Protein AF-0000000067862180 (afdb_homodimer)

Organism: Listeria monocytogenes serovar 1/2a (strain ATCC BAA-679 / EGD-e) (NCBI:txid169963)

Secondary structure (DSSP, 8-state):
--GGG-B--TTBTTEEESSSS-EEEEEEEETTTEEEEEEEEE-TT-EETTEE--EEEE-EEEEE-SSEEEEEEEE--TTS-EEEEEEEEETTS-EEEEETTEEE---HHHHT-GGGSEEE----GGGS----GGGGG--EEEE-GGGT--S-GGGS-TTPPPTTSS---TT------HHHHHTTHHHHHHHT--EEEE---EE-SSSS--S-SEEEEE-TTT--HHHHHHHHHHHHHTT-EEEEEE--SB--TTSHHHHHHHHHGGG-TTGGGB-B-SS---TTSTT--TTS--SSB-BSBT-TTSBBB-TTSHHHHHHHHHHHHHHHHHH---EEEETTGGGS-HHHHHHHHHHHHHH-TT-EEEE--SS--GGGGSSSS-SEEB-HHHHHHHHHHHTT--S-HHHHHHHHHHHHHHS-HHHHTT-EEES--TTS--HHHHTTT-HHHHHHHHHHHHTSSSEEEEETTGGGT----STTGGGPPP---GGGS-HHHHHHHHHHHHHHHHTHHHHHHSEEEEEEE-TTT-EEEEEEEETTEEEEEEEE-SSS-EEEE---SS-EEETTTTEEE-SEEEEPTT-EEEEEE--/--GGG-B--TTBTTEEESSSS-EEEEEEEETTTEEEEEEEEE-TT-EETTEE--EEEE-EEEEE-SSEEEEEEEE--TTS-EEEEEEEEETTS-EEEEETTEEE---HHHHT-GGGSEEE----GGGS----GGGGG--EEEE-GGGT--S-GGGS-TTPPPTTSS---TT------HHHHHTTHHHHHHHT--EEEE---EE-SSSS--S-SEEEEE-TTT--HHHHHHHHHHHHHTT-EEEEEE--SB--TTSHHHHHHHHHGGG-TTGGGB-B-SS---TTSTT--TTS--SSB-BSBT-TTSBBB-TTSHHHHHHHHHHHHHHHHHH---EEEETTGGGS-HHHHHHHHHHHHHH-TT-EEEE--SS--GGGGSSSS-SEEB-HHHHHHHHHHHTT--S-HHHHHHHHHHHHHHS-HHHHTT-EEES--TTS--HHHHTTT-HHHHHHHHHHHHTSSSEEEEETTGGGT----STTGGGPPP---GGGS-HHHHHHHHHHHHHHHHTHHHHHHSEEEEEEE-TTT-EEEEEEEETTEEEEEEEE-SSS-EEEE---SS-EEETTTTEEE-SEEEEPTT-EEEEEEP-

Solvent-accessible surface area (backbone atoms only — not comparable to full-atom values): 59960 Å² total; per-residue (Å²): 118,64,67,41,20,48,49,74,46,70,83,38,52,26,22,39,48,70,45,68,56,35,35,39,39,35,40,35,31,28,46,90,34,62,70,47,44,32,38,38,38,30,47,82,75,42,64,58,94,92,33,73,66,61,45,76,42,80,43,43,79,67,43,57,37,90,42,28,29,31,32,38,45,80,44,66,45,92,81,37,24,38,28,33,35,34,41,41,25,21,73,86,67,55,64,38,27,42,33,62,71,44,78,42,65,72,41,72,70,56,72,66,40,71,79,36,36,33,65,48,61,46,62,41,57,90,61,32,55,76,66,43,75,66,47,44,76,26,36,33,35,36,39,56,50,43,29,57,30,61,53,51,70,88,43,28,59,91,79,42,42,65,74,66,75,58,82,43,56,85,76,56,43,44,27,11,16,51,54,18,51,54,74,41,45,65,59,39,47,71,47,61,41,32,23,37,37,35,52,43,61,30,21,38,88,56,65,66,17,74,41,31,46,36,85,90,36,49,16,64,46,39,43,41,66,66,58,47,42,48,39,47,51,57,32,46,74,67,60,25,42,43,25,42,43,43,62,72,37,30,36,12,50,81,11,68,61,48,42,42,24,61,73,45,37,90,76,23,93,43,44,68,41,34,49,67,71,46,81,59,70,43,82,75,32,64,57,29,39,77,75,32,79,48,58,17,41,49,32,51,74,36,36,71,53,23,40,21,46,26,58,85,32,67,67,43,37,51,53,51,46,49,48,58,36,44,50,38,70,76,47,62,52,38,30,39,38,30,42,60,37,59,59,40,54,62,69,45,40,34,53,45,36,54,52,41,34,72,73,36,74,64,48,42,39,33,29,42,40,74,59,94,54,60,85,45,56,66,51,58,42,28,49,27,33,44,38,40,63,57,31,48,39,50,40,33,32,56,46,61,57,75,46,44,44,49,53,32,50,17,50,46,41,51,55,58,59,58,40,44,68,76,41,45,28,41,20,36,39,41,76,38,43,78,82,30,37,21,51,36,43,66,30,74,66,36,62,50,40,47,52,48,45,50,52,54,58,60,57,39,56,23,15,43,38,45,34,71,42,55,45,35,63,45,63,19,47,48,75,39,30,32,54,45,49,50,76,81,55,68,90,78,36,38,62,67,44,34,53,50,44,34,50,52,44,49,52,38,65,75,43,40,68,37,37,41,70,22,51,67,45,80,74,44,50,28,69,88,74,32,34,41,27,34,34,29,36,40,96,81,36,41,38,36,42,40,36,26,72,32,93,50,67,40,79,47,78,51,91,66,95,48,64,33,30,27,66,77,76,70,37,79,51,69,42,73,39,75,33,44,45,43,30,62,45,39,34,39,42,52,122,118,64,66,40,20,48,50,75,46,69,82,40,52,27,21,40,48,70,45,66,56,35,35,39,40,36,40,38,30,30,46,91,34,62,69,45,44,32,39,37,38,30,46,82,77,43,64,57,95,92,33,75,65,60,46,76,43,81,42,44,79,67,44,55,37,88,43,28,28,32,32,38,45,79,44,66,46,92,80,37,25,37,27,32,35,34,41,42,25,21,74,85,68,54,63,37,27,42,33,62,72,44,78,43,66,73,39,72,70,54,72,67,40,72,80,37,36,34,66,49,62,47,61,42,59,90,62,33,54,75,65,44,76,66,47,45,76,28,34,32,36,37,40,56,48,44,29,56,31,62,54,50,72,88,42,29,58,92,80,44,42,66,73,66,75,60,81,42,55,84,76,55,43,44,29,11,17,50,56,18,50,54,74,41,44,64,58,40,47,71,47,58,41,32,23,37,38,35,51,44,60,29,22,37,88,55,65,66,18,73,39,30,46,36,86,90,36,50,15,62,46,39,43,42,65,66,57,48,41,48,38,44,53,56,32,48,74,67,57,23,42,42,24,43,42,43,63,71,36,30,36,10,50,82,10,67,58,47,43,42,24,59,73,44,38,92,75,23,93,42,42,68,42,33,50,66,70,46,81,59,71,42,83,74,33,65,57,28,41,78,74,32,79,51,59,16,42,49,33,52,75,35,36,71,55,22,40,22,46,28,56,83,34,67,67,44,37,52,54,52,47,49,48,59,35,47,49,37,69,75,48,63,53,38,29,39,36,30,41,61,37,60,58,41,55,60,70,46,40,35,52,43,37,55,51,40,34,72,73,36,76,62,47,40,38,32,30,41,39,74,58,93,55,59,84,46,55,66,50,58,42,27,50,26,33,44,37,40,63,54,30,50,39,50,40,32,31,56,46,60,59,74,45,45,45,49,54,30,49,18,49,47,41,50,56,58,58,59,40,42,68,76,40,45,27,41,20,37,37,40,74,38,42,78,81,30,38,20,51,36,43,66,30,73,66,37,61,50,40,47,52,46,46,51,52,54,57,60,56,39,55,22,15,42,38,45,33,73,42,56,45,34,62,44,63,20,48,47,74,37,29,30,55,44,50,48,77,82,54,68,90,78,37,38,62,66,45,35,52,50,43,33,49,51,45,49,53,37,65,77,42,40,67,37,39,42,69,21,50,66,45,80,75,44,49,29,71,87,74,31,33,41,25,34,33,29,37,40,97,79,35,39,38,35,42,38,36,26,71,33,92,50,68,40,78,47,78,50,90,65,97,47,66,34,30,26,67,76,76,70,38,80,51,70,43,74,38,73,33,43,44,42,30,60,48,39,35,39,41,52,119

pLDDT: mean 96.85, std 3.1, range [65.25, 98.94]

InterPro domains:
  IPR004185 Glycoside hydrolase, family 13, N-terminal Ig-like domain [PF02903] (1-124)
  IPR004185 Glycoside hydrolase, family 13, N-terminal Ig-like domain [cd02857] (6-122)
  IPR006047 Glycosyl hydrolase family 13, catalytic domain [PF00128] (142-502)
  IPR006047 Glycosyl hydrolase family 13, catalytic domain [SM00642] (142-508)
  IPR013780 Glycosyl hydrolase, all-beta [G3DSA:2.60.40.1180] (518-590)
  IPR013783 Immunoglobulin-like fold [G3DSA:2.60.40.10] (1-128)
  IPR014756 Immunoglobulin E-set [SSF81296] (1-108)
  IPR017853 Glycoside hydrolase superfamily [SSF51445] (65-514)
  IPR045857 Oligo-1,6-glucosidase, domain 2 [G3DSA:3.90.400.10] (249-310)

Foldseek 3Di:
DPQVFKDFDDLALQWADQALFKIKHKIKGFPQWFDWKKKWKAAPPDDDPLADPIDIDTWDFFADFPTITMTIDMDGYPQQWMWIWMWTATPVGDIWIQAPVGIDRPDPVVVRDSVRTDIDGGRDRLQHFDAFPCLLLFAEEEDAQQFEFAQDQPQADPQADDRQPDQDDFAHGPQGALNGVLVCLVVCLLLVGAEYEYQAQAADDGSRCLQHQDLQFGHSSRPGPVSLLVSCVSSVVSNHAYEYEDNLFWHFCPHPLNVQCQVQPPNGPNNLQAAFADDDLDDPPPQLDAPDCRDTGDADRSGSRTTGTDCVDPVSLVVRLCSLLVCCQPRVHAEYEYPPQVNDDPVSQLVSQVSNCVSPVNRAYEYADQDQDRVCCSRRGHLEYALNQLLVLLCCCLAVNVDFLSNSSNSNSVSCSNHHLSSQQNYEYENDEQAFWQRCVSNVNPVLSVLQSVLVRLQAHHHYYDYQLVQQRDGAGGPPRNSHHHDPPPVPTNVVSNVSSSLSSVVCSVCVCQSHPFRKAWDDTDRVQQKTKIWGDDPHKIKIKIFHAAQAKDKDFDDAPAWKAQPSVGGTDDRIDIAGHSGMTIMIHDD/DPQVFKDFDDLALQWADQALFKIKHKIKGFPQWFDWKKKWKAAPPDDDPLADPIDIDTWDFFADFPTITMTIDMDGYPQQWMWIWMWTATPVGDIWIQAPVGIDRPDPVVVRDSVRIDIDGGRDRLQHADAFPCLLLFAEEEDAQQFEFAQDQPQADPQADDRQPDQDDFAHGPQGALNGVLVCLVVCLLLVGAEYEYQAQAADDGSRCLQHQDLQFGHSSRPGPVSLLVSCVSSVVSNHAYEYEDNLFWHFCPHPLNVQCQVQPPNGPNNLQAAFADDDLDDPPPQLDAPDCDDTGDADRNGSRTTGTDCVDPVSLVVRLCSLLVCCQPRVHAEYEYPPQVNDDPVSQLVSQVSNCVSPVNRAYEYADQDQDRVCCSRRGHLEYALNQLLVLLCCCLAVNVDFLSNSSNSNSVSCSNHHLSSQQNYEYENDEQAFWQRCVSNVNPVLSVLLSVLVRLQAHHHYYDYQQVQQRDGAGGPPRNSHHHDPPPVPTNVVSNVSSSLSSVVCSVCVCQSHPFRKAWDDTDRVQQKTKIWGDDPHKIKIKIFHAAQAKGKDFDDAPAWKAQPSVGGTDDRIDIAGHSGMTIMIHDD

Nearest PDB structures (foldseek):
  7ehh-assembly1_A  TM=9.369E-01  e=1.787E-81  Weissella cibaria
  7d9c-assembly1_A  TM=9.383E-01  e=3.403E-81  Weissella confusa
  7d9b-assembly1_A  TM=9.381E-01  e=1.309E-80  Weissella cibaria
  5zxg-assembly1_B  TM=9.428E-01  e=1.747E-51  Arthrobacter globiformis
  6a0j-assembly1_A  TM=9.418E-01  e=4.461E-51  Arthrobacter globiformis

Structure (mmCIF, N/CA/C/O backbone):
data_AF-0000000067862180-model_v1
#
loop_
_entity.id
_entity.type
_entity.pdbx_description
1 polymer 'Lmo2126 protein'
#
loop_
_atom_site.group_PDB
_atom_site.id
_atom_site.type_symbol
_atom_site.label_atom_id
_atom_site.label_alt_id
_atom_site.label_comp_id
_atom_site.label_asym_id
_atom_site.label_entity_id
_atom_site.label_seq_id
_atom_site.pdbx_PDB_ins_code
_atom_site.Cartn_x
_atom_site.Cartn_y
_atom_site.Cartn_z
_atom_site.occupancy
_atom_site.B_iso_or_equiv
_atom_site.auth_seq_id
_atom_site.auth_comp_id
_atom_site.auth_asym_id
_atom_site.auth_atom_id
_atom_site.pdbx_PDB_model_num
ATOM 1 N N . MET A 1 1 ? 23.719 4.691 -19.188 1 97.19 1 MET A N 1
ATOM 2 C CA . MET A 1 1 ? 22.453 4.609 -18.469 1 97.19 1 MET A CA 1
ATOM 3 C C . MET A 1 1 ? 22.641 3.914 -17.125 1 97.19 1 MET A C 1
ATOM 5 O O . MET A 1 1 ? 23.156 2.799 -17.062 1 97.19 1 MET A O 1
ATOM 9 N N . GLU A 1 2 ? 22.234 4.609 -16 1 98.19 2 GLU A N 1
ATOM 10 C CA . GLU A 1 2 ? 22.25 4.004 -14.68 1 98.19 2 GLU A CA 1
ATOM 11 C C . GLU A 1 2 ? 20.922 3.32 -14.359 1 98.19 2 GLU A C 1
ATOM 13 O O . GLU A 1 2 ? 20.047 3.916 -13.734 1 98.19 2 GLU A O 1
ATOM 18 N N . LYS A 1 3 ? 20.828 2.004 -14.672 1 98.25 3 LYS A N 1
ATOM 19 C CA . LYS A 1 3 ? 19.594 1.245 -14.516 1 98.25 3 LYS A CA 1
ATOM 20 C C . LYS A 1 3 ? 19.188 1.158 -13.055 1 98.25 3 LYS A C 1
ATOM 22 O O . LYS A 1 3 ? 18 1.131 -12.734 1 98.25 3 LYS A O 1
ATOM 27 N N . ALA A 1 4 ? 20.172 1.111 -12.102 1 98.38 4 ALA A N 1
ATOM 28 C CA . ALA A 1 4 ? 19.891 0.996 -10.672 1 98.38 4 ALA A CA 1
ATOM 29 C C . ALA A 1 4 ? 19.078 2.191 -10.18 1 98.38 4 ALA A C 1
ATOM 31 O O . ALA A 1 4 ? 18.438 2.121 -9.133 1 98.38 4 ALA A O 1
ATOM 32 N N . GLY A 1 5 ? 19.141 3.33 -10.906 1 98.44 5 GLY A N 1
ATOM 33 C CA . GLY A 1 5 ? 18.438 4.531 -10.5 1 98.44 5 GLY A CA 1
ATOM 34 C C . GLY A 1 5 ? 17.047 4.637 -11.102 1 98.44 5 GLY A C 1
ATOM 35 O O . GLY A 1 5 ? 16.328 5.609 -10.852 1 98.44 5 GLY A O 1
ATOM 36 N N . ILE A 1 6 ? 16.578 3.656 -11.914 1 98.69 6 ILE A N 1
ATOM 37 C CA . ILE A 1 6 ? 15.273 3.662 -12.586 1 98.69 6 ILE A CA 1
ATOM 38 C C . ILE A 1 6 ? 14.25 2.914 -11.734 1 98.69 6 ILE A C 1
ATOM 40 O O . ILE A 1 6 ? 14.531 1.822 -11.234 1 98.69 6 ILE A O 1
ATOM 44 N N . TYR A 1 7 ? 13.094 3.555 -11.539 1 98.06 7 TYR A N 1
ATOM 45 C CA . TYR A 1 7 ? 12.094 2.926 -10.68 1 98.06 7 TYR A CA 1
ATOM 46 C C . TYR A 1 7 ? 10.688 3.283 -11.141 1 98.06 7 TYR A C 1
ATOM 48 O O . TYR A 1 7 ? 10.422 4.422 -11.531 1 98.06 7 TYR A O 1
ATOM 56 N N . HIS A 1 8 ? 9.828 2.328 -11.172 1 98.31 8 HIS A N 1
ATOM 57 C CA . HIS A 1 8 ? 8.391 2.443 -11.391 1 98.31 8 HIS A CA 1
ATOM 58 C C . HIS A 1 8 ? 7.633 1.368 -10.617 1 98.31 8 HIS A C 1
ATOM 60 O O . HIS A 1 8 ? 8.102 0.236 -10.5 1 98.31 8 HIS A O 1
ATOM 66 N N . GLN A 1 9 ? 6.539 1.745 -10.047 1 96.88 9 GLN A N 1
ATOM 67 C CA . GLN A 1 9 ? 5.688 0.794 -9.336 1 96.88 9 GLN A CA 1
ATOM 68 C C . GLN A 1 9 ? 4.215 1.025 -9.664 1 96.88 9 GLN A C 1
ATOM 70 O O . GLN A 1 9 ? 3.662 2.082 -9.352 1 96.88 9 GLN A O 1
ATOM 75 N N . PRO A 1 10 ? 3.508 0.019 -10.312 1 96.44 10 PRO A N 1
ATOM 76 C CA . PRO A 1 10 ? 2.066 0.168 -10.523 1 96.44 10 PRO A CA 1
ATOM 77 C C . PRO A 1 10 ? 1.285 0.286 -9.219 1 96.44 10 PRO A C 1
ATOM 79 O O . PRO A 1 10 ? 1.79 -0.092 -8.156 1 96.44 10 PRO A O 1
ATOM 82 N N . ALA A 1 11 ? 0.021 0.837 -9.32 1 94.44 11 ALA A N 1
ATOM 83 C CA . ALA A 1 11 ? -0.872 0.979 -8.172 1 94.44 11 ALA A CA 1
ATOM 84 C C . ALA A 1 11 ? -0.174 1.697 -7.02 1 94.44 11 ALA A C 1
ATOM 86 O O . ALA A 1 11 ? -0.198 1.225 -5.883 1 94.44 11 ALA A O 1
ATOM 87 N N . SER A 1 12 ? 0.554 2.684 -7.266 1 96.19 12 SER A N 1
ATOM 88 C CA . SER A 1 12 ? 1.276 3.566 -6.355 1 96.19 12 SER A CA 1
ATOM 89 C C . SER A 1 12 ? 1.223 5.016 -6.832 1 96.19 12 SER A C 1
ATOM 91 O O . SER A 1 12 ? 0.424 5.355 -7.707 1 96.19 12 SER A O 1
ATOM 93 N N . SER A 1 13 ? 2.041 5.836 -6.25 1 97.19 13 SER A N 1
ATOM 94 C CA . SER A 1 13 ? 2.119 7.223 -6.703 1 97.19 13 SER A CA 1
ATOM 95 C C . SER A 1 13 ? 2.736 7.316 -8.094 1 97.19 13 SER A C 1
ATOM 97 O O . SER A 1 13 ? 2.691 8.367 -8.727 1 97.19 13 SER A O 1
ATOM 99 N N . TYR A 1 14 ? 3.232 6.203 -8.672 1 98.19 14 TYR A N 1
ATOM 100 C CA . TYR A 1 14 ? 3.83 6.176 -10 1 98.19 14 TYR A CA 1
ATOM 101 C C . TYR A 1 14 ? 2.797 5.789 -11.055 1 98.19 14 TYR A C 1
ATOM 103 O O . TYR A 1 14 ? 3.016 5.988 -12.25 1 98.19 14 TYR A O 1
ATOM 111 N N . ALA A 1 15 ? 1.733 5.176 -10.672 1 98.25 15 ALA A N 1
ATOM 112 C CA . ALA A 1 15 ? 0.63 4.801 -11.555 1 98.25 15 ALA A CA 1
ATOM 113 C C . ALA A 1 15 ? -0.685 4.73 -10.781 1 98.25 15 ALA A C 1
ATOM 115 O O . ALA A 1 15 ? -0.906 3.797 -10.008 1 98.25 15 ALA A O 1
ATOM 116 N N . TYR A 1 16 ? -1.538 5.641 -10.992 1 97.75 16 TYR A N 1
ATOM 117 C CA . TYR A 1 16 ? -2.779 5.73 -10.234 1 97.75 16 TYR A CA 1
ATOM 118 C C . TYR A 1 16 ? -3.879 6.387 -11.062 1 97.75 16 TYR A C 1
ATOM 120 O O . TYR A 1 16 ? -3.596 7.129 -12.008 1 97.75 16 TYR A O 1
ATOM 128 N N . SER A 1 17 ? -5.145 6.035 -10.711 1 97.75 17 SER A N 1
ATOM 129 C CA . SER A 1 17 ? -6.285 6.711 -11.32 1 97.75 17 SER A CA 1
ATOM 130 C C . SER A 1 17 ? -6.5 8.094 -10.719 1 97.75 17 SER A C 1
ATOM 132 O O . SER A 1 17 ? -6.727 8.219 -9.516 1 97.75 17 SER A O 1
ATOM 134 N N . TYR A 1 18 ? -6.406 9.102 -11.523 1 96.94 18 TYR A N 1
ATOM 135 C CA . TYR A 1 18 ? -6.648 10.461 -11.07 1 96.94 18 TYR A CA 1
ATOM 136 C C . TYR A 1 18 ? -8.141 10.734 -10.938 1 96.94 18 TYR A C 1
ATOM 138 O O . TYR A 1 18 ? -8.57 11.43 -10.008 1 96.94 18 TYR A O 1
ATOM 146 N N . ASP A 1 19 ? -8.844 10.289 -11.867 1 93.62 19 ASP A N 1
ATOM 147 C CA . ASP A 1 19 ? -10.305 10.227 -11.852 1 93.62 19 ASP A CA 1
ATOM 148 C C . ASP A 1 19 ? -10.805 8.891 -12.391 1 93.62 19 ASP A C 1
ATOM 150 O O . ASP A 1 19 ? -10.023 7.941 -12.531 1 93.62 19 ASP A O 1
ATOM 154 N N . ALA A 1 20 ? -12.047 8.75 -12.578 1 91 20 ALA A N 1
ATOM 155 C CA . ALA A 1 20 ? -12.648 7.457 -12.914 1 91 20 ALA A CA 1
ATOM 156 C C . ALA A 1 20 ? -12.305 7.051 -14.344 1 91 20 ALA A C 1
ATOM 158 O O . ALA A 1 20 ? -12.633 5.945 -14.773 1 91 20 ALA A O 1
ATOM 159 N N . LYS A 1 21 ? -11.484 7.852 -15.062 1 93.69 21 LYS A N 1
ATOM 160 C CA . LYS A 1 21 ? -11.227 7.508 -16.453 1 93.69 21 LYS A CA 1
ATOM 161 C C . LYS A 1 21 ? -9.758 7.734 -16.812 1 93.69 21 LYS A C 1
ATOM 163 O O . LYS A 1 21 ? -9.281 7.23 -17.828 1 93.69 21 LYS A O 1
ATOM 168 N N . THR A 1 22 ? -9.07 8.547 -16 1 97.38 22 THR A N 1
ATOM 169 C CA . THR A 1 22 ? -7.723 8.977 -16.359 1 97.38 22 THR A CA 1
ATOM 170 C C . THR A 1 22 ? -6.688 8.328 -15.445 1 97.38 22 THR A C 1
ATOM 172 O O . THR A 1 22 ? -6.863 8.297 -14.227 1 97.38 22 THR A O 1
ATOM 175 N N . LEU A 1 23 ? -5.652 7.793 -16.094 1 98.12 23 LEU A N 1
ATOM 176 C CA . LEU A 1 23 ? -4.516 7.23 -15.375 1 98.12 23 LEU A CA 1
ATOM 177 C C . LEU A 1 23 ? -3.305 8.148 -15.461 1 98.12 23 LEU A C 1
ATOM 179 O O . LEU A 1 23 ? -2.973 8.641 -16.547 1 98.12 23 LEU A O 1
ATOM 183 N N . HIS A 1 24 ? -2.721 8.484 -14.336 1 98.5 24 HIS A N 1
ATOM 184 C CA . HIS A 1 24 ? -1.417 9.141 -14.289 1 98.5 24 HIS A CA 1
ATOM 185 C C . HIS A 1 24 ? -0.29 8.109 -14.203 1 98.5 24 HIS A C 1
ATOM 187 O O . HIS A 1 24 ? -0.334 7.203 -13.367 1 98.5 24 HIS A O 1
ATOM 193 N N . ILE A 1 25 ? 0.713 8.219 -15.062 1 98.81 25 ILE A N 1
ATOM 194 C CA . ILE A 1 25 ? 1.865 7.324 -15.094 1 98.81 25 ILE A CA 1
ATOM 195 C C . ILE A 1 25 ? 3.146 8.125 -14.883 1 98.81 25 ILE A C 1
ATOM 197 O O . ILE A 1 25 ? 3.395 9.109 -15.594 1 98.81 25 ILE A O 1
ATOM 201 N N . ARG A 1 26 ? 3.918 7.746 -13.867 1 98.81 26 ARG A N 1
ATOM 202 C CA . ARG A 1 26 ? 5.211 8.352 -13.57 1 98.81 26 ARG A CA 1
ATOM 203 C C . ARG A 1 26 ? 6.328 7.312 -13.633 1 98.81 26 ARG A C 1
ATOM 205 O O . ARG A 1 26 ? 6.078 6.113 -13.484 1 98.81 26 ARG A O 1
ATOM 212 N N . ILE A 1 27 ? 7.52 7.715 -13.898 1 98.81 27 ILE A N 1
ATOM 213 C CA . ILE A 1 27 ? 8.727 6.91 -13.758 1 98.81 27 ILE A CA 1
ATOM 214 C C . ILE A 1 27 ? 9.875 7.793 -13.273 1 98.81 27 ILE A C 1
ATOM 216 O O . ILE A 1 27 ? 9.961 8.969 -13.633 1 98.81 27 ILE A O 1
ATOM 220 N N . ARG A 1 28 ? 10.672 7.227 -12.406 1 98.62 28 ARG A N 1
ATOM 221 C CA . ARG A 1 28 ? 11.82 7.938 -11.859 1 98.62 28 ARG A CA 1
ATOM 222 C C . ARG A 1 28 ? 13.117 7.422 -12.461 1 98.62 28 ARG A C 1
ATOM 224 O O . ARG A 1 28 ? 13.281 6.215 -12.672 1 98.62 28 ARG A O 1
ATOM 231 N N . THR A 1 29 ? 14.062 8.25 -12.844 1 98.81 29 THR A N 1
ATOM 232 C CA . THR A 1 29 ? 15.391 7.918 -13.359 1 98.81 29 THR A CA 1
ATOM 233 C C . THR A 1 29 ? 16.469 8.672 -12.594 1 98.81 29 THR A C 1
ATOM 235 O O . THR A 1 29 ? 16.172 9.586 -11.82 1 98.81 29 THR A O 1
ATOM 238 N N . LYS A 1 30 ? 17.766 8.227 -12.758 1 98.75 30 LYS A N 1
ATOM 239 C CA . LYS A 1 30 ? 18.844 9.039 -12.219 1 98.75 30 LYS A CA 1
ATOM 240 C C . LYS A 1 30 ? 18.844 10.43 -12.836 1 98.75 30 LYS A C 1
ATOM 242 O O . LYS A 1 30 ? 18.578 10.586 -14.031 1 98.75 30 LYS A O 1
ATOM 247 N N . ARG A 1 31 ? 19.125 11.422 -12 1 98.44 31 ARG A N 1
ATOM 248 C CA . ARG A 1 31 ? 19.172 12.805 -12.461 1 98.44 31 ARG A CA 1
ATOM 249 C C . ARG A 1 31 ? 20.094 12.953 -13.656 1 98.44 31 ARG A C 1
ATOM 251 O O . ARG A 1 31 ? 21.234 12.477 -13.625 1 98.44 31 ARG A O 1
ATOM 258 N N . LEU A 1 32 ? 19.578 13.562 -14.742 1 97.94 32 LEU A N 1
ATOM 259 C CA . LEU A 1 32 ? 20.328 13.984 -15.922 1 97.94 32 LEU A CA 1
ATOM 260 C C . LEU A 1 32 ? 20.938 12.789 -16.625 1 97.94 32 LEU A C 1
ATOM 262 O O . LEU A 1 32 ? 22.016 12.898 -17.234 1 97.94 32 LEU A O 1
ATOM 266 N N . ASP A 1 33 ? 20.344 11.641 -16.5 1 98.56 33 ASP A N 1
ATOM 267 C CA . ASP A 1 33 ? 20.875 10.422 -17.109 1 98.56 33 ASP A CA 1
ATOM 268 C C . ASP A 1 33 ? 20.062 10.039 -18.359 1 98.56 33 ASP A C 1
ATOM 270 O O . ASP A 1 33 ? 20.625 9.523 -19.328 1 98.56 33 ASP A O 1
ATOM 274 N N . ILE A 1 34 ? 18.781 10.281 -18.328 1 98.81 34 ILE A N 1
ATOM 275 C CA . ILE A 1 34 ? 17.859 9.906 -19.391 1 98.81 34 ILE A CA 1
ATOM 276 C C . ILE A 1 34 ? 17.422 11.156 -20.172 1 98.81 34 ILE A C 1
ATOM 278 O O . ILE A 1 34 ? 17.062 12.172 -19.562 1 98.81 34 ILE A O 1
ATOM 282 N N . SER A 1 35 ? 17.469 11.125 -21.484 1 98.5 35 SER A N 1
ATOM 283 C CA . SER A 1 35 ? 17.141 12.281 -22.312 1 98.5 35 SER A CA 1
ATOM 284 C C . SER A 1 35 ? 15.695 12.211 -22.797 1 98.5 35 SER A C 1
ATOM 286 O O . SER A 1 35 ? 15.07 13.242 -23.062 1 98.5 35 SER A O 1
ATOM 288 N N . LYS A 1 36 ? 15.219 10.992 -22.938 1 98.62 36 LYS A N 1
ATOM 289 C CA . LYS A 1 36 ? 13.867 10.805 -23.453 1 98.62 36 LYS A CA 1
ATOM 290 C C . LYS A 1 36 ? 13.211 9.555 -22.875 1 98.62 36 LYS A C 1
ATOM 292 O O . LYS A 1 36 ? 13.859 8.516 -22.734 1 98.62 36 LYS A O 1
ATOM 297 N N . VAL A 1 37 ? 11.977 9.648 -22.484 1 98.88 37 VAL A N 1
ATOM 298 C CA . VAL A 1 37 ? 11.164 8.516 -22.047 1 98.88 37 VAL A CA 1
ATOM 299 C C . VAL A 1 37 ? 9.938 8.383 -22.938 1 98.88 37 VAL A C 1
ATOM 301 O O . VAL A 1 37 ? 9.164 9.336 -23.094 1 98.88 37 VAL A O 1
ATOM 304 N N . THR A 1 38 ? 9.75 7.273 -23.516 1 98.88 38 THR A N 1
ATOM 305 C CA . THR A 1 38 ? 8.586 6.961 -24.328 1 98.88 38 THR A CA 1
ATOM 306 C C . THR A 1 38 ? 7.715 5.902 -23.641 1 98.88 38 THR A C 1
ATOM 308 O O . THR A 1 38 ? 8.203 4.832 -23.281 1 98.88 38 THR A O 1
ATOM 311 N N . LEU A 1 39 ? 6.488 6.219 -23.484 1 98.88 39 LEU A N 1
ATOM 312 C CA . LEU A 1 39 ? 5.496 5.273 -22.969 1 98.88 39 LEU A CA 1
ATOM 313 C C . LEU A 1 39 ? 4.867 4.48 -24.109 1 98.88 39 LEU A C 1
ATOM 315 O O . LEU A 1 39 ? 4.359 5.062 -25.062 1 98.88 39 LEU A O 1
ATOM 319 N N . ILE A 1 40 ? 4.992 3.174 -24.062 1 98.75 40 ILE A N 1
ATOM 320 C CA . ILE A 1 40 ? 4.258 2.275 -24.953 1 98.75 40 ILE A CA 1
ATOM 321 C C . ILE A 1 40 ? 3.043 1.71 -24.219 1 98.75 40 ILE A C 1
ATOM 323 O O . ILE A 1 40 ? 3.178 1.104 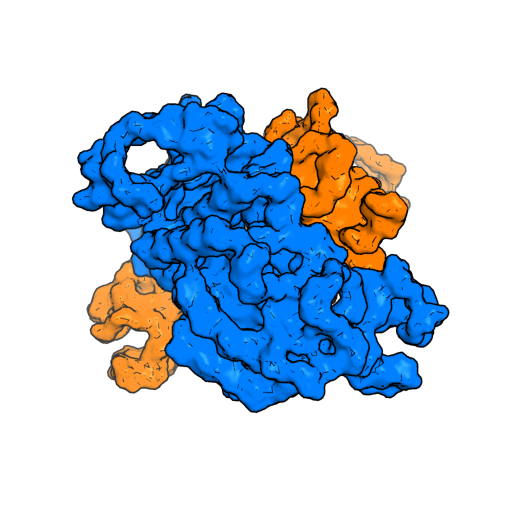-23.156 1 98.75 40 ILE A O 1
ATOM 327 N N . ALA A 1 41 ? 1.832 1.944 -24.781 1 98.62 41 ALA A N 1
ATOM 328 C CA . ALA A 1 41 ? 0.664 1.56 -23.984 1 98.62 41 ALA A CA 1
ATOM 329 C C . ALA A 1 41 ? -0.517 1.215 -24.891 1 98.62 41 ALA A C 1
ATOM 331 O O . ALA A 1 41 ? -0.66 1.778 -25.984 1 98.62 41 ALA A O 1
ATOM 332 N N . ALA A 1 42 ? -1.323 0.298 -24.469 1 97.81 42 ALA A N 1
ATOM 333 C CA . ALA A 1 42 ? -2.615 -0.038 -25.062 1 97.81 42 ALA A CA 1
ATOM 334 C C . ALA A 1 42 ? -3.398 -0.993 -24.156 1 97.81 42 ALA A C 1
ATOM 336 O O . ALA A 1 42 ? -2.885 -1.454 -23.141 1 97.81 42 ALA A O 1
ATOM 337 N N . ASP A 1 43 ? -4.66 -1.199 -24.516 1 96.62 43 ASP A N 1
ATOM 338 C CA . ASP A 1 43 ? -5.434 -2.258 -23.875 1 96.62 43 ASP A CA 1
ATOM 339 C C . ASP A 1 43 ? -4.805 -3.627 -24.125 1 96.62 43 ASP A C 1
ATOM 341 O O . ASP A 1 43 ? -4.387 -3.926 -25.25 1 96.62 43 ASP A O 1
ATOM 345 N N . PRO A 1 44 ? -4.668 -4.461 -23.078 1 95.88 44 PRO A N 1
ATOM 346 C CA . PRO A 1 44 ? -3.975 -5.738 -23.25 1 95.88 44 PRO A CA 1
ATOM 347 C C . PRO A 1 44 ? -4.707 -6.684 -24.203 1 95.88 44 PRO A C 1
ATOM 349 O O . PRO A 1 44 ? -4.105 -7.625 -24.719 1 95.88 44 PRO A O 1
ATOM 352 N N . TYR A 1 45 ? -5.973 -6.461 -24.5 1 94.25 45 TYR A N 1
ATOM 353 C CA . TYR A 1 45 ? -6.766 -7.379 -25.312 1 94.25 45 TYR A CA 1
ATOM 354 C C . TYR A 1 45 ? -6.961 -6.836 -26.719 1 94.25 45 TYR A C 1
ATOM 356 O O . TYR A 1 45 ? -7.684 -7.43 -27.531 1 94.25 45 TYR A O 1
ATOM 364 N N . LEU A 1 46 ? -6.383 -5.734 -27.016 1 94.38 46 LEU A N 1
ATOM 365 C CA . LEU A 1 46 ? -6.508 -5.164 -28.344 1 94.38 46 LEU A CA 1
ATOM 366 C C . LEU A 1 46 ? -5.465 -5.754 -29.297 1 94.38 46 LEU A C 1
ATOM 368 O O . LEU A 1 46 ? -4.324 -5.285 -29.344 1 94.38 46 LEU A O 1
ATOM 372 N N . TRP A 1 47 ? -5.836 -6.695 -30.016 1 93.19 47 TRP A N 1
ATOM 373 C CA . TRP A 1 47 ? -4.965 -7.371 -30.969 1 93.19 47 TRP A CA 1
ATOM 374 C C . TRP A 1 47 ? -5.551 -7.32 -32.375 1 93.19 47 TRP A C 1
ATOM 376 O O . TRP A 1 47 ? -6.77 -7.391 -32.562 1 93.19 47 TRP A O 1
ATOM 386 N N . LYS A 1 48 ? -4.727 -7.09 -33.375 1 92.38 48 LYS A N 1
ATOM 387 C CA . LYS A 1 48 ? -5.07 -7.172 -34.812 1 92.38 48 LYS A CA 1
ATOM 388 C C . LYS A 1 48 ? -3.975 -7.879 -35.594 1 92.38 48 LYS A C 1
ATOM 390 O O . LYS A 1 48 ? -2.801 -7.52 -35.5 1 92.38 48 LYS A O 1
ATOM 395 N N . ASP A 1 49 ? -4.332 -8.953 -36.219 1 91.94 49 ASP A N 1
ATOM 396 C CA . ASP A 1 49 ? -3.424 -9.711 -37.094 1 91.94 49 ASP A CA 1
ATOM 397 C C . ASP A 1 49 ? -2.203 -10.188 -36.312 1 91.94 49 ASP A C 1
ATOM 399 O O . ASP A 1 49 ? -1.066 -10.016 -36.75 1 91.94 49 ASP A O 1
ATOM 403 N N . GLY A 1 50 ? -2.49 -10.625 -35.062 1 88.56 50 GLY A N 1
ATOM 404 C CA . GLY A 1 50 ? -1.445 -11.211 -34.25 1 88.56 50 GLY A CA 1
ATOM 405 C C . GLY A 1 50 ? -0.537 -10.172 -33.594 1 88.56 50 GLY A C 1
ATOM 406 O O . GLY A 1 50 ? 0.499 -10.523 -33.031 1 88.56 50 GLY A O 1
ATOM 407 N N . LYS A 1 51 ? -0.936 -8.922 -33.719 1 93.12 51 LYS A N 1
ATOM 408 C CA . LYS A 1 51 ? -0.109 -7.855 -33.156 1 93.12 51 LYS A CA 1
ATOM 409 C C . LYS A 1 51 ? -0.889 -7.039 -32.125 1 93.12 51 LYS A C 1
ATOM 411 O O . LYS A 1 51 ? -2.053 -6.695 -32.344 1 93.12 51 LYS A O 1
ATOM 416 N N . TRP A 1 52 ? -0.255 -6.863 -30.984 1 96.06 52 TRP A N 1
ATOM 417 C CA . TRP A 1 52 ? -0.789 -5.953 -29.984 1 96.06 52 TRP A CA 1
ATOM 418 C C . TRP A 1 52 ? -0.83 -4.523 -30.5 1 96.06 52 TRP A C 1
ATOM 420 O O . TRP A 1 52 ? 0.152 -4.035 -31.078 1 96.06 52 TRP A O 1
ATOM 430 N N . GLN A 1 53 ? -1.951 -3.787 -30.422 1 95.25 53 GLN A N 1
ATOM 431 C CA . GLN A 1 53 ? -2.145 -2.469 -31.016 1 95.25 53 GLN A CA 1
ATOM 432 C C . GLN A 1 53 ? -1.704 -1.363 -30.062 1 95.25 53 GLN A C 1
ATOM 434 O O . GLN A 1 53 ? -2.508 -0.516 -29.672 1 95.25 53 GLN A O 1
ATOM 439 N N . SER A 1 54 ? -0.45 -1.331 -29.781 1 97.12 54 SER A N 1
ATOM 440 C CA . SER A 1 54 ? 0.105 -0.351 -28.859 1 97.12 54 SER A CA 1
ATOM 441 C C . SER A 1 54 ? 0.369 0.98 -29.547 1 97.12 54 SER A C 1
ATOM 443 O O . SER A 1 54 ? 0.466 1.038 -30.781 1 97.12 54 SER A O 1
ATOM 445 N N . GLU A 1 55 ? 0.326 2.027 -28.797 1 97.44 55 GLU A N 1
ATOM 446 C CA . GLU A 1 55 ? 0.722 3.371 -29.219 1 97.44 55 GLU A CA 1
ATOM 447 C C . GLU A 1 55 ? 1.851 3.908 -28.344 1 97.44 55 GLU A C 1
ATOM 449 O O . GLU A 1 55 ? 2.051 3.438 -27.219 1 97.44 55 GLU A O 1
ATOM 454 N N . SER A 1 56 ? 2.602 4.805 -28.859 1 98.19 56 SER A N 1
ATOM 455 C CA . SER A 1 56 ? 3.723 5.406 -28.156 1 98.19 56 SER A CA 1
ATOM 456 C C . SER A 1 56 ? 3.434 6.863 -27.797 1 98.19 56 SER A C 1
ATOM 458 O O . SER A 1 56 ? 2.852 7.598 -28.594 1 98.19 56 SER A O 1
ATOM 460 N N . TYR A 1 57 ? 3.756 7.262 -26.641 1 98.56 57 TYR A N 1
ATOM 461 C CA . TYR A 1 57 ? 3.58 8.617 -26.141 1 98.56 57 TYR A CA 1
ATOM 462 C C . TYR A 1 57 ? 4.875 9.156 -25.547 1 98.56 57 TYR A C 1
ATOM 464 O O . TYR A 1 57 ? 5.578 8.438 -24.828 1 98.56 57 TYR A O 1
ATOM 472 N N . THR A 1 58 ? 5.23 10.359 -25.812 1 98.62 58 THR A N 1
ATOM 473 C CA . THR A 1 58 ? 6.387 10.992 -25.188 1 98.62 58 THR A CA 1
ATOM 474 C C . THR A 1 58 ? 6.031 11.508 -23.797 1 98.62 58 THR A C 1
ATOM 476 O O . THR A 1 58 ? 5.051 12.242 -23.641 1 98.62 58 THR A O 1
ATOM 479 N N . MET A 1 59 ? 6.828 11.125 -22.859 1 98.69 59 MET A N 1
ATOM 480 C CA . MET A 1 59 ? 6.613 11.625 -21.516 1 98.69 59 MET A CA 1
ATOM 481 C C . MET A 1 59 ? 7.383 12.922 -21.281 1 98.69 59 MET A C 1
ATOM 483 O O . MET A 1 59 ? 8.398 13.164 -21.922 1 98.69 59 MET A O 1
ATOM 487 N N . ARG A 1 60 ? 6.91 13.719 -20.375 1 97.88 60 ARG A N 1
ATOM 488 C CA . ARG A 1 60 ? 7.566 14.977 -20.031 1 97.88 60 ARG A CA 1
ATOM 489 C C . ARG A 1 60 ? 8.203 14.906 -18.656 1 97.88 60 ARG A C 1
ATOM 491 O O . ARG A 1 60 ? 7.641 14.305 -17.734 1 97.88 60 ARG A O 1
ATOM 498 N N . LYS A 1 61 ? 9.359 15.562 -18.5 1 97.88 61 LYS A N 1
ATOM 499 C CA . LYS A 1 61 ? 9.953 15.711 -17.172 1 97.88 61 LYS A CA 1
ATOM 500 C C . LYS A 1 61 ? 9.172 16.703 -16.328 1 97.88 61 LYS A C 1
ATOM 502 O O . LYS A 1 61 ? 8.914 17.828 -16.75 1 97.88 61 LYS A O 1
ATOM 507 N N . ILE A 1 62 ? 8.797 16.297 -15.07 1 97.44 62 ILE A N 1
ATOM 508 C CA . ILE A 1 62 ? 7.926 17.188 -14.297 1 97.44 62 ILE A CA 1
ATOM 509 C C . ILE A 1 62 ? 8.617 17.594 -13 1 97.44 62 ILE A C 1
ATOM 511 O O . ILE A 1 62 ? 8.18 18.516 -12.312 1 97.44 62 ILE A O 1
ATOM 515 N N . ALA A 1 63 ? 9.633 16.906 -12.594 1 98 63 ALA A N 1
ATOM 516 C CA . ALA A 1 63 ? 10.336 17.219 -11.352 1 98 63 ALA A CA 1
ATOM 517 C C . ALA A 1 63 ? 11.781 16.719 -11.391 1 98 63 ALA A C 1
ATOM 519 O O . ALA A 1 63 ? 12.086 15.766 -12.117 1 98 63 ALA A O 1
ATOM 520 N N . GLU A 1 64 ? 12.594 17.344 -10.648 1 98 64 GLU A N 1
ATOM 521 C CA . GLU A 1 64 ? 14.008 16.984 -10.492 1 98 64 GLU A CA 1
ATOM 522 C C . GLU A 1 64 ? 14.445 17.109 -9.039 1 98 64 GLU A C 1
ATOM 524 O O . GLU A 1 64 ? 14.117 18.078 -8.359 1 98 64 GLU A O 1
ATOM 529 N N . THR A 1 65 ? 15.047 16.094 -8.516 1 97.94 65 THR A N 1
ATOM 530 C CA . THR A 1 65 ? 15.68 16.141 -7.203 1 97.94 65 THR A CA 1
ATOM 531 C C . THR A 1 65 ? 17.203 16.062 -7.336 1 97.94 65 THR A C 1
ATOM 533 O O . THR A 1 65 ? 17.734 16.094 -8.445 1 97.94 65 THR A O 1
ATOM 536 N N . GLU A 1 66 ? 17.859 16 -6.168 1 96.88 66 GLU A N 1
ATOM 537 C CA . GLU A 1 66 ? 19.312 15.867 -6.195 1 96.88 66 GLU A CA 1
ATOM 538 C C . GLU A 1 66 ? 19.734 14.547 -6.828 1 96.88 66 GLU A C 1
ATOM 540 O O . GLU A 1 66 ? 20.781 14.461 -7.465 1 96.88 66 GLU A O 1
ATOM 545 N N . GLU A 1 67 ? 18.844 13.547 -6.727 1 98.06 67 GLU A N 1
ATOM 546 C CA . GLU A 1 67 ? 19.234 12.211 -7.164 1 98.06 67 GLU A CA 1
ATOM 547 C C . GLU A 1 67 ? 18.484 11.789 -8.414 1 98.06 67 GLU A C 1
ATOM 549 O O . GLU A 1 67 ? 18.969 10.984 -9.203 1 98.06 67 GLU A O 1
ATOM 554 N N . HIS A 1 68 ? 17.312 12.406 -8.617 1 98.62 68 HIS A N 1
ATOM 555 C CA . HIS A 1 68 ? 16.438 11.766 -9.594 1 98.62 68 HIS A CA 1
ATOM 556 C C . HIS A 1 68 ? 15.727 12.797 -10.469 1 98.62 68 HIS A C 1
ATOM 558 O O . HIS A 1 68 ? 15.531 13.938 -10.055 1 98.62 68 HIS A O 1
ATOM 564 N N . ASP A 1 69 ? 15.336 12.383 -11.656 1 98.69 69 ASP A N 1
ATOM 565 C CA . ASP A 1 69 ? 14.336 13 -12.516 1 98.69 69 ASP A CA 1
ATOM 566 C C . ASP A 1 69 ? 13.031 12.203 -12.5 1 98.69 69 ASP A C 1
ATOM 568 O O . ASP A 1 69 ? 13.047 10.977 -12.422 1 98.69 69 ASP A O 1
ATOM 572 N N . TYR A 1 70 ? 11.945 12.906 -12.547 1 98.75 70 TYR A N 1
ATOM 573 C CA . TYR A 1 70 ? 10.633 12.273 -12.648 1 98.75 70 TYR A CA 1
ATOM 574 C C . TYR A 1 70 ? 9.953 12.633 -13.961 1 98.75 70 TYR A C 1
ATOM 576 O O . TYR A 1 70 ? 9.914 13.805 -14.352 1 98.75 70 TYR A O 1
ATOM 584 N N . TRP A 1 71 ? 9.43 11.633 -14.617 1 98.81 71 TRP A N 1
ATOM 585 C CA . TRP A 1 71 ? 8.727 11.766 -15.898 1 98.81 71 TRP A CA 1
ATOM 586 C C . TRP A 1 71 ? 7.254 11.406 -15.75 1 98.81 71 TRP A C 1
ATOM 588 O O . TRP A 1 71 ? 6.891 10.578 -14.906 1 98.81 71 TRP A O 1
ATOM 598 N N . PHE A 1 72 ? 6.406 12.023 -16.641 1 98.62 72 PHE A N 1
ATOM 599 C CA . PHE A 1 72 ? 4.973 11.93 -16.406 1 98.62 72 PHE A CA 1
ATOM 600 C C . PHE A 1 72 ? 4.203 11.898 -17.719 1 98.62 72 PHE A C 1
ATOM 602 O O . PHE A 1 72 ? 4.598 12.555 -18.688 1 98.62 72 PHE A O 1
ATOM 609 N N . PHE A 1 73 ? 3.156 11.141 -17.75 1 98.69 73 PHE A N 1
ATOM 610 C CA . PHE A 1 73 ? 2.152 11.164 -18.797 1 98.69 73 PHE A CA 1
ATOM 611 C C . PHE A 1 73 ? 0.771 10.844 -18.25 1 98.69 73 PHE A C 1
ATOM 613 O O . PHE A 1 73 ? 0.627 9.969 -17.391 1 98.69 73 PHE A O 1
ATOM 620 N N . ALA A 1 74 ? -0.243 11.586 -18.609 1 98 74 ALA A N 1
ATOM 621 C CA . ALA A 1 74 ? -1.642 11.297 -18.297 1 98 74 ALA A CA 1
ATOM 622 C C . ALA A 1 74 ? -2.33 10.617 -19.484 1 98 74 ALA A C 1
ATOM 624 O O . ALA A 1 74 ? -2.354 11.164 -20.594 1 98 74 ALA A O 1
ATOM 625 N N . ILE A 1 75 ? -2.904 9.406 -19.219 1 98.25 75 ILE A N 1
ATOM 626 C CA . ILE A 1 75 ? -3.512 8.648 -20.312 1 98.25 75 ILE A CA 1
ATOM 627 C C . ILE A 1 75 ? -4.949 8.281 -19.938 1 98.25 75 ILE A C 1
ATOM 629 O O . ILE A 1 75 ? -5.234 7.934 -18.797 1 98.25 75 ILE A O 1
ATOM 633 N N . THR A 1 76 ? -5.875 8.359 -20.875 1 97.38 76 THR A N 1
ATOM 634 C CA . THR A 1 76 ? -7.258 7.93 -20.703 1 97.38 76 THR A CA 1
ATOM 635 C C . THR A 1 76 ? -7.539 6.676 -21.531 1 97.38 76 THR A C 1
ATOM 637 O O . THR A 1 76 ? -7.906 6.773 -22.703 1 97.38 76 THR A O 1
ATOM 640 N N . PRO A 1 77 ? -7.375 5.473 -20.953 1 95.81 77 PRO A N 1
ATOM 641 C CA . PRO A 1 77 ? -7.676 4.262 -21.719 1 95.81 77 PRO A CA 1
ATOM 642 C C . PRO A 1 77 ? -9.156 4.129 -22.047 1 95.81 77 PRO A C 1
ATOM 644 O O . PRO A 1 77 ? -10.008 4.266 -21.172 1 95.81 77 PRO A O 1
ATOM 647 N N . GLU A 1 78 ? -9.469 3.775 -23.25 1 92 78 GLU A N 1
ATOM 648 C CA . GLU A 1 78 ? -10.836 3.723 -23.734 1 92 78 GLU A CA 1
ATOM 649 C C . GLU A 1 78 ? -11.664 2.686 -22.984 1 92 78 GLU A C 1
ATOM 651 O O . GLU A 1 78 ? -12.844 2.898 -22.719 1 92 78 GLU A O 1
ATOM 656 N N . HIS A 1 79 ? -11.109 1.585 -22.625 1 91.94 79 HIS A N 1
ATOM 657 C CA . HIS A 1 79 ? -11.844 0.495 -22 1 91.94 79 HIS A CA 1
ATOM 658 C C . HIS A 1 79 ? -11.391 0.298 -20.547 1 91.94 79 HIS A C 1
ATOM 660 O O . HIS A 1 79 ? -11.539 -0.792 -20 1 91.94 79 HIS A O 1
ATOM 666 N N . ARG A 1 80 ? -10.695 1.278 -19.969 1 94.25 80 ARG A N 1
ATOM 667 C CA . ARG A 1 80 ? -10.344 1.385 -18.547 1 94.25 80 ARG A CA 1
ATOM 668 C C . ARG A 1 80 ? -9.289 0.351 -18.172 1 94.25 80 ARG A C 1
ATOM 670 O O . ARG A 1 80 ? -9.109 0.051 -16.984 1 94.25 80 ARG A O 1
ATOM 677 N N . ARG A 1 81 ? -8.648 -0.301 -19.141 1 95.88 81 ARG A N 1
ATOM 678 C CA . ARG A 1 81 ? -7.539 -1.232 -18.953 1 95.88 81 ARG A CA 1
ATOM 679 C C . ARG A 1 81 ? -6.277 -0.726 -19.641 1 95.88 81 ARG A C 1
ATOM 681 O O . ARG A 1 81 ? -6.352 -0.118 -20.719 1 95.88 81 ARG A O 1
ATOM 688 N N . LEU A 1 82 ? -5.176 -0.961 -19 1 98 82 LEU A N 1
ATOM 689 C CA . LEU A 1 82 ? -3.949 -0.48 -19.625 1 98 82 LEU A CA 1
ATOM 690 C C . LEU A 1 82 ? -2.799 -1.454 -19.391 1 98 82 LEU A C 1
ATOM 692 O O . LEU A 1 82 ? -2.551 -1.863 -18.266 1 98 82 LEU A O 1
ATOM 696 N N . GLN A 1 83 ? -2.189 -1.914 -20.422 1 98.44 83 GLN A N 1
ATOM 697 C CA . GLN A 1 83 ? -0.869 -2.533 -20.469 1 98.44 83 GLN A CA 1
ATOM 698 C C . GLN A 1 83 ? 0.172 -1.566 -21.031 1 98.44 83 GLN A C 1
ATOM 700 O O . GLN A 1 83 ? -0.087 -0.867 -22.016 1 98.44 83 GLN A O 1
ATOM 705 N N . TYR A 1 84 ? 1.375 -1.446 -20.297 1 98.81 84 TYR A N 1
ATOM 706 C CA . TYR A 1 84 ? 2.283 -0.391 -20.734 1 98.81 84 TYR A CA 1
ATOM 707 C C . TYR A 1 84 ? 3.723 -0.718 -20.359 1 98.81 84 TYR A C 1
ATOM 709 O O . TYR A 1 84 ? 3.965 -1.61 -19.531 1 98.81 84 TYR A O 1
ATOM 717 N N . GLY A 1 85 ? 4.656 -0.153 -20.969 1 98.81 85 GLY A N 1
ATOM 718 C CA . GLY A 1 85 ? 6.09 -0.186 -20.703 1 98.81 85 GLY A CA 1
ATOM 719 C C . GLY A 1 85 ? 6.805 1.078 -21.141 1 98.81 85 GLY A C 1
ATOM 720 O O . GLY A 1 85 ? 6.172 2.027 -21.609 1 98.81 85 GLY A O 1
ATOM 721 N N . PHE A 1 86 ? 8.094 1.126 -20.859 1 98.94 86 PHE A N 1
ATOM 722 C CA . PHE A 1 86 ? 8.852 2.344 -21.141 1 98.94 86 PHE A CA 1
ATOM 723 C C . PHE A 1 86 ? 10.031 2.057 -22.062 1 98.94 86 PHE A C 1
ATOM 725 O O . PHE A 1 86 ? 10.727 1.055 -21.891 1 98.94 86 PHE A O 1
ATOM 732 N N . LEU A 1 87 ? 10.219 2.844 -23.047 1 98.88 87 LEU A N 1
ATOM 733 C CA . LEU A 1 87 ? 11.5 2.963 -23.734 1 98.88 87 LEU A CA 1
ATOM 734 C C . LEU A 1 87 ? 12.305 4.137 -23.188 1 98.88 87 LEU A C 1
ATOM 736 O O . LEU A 1 87 ? 11.852 5.281 -23.234 1 98.88 87 LEU A O 1
ATOM 740 N N . LEU A 1 88 ? 13.43 3.867 -22.656 1 98.94 88 LEU A N 1
ATOM 741 C CA . LEU A 1 88 ? 14.289 4.871 -22.047 1 98.94 88 LEU A CA 1
ATOM 742 C C . LEU A 1 88 ? 15.531 5.113 -22.906 1 98.94 88 LEU A C 1
ATOM 744 O O . LEU A 1 88 ? 16.281 4.18 -23.188 1 98.94 88 LEU A O 1
ATOM 748 N N . THR A 1 89 ? 15.742 6.293 -23.344 1 98.81 89 THR A N 1
ATOM 749 C CA . THR A 1 89 ? 16.953 6.68 -24.078 1 98.81 89 THR A CA 1
ATOM 750 C C . THR A 1 89 ? 17.828 7.598 -23.219 1 98.81 89 THR A C 1
ATOM 752 O O . THR A 1 89 ? 17.359 8.641 -22.75 1 98.81 89 THR A O 1
ATOM 755 N N . ASP A 1 90 ? 19.047 7.176 -23 1 98.38 90 ASP A N 1
ATOM 756 C CA . ASP A 1 90 ? 19.922 7.977 -22.141 1 98.38 90 ASP A CA 1
ATOM 757 C C . ASP A 1 90 ? 20.578 9.109 -22.938 1 98.38 90 ASP A C 1
ATOM 759 O O . ASP A 1 90 ? 20.297 9.289 -24.125 1 98.38 90 ASP A O 1
ATOM 763 N N . THR A 1 91 ? 21.359 9.953 -22.297 1 98.06 91 THR A N 1
ATOM 764 C CA . THR A 1 91 ? 21.984 11.141 -22.875 1 98.06 91 THR A CA 1
ATOM 765 C C . THR A 1 91 ? 23.062 10.75 -23.891 1 98.06 91 THR A C 1
ATOM 767 O O . THR A 1 91 ? 23.484 11.578 -24.688 1 98.06 91 THR A O 1
ATOM 770 N N . GLU A 1 92 ? 23.469 9.508 -23.906 1 97.75 92 GLU A N 1
ATOM 771 C CA . GLU A 1 92 ? 24.453 9.031 -24.875 1 97.75 92 GLU A CA 1
ATOM 772 C C . GLU A 1 92 ? 23.781 8.367 -26.078 1 97.75 92 GLU A C 1
ATOM 774 O O . GLU A 1 92 ? 24.453 7.949 -27.016 1 97.75 92 GLU A O 1
ATOM 779 N N . GLY A 1 93 ? 22.516 8.211 -26.016 1 97.38 93 GLY A N 1
ATOM 780 C CA . GLY A 1 93 ? 21.781 7.715 -27.172 1 97.38 93 GLY A CA 1
ATOM 781 C C . GLY A 1 93 ? 21.422 6.246 -27.047 1 97.38 93 GLY A C 1
ATOM 782 O O . GLY A 1 93 ? 20.75 5.699 -27.922 1 97.38 93 GLY A O 1
ATOM 783 N N . GLU A 1 94 ? 21.875 5.594 -25.969 1 97.69 94 GLU A N 1
ATOM 784 C CA . GLU A 1 94 ? 21.516 4.199 -25.766 1 97.69 94 GLU A CA 1
ATOM 785 C C . GLU A 1 94 ? 20.062 4.066 -25.281 1 97.69 94 GLU A C 1
ATOM 787 O O . GLU A 1 94 ? 19.609 4.852 -24.453 1 97.69 94 GLU A O 1
ATOM 792 N N . THR A 1 95 ? 19.328 3.057 -25.875 1 98.38 95 THR A N 1
ATOM 793 C CA . THR A 1 95 ? 17.922 2.865 -25.531 1 98.38 95 THR A CA 1
ATOM 794 C C . THR A 1 95 ? 17.703 1.484 -24.922 1 98.38 95 THR A C 1
ATOM 796 O O . THR A 1 95 ? 18.297 0.499 -25.359 1 98.38 95 THR A O 1
ATOM 799 N N . THR A 1 96 ? 16.891 1.372 -23.891 1 98.44 96 THR A N 1
ATOM 800 C CA . THR A 1 96 ? 16.5 0.117 -23.266 1 98.44 96 THR A CA 1
ATOM 801 C C . THR A 1 96 ? 14.992 0.08 -23.016 1 98.44 96 THR A C 1
ATOM 803 O O . THR A 1 96 ? 14.344 1.126 -22.969 1 98.44 96 THR A O 1
ATOM 806 N N . PHE A 1 97 ? 14.414 -1.131 -23.062 1 98.62 97 PHE A N 1
ATOM 807 C CA . PHE A 1 97 ? 13.031 -1.351 -22.672 1 98.62 97 PHE A CA 1
ATOM 808 C C . PHE A 1 97 ? 12.93 -1.688 -21.188 1 98.62 97 PHE A C 1
ATOM 810 O O . PHE A 1 97 ? 13.719 -2.484 -20.672 1 98.62 97 PHE A O 1
ATOM 817 N N . TYR A 1 98 ? 12.07 -1.009 -20.469 1 98.69 98 TYR A N 1
ATOM 818 C CA . TYR A 1 98 ? 11.812 -1.264 -19.062 1 98.69 98 TYR A CA 1
ATOM 819 C C . TYR A 1 98 ? 10.344 -1.59 -18.828 1 98.69 98 TYR A C 1
ATOM 821 O O . TYR A 1 98 ? 9.461 -0.796 -19.156 1 98.69 98 TYR A O 1
ATOM 829 N N . GLY A 1 99 ? 10.055 -2.832 -18.328 1 97.81 99 GLY A N 1
ATOM 830 C CA . GLY A 1 99 ? 8.703 -3.285 -18.016 1 97.81 99 GLY A CA 1
ATOM 831 C C . GLY A 1 99 ? 8.602 -3.988 -16.688 1 97.81 99 GLY A C 1
ATOM 832 O O . GLY A 1 99 ? 9.453 -3.789 -15.805 1 97.81 99 GLY A O 1
ATOM 833 N N . GLY A 1 100 ? 7.527 -4.691 -16.5 1 95.94 100 GLY A N 1
ATOM 834 C CA . GLY A 1 100 ? 7.23 -5.328 -15.227 1 95.94 100 GLY A CA 1
ATOM 835 C C . GLY A 1 100 ? 8.211 -6.434 -14.875 1 95.94 100 GLY A C 1
ATOM 836 O O . GLY A 1 100 ? 8.297 -6.848 -13.711 1 95.94 100 GLY A O 1
ATOM 837 N N . ARG A 1 101 ? 8.977 -6.887 -15.82 1 95.19 101 ARG A N 1
ATOM 838 C CA . ARG A 1 101 ? 9.922 -7.98 -15.602 1 95.19 101 ARG A CA 1
ATOM 839 C C . ARG A 1 101 ? 11.359 -7.48 -15.656 1 95.19 101 ARG A C 1
ATOM 841 O O . ARG A 1 101 ? 12.297 -8.281 -15.711 1 95.19 101 ARG A O 1
ATOM 848 N N . GLY A 1 102 ? 11.5 -6.172 -15.672 1 95.62 102 GLY A N 1
ATOM 849 C CA . GLY A 1 102 ? 12.844 -5.617 -15.641 1 95.62 102 GLY A CA 1
ATOM 850 C C . GLY A 1 102 ? 13.266 -4.984 -16.953 1 95.62 102 GLY A C 1
ATOM 851 O O . GLY A 1 102 ? 12.445 -4.379 -17.641 1 95.62 102 GLY A O 1
ATOM 852 N N . PHE A 1 103 ? 14.57 -5 -17.25 1 97.38 103 PHE A N 1
ATOM 853 C CA . PHE A 1 103 ? 15.156 -4.336 -18.406 1 97.38 103 PHE A CA 1
ATOM 854 C C . PHE A 1 103 ? 15.445 -5.336 -19.516 1 97.38 103 PHE A C 1
ATOM 856 O O . PHE A 1 103 ? 15.938 -6.438 -19.25 1 97.38 103 PHE A O 1
ATOM 863 N N . PHE A 1 104 ? 15.148 -4.953 -20.75 1 96.25 104 PHE A N 1
ATOM 864 C CA . PHE A 1 104 ? 15.43 -5.77 -21.922 1 96.25 104 PHE A CA 1
ATOM 865 C C . PHE A 1 104 ? 15.914 -4.902 -23.078 1 96.25 104 PHE A C 1
ATOM 867 O O . PHE A 1 104 ? 15.609 -3.709 -23.125 1 96.25 104 PHE A O 1
ATOM 874 N N . GLU A 1 105 ? 16.688 -5.523 -23.984 1 96.38 105 GLU A N 1
ATOM 875 C CA . GLU A 1 105 ? 16.953 -4.848 -25.25 1 96.38 105 GLU A CA 1
ATOM 876 C C . GLU A 1 105 ? 15.672 -4.621 -26.047 1 96.38 105 GLU A C 1
ATOM 878 O O . GLU A 1 105 ? 14.812 -5.5 -26.109 1 96.38 105 GLU A O 1
ATOM 883 N N . PRO A 1 106 ? 15.57 -3.461 -26.609 1 97.56 106 PRO A N 1
ATOM 884 C CA . PRO A 1 106 ? 14.328 -3.17 -27.328 1 97.56 106 PRO A CA 1
ATOM 885 C C . PRO A 1 106 ? 14.289 -3.83 -28.703 1 97.56 106 PRO A C 1
ATOM 887 O O . PRO A 1 106 ? 14.094 -3.148 -29.719 1 97.56 106 PRO A O 1
ATOM 890 N N . THR A 1 107 ? 14.414 -5.098 -28.719 1 96.69 107 THR A N 1
ATOM 891 C CA . THR A 1 107 ? 14.25 -5.863 -29.953 1 96.69 107 THR A CA 1
ATOM 892 C C . THR A 1 107 ? 12.781 -6.129 -30.234 1 96.69 107 THR A C 1
ATOM 894 O O . THR A 1 107 ? 11.938 -6.023 -29.344 1 96.69 107 THR A O 1
ATOM 897 N N . GLU A 1 108 ? 12.516 -6.395 -31.484 1 95.5 108 GLU A N 1
ATOM 898 C CA . GLU A 1 108 ? 11.148 -6.734 -31.859 1 95.5 108 GLU A CA 1
ATOM 899 C C . GLU A 1 108 ? 10.617 -7.902 -31.016 1 95.5 108 GLU A C 1
ATOM 901 O O . GLU A 1 108 ? 9.469 -7.891 -30.594 1 95.5 108 GLU A O 1
ATOM 906 N N . ALA A 1 109 ? 11.422 -8.875 -30.812 1 93.69 109 ALA A N 1
ATOM 907 C CA . ALA A 1 109 ? 11.031 -10.062 -30.062 1 93.69 109 ALA A CA 1
ATOM 908 C C . ALA A 1 109 ? 10.68 -9.711 -28.625 1 93.69 109 ALA A C 1
ATOM 910 O O . ALA A 1 109 ? 9.672 -10.172 -28.094 1 93.69 109 ALA A O 1
ATOM 911 N N . ASN A 1 110 ? 11.523 -8.922 -27.938 1 94.62 110 ASN A N 1
ATOM 912 C CA . ASN A 1 110 ? 11.266 -8.523 -26.562 1 94.62 110 ASN A CA 1
ATOM 913 C C . ASN A 1 110 ? 10.008 -7.66 -26.469 1 94.62 110 ASN A C 1
ATOM 915 O O . ASN A 1 110 ? 9.195 -7.84 -25.547 1 94.62 110 ASN A O 1
ATOM 919 N N . LEU A 1 111 ? 9.828 -6.762 -27.391 1 96.5 111 LEU A N 1
ATOM 920 C CA . LEU A 1 111 ? 8.688 -5.852 -27.375 1 96.5 111 LEU A CA 1
ATOM 921 C C . LEU A 1 111 ? 7.395 -6.598 -27.688 1 96.5 111 LEU A C 1
ATOM 923 O O . LEU A 1 111 ? 6.305 -6.117 -27.359 1 96.5 111 LEU A O 1
ATOM 927 N N . ALA A 1 112 ? 7.555 -7.758 -28.312 1 94.81 112 ALA A N 1
ATOM 928 C CA . ALA A 1 112 ? 6.379 -8.57 -28.625 1 94.81 112 ALA A CA 1
ATOM 929 C C . ALA A 1 112 ? 6.012 -9.477 -27.453 1 94.81 112 ALA A C 1
ATOM 931 O O . ALA A 1 112 ? 4.973 -10.141 -27.484 1 94.81 112 ALA A O 1
ATOM 932 N N . THR A 1 113 ? 6.789 -9.516 -26.375 1 93.44 113 THR A N 1
ATOM 933 C CA . THR A 1 113 ? 6.52 -10.359 -25.203 1 93.44 113 THR A CA 1
ATOM 934 C C . THR A 1 113 ? 5.637 -9.625 -24.203 1 93.44 113 THR A C 1
ATOM 936 O O . THR A 1 113 ? 6.125 -8.797 -23.422 1 93.44 113 THR A O 1
ATOM 939 N N . MET A 1 114 ? 4.402 -10.016 -24.062 1 94.06 114 MET A N 1
ATOM 940 C CA . MET A 1 114 ? 3.398 -9.273 -23.297 1 94.06 114 MET A CA 1
ATOM 941 C C . MET A 1 114 ? 3.652 -9.398 -21.797 1 94.06 114 MET A C 1
ATOM 943 O O . MET A 1 114 ? 3.348 -8.477 -21.047 1 94.06 114 MET A O 1
ATOM 947 N N . ASP A 1 115 ? 4.312 -10.461 -21.422 1 92.94 115 ASP A N 1
ATOM 948 C CA . ASP A 1 115 ? 4.598 -10.703 -20 1 92.94 115 ASP A CA 1
ATOM 949 C C . ASP A 1 115 ? 5.594 -9.68 -19.469 1 92.94 115 ASP A C 1
ATOM 951 O O . ASP A 1 115 ? 5.75 -9.531 -18.25 1 92.94 115 ASP A O 1
ATOM 955 N N . TYR A 1 116 ? 6.277 -8.969 -20.344 1 96.25 116 TYR A N 1
ATOM 956 C CA . TYR A 1 116 ? 7.309 -8.023 -19.922 1 96.25 116 TYR A CA 1
ATOM 957 C C . TYR A 1 116 ? 6.699 -6.691 -19.5 1 96.25 116 TYR A C 1
ATOM 959 O O . TYR A 1 116 ? 7.367 -5.859 -18.891 1 96.25 116 TYR A O 1
ATOM 967 N N . TYR A 1 117 ? 5.438 -6.473 -19.797 1 97.75 117 TYR A N 1
ATOM 968 C CA . TYR A 1 117 ? 4.832 -5.16 -19.609 1 97.75 117 TYR A CA 1
ATOM 969 C C . TYR A 1 117 ? 4.199 -5.039 -18.234 1 97.75 117 TYR A C 1
ATOM 971 O O . TYR A 1 117 ? 3.838 -6.043 -17.609 1 97.75 117 TYR A O 1
ATOM 979 N N . PHE A 1 118 ? 4.129 -3.781 -17.766 1 98.25 118 PHE A N 1
ATOM 980 C CA . PHE A 1 118 ? 3.312 -3.451 -16.594 1 98.25 118 PHE A CA 1
ATOM 981 C C . PHE A 1 118 ? 1.828 -3.525 -16.938 1 98.25 118 PHE A C 1
ATOM 983 O O . PHE A 1 118 ? 1.453 -3.473 -18.109 1 98.25 118 PHE A O 1
ATOM 990 N N . LYS A 1 119 ? 1.032 -3.693 -15.898 1 97.38 119 LYS A N 1
ATOM 991 C CA . LYS A 1 119 ? -0.414 -3.691 -16.094 1 97.38 119 LYS A CA 1
ATOM 992 C C . LYS A 1 119 ? -1.113 -2.824 -15.055 1 97.38 119 LYS A C 1
ATOM 994 O O . LYS A 1 119 ? -0.72 -2.811 -13.891 1 97.38 119 LYS A O 1
ATOM 999 N N . PHE A 1 120 ? -2.055 -2.041 -15.453 1 96.75 120 PHE A N 1
ATOM 1000 C CA . PHE A 1 120 ? -3.146 -1.484 -14.664 1 96.75 120 PHE A CA 1
ATOM 1001 C C . PHE A 1 120 ? -4.484 -2.074 -15.094 1 96.75 120 PHE A C 1
ATOM 1003 O O . PHE A 1 120 ? -5.109 -1.586 -16.047 1 96.75 120 PHE A O 1
ATOM 1010 N N . PRO A 1 121 ? -4.918 -3.082 -14.406 1 96.06 121 PRO A N 1
ATOM 1011 C CA . PRO A 1 121 ? -5.887 -4.023 -14.969 1 96.06 121 PRO A CA 1
ATOM 1012 C C . PRO A 1 121 ? -7.242 -3.381 -15.258 1 96.06 121 PRO A C 1
ATOM 1014 O O . PRO A 1 121 ? -7.887 -3.709 -16.25 1 96.06 121 PRO A O 1
ATOM 1017 N N . PHE A 1 122 ? -7.766 -2.51 -14.398 1 96.44 122 PHE A N 1
ATOM 1018 C CA . PHE A 1 122 ? -9.062 -1.883 -14.617 1 96.44 122 PHE A CA 1
ATOM 1019 C C . PHE A 1 122 ? -9.242 -0.681 -13.695 1 96.44 122 PHE A C 1
ATOM 1021 O O . PHE A 1 122 ? -8.977 -0.766 -12.492 1 96.44 122 PHE A O 1
ATOM 1028 N N . ILE A 1 123 ? -9.648 0.452 -14.219 1 96.5 123 ILE A N 1
ATOM 1029 C CA . ILE A 1 123 ? -9.922 1.643 -13.422 1 96.5 123 ILE A CA 1
ATOM 1030 C C . ILE A 1 123 ? -11.297 1.522 -12.773 1 96.5 123 ILE A C 1
ATOM 1032 O O . ILE A 1 123 ? -12.32 1.509 -13.461 1 96.5 123 ILE A O 1
ATOM 1036 N N . HIS A 1 124 ? -11.344 1.373 -11.508 1 96.06 124 HIS A N 1
ATOM 1037 C CA . HIS A 1 124 ? -12.578 1.375 -10.742 1 96.06 124 HIS A CA 1
ATOM 1038 C C . HIS A 1 124 ? -12.773 2.703 -10.016 1 96.06 124 HIS A C 1
ATOM 1040 O O . HIS A 1 124 ? -11.891 3.145 -9.273 1 96.06 124 HIS A O 1
ATOM 1046 N N . ALA A 1 125 ? -13.969 3.281 -10.18 1 94.62 125 ALA A N 1
ATOM 1047 C CA . ALA A 1 125 ? -14.266 4.531 -9.492 1 94.62 125 ALA A CA 1
ATOM 1048 C C . ALA A 1 125 ? -14.141 4.363 -7.977 1 94.62 125 ALA A C 1
ATOM 1050 O O . ALA A 1 125 ? -13.617 5.242 -7.289 1 94.62 125 ALA A O 1
ATOM 1051 N N . VAL A 1 126 ? -14.531 3.24 -7.453 1 95 126 VAL A N 1
ATOM 1052 C CA . VAL A 1 126 ? -14.594 2.988 -6.016 1 95 126 VAL A CA 1
ATOM 1053 C C . VAL A 1 126 ? -13.172 2.883 -5.453 1 95 126 VAL A C 1
ATOM 1055 O O . VAL A 1 126 ? -12.961 3.096 -4.258 1 95 126 VAL A O 1
ATOM 1058 N N . ASP A 1 127 ? -12.156 2.58 -6.32 1 95.75 127 ASP A N 1
ATOM 1059 C CA . ASP A 1 127 ? -10.773 2.451 -5.891 1 95.75 127 ASP A CA 1
ATOM 1060 C C . ASP A 1 127 ? -10 3.752 -6.117 1 95.75 127 ASP A C 1
ATOM 1062 O O . ASP A 1 127 ? -8.836 3.861 -5.742 1 95.75 127 ASP A O 1
ATOM 1066 N N . THR A 1 128 ? -10.609 4.727 -6.777 1 96.44 128 THR A N 1
ATOM 1067 C CA . THR A 1 128 ? -9.969 6.012 -7.043 1 96.44 128 THR A CA 1
ATOM 1068 C C . THR A 1 128 ? -10.008 6.898 -5.801 1 96.44 128 THR A C 1
ATOM 1070 O O . THR A 1 128 ? -11.055 7.051 -5.172 1 96.44 128 THR A O 1
ATOM 1073 N N . PHE A 1 129 ? -8.828 7.43 -5.438 1 96.75 129 PHE A N 1
ATOM 1074 C CA . PHE A 1 129 ? -8.773 8.344 -4.305 1 96.75 129 PHE A CA 1
ATOM 1075 C C . PHE A 1 129 ? -9.688 9.547 -4.539 1 96.75 129 PHE A C 1
ATOM 1077 O O . PHE A 1 129 ? -9.625 10.188 -5.59 1 96.75 129 PHE A O 1
ATOM 1084 N N . GLU A 1 130 ? -10.523 9.805 -3.562 1 95.5 130 GLU A N 1
ATOM 1085 C CA . GLU A 1 130 ? -11.414 10.953 -3.617 1 95.5 130 GLU A CA 1
ATOM 1086 C C . GLU A 1 130 ? -11.453 11.695 -2.283 1 95.5 130 GLU A C 1
ATOM 1088 O O . GLU A 1 130 ? -11.648 11.078 -1.232 1 95.5 130 GLU A O 1
ATOM 1093 N N . ALA A 1 131 ? -11.18 12.945 -2.318 1 96.56 131 ALA A N 1
ATOM 1094 C CA . ALA A 1 131 ? -11.305 13.82 -1.154 1 96.56 131 ALA A CA 1
ATOM 1095 C C . ALA A 1 131 ? -12.422 14.844 -1.354 1 96.56 131 ALA A C 1
ATOM 1097 O O . ALA A 1 131 ? -12.82 15.125 -2.486 1 96.56 131 ALA A O 1
ATOM 1098 N N . PRO A 1 132 ? -12.992 15.391 -0.219 1 97.62 132 PRO A N 1
ATOM 1099 C CA . PRO A 1 132 ? -13.992 16.438 -0.386 1 97.62 132 PRO A CA 1
ATOM 1100 C C . PRO A 1 132 ? -13.477 17.641 -1.188 1 97.62 132 PRO A C 1
ATOM 1102 O O . PRO A 1 132 ? -12.398 18.156 -0.899 1 97.62 132 PRO A O 1
ATOM 1105 N N . GLU A 1 133 ? -14.273 18.078 -2.092 1 95.81 133 GLU A N 1
ATOM 1106 C CA . GLU A 1 133 ? -13.867 19.109 -3.029 1 95.81 133 GLU A CA 1
ATOM 1107 C C . GLU A 1 133 ? -13.578 20.422 -2.307 1 95.81 133 GLU A C 1
ATOM 1109 O O . GLU A 1 133 ? -12.695 21.188 -2.717 1 95.81 133 GLU A O 1
ATOM 1114 N N . TRP A 1 134 ? -14.289 20.625 -1.243 1 98.06 134 TRP A N 1
ATOM 1115 C CA . TRP A 1 134 ? -14.172 21.906 -0.562 1 98.06 134 TRP A CA 1
ATOM 1116 C C . TRP A 1 134 ? -12.805 22.062 0.094 1 98.06 134 TRP A C 1
ATOM 1118 O O . TRP A 1 134 ? -12.344 23.188 0.338 1 98.06 134 TRP A O 1
ATOM 1128 N N . VAL A 1 135 ? -12.102 21 0.37 1 98.5 135 VAL A N 1
ATOM 1129 C CA . VAL A 1 135 ? -10.883 21.031 1.169 1 98.5 135 VAL A CA 1
ATOM 1130 C C . VAL A 1 135 ? -9.781 21.766 0.407 1 98.5 135 VAL A C 1
ATOM 1132 O O . VAL A 1 135 ? -9.039 22.562 0.992 1 98.5 135 VAL A O 1
ATOM 1135 N N . ARG A 1 136 ? -9.641 21.562 -0.837 1 96.62 136 ARG A N 1
ATOM 1136 C CA . ARG A 1 136 ? -8.562 22.172 -1.612 1 96.62 136 ARG A CA 1
ATOM 1137 C C . ARG A 1 136 ? -8.719 23.688 -1.657 1 96.62 136 ARG A C 1
ATOM 1139 O O . ARG A 1 136 ? -7.75 24.406 -1.932 1 96.62 136 ARG A O 1
ATOM 1146 N N . ASN A 1 137 ? -9.914 24.203 -1.342 1 97.38 137 ASN A N 1
ATOM 1147 C CA . ASN A 1 137 ? -10.188 25.641 -1.342 1 97.38 137 ASN A CA 1
ATOM 1148 C C . ASN A 1 137 ? -10.234 26.203 0.076 1 97.38 137 ASN A C 1
ATOM 1150 O O . ASN A 1 137 ? -10.727 27.312 0.293 1 97.38 137 ASN A O 1
ATOM 1154 N N . THR A 1 138 ? -9.734 25.484 0.979 1 98.56 138 THR A N 1
ATOM 1155 C CA . THR A 1 138 ? -9.883 25.875 2.379 1 98.56 138 THR A CA 1
ATOM 1156 C C . THR A 1 138 ? -8.602 26.484 2.914 1 98.56 138 THR A C 1
ATOM 1158 O O . THR A 1 138 ? -7.504 25.984 2.658 1 98.56 138 THR A O 1
ATOM 1161 N N . ILE A 1 139 ? -8.703 27.625 3.555 1 98.75 139 ILE A N 1
ATOM 1162 C CA . ILE A 1 139 ? -7.672 28.203 4.402 1 98.75 139 ILE A CA 1
ATOM 1163 C C . ILE A 1 139 ? -7.992 27.922 5.871 1 98.75 139 ILE A C 1
ATOM 1165 O O . ILE A 1 139 ? -8.938 28.484 6.422 1 98.75 139 ILE A O 1
ATOM 1169 N N . TRP A 1 140 ? -7.188 27.109 6.461 1 98.88 140 TRP A N 1
ATOM 1170 C CA . TRP A 1 140 ? -7.445 26.641 7.812 1 98.88 140 TRP A CA 1
ATOM 1171 C C . TRP A 1 140 ? -6.875 27.594 8.852 1 98.88 140 TRP A C 1
ATOM 1173 O O . TRP A 1 140 ? -5.883 28.281 8.594 1 98.88 140 TRP A O 1
ATOM 1183 N N . TYR A 1 141 ? -7.539 27.672 9.945 1 98.94 141 TYR A N 1
ATOM 1184 C CA . TYR A 1 141 ? -7.102 28.359 11.148 1 98.94 141 TYR A CA 1
ATOM 1185 C C . TYR A 1 141 ? -7.148 27.422 12.359 1 98.94 141 TYR A C 1
ATOM 1187 O O . TYR A 1 141 ? -8.211 26.906 12.711 1 98.94 141 TYR A O 1
ATOM 1195 N N . GLN A 1 142 ? -6.016 27.141 12.922 1 98.88 142 GLN A N 1
ATOM 1196 C CA . GLN A 1 142 ? -5.938 26.234 14.07 1 98.88 142 GLN A CA 1
ATOM 1197 C C . GLN A 1 142 ? -6.066 27.016 15.383 1 98.88 142 GLN A C 1
ATOM 1199 O O . GLN A 1 142 ? -5.359 28 15.602 1 98.88 142 GLN A O 1
ATOM 1204 N N . ILE A 1 143 ? -6.961 26.5 16.25 1 98.88 143 ILE A N 1
ATOM 1205 C CA . ILE A 1 143 ? -7.227 27.172 17.516 1 98.88 143 ILE A CA 1
ATOM 1206 C C . ILE A 1 143 ? -6.98 26.219 18.672 1 98.88 143 ILE A C 1
ATOM 1208 O O . ILE A 1 143 ? -7.445 25.078 18.656 1 98.88 143 ILE A O 1
ATOM 1212 N N . PHE A 1 144 ? -6.176 26.609 19.609 1 98.69 144 PHE A N 1
ATOM 1213 C CA . PHE A 1 144 ? -6.098 26.047 20.953 1 98.69 144 PHE A CA 1
ATOM 1214 C C . PHE A 1 144 ? -7.078 26.734 21.891 1 98.69 144 PHE A C 1
ATOM 1216 O O . PHE A 1 144 ? -6.789 27.812 22.422 1 98.69 144 PHE A O 1
ATOM 1223 N N . PRO A 1 145 ? -8.219 26.109 22.156 1 98.62 145 PRO A N 1
ATOM 1224 C CA . PRO A 1 145 ? -9.352 26.828 22.75 1 98.62 145 PRO A CA 1
ATOM 1225 C C . PRO A 1 145 ? -9.008 27.469 24.094 1 98.62 145 PRO A C 1
ATOM 1227 O O . PRO A 1 145 ? -9.359 28.641 24.328 1 98.62 145 PRO A O 1
ATOM 1230 N N . GLU A 1 146 ? -8.266 26.922 24.938 1 98.44 146 GLU A N 1
ATOM 1231 C CA . GLU A 1 146 ? -7.941 27.375 26.281 1 98.44 146 GLU A CA 1
ATOM 1232 C C . GLU A 1 146 ? -7.129 28.672 26.234 1 98.44 146 GLU A C 1
ATOM 1234 O O . GLU A 1 146 ? -7.066 29.406 27.234 1 98.44 146 GLU A O 1
ATOM 1239 N N . ARG A 1 147 ? -6.617 29 25.078 1 98.44 147 ARG A N 1
ATOM 1240 C CA . ARG A 1 147 ? -5.695 30.125 24.984 1 98.44 147 ARG A CA 1
ATOM 1241 C C . ARG A 1 147 ? -6.156 31.109 23.922 1 98.44 147 ARG A C 1
ATOM 1243 O O . ARG A 1 147 ? -5.43 32.031 23.578 1 98.44 147 ARG A O 1
ATOM 1250 N N . PHE A 1 148 ? -7.387 31.031 23.406 1 98.81 148 PHE A N 1
ATOM 1251 C CA . PHE A 1 148 ? -7.797 31.844 22.266 1 98.81 148 PHE A CA 1
ATOM 1252 C C . PHE A 1 148 ? -8.578 33.062 22.734 1 98.81 148 PHE A C 1
ATOM 1254 O O . PHE A 1 148 ? -8.297 34.188 22.312 1 98.81 148 PHE A O 1
ATOM 1261 N N . ALA A 1 149 ? -9.617 32.844 23.547 1 98.75 149 ALA A N 1
ATOM 1262 C CA . ALA A 1 149 ? -10.414 33.938 24.094 1 98.75 149 ALA A CA 1
ATOM 1263 C C . ALA A 1 149 ? -11.328 33.438 25.219 1 98.75 149 ALA A C 1
ATOM 1265 O O . ALA A 1 149 ? -11.875 32.344 25.141 1 98.75 149 ALA A O 1
ATOM 1266 N N . ASN A 1 150 ? -11.438 34.25 26.219 1 98.56 150 ASN A N 1
ATOM 1267 C CA . ASN A 1 150 ? -12.367 33.969 27.312 1 98.56 150 ASN A CA 1
ATOM 1268 C C . ASN A 1 150 ? -13.695 34.688 27.125 1 98.56 150 ASN A C 1
ATOM 1270 O O . ASN A 1 150 ? -13.836 35.844 27.469 1 98.56 150 ASN A O 1
ATOM 1274 N N . GLY A 1 151 ? -14.727 33.906 26.656 1 98.25 151 GLY A N 1
ATOM 1275 C CA . GLY A 1 151 ? -16.031 34.5 26.375 1 98.25 151 GLY A CA 1
ATOM 1276 C C . GLY A 1 151 ? -17 34.375 27.547 1 98.25 151 GLY A C 1
ATOM 1277 O O . GLY A 1 151 ? -17.984 35.125 27.625 1 98.25 151 GLY A O 1
ATOM 1278 N N . ASN A 1 152 ? -16.719 33.438 28.438 1 98.19 152 ASN A N 1
ATOM 1279 C CA . ASN A 1 152 ? -17.578 33.219 29.609 1 98.19 152 ASN A CA 1
ATOM 1280 C C . ASN A 1 152 ? -16.75 32.938 30.859 1 98.19 152 ASN A C 1
ATOM 1282 O O . ASN A 1 152 ? -16.641 31.797 31.297 1 98.19 152 ASN A O 1
ATOM 1286 N N . PRO A 1 153 ? -16.281 33.969 31.516 1 97.69 153 PRO A N 1
ATOM 1287 C CA . PRO A 1 153 ? -15.422 33.781 32.688 1 97.69 153 PRO A CA 1
ATOM 1288 C C . PRO A 1 153 ? -16.094 33 33.812 1 97.69 153 PRO A C 1
ATOM 1290 O O . PRO A 1 153 ? -15.414 32.406 34.625 1 97.69 153 PRO A O 1
ATOM 1293 N N . ALA A 1 154 ? -17.375 32.875 33.812 1 97.75 154 ALA A N 1
ATOM 1294 C CA . ALA A 1 154 ? -18.125 32.219 34.875 1 97.75 154 ALA A CA 1
ATOM 1295 C C . ALA A 1 154 ? -17.844 30.703 34.906 1 97.75 154 ALA A C 1
ATOM 1297 O O . ALA A 1 154 ? -18.031 30.047 35.938 1 97.75 154 ALA A O 1
ATOM 1298 N N . ILE A 1 155 ? -17.375 30.156 33.844 1 98.19 155 ILE A N 1
ATOM 1299 C CA . ILE A 1 155 ? -17.203 28.703 33.781 1 98.19 155 ILE A CA 1
ATOM 1300 C C . ILE A 1 155 ? -15.711 28.375 33.75 1 98.19 155 ILE A C 1
ATOM 1302 O O . ILE A 1 155 ? -15.328 27.219 33.562 1 98.19 155 ILE A O 1
ATOM 1306 N N . SER A 1 156 ? -14.883 29.391 33.938 1 98.12 156 SER A N 1
ATOM 1307 C CA . SER A 1 156 ? -13.445 29.156 33.969 1 98.12 156 SER A CA 1
ATOM 1308 C C . SER A 1 156 ? -13.055 28.312 35.188 1 98.12 156 SER A C 1
ATOM 1310 O O . SER A 1 156 ? -13.727 28.344 36.219 1 98.12 156 SER A O 1
ATOM 1312 N N . PRO A 1 157 ? -11.961 27.547 35.031 1 96.81 157 PRO A N 1
ATOM 1313 C CA . PRO A 1 157 ? -11.477 26.844 36.219 1 96.81 157 PRO A CA 1
ATOM 1314 C C . PRO A 1 157 ? -11.164 27.781 37.406 1 96.81 157 PRO A C 1
ATOM 1316 O O . PRO A 1 157 ? -10.859 28.953 37.188 1 96.81 157 PRO A O 1
ATOM 1319 N N . GLU A 1 158 ? -11.125 27.25 38.625 1 94.81 158 GLU A N 1
ATOM 1320 C CA . GLU A 1 158 ? -10.914 28.047 39.812 1 94.81 158 GLU A CA 1
ATOM 1321 C C . GLU A 1 158 ? -9.523 28.672 39.844 1 94.81 158 GLU A C 1
ATOM 1323 O O . GLU A 1 158 ? -9.344 29.797 40.312 1 94.81 158 GLU A O 1
ATOM 1328 N N . ASN A 1 159 ? -8.578 28.031 39.344 1 94.62 159 ASN A N 1
ATOM 1329 C CA . ASN A 1 159 ? -7.195 28.5 39.375 1 94.62 159 ASN A CA 1
ATOM 1330 C C . ASN A 1 159 ? -6.805 29.219 38.094 1 94.62 159 ASN A C 1
ATOM 1332 O O . ASN A 1 159 ? -5.621 29.297 37.781 1 94.62 159 ASN A O 1
ATOM 1336 N N . THR A 1 160 ? -7.746 29.812 37.469 1 97.62 160 THR A N 1
ATOM 1337 C CA . THR A 1 160 ? -7.508 30.5 36.219 1 97.62 160 THR A CA 1
ATOM 1338 C C . THR A 1 160 ? -6.715 31.781 36.438 1 97.62 160 THR A C 1
ATOM 1340 O O . THR A 1 160 ? -7.008 32.531 37.375 1 97.62 160 THR A O 1
ATOM 1343 N N . LEU A 1 161 ? -5.75 32.031 35.594 1 98.06 161 LEU A N 1
ATOM 1344 C CA . LEU A 1 161 ? -4.941 33.219 35.625 1 98.06 161 LEU A CA 1
ATOM 1345 C C . LEU A 1 161 ? -5.566 34.344 34.781 1 98.06 161 LEU A C 1
ATOM 1347 O O . LEU A 1 161 ? -6.34 34.062 33.875 1 98.06 161 LEU A O 1
ATOM 1351 N N . PRO A 1 162 ? -5.195 35.625 35.156 1 97.25 162 PRO A N 1
ATOM 1352 C CA . PRO A 1 162 ? -5.602 36.688 34.25 1 97.25 162 PRO A CA 1
ATOM 1353 C C . PRO A 1 162 ? -5.07 36.469 32.844 1 97.25 162 PRO A C 1
ATOM 1355 O O . PRO A 1 162 ? -3.936 36.031 32.656 1 97.25 162 PRO A O 1
ATOM 1358 N N . TRP A 1 163 ? -5.918 36.812 31.875 1 97.56 163 TRP A N 1
ATOM 1359 C CA . TRP A 1 163 ? -5.617 36.531 30.469 1 97.56 163 TRP A CA 1
ATOM 1360 C C . TRP A 1 163 ? -4.262 37.125 30.094 1 97.56 163 TRP A C 1
ATOM 1362 O O . TRP A 1 163 ? -4.02 38.312 30.25 1 97.56 163 TRP A O 1
ATOM 1372 N N . GLY A 1 164 ? -3.416 36.344 29.609 1 95.69 164 GLY A N 1
ATOM 1373 C CA . GLY A 1 164 ? -2.129 36.75 29.078 1 95.69 164 GLY A CA 1
ATOM 1374 C C . GLY A 1 164 ? -1.214 37.344 30.156 1 95.69 164 GLY A C 1
ATOM 1375 O O . GLY A 1 164 ? -0.278 38.062 29.844 1 95.69 164 GLY A O 1
ATOM 1376 N N . SER A 1 165 ? -1.384 37.031 31.406 1 96.56 165 SER A N 1
ATOM 1377 C CA . SER A 1 165 ? -0.637 37.625 32.5 1 96.56 165 SER A CA 1
ATOM 1378 C C . SER A 1 165 ? 0.805 37.125 32.531 1 96.56 165 SER A C 1
ATOM 1380 O O . SER A 1 165 ? 1.683 37.781 33.094 1 96.56 165 SER A O 1
ATOM 1382 N N . LYS A 1 166 ? 1.036 35.969 31.938 1 96.06 166 LYS A N 1
ATOM 1383 C CA . LYS A 1 166 ? 2.379 35.406 31.797 1 96.06 166 LYS A CA 1
ATOM 1384 C C . LYS A 1 166 ? 2.441 34.406 30.656 1 96.06 166 LYS A C 1
ATOM 1386 O O . LYS A 1 166 ? 1.406 34 30.125 1 96.06 166 LYS A O 1
ATOM 1391 N N . ASP A 1 167 ? 3.686 34.094 30.297 1 96.56 167 ASP A N 1
ATOM 1392 C CA . ASP A 1 167 ? 3.859 32.938 29.422 1 96.56 167 ASP A CA 1
ATOM 1393 C C . ASP A 1 167 ? 3.4 31.656 30.125 1 96.56 167 ASP A C 1
ATOM 1395 O O . ASP A 1 167 ? 3.623 31.484 31.312 1 96.56 167 ASP A O 1
ATOM 1399 N N . PRO A 1 168 ? 2.766 30.828 29.359 1 97.12 168 PRO A N 1
ATOM 1400 C CA . PRO A 1 168 ? 2.158 29.656 29.984 1 97.12 168 PRO A CA 1
ATOM 1401 C C . PRO A 1 168 ? 3.193 28.625 30.453 1 97.12 168 PRO A C 1
ATOM 1403 O O . PRO A 1 168 ? 4.211 28.422 29.781 1 97.12 168 PRO A O 1
ATOM 1406 N N . ASN A 1 169 ? 2.967 27.969 31.547 1 95.75 169 ASN A N 1
ATOM 1407 C CA . ASN A 1 169 ? 3.561 26.688 31.875 1 95.75 169 ASN A CA 1
ATOM 1408 C C . ASN A 1 169 ? 2.654 25.531 31.469 1 95.75 169 ASN A C 1
ATOM 1410 O O . ASN A 1 169 ? 1.585 25.734 30.906 1 95.75 169 ASN A O 1
ATOM 1414 N N . THR A 1 170 ? 3.023 24.312 31.703 1 94 170 THR A N 1
ATOM 1415 C CA . THR A 1 170 ? 2.336 23.125 31.203 1 94 170 THR A CA 1
ATOM 1416 C C . THR A 1 170 ? 0.995 22.938 31.906 1 94 170 THR A C 1
ATOM 1418 O O . THR A 1 170 ? 0.116 22.234 31.406 1 94 170 THR A O 1
ATOM 1421 N N . THR A 1 171 ? 0.769 23.609 33.031 1 95.62 171 THR A N 1
ATOM 1422 C CA . THR A 1 171 ? -0.427 23.312 33.812 1 95.62 171 THR A CA 1
ATOM 1423 C C . THR A 1 171 ? -1.308 24.547 33.938 1 95.62 171 THR A C 1
ATOM 1425 O O . THR A 1 171 ? -2.367 24.5 34.562 1 95.62 171 THR A O 1
ATOM 1428 N N . ASP A 1 172 ? -0.945 25.656 33.344 1 97.44 172 ASP A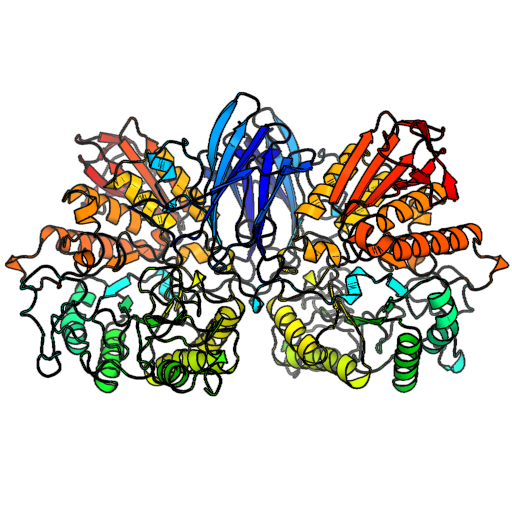 N 1
ATOM 1429 C CA . ASP A 1 172 ? -1.651 26.922 33.531 1 97.44 172 ASP A CA 1
ATOM 1430 C C . ASP A 1 172 ? -2.977 26.922 32.75 1 97.44 172 ASP A C 1
ATOM 1432 O O . ASP A 1 172 ? -3.076 26.344 31.672 1 97.44 172 ASP A O 1
ATOM 1436 N N . PHE A 1 173 ? -3.984 27.578 33.406 1 98.12 173 PHE A N 1
ATOM 1437 C CA . PHE A 1 173 ? -5.262 27.859 32.781 1 98.12 173 PHE A CA 1
ATOM 1438 C C . PHE A 1 173 ? -5.477 29.359 32.625 1 98.12 173 PHE A C 1
ATOM 1440 O O . PHE A 1 173 ? -5.145 30.125 33.562 1 98.12 173 PHE A O 1
ATOM 1447 N N . PHE A 1 174 ? -6.039 29.781 31.5 1 98.44 174 PHE A N 1
ATOM 1448 C CA . PHE A 1 174 ? -6.312 31.203 31.281 1 98.44 174 PHE A CA 1
ATOM 1449 C C . PHE A 1 174 ? -7.789 31.422 30.969 1 98.44 174 PHE A C 1
ATOM 1451 O O . PHE A 1 174 ? -8.234 32.562 30.844 1 98.44 174 PHE A O 1
ATOM 1458 N N . GLY A 1 175 ? -8.555 30.359 30.797 1 98.31 175 GLY A N 1
ATOM 1459 C CA . GLY A 1 175 ? -10 30.422 30.844 1 98.31 175 GLY A CA 1
ATOM 1460 C C . GLY A 1 175 ? -10.633 30.516 29.453 1 98.31 175 GLY A C 1
ATOM 1461 O O . GLY A 1 175 ? -11.836 30.734 29.328 1 98.31 175 GLY A O 1
ATOM 1462 N N . GLY A 1 176 ? -9.883 30.375 28.344 1 98.62 176 GLY A N 1
ATOM 1463 C CA . GLY A 1 176 ? -10.492 30.344 27.031 1 98.62 176 GLY A CA 1
ATOM 1464 C C . GLY A 1 176 ? -11.578 29.297 26.891 1 98.62 176 GLY A C 1
ATOM 1465 O O . GLY A 1 176 ? -11.523 28.25 27.547 1 98.62 176 GLY A O 1
ATOM 1466 N N . ASP A 1 177 ? -12.609 29.609 26.062 1 98.62 177 ASP A N 1
ATOM 1467 C CA . ASP A 1 177 ? -13.742 28.688 25.938 1 98.62 177 ASP A CA 1
ATOM 1468 C C . ASP A 1 177 ? -14.43 28.859 24.578 1 98.62 177 ASP A C 1
ATOM 1470 O O . ASP A 1 177 ? -13.953 29.609 23.734 1 98.62 177 ASP A O 1
ATOM 1474 N N . ILE A 1 178 ? -15.477 28.109 24.344 1 98.88 178 ILE A N 1
ATOM 1475 C CA . ILE A 1 178 ? -16.172 28.047 23.047 1 98.88 178 ILE A CA 1
ATOM 1476 C C . ILE A 1 178 ? -16.891 29.375 22.781 1 98.88 178 ILE A C 1
ATOM 1478 O O . ILE A 1 178 ? -16.922 29.844 21.641 1 98.88 178 ILE A O 1
ATOM 1482 N N . GLU A 1 179 ? -17.484 29.984 23.828 1 98.75 179 GLU A N 1
ATOM 1483 C CA . GLU A 1 179 ? -18.125 31.281 23.641 1 98.75 179 GLU A CA 1
ATOM 1484 C C . GLU A 1 179 ? -17.109 32.312 23.141 1 98.75 179 GLU A C 1
ATOM 1486 O O . GLU A 1 179 ? -17.453 33.156 22.297 1 98.75 179 GLU A O 1
ATOM 1491 N N . GLY A 1 180 ? -15.914 32.281 23.703 1 98.88 180 GLY A N 1
ATOM 1492 C CA . GLY A 1 180 ? -14.852 33.156 23.203 1 98.88 180 GLY A CA 1
ATOM 1493 C C . GLY A 1 180 ? -14.562 32.969 21.734 1 98.88 180 GLY A C 1
ATOM 1494 O O . GLY A 1 180 ? -14.266 33.938 21.031 1 98.88 180 GLY A O 1
ATOM 1495 N N . ILE A 1 181 ? -14.602 31.812 21.172 1 98.94 181 ILE A N 1
ATOM 1496 C CA . ILE A 1 181 ? -14.398 31.531 19.766 1 98.94 181 ILE A CA 1
ATOM 1497 C C . ILE A 1 181 ? -15.562 32.094 18.953 1 98.94 181 ILE A C 1
ATOM 1499 O O . ILE A 1 181 ? -15.352 32.75 17.922 1 98.94 181 ILE A O 1
ATOM 1503 N N . ILE A 1 182 ? -16.828 31.859 19.438 1 98.88 182 ILE A N 1
ATOM 1504 C CA . ILE A 1 182 ? -18.016 32.375 18.766 1 98.88 182 ILE A CA 1
ATOM 1505 C C . ILE A 1 182 ? -17.922 33.875 18.609 1 98.88 182 ILE A C 1
ATOM 1507 O O . ILE A 1 182 ? -18.219 34.406 17.531 1 98.88 182 ILE A O 1
ATOM 1511 N N . GLU A 1 183 ? -17.453 34.531 19.625 1 98.69 183 GLU A N 1
ATOM 1512 C CA . GLU A 1 183 ? -17.375 36 19.656 1 98.69 183 GLU A CA 1
ATOM 1513 C C . GLU A 1 183 ? -16.359 36.5 18.641 1 98.69 183 GLU A C 1
ATOM 1515 O O . GLU A 1 183 ? -16.359 37.688 18.312 1 98.69 183 GLU A O 1
ATOM 1520 N N . HIS A 1 184 ? -15.539 35.688 18.141 1 98.75 184 HIS A N 1
ATOM 1521 C CA . HIS A 1 184 ? -14.469 36.125 17.25 1 98.75 184 HIS A CA 1
ATOM 1522 C C . HIS A 1 184 ? -14.602 35.531 15.867 1 98.75 184 HIS A C 1
ATOM 1524 O O . HIS A 1 184 ? -13.641 35.531 15.086 1 98.75 184 HIS A O 1
ATOM 1530 N N . LEU A 1 185 ? -15.719 34.906 15.508 1 98.81 185 LEU A N 1
ATOM 1531 C CA . LEU A 1 185 ? -15.953 34.344 14.195 1 98.81 185 LEU A CA 1
ATOM 1532 C C . LEU A 1 185 ? -15.914 35.406 13.109 1 98.81 185 LEU A C 1
ATOM 1534 O O . LEU A 1 185 ? -15.477 35.156 11.984 1 98.81 185 LEU A O 1
ATOM 1538 N N . ASP A 1 186 ? -16.406 36.625 13.406 1 98.62 186 ASP A N 1
ATOM 1539 C CA . ASP A 1 186 ? -16.359 37.719 12.438 1 98.62 186 ASP A CA 1
ATOM 1540 C C . ASP A 1 186 ? -14.906 38.094 12.117 1 98.62 186 ASP A C 1
ATOM 1542 O O . ASP A 1 186 ? -14.578 38.406 10.977 1 98.62 186 ASP A O 1
ATOM 1546 N N . TYR A 1 187 ? -14.078 38.125 13.18 1 98.56 187 TYR A N 1
ATOM 1547 C CA . TYR A 1 187 ? -12.656 38.375 12.969 1 98.56 187 TYR A CA 1
ATOM 1548 C C . TYR A 1 187 ? -12.07 37.344 11.992 1 98.56 187 TYR A C 1
ATOM 1550 O O . TYR A 1 187 ? -11.344 37.719 11.07 1 98.56 187 TYR A O 1
ATOM 1558 N N . LEU A 1 188 ? -12.391 36.062 12.172 1 98.81 188 LEU A N 1
ATOM 1559 C CA . LEU A 1 188 ? -11.883 35 11.312 1 98.81 188 LEU A CA 1
ATOM 1560 C C . LEU A 1 188 ? -12.398 35.156 9.883 1 98.81 188 LEU A C 1
ATOM 1562 O O . LEU A 1 188 ? -11.648 34.969 8.922 1 98.81 188 LEU A O 1
ATOM 1566 N N . ALA A 1 189 ? -13.656 35.438 9.789 1 98.62 189 ALA A N 1
ATOM 1567 C CA . ALA A 1 189 ? -14.242 35.688 8.469 1 98.62 189 ALA A CA 1
ATOM 1568 C C . ALA A 1 189 ? -13.547 36.844 7.758 1 98.62 189 ALA A C 1
ATOM 1570 O O . ALA A 1 189 ? -13.266 36.75 6.559 1 98.62 189 ALA A O 1
ATOM 1571 N N . GLU A 1 190 ? -13.297 37.906 8.492 1 98.19 190 GLU A N 1
ATOM 1572 C CA . GLU A 1 190 ? -12.633 39.062 7.93 1 98.19 190 GLU A CA 1
ATOM 1573 C C . GLU A 1 190 ? -11.203 38.75 7.512 1 98.19 190 GLU A C 1
ATOM 1575 O O . GLU A 1 190 ? -10.695 39.281 6.52 1 98.19 190 GLU A O 1
ATOM 1580 N N . LEU A 1 191 ? -10.547 37.938 8.25 1 98.5 191 LEU A N 1
ATOM 1581 C CA . LEU A 1 191 ? -9.195 37.469 7.926 1 98.5 191 LEU A CA 1
ATOM 1582 C C . LEU A 1 191 ? -9.203 36.625 6.652 1 98.5 191 LEU A C 1
ATOM 1584 O O . LEU A 1 191 ? -8.188 36.531 5.961 1 98.5 191 LEU A O 1
ATOM 1588 N N . GLY A 1 192 ? -10.281 36 6.281 1 98.38 192 GLY A N 1
ATOM 1589 C CA . GLY A 1 192 ? -10.438 35.188 5.09 1 98.38 192 GLY A CA 1
ATOM 1590 C C . GLY A 1 192 ? -10.438 33.688 5.383 1 98.38 192 GLY A C 1
ATOM 1591 O O . GLY A 1 192 ? -10.391 32.875 4.465 1 98.38 192 GLY A O 1
ATOM 1592 N N . ILE A 1 193 ? -10.633 33.344 6.59 1 98.75 193 ILE A N 1
ATOM 1593 C CA . ILE A 1 193 ? -10.594 31.953 7.027 1 98.75 193 ILE A CA 1
ATOM 1594 C C . ILE A 1 193 ? -11.922 31.266 6.691 1 98.75 193 ILE A C 1
ATOM 1596 O O . ILE A 1 193 ? -12.992 31.844 6.887 1 98.75 193 ILE A O 1
ATOM 1600 N N . ASN A 1 194 ? -11.812 30.062 6.137 1 98.75 194 ASN A N 1
ATOM 1601 C CA . ASN A 1 194 ? -13.047 29.328 5.867 1 98.75 194 ASN A CA 1
ATOM 1602 C C . ASN A 1 194 ? -12.961 27.891 6.379 1 98.75 194 ASN A C 1
ATOM 1604 O O . ASN A 1 194 ? -13.734 27.031 5.945 1 98.75 194 ASN A O 1
ATOM 1608 N N . GLY A 1 195 ? -12.07 27.562 7.242 1 98.81 195 GLY A N 1
ATOM 1609 C CA . GLY A 1 195 ? -11.961 26.328 8 1 98.81 195 GLY A CA 1
ATOM 1610 C C . GLY A 1 195 ? -11.281 26.516 9.352 1 98.81 195 GLY A C 1
ATOM 1611 O O . GLY A 1 195 ? -10.242 27.172 9.445 1 98.81 195 GLY A O 1
ATOM 1612 N N . VAL A 1 196 ? -11.875 25.984 10.383 1 98.94 196 VAL A N 1
ATOM 1613 C CA . VAL A 1 196 ? -11.305 26.094 11.719 1 98.94 196 VAL A CA 1
ATOM 1614 C C . VAL A 1 196 ? -11.023 24.688 12.273 1 98.94 196 VAL A C 1
ATOM 1616 O O . VAL A 1 196 ? -11.898 23.812 12.242 1 98.94 196 VAL A O 1
ATOM 1619 N N . TYR A 1 197 ? -9.82 24.453 12.656 1 98.88 197 TYR A N 1
ATOM 1620 C CA . TYR A 1 197 ? -9.383 23.266 13.352 1 98.88 197 TYR A CA 1
ATOM 1621 C C . TYR A 1 197 ? -9.234 23.516 14.852 1 98.88 197 TYR A C 1
ATOM 1623 O O . TYR A 1 197 ? -8.438 24.359 15.258 1 98.88 197 TYR A O 1
ATOM 1631 N N . LEU A 1 198 ? -10.008 22.797 15.695 1 98.88 198 LEU A N 1
ATOM 1632 C CA . LEU A 1 198 ? -9.914 22.938 17.141 1 98.88 198 LEU A CA 1
ATOM 1633 C C . LEU A 1 198 ? -9.156 21.75 17.75 1 98.88 198 LEU A C 1
ATOM 1635 O O . LEU A 1 198 ? -9.469 20.594 17.469 1 98.88 198 LEU A O 1
ATOM 1639 N N . THR A 1 199 ? -8.188 22.062 18.578 1 98.62 199 THR A N 1
ATOM 1640 C CA . THR A 1 199 ? -7.637 21 19.406 1 98.62 199 THR A CA 1
ATOM 1641 C C . THR A 1 199 ? -8.711 20.422 20.328 1 98.62 199 THR A C 1
ATOM 1643 O O . THR A 1 199 ? -9.844 20.906 20.344 1 98.62 199 THR A O 1
ATOM 1646 N N . PRO A 1 200 ? -8.445 19.391 21.125 1 98.44 200 PRO A N 1
ATOM 1647 C CA . PRO A 1 200 ? -9.508 18.656 21.812 1 98.44 200 PRO A CA 1
ATOM 1648 C C . PRO A 1 200 ? -10.391 19.547 22.672 1 98.44 200 PRO A C 1
ATOM 1650 O O . PRO A 1 200 ? -9.891 20.422 23.375 1 98.44 200 PRO A O 1
ATOM 1653 N N . VAL A 1 201 ? -11.719 19.312 22.625 1 98.56 201 VAL A N 1
ATOM 1654 C CA . VAL A 1 201 ? -12.68 20.141 23.344 1 98.56 201 VAL A CA 1
ATOM 1655 C C . VAL A 1 201 ? -13.43 19.281 24.359 1 98.56 201 VAL A C 1
ATOM 1657 O O . VAL A 1 201 ? -14.32 19.781 25.062 1 98.56 201 VAL A O 1
ATOM 1660 N N . PHE A 1 202 ? -13.055 18.031 24.484 1 98.44 202 PHE A N 1
ATOM 1661 C CA . PHE A 1 202 ? -13.789 17.094 25.312 1 98.44 202 PHE A CA 1
ATOM 1662 C C . PHE A 1 202 ? -13.281 17.141 26.75 1 98.44 202 PHE A C 1
ATOM 1664 O O . PHE A 1 202 ? -12.18 17.625 27.016 1 98.44 202 PHE A O 1
ATOM 1671 N N . GLU A 1 203 ? -14.102 16.547 27.672 1 98.06 203 GLU A N 1
ATOM 1672 C CA . GLU A 1 203 ? -13.82 16.625 29.109 1 98.06 203 GLU A CA 1
ATOM 1673 C C . GLU A 1 203 ? -12.484 15.961 29.438 1 98.06 203 GLU A C 1
ATOM 1675 O O . GLU A 1 203 ? -12.266 14.789 29.109 1 98.06 203 GLU A O 1
ATOM 1680 N N . ALA A 1 204 ? -11.641 16.703 30.109 1 97.44 204 ALA A N 1
ATOM 1681 C CA . ALA A 1 204 ? -10.32 16.25 30.547 1 97.44 204 ALA A CA 1
ATOM 1682 C C . ALA A 1 204 ? -9.773 17.125 31.672 1 97.44 204 ALA A C 1
ATOM 1684 O O . ALA A 1 204 ? -10.195 18.281 31.828 1 97.44 204 ALA A O 1
ATOM 1685 N N . PRO A 1 205 ? -8.867 16.594 32.438 1 95.19 205 PRO A N 1
ATOM 1686 C CA . PRO A 1 205 ? -8.391 17.359 33.594 1 95.19 205 PRO A CA 1
ATOM 1687 C C . PRO A 1 205 ? -7.355 18.406 33.219 1 95.19 205 PRO A C 1
ATOM 1689 O O . PRO A 1 205 ? -7.223 19.422 33.906 1 95.19 205 PRO A O 1
ATOM 1692 N N . THR A 1 206 ? -6.594 18.172 32.156 1 95.94 206 THR A N 1
ATOM 1693 C CA . THR A 1 206 ? -5.496 19.062 31.812 1 95.94 206 THR A CA 1
ATOM 1694 C C . THR A 1 206 ? -5.973 20.172 30.875 1 95.94 206 THR A C 1
ATOM 1696 O O . THR A 1 206 ? -7.105 20.141 30.391 1 95.94 206 THR A O 1
ATOM 1699 N N . ASN A 1 207 ? -5.07 21.234 30.672 1 96.25 207 ASN A N 1
ATOM 1700 C CA . ASN A 1 207 ? -5.43 22.391 29.844 1 96.25 207 ASN A CA 1
ATOM 1701 C C . ASN A 1 207 ? -5.477 22.016 28.375 1 96.25 207 ASN A C 1
ATOM 1703 O O . ASN A 1 207 ? -6.203 22.625 27.594 1 96.25 207 ASN A O 1
ATOM 1707 N N . HIS A 1 208 ? -4.75 20.984 27.969 1 94.94 208 HIS A N 1
ATOM 1708 C CA . HIS A 1 208 ? -4.645 20.641 26.547 1 94.94 208 HIS A CA 1
ATOM 1709 C C . HIS A 1 208 ? -5.688 19.594 26.172 1 94.94 208 HIS A C 1
ATOM 1711 O O . HIS A 1 208 ? -5.977 19.422 24.984 1 94.94 208 HIS A O 1
ATOM 1717 N N . LYS A 1 209 ? -6.215 18.906 27.094 1 97.19 209 LYS A N 1
ATOM 1718 C CA . LYS A 1 209 ? -7.395 18.047 26.969 1 97.19 209 LYS A CA 1
ATOM 1719 C C . LYS A 1 209 ? -7.062 16.781 26.203 1 97.19 209 LYS A C 1
ATOM 1721 O O . LYS A 1 209 ? -7.965 16.031 25.812 1 97.19 209 LYS A O 1
ATOM 1726 N N . TYR A 1 210 ? -5.781 16.359 25.891 1 96.81 210 TYR A N 1
ATOM 1727 C CA . TYR A 1 210 ? -5.406 15.148 25.156 1 96.81 210 TYR A CA 1
ATOM 1728 C C . TYR A 1 210 ? -5.469 13.93 26.062 1 96.81 210 TYR A C 1
ATOM 1730 O O . TYR A 1 210 ? -5.285 12.797 25.609 1 96.81 210 TYR A O 1
ATOM 1738 N N . ASP A 1 211 ? -5.656 14.102 27.344 1 97.19 211 ASP A N 1
ATOM 1739 C CA . ASP A 1 211 ? -5.941 13.047 28.312 1 97.19 211 ASP A CA 1
ATOM 1740 C C . ASP A 1 211 ? -7.434 12.961 28.609 1 97.19 211 ASP A C 1
ATOM 1742 O O . ASP A 1 211 ? -7.84 12.945 29.766 1 97.19 211 ASP A O 1
ATOM 1746 N N . THR A 1 212 ? -8.188 12.781 27.625 1 96.81 212 THR A N 1
ATOM 1747 C CA . THR A 1 212 ? -9.648 12.844 27.641 1 96.81 212 THR A CA 1
ATOM 1748 C C . THR A 1 212 ? -10.219 11.82 28.625 1 96.81 212 THR A C 1
ATOM 1750 O O . THR A 1 212 ? -9.727 10.695 28.719 1 96.81 212 THR A O 1
ATOM 1753 N N . ILE A 1 213 ? -11.266 12.266 29.328 1 96.5 213 ILE A N 1
ATOM 1754 C CA . ILE A 1 213 ? -11.992 11.422 30.281 1 96.5 213 ILE A CA 1
ATOM 1755 C C . ILE A 1 213 ? -13.281 10.922 29.641 1 96.5 213 ILE A C 1
ATOM 1757 O O . ILE A 1 213 ? -13.641 9.75 29.797 1 96.5 213 ILE A O 1
ATOM 1761 N N . ASP A 1 214 ? -13.945 11.805 29.016 1 96.56 214 ASP A N 1
ATOM 1762 C CA . ASP A 1 214 ? -15.211 11.5 28.375 1 96.56 214 ASP A CA 1
ATOM 1763 C C . ASP A 1 214 ? -15.289 12.156 27 1 96.56 214 ASP A C 1
ATOM 1765 O O . ASP A 1 214 ? -15.469 13.375 26.891 1 96.56 214 ASP A O 1
ATOM 1769 N N . TYR A 1 215 ? -15.398 11.336 25.969 1 97.25 215 TYR A N 1
ATOM 1770 C CA . TYR A 1 215 ? -15.336 11.805 24.594 1 97.25 215 TYR A CA 1
ATOM 1771 C C . TYR A 1 215 ? -16.672 12.367 24.141 1 97.25 215 TYR A C 1
ATOM 1773 O O . TYR A 1 215 ? -16.766 13.039 23.109 1 97.25 215 TYR A O 1
ATOM 1781 N N . LYS A 1 216 ? -17.734 12.141 24.844 1 97 216 LYS A N 1
ATOM 1782 C CA . LYS A 1 216 ? -19.062 12.562 24.406 1 97 216 LYS A CA 1
ATOM 1783 C C . LYS A 1 216 ? -19.531 13.789 25.172 1 97 216 LYS A C 1
ATOM 1785 O O . LYS A 1 216 ? -20.688 14.195 25.062 1 97 216 LYS A O 1
ATOM 1790 N N . LYS A 1 217 ? -18.641 14.336 25.906 1 97.5 217 LYS A N 1
ATOM 1791 C CA . LYS A 1 217 ? -18.969 15.523 26.672 1 97.5 217 LYS A CA 1
ATOM 1792 C C . LYS A 1 217 ? -17.984 16.656 26.375 1 97.5 217 LYS A C 1
ATOM 1794 O O . LYS A 1 217 ? -16.781 16.453 26.328 1 97.5 217 LYS A O 1
ATOM 1799 N N . ILE A 1 218 ? -18.578 17.844 26.172 1 98.44 218 ILE A N 1
ATOM 1800 C CA . ILE A 1 218 ? -17.75 19.047 26.109 1 98.44 218 ILE A CA 1
ATOM 1801 C C . ILE A 1 218 ? -17.188 19.359 27.5 1 98.44 218 ILE A C 1
ATOM 1803 O O . ILE A 1 218 ? -17.906 19.266 28.5 1 98.44 218 ILE A O 1
ATOM 1807 N N . ASP A 1 219 ? -15.922 19.656 27.531 1 98.5 219 ASP A N 1
ATOM 1808 C CA . ASP A 1 219 ? -15.359 20.047 28.828 1 98.5 219 ASP A CA 1
ATOM 1809 C C . ASP A 1 219 ? -16.172 21.188 29.453 1 98.5 219 ASP A C 1
ATOM 1811 O O . ASP A 1 219 ? -16.453 22.188 28.797 1 98.5 219 ASP A O 1
ATOM 1815 N N . PRO A 1 220 ? -16.484 21.062 30.688 1 97.75 220 PRO A N 1
ATOM 1816 C CA . PRO A 1 220 ? -17.344 22.078 31.312 1 97.75 220 PRO A CA 1
ATOM 1817 C C . PRO A 1 220 ? -16.688 23.453 31.344 1 97.75 220 PRO A C 1
ATOM 1819 O O . PRO A 1 220 ? -17.391 24.469 31.422 1 97.75 220 PRO A O 1
ATOM 1822 N N . HIS A 1 221 ? -15.414 23.516 31.312 1 98.25 221 HIS A N 1
ATOM 1823 C CA . HIS A 1 221 ? -14.727 24.797 31.328 1 98.25 221 HIS A CA 1
ATOM 1824 C C . HIS A 1 221 ? -14.664 25.406 29.938 1 98.25 221 HIS A C 1
ATOM 1826 O O . HIS A 1 221 ? -14.25 26.547 29.766 1 98.25 221 HIS A O 1
ATOM 1832 N N . PHE A 1 222 ? -15.055 24.672 28.875 1 98.62 222 PHE A N 1
ATOM 1833 C CA . PHE A 1 222 ? -15.18 25.188 27.516 1 98.62 222 PHE A CA 1
ATOM 1834 C C . PHE A 1 222 ? -16.625 25.547 27.203 1 98.62 222 PHE A C 1
ATOM 1836 O O . PHE A 1 222 ? -16.891 26.297 26.266 1 98.62 222 PHE A O 1
ATOM 1843 N N . GLY A 1 223 ? -17.531 25.031 27.969 1 98.44 223 GLY A N 1
ATOM 1844 C CA . GLY A 1 223 ? -18.953 25.234 27.75 1 98.44 223 GLY A CA 1
ATOM 1845 C C . GLY A 1 223 ? -19.75 23.938 27.781 1 98.44 223 GLY A C 1
ATOM 1846 O O . GLY A 1 223 ? -19.516 23.078 28.656 1 98.44 223 GLY A O 1
ATOM 1847 N N . ASP A 1 224 ? -20.75 23.859 26.938 1 98.25 224 ASP A N 1
ATOM 1848 C CA . ASP A 1 224 ? -21.609 22.688 26.859 1 98.25 224 ASP A CA 1
ATOM 1849 C C . ASP A 1 224 ? -22 22.359 25.422 1 98.25 224 ASP A C 1
ATOM 1851 O O . ASP A 1 224 ? -21.484 22.984 24.484 1 98.25 224 ASP A O 1
ATOM 1855 N N . LYS A 1 225 ? -22.797 21.375 25.266 1 98.19 225 LYS A N 1
ATOM 1856 C CA . LYS A 1 225 ? -23.188 20.906 23.938 1 98.19 225 LYS A CA 1
ATOM 1857 C C . LYS A 1 225 ? -23.969 21.969 23.188 1 98.19 225 LYS A C 1
ATOM 1859 O O . LYS A 1 225 ? -23.828 22.109 21.969 1 98.19 225 LYS A O 1
ATOM 1864 N N . GLU A 1 226 ? -24.781 22.672 23.875 1 98.31 226 GLU A N 1
ATOM 1865 C CA . GLU A 1 226 ? -25.578 23.719 23.219 1 98.31 226 GLU A CA 1
ATOM 1866 C C . GLU A 1 226 ? -24.688 24.844 22.703 1 98.31 226 GLU A C 1
ATOM 1868 O O . GLU A 1 226 ? -24.906 25.359 21.609 1 98.31 226 GLU A O 1
ATOM 1873 N N . THR A 1 227 ? -23.766 25.25 23.547 1 98.56 227 THR A N 1
ATOM 1874 C CA . THR A 1 227 ? -22.828 26.281 23.109 1 98.56 227 THR A CA 1
ATOM 1875 C C . THR A 1 227 ? -22.016 25.781 21.906 1 98.56 227 THR A C 1
ATOM 1877 O O . THR A 1 227 ? -21.734 26.562 20.984 1 98.56 227 THR A O 1
ATOM 1880 N N . PHE A 1 228 ? -21.672 24.547 21.906 1 98.81 228 PHE A N 1
ATOM 1881 C CA . PHE A 1 228 ? -20.922 24 20.766 1 98.81 228 PHE A CA 1
ATOM 1882 C C . PHE A 1 228 ? -21.797 23.953 19.516 1 98.81 228 PHE A C 1
ATOM 1884 O O . PHE A 1 228 ? -21.328 24.281 18.422 1 98.81 228 PHE A O 1
ATOM 1891 N N . ARG A 1 229 ? -23 23.516 19.656 1 98.69 229 ARG A N 1
ATOM 1892 C CA . ARG A 1 229 ? -23.938 23.547 18.531 1 98.69 229 ARG A CA 1
ATOM 1893 C C . ARG A 1 229 ? -24.031 24.953 17.938 1 98.69 229 ARG A C 1
ATOM 1895 O O . ARG A 1 229 ? -24.062 25.109 16.719 1 98.69 229 ARG A O 1
ATOM 1902 N N . LYS A 1 230 ? -24.109 25.922 18.828 1 98.81 230 LYS A N 1
ATOM 1903 C CA . LYS A 1 230 ? -24.141 27.312 18.406 1 98.81 230 LYS A CA 1
ATOM 1904 C C . LYS A 1 230 ? -22.875 27.672 17.625 1 98.81 230 LYS A C 1
ATOM 1906 O O . LYS A 1 230 ? -22.953 28.359 16.594 1 98.81 230 LYS A O 1
ATOM 1911 N N . LEU A 1 231 ? -21.734 27.266 18.062 1 98.88 231 LEU A N 1
ATOM 1912 C CA . LEU A 1 231 ? -20.484 27.531 17.359 1 98.88 231 LEU A CA 1
ATOM 1913 C C . LEU A 1 231 ? -20.531 27 15.938 1 98.88 231 LEU A C 1
ATOM 1915 O O . LEU A 1 231 ? -20.219 27.719 14.992 1 98.88 231 LEU A O 1
ATOM 1919 N N . VAL A 1 232 ? -20.906 25.734 15.75 1 98.88 232 VAL A N 1
ATOM 1920 C CA . VAL A 1 232 ? -20.938 25.094 14.43 1 98.88 232 VAL A CA 1
ATOM 1921 C C . VAL A 1 232 ? -21.906 25.828 13.523 1 98.88 232 VAL A C 1
ATOM 1923 O O . VAL A 1 232 ? -21.594 26.141 12.375 1 98.88 232 VAL A O 1
ATOM 1926 N N . LYS A 1 233 ? -23.078 26.125 14.062 1 98.75 233 LYS A N 1
ATOM 1927 C CA . LYS A 1 233 ? -24.109 26.828 13.281 1 98.75 233 LYS A CA 1
ATOM 1928 C C . LYS A 1 233 ? -23.625 28.203 12.844 1 98.75 233 LYS A C 1
ATOM 1930 O O . LYS A 1 233 ? -23.766 28.578 11.672 1 98.75 233 LYS A O 1
ATOM 1935 N N . GLU A 1 234 ? -23.109 29 13.75 1 98.81 234 GLU A N 1
ATOM 1936 C CA . GLU A 1 234 ? -22.656 30.344 13.453 1 98.81 234 GLU A CA 1
ATOM 1937 C C . GLU A 1 234 ? -21.469 30.328 12.492 1 98.81 234 GLU A C 1
ATOM 1939 O O . GLU A 1 234 ? -21.328 31.203 11.641 1 98.81 234 GLU A O 1
ATOM 1944 N N . ALA A 1 235 ? -20.578 29.359 12.664 1 98.88 235 ALA A N 1
ATOM 1945 C CA . ALA A 1 235 ? -19.469 29.188 11.727 1 98.88 235 ALA A CA 1
ATOM 1946 C C . ALA A 1 235 ? -19.969 28.875 10.32 1 98.88 235 ALA A C 1
ATOM 1948 O O . ALA A 1 235 ? -19.578 29.531 9.352 1 98.88 235 ALA A O 1
ATOM 1949 N N . HIS A 1 236 ? -20.875 27.906 10.18 1 98.81 236 HIS A N 1
ATOM 1950 C CA . HIS A 1 236 ? -21.438 27.5 8.891 1 98.81 236 HIS A CA 1
ATOM 1951 C C . HIS A 1 236 ? -22.125 28.672 8.203 1 98.81 236 HIS A C 1
ATOM 1953 O O . HIS A 1 236 ? -22.031 28.828 6.988 1 98.81 236 HIS A O 1
ATOM 1959 N N . LYS A 1 237 ? -22.797 29.438 9 1 98.62 237 LYS A N 1
ATOM 1960 C CA . LYS A 1 237 ? -23.469 30.625 8.461 1 98.62 237 LYS A CA 1
ATOM 1961 C C . LYS A 1 237 ? -22.469 31.547 7.762 1 98.62 237 LYS A C 1
ATOM 1963 O O . LYS A 1 237 ? -22.828 32.25 6.816 1 98.62 237 LYS A O 1
ATOM 1968 N N . ARG A 1 238 ? -21.281 31.562 8.227 1 98.5 238 ARG A N 1
ATOM 1969 C CA . ARG A 1 238 ? -20.234 32.438 7.695 1 98.5 238 ARG A CA 1
ATOM 1970 C C . ARG A 1 238 ? -19.391 31.688 6.66 1 98.5 238 ARG A C 1
ATOM 1972 O O . ARG A 1 238 ? -18.359 32.188 6.215 1 98.5 238 ARG A O 1
ATOM 1979 N N . GLY A 1 239 ? -19.734 30.406 6.289 1 98.25 239 GLY A N 1
ATOM 1980 C CA . GLY A 1 239 ? -18.984 29.609 5.344 1 98.25 239 GLY A CA 1
ATOM 1981 C C . GLY A 1 239 ? -17.719 29 5.945 1 98.25 239 GLY A C 1
ATOM 1982 O O . GLY A 1 239 ? -16.781 28.656 5.223 1 98.25 239 GLY A O 1
ATOM 1983 N N . ILE A 1 240 ? -17.656 28.938 7.242 1 98.88 240 ILE A N 1
ATOM 1984 C CA . ILE A 1 240 ? -16.484 28.391 7.93 1 98.88 240 ILE A CA 1
ATOM 1985 C C . ILE A 1 240 ? -16.766 26.938 8.352 1 98.88 240 ILE A C 1
ATOM 1987 O O . ILE A 1 240 ? -17.734 26.688 9.078 1 98.88 240 ILE A O 1
ATOM 1991 N N . ARG A 1 241 ? -15.953 26.016 7.879 1 98.75 241 ARG A N 1
ATOM 1992 C CA . ARG A 1 241 ? -16.031 24.609 8.258 1 98.75 241 ARG A CA 1
ATOM 1993 C C . ARG A 1 241 ? -15.367 24.359 9.609 1 98.75 241 ARG A C 1
ATOM 1995 O O . ARG A 1 241 ? -14.469 25.109 10.008 1 98.75 241 ARG A O 1
ATOM 2002 N N . ILE A 1 242 ? -15.852 23.328 10.375 1 98.94 242 ILE A N 1
ATOM 2003 C CA . ILE A 1 242 ? -15.32 23.047 11.703 1 98.94 242 ILE A CA 1
ATOM 2004 C C . ILE A 1 242 ? -14.727 21.641 11.719 1 98.94 242 ILE A C 1
ATOM 2006 O O . ILE A 1 242 ? -15.398 20.672 11.359 1 98.94 242 ILE A O 1
ATOM 2010 N N . MET A 1 243 ? -13.5 21.516 12.094 1 98.88 243 MET A N 1
ATOM 2011 C CA . MET A 1 243 ? -12.797 20.25 12.281 1 98.88 243 MET A CA 1
ATOM 2012 C C . MET A 1 243 ? -12.43 20.047 13.75 1 98.88 243 MET A C 1
ATOM 2014 O O . MET A 1 243 ? -11.883 20.938 14.383 1 98.88 243 MET A O 1
ATOM 2018 N N . LEU A 1 244 ? -12.75 18.844 14.344 1 98.88 244 LEU A N 1
ATOM 2019 C CA . LEU A 1 244 ? -12.43 18.516 15.727 1 98.88 244 LEU A CA 1
ATOM 2020 C C . LEU A 1 244 ? -11.234 17.562 15.797 1 98.88 244 LEU A C 1
ATOM 2022 O O . LEU A 1 244 ? -10.875 16.938 14.789 1 98.88 244 LEU A O 1
ATOM 2026 N N . ASP A 1 245 ? -10.695 17.5 16.969 1 98.56 245 ASP A N 1
ATOM 2027 C CA . ASP A 1 245 ? -9.562 16.625 17.266 1 98.56 245 ASP A CA 1
ATOM 2028 C C . ASP A 1 245 ? -10.023 15.352 17.953 1 98.56 245 ASP A C 1
ATOM 2030 O O . ASP A 1 245 ? -10.68 15.398 19 1 98.56 245 ASP A O 1
ATOM 2034 N N . ALA A 1 246 ? -9.664 14.234 17.391 1 97.94 246 ALA A N 1
ATOM 2035 C CA . ALA A 1 246 ? -9.953 12.938 18 1 97.94 246 ALA A CA 1
ATOM 2036 C C . ALA A 1 246 ? -8.68 12.297 18.547 1 97.94 246 ALA A C 1
ATOM 2038 O O . ALA A 1 246 ? -7.703 12.109 17.828 1 97.94 246 ALA A O 1
ATOM 2039 N N . VAL A 1 247 ? -8.688 11.93 19.812 1 98.25 247 VAL A N 1
ATOM 2040 C CA . VAL A 1 247 ? -7.562 11.289 20.484 1 98.25 247 VAL A CA 1
ATOM 2041 C C . VAL A 1 247 ? -7.887 9.82 20.75 1 98.25 247 VAL A C 1
ATOM 2043 O O . VAL A 1 247 ? -8.375 9.469 21.828 1 98.25 247 VAL A O 1
ATOM 2046 N N . PHE A 1 248 ? -7.492 8.953 19.781 1 98.38 248 PHE A N 1
ATOM 2047 C CA . PHE A 1 248 ? -8 7.59 19.859 1 98.38 248 PHE A CA 1
ATOM 2048 C C . PHE A 1 248 ? -6.871 6.602 20.109 1 98.38 248 PHE A C 1
ATOM 2050 O O . PHE A 1 248 ? -7.105 5.402 20.25 1 98.38 248 PHE A O 1
ATOM 2057 N N . ASN A 1 249 ? -5.598 7.039 20.156 1 98.31 249 ASN A N 1
ATOM 2058 C CA . ASN A 1 249 ? -4.48 6.156 20.484 1 98.31 249 ASN A CA 1
ATOM 2059 C C . ASN A 1 249 ? -4.473 5.797 21.969 1 98.31 249 ASN A C 1
ATOM 2061 O O . ASN A 1 249 ? -4.062 4.695 22.344 1 98.31 249 ASN A O 1
ATOM 2065 N N . HIS A 1 250 ? -4.902 6.715 22.781 1 98.12 250 HIS A N 1
ATOM 2066 C CA . HIS A 1 250 ? -4.875 6.59 24.234 1 98.12 250 HIS A CA 1
ATOM 2067 C C . HIS A 1 250 ? -6.047 7.328 24.859 1 98.12 250 HIS A C 1
ATOM 2069 O O . HIS A 1 250 ? -6.801 8.016 24.172 1 98.12 250 HIS A O 1
ATOM 2075 N N . ILE A 1 251 ? -6.242 7.121 26.141 1 97.88 251 ILE A N 1
ATOM 2076 C CA . ILE A 1 251 ? -7.277 7.805 26.906 1 97.88 251 ILE A CA 1
ATOM 2077 C C . ILE A 1 251 ? -6.695 8.305 28.219 1 97.88 251 ILE A C 1
ATOM 2079 O O . ILE A 1 251 ? -5.602 7.898 28.625 1 97.88 251 ILE A O 1
ATOM 2083 N N . GLY A 1 252 ? -7.34 9.297 28.828 1 97.38 252 GLY A N 1
ATOM 2084 C CA . GLY A 1 252 ? -6.871 9.797 30.109 1 97.38 252 GLY A CA 1
ATOM 2085 C C . GLY A 1 252 ? -6.93 8.758 31.203 1 97.38 252 GLY A C 1
ATOM 2086 O O . GLY A 1 252 ? -7.867 7.961 31.266 1 97.38 252 GLY A O 1
ATOM 2087 N N . ASP A 1 253 ? -5.934 8.781 32.156 1 96.19 253 ASP A N 1
ATOM 2088 C CA . ASP A 1 253 ? -5.82 7.773 33.219 1 96.19 253 ASP A CA 1
ATOM 2089 C C . ASP A 1 253 ? -6.922 7.945 34.25 1 96.19 253 ASP A C 1
ATOM 2091 O O . ASP A 1 253 ? -7.129 7.07 35.094 1 96.19 253 ASP A O 1
ATOM 2095 N N . THR A 1 254 ? -7.68 9.047 34.219 1 96.81 254 THR A N 1
ATOM 2096 C CA . THR A 1 254 ? -8.781 9.25 35.156 1 96.81 254 THR A CA 1
ATOM 2097 C C . THR A 1 254 ? -10.109 8.852 34.5 1 96.81 254 THR A C 1
ATOM 2099 O O . THR A 1 254 ? -11.164 9.031 35.125 1 96.81 254 THR A O 1
ATOM 2102 N N . SER A 1 255 ? -10.086 8.375 33.312 1 97.25 255 SER A N 1
ATOM 2103 C CA . SER A 1 255 ? -11.297 7.875 32.656 1 97.25 255 SER A CA 1
ATOM 2104 C C . SER A 1 255 ? -11.914 6.73 33.469 1 97.25 255 SER A C 1
ATOM 2106 O O . SER A 1 255 ? -11.195 5.969 34.125 1 97.25 255 SER A O 1
ATOM 2108 N N . PRO A 1 256 ? -13.234 6.582 33.344 1 97.5 256 PRO A N 1
ATOM 2109 C CA . PRO A 1 256 ? -13.891 5.504 34.094 1 97.5 256 PRO A CA 1
ATOM 2110 C C . PRO A 1 256 ? -13.391 4.121 33.688 1 97.5 256 PRO A C 1
ATOM 2112 O O . PRO A 1 256 ? -13.25 3.238 34.531 1 97.5 256 PRO A O 1
ATOM 2115 N N . GLU A 1 257 ? -13.117 3.906 32.406 1 97.75 257 GLU A N 1
ATOM 2116 C CA . GLU A 1 257 ? -12.648 2.613 31.922 1 97.75 257 GLU A CA 1
ATOM 2117 C C . GLU A 1 257 ? -11.305 2.238 32.531 1 97.75 257 GLU A C 1
ATOM 2119 O O . GLU A 1 257 ? -11.125 1.112 33 1 97.75 257 GLU A O 1
ATOM 2124 N N . TRP A 1 258 ? -10.359 3.146 32.594 1 97.69 258 TRP A N 1
ATOM 2125 C CA . TRP A 1 258 ? -9.039 2.859 33.125 1 97.69 258 TRP A CA 1
ATOM 2126 C C . TRP A 1 258 ? -9.102 2.715 34.656 1 97.69 258 TRP A C 1
ATOM 2128 O O . TRP A 1 258 ? -8.438 1.852 35.219 1 97.69 258 TRP A O 1
ATOM 2138 N N . GLN A 1 259 ? -9.914 3.6 35.312 1 97.88 259 GLN A N 1
ATOM 2139 C CA . GLN A 1 259 ? -10.031 3.521 36.75 1 97.88 259 GLN A CA 1
ATOM 2140 C C . GLN A 1 259 ? -10.602 2.172 37.188 1 97.88 259 GLN A C 1
ATOM 2142 O O . GLN A 1 259 ? -10.234 1.647 38.25 1 97.88 259 GLN A O 1
ATOM 2147 N N . ASP A 1 260 ? -11.5 1.725 36.344 1 98.38 260 ASP A N 1
ATOM 2148 C CA . ASP A 1 260 ? -12.008 0.383 36.625 1 98.38 260 ASP A CA 1
ATOM 2149 C C . ASP A 1 260 ? -10.883 -0.651 36.562 1 98.38 260 ASP A C 1
ATOM 2151 O O . ASP A 1 260 ? -10.812 -1.549 37.406 1 98.38 260 ASP A O 1
ATOM 2155 N N . VAL A 1 261 ? -9.961 -0.583 35.625 1 97.94 261 VAL A N 1
ATOM 2156 C CA . VAL A 1 261 ? -8.828 -1.491 35.469 1 97.94 261 VAL A CA 1
ATOM 2157 C C . VAL A 1 261 ? -7.891 -1.355 36.688 1 97.94 261 VAL A C 1
ATOM 2159 O O . VAL A 1 261 ? -7.375 -2.354 37.188 1 97.94 261 VAL A O 1
ATOM 2162 N N . VAL A 1 262 ? -7.672 -0.143 37.125 1 97.25 262 VAL A N 1
ATOM 2163 C CA . VAL A 1 262 ? -6.797 0.111 38.25 1 97.25 262 VAL A CA 1
ATOM 2164 C C . VAL A 1 262 ? -7.371 -0.542 39.5 1 97.25 262 VAL A C 1
ATOM 2166 O O . VAL A 1 262 ? -6.645 -1.16 40.281 1 97.25 262 VAL A O 1
ATOM 2169 N N . GLU A 1 263 ? -8.633 -0.44 39.625 1 97.69 263 GLU A N 1
ATOM 2170 C CA . GLU A 1 263 ? -9.297 -0.912 40.844 1 97.69 263 GLU A CA 1
ATOM 2171 C C . GLU A 1 263 ? -9.438 -2.432 40.844 1 97.69 263 GLU A C 1
ATOM 2173 O O . GLU A 1 263 ? -9.195 -3.084 41.875 1 97.69 263 GLU A O 1
ATOM 2178 N N . LYS A 1 264 ? -9.828 -2.988 39.625 1 97.44 264 LYS A N 1
ATOM 2179 C CA . LYS A 1 264 ? -10.242 -4.391 39.625 1 97.44 264 LYS A CA 1
ATOM 2180 C C . LYS A 1 264 ? -9.18 -5.27 38.969 1 97.44 264 LYS A C 1
ATOM 2182 O O . LYS A 1 264 ? -9.273 -6.5 39.031 1 97.44 264 LYS A O 1
ATOM 2187 N N . GLU A 1 265 ? -8.258 -4.652 38.312 1 95.81 265 GLU A N 1
ATOM 2188 C CA . GLU A 1 265 ? -7.133 -5.352 37.688 1 95.81 265 GLU A CA 1
ATOM 2189 C C . GLU A 1 265 ? -7.617 -6.465 36.781 1 95.81 265 GLU A C 1
ATOM 2191 O O . GLU A 1 265 ? -8.453 -6.234 35.875 1 95.81 265 GLU A O 1
ATOM 2196 N N . GLU A 1 266 ? -7.223 -7.688 37.062 1 95.81 266 GLU A N 1
ATOM 2197 C CA . GLU A 1 266 ? -7.547 -8.812 36.188 1 95.81 266 GLU A CA 1
ATOM 2198 C C . GLU A 1 266 ? -9.055 -9.031 36.125 1 95.81 266 GLU A C 1
ATOM 2200 O O . GLU A 1 266 ? -9.555 -9.609 35.156 1 95.81 266 GLU A O 1
ATOM 2205 N N . LYS A 1 267 ? -9.836 -8.617 37.062 1 96.75 267 LYS A N 1
ATOM 2206 C CA . LYS A 1 267 ? -11.273 -8.852 37.125 1 96.75 267 LYS A CA 1
ATOM 2207 C C . LYS A 1 267 ? -12.047 -7.727 36.438 1 96.75 267 LYS A C 1
ATOM 2209 O O . LYS A 1 267 ? -13.273 -7.785 36.312 1 96.75 267 LYS A O 1
ATOM 2214 N N . SER A 1 268 ? -11.328 -6.754 35.844 1 98.12 268 SER A N 1
ATOM 2215 C CA . SER A 1 268 ? -11.984 -5.617 35.188 1 98.12 268 SER A CA 1
ATOM 2216 C C . SER A 1 268 ? -12.641 -6.023 33.875 1 98.12 268 SER A C 1
ATOM 2218 O O . SER A 1 268 ? -12.062 -6.785 33.094 1 98.12 268 SER A O 1
ATOM 2220 N N . ALA A 1 269 ? -13.82 -5.438 33.656 1 97.62 269 ALA A N 1
ATOM 2221 C CA . ALA A 1 269 ? -14.492 -5.652 32.375 1 97.62 269 ALA A CA 1
ATOM 2222 C C . ALA A 1 269 ? -13.766 -4.938 31.234 1 97.62 269 ALA A C 1
ATOM 2224 O O . ALA A 1 269 ? -13.992 -5.238 30.062 1 97.62 269 ALA A O 1
ATOM 2225 N N . TYR A 1 270 ? -12.867 -4.039 31.547 1 98.19 270 TYR A N 1
ATOM 2226 C CA . TYR A 1 270 ? -12.188 -3.217 30.562 1 98.19 270 TYR A CA 1
ATOM 2227 C C . TYR A 1 270 ? -10.734 -3.637 30.391 1 98.19 270 TYR A C 1
ATOM 2229 O O . TYR A 1 270 ? -9.953 -2.955 29.734 1 98.19 270 TYR A O 1
ATOM 2237 N N . ARG A 1 271 ? -10.32 -4.664 31 1 97.19 271 ARG A N 1
ATOM 2238 C CA . ARG A 1 271 ? -8.922 -5.094 30.969 1 97.19 271 ARG A CA 1
ATOM 2239 C C . ARG A 1 271 ? -8.406 -5.191 29.547 1 97.19 271 ARG A C 1
ATOM 2241 O O . ARG A 1 271 ? -7.297 -4.746 29.25 1 97.19 271 ARG A O 1
ATOM 2248 N N . ASP A 1 272 ? -9.234 -5.703 28.609 1 97.56 272 ASP A N 1
ATOM 2249 C CA . ASP A 1 272 ? -8.797 -5.969 27.234 1 97.56 272 ASP A CA 1
ATOM 2250 C C . ASP A 1 272 ? -8.93 -4.723 26.375 1 97.56 272 ASP A C 1
ATOM 2252 O O . ASP A 1 272 ? -8.602 -4.746 25.188 1 97.56 272 ASP A O 1
ATOM 2256 N N . TRP A 1 273 ? -9.422 -3.643 26.969 1 98.44 273 TRP A N 1
ATOM 2257 C CA . TRP A 1 273 ? -9.477 -2.369 26.25 1 98.44 273 TRP A CA 1
ATOM 2258 C C . TRP A 1 273 ? -8.086 -1.76 26.109 1 98.44 273 TRP A C 1
ATOM 2260 O O . TRP A 1 273 ? -7.883 -0.837 25.312 1 98.44 273 TRP A O 1
ATOM 2270 N N . PHE A 1 274 ? -7.168 -2.336 26.859 1 98.19 274 PHE A N 1
ATOM 2271 C CA . PHE A 1 274 ? -5.832 -1.754 26.938 1 98.19 274 PHE A CA 1
ATOM 2272 C C . PHE A 1 274 ? -4.766 -2.811 26.672 1 98.19 274 PHE A C 1
ATOM 2274 O O . PHE A 1 274 ? -5.066 -4.004 26.609 1 98.19 274 PHE A O 1
ATOM 2281 N N . HIS A 1 275 ? -3.467 -2.34 26.438 1 95.88 275 HIS A N 1
ATOM 2282 C CA . HIS A 1 275 ? -2.312 -3.217 26.266 1 95.88 275 HIS A CA 1
ATOM 2283 C C . HIS A 1 275 ? -1.613 -3.469 27.594 1 95.88 275 HIS A C 1
ATOM 2285 O O . HIS A 1 275 ? -0.553 -2.898 27.859 1 95.88 275 HIS A O 1
ATOM 2291 N N . ILE A 1 276 ? -2.158 -4.406 28.312 1 96.62 276 ILE A N 1
ATOM 2292 C CA . ILE A 1 276 ? -1.642 -4.695 29.656 1 96.62 276 ILE A CA 1
ATOM 2293 C C . ILE A 1 276 ? -0.746 -5.93 29.609 1 96.62 276 ILE A C 1
ATOM 2295 O O . ILE A 1 276 ? -1.109 -6.945 29 1 96.62 276 ILE A O 1
ATOM 2299 N N . HIS A 1 277 ? 0.368 -5.793 30.234 1 94.69 277 HIS A N 1
ATOM 2300 C CA . HIS A 1 277 ? 1.337 -6.879 30.266 1 94.69 277 HIS A CA 1
ATOM 2301 C C . HIS A 1 277 ? 1.281 -7.625 31.594 1 94.69 277 HIS A C 1
ATOM 2303 O O . HIS A 1 277 ? 1.517 -8.836 31.641 1 94.69 277 HIS A O 1
ATOM 2309 N N . SER A 1 278 ? 1.132 -6.848 32.625 1 95.69 278 SER A N 1
ATOM 2310 C CA . SER A 1 278 ? 1.083 -7.418 33.969 1 95.69 278 SER A CA 1
ATOM 2311 C C . SER A 1 278 ? 0.404 -6.469 34.938 1 95.69 278 SER A C 1
ATOM 2313 O O . SER A 1 278 ? 0.196 -5.293 34.656 1 95.69 278 SER A O 1
ATOM 2315 N N . PHE A 1 279 ? -0.095 -6.996 36 1 95.5 279 PHE A N 1
ATOM 2316 C CA . PHE A 1 279 ? -0.704 -6.227 37.062 1 95.5 279 PHE A CA 1
ATOM 2317 C C . PHE A 1 279 ? 0.204 -6.195 38.281 1 95.5 279 PHE A C 1
ATOM 2319 O O . PHE A 1 279 ? 1.004 -7.109 38.5 1 95.5 279 PHE A O 1
ATOM 2326 N N . PRO A 1 280 ? 0.092 -5.203 39.219 1 95.19 280 PRO A N 1
ATOM 2327 C CA . PRO A 1 280 ? -0.841 -4.082 39.094 1 95.19 280 PRO A CA 1
ATOM 2328 C C . PRO A 1 280 ? -0.389 -3.049 38.094 1 95.19 280 PRO A C 1
ATOM 2330 O O . PRO A 1 280 ? 0.781 -3.033 37.688 1 95.19 280 PRO A O 1
ATOM 2333 N N . VAL A 1 281 ? -1.325 -2.117 37.656 1 96.12 281 VAL A N 1
ATOM 2334 C CA . VAL A 1 281 ? -1.032 -1.075 36.688 1 96.12 281 VAL A CA 1
ATOM 2335 C C . VAL A 1 281 ? -0.936 0.279 37.406 1 96.12 281 VAL A C 1
ATOM 2337 O O . VAL A 1 281 ? -0.776 1.312 36.75 1 96.12 281 VAL A O 1
ATOM 2340 N N . ARG A 1 282 ? -0.932 0.243 38.688 1 93.69 282 ARG A N 1
ATOM 2341 C CA . ARG A 1 282 ? -0.921 1.468 39.5 1 93.69 282 ARG A CA 1
ATOM 2342 C C . ARG A 1 282 ? 0.408 2.201 39.344 1 93.69 282 ARG A C 1
ATOM 2344 O O . ARG A 1 282 ? 1.467 1.572 39.281 1 93.69 282 ARG A O 1
ATOM 2351 N N . GLN A 1 283 ? 0.241 3.58 39.375 1 91.62 283 GLN A N 1
ATOM 2352 C CA . GLN A 1 283 ? 1.432 4.422 39.312 1 91.62 283 GLN A CA 1
ATOM 2353 C C . GLN A 1 283 ? 2.414 4.07 40.438 1 91.62 283 GLN A C 1
ATOM 2355 O O . GLN A 1 283 ? 2.012 3.861 41.594 1 91.62 283 GLN A O 1
ATOM 2360 N N . ASN A 1 284 ? 3.67 3.971 40.125 1 92.38 284 ASN A N 1
ATOM 2361 C CA . ASN A 1 284 ? 4.777 3.729 41.031 1 92.38 284 ASN A CA 1
ATOM 2362 C C . ASN A 1 284 ? 4.824 2.271 41.5 1 92.38 284 ASN A C 1
ATOM 2364 O O . ASN A 1 284 ? 5.555 1.928 42.406 1 92.38 284 ASN A O 1
ATOM 2368 N N . GLU A 1 285 ? 4.094 1.473 40.938 1 93.69 285 GLU A N 1
ATOM 2369 C CA . GLU A 1 285 ? 4.129 0.034 41.188 1 93.69 285 GLU A CA 1
ATOM 2370 C C . GLU A 1 285 ? 4.426 -0.739 39.906 1 93.69 285 GLU A C 1
ATOM 2372 O O . GLU A 1 285 ? 4.02 -0.323 38.812 1 93.69 285 GLU A O 1
ATOM 2377 N N . ASN A 1 286 ? 5.059 -1.873 40.094 1 92.94 286 ASN A N 1
ATOM 2378 C CA . ASN A 1 286 ? 5.281 -2.795 38.969 1 92.94 286 ASN A CA 1
ATOM 2379 C C . ASN A 1 286 ? 6.016 -2.117 37.812 1 92.94 286 ASN A C 1
ATOM 2381 O O . ASN A 1 286 ? 5.656 -2.307 36.656 1 92.94 286 ASN A O 1
ATOM 2385 N N . GLY A 1 287 ? 6.918 -1.111 38.125 1 88.81 287 GLY A N 1
ATOM 2386 C CA . GLY A 1 287 ? 7.762 -0.475 37.125 1 88.81 287 GLY A CA 1
ATOM 2387 C C . GLY A 1 287 ? 7.074 0.668 36.406 1 88.81 287 GLY A C 1
ATOM 2388 O O . GLY A 1 287 ? 7.602 1.191 35.438 1 88.81 287 GLY A O 1
ATOM 2389 N N . ASN A 1 288 ? 5.902 1.024 36.875 1 92.44 288 ASN A N 1
ATOM 2390 C CA . ASN A 1 288 ? 5.156 2.115 36.25 1 92.44 288 ASN A CA 1
ATOM 2391 C C . ASN A 1 288 ? 5.59 3.471 36.812 1 92.44 288 ASN A C 1
ATOM 2393 O O . ASN A 1 288 ? 4.98 3.99 37.75 1 92.44 288 ASN A O 1
ATOM 2397 N N . ILE A 1 289 ? 6.66 4.02 36.219 1 91.81 289 ILE A N 1
ATOM 2398 C CA . ILE A 1 289 ? 7.219 5.305 36.625 1 91.81 289 ILE A CA 1
ATOM 2399 C C . ILE A 1 289 ? 7.086 6.312 35.5 1 91.81 289 ILE A C 1
ATOM 2401 O O . ILE A 1 289 ? 7.484 6.031 34.375 1 91.81 289 ILE A O 1
ATOM 2405 N N . GLU A 1 290 ? 6.508 7.445 35.844 1 89.06 290 GLU A N 1
ATOM 2406 C CA . GLU A 1 290 ? 6.285 8.492 34.844 1 89.06 290 GLU A CA 1
ATOM 2407 C C . GLU A 1 290 ? 7.578 8.836 34.094 1 89.06 290 GLU A C 1
ATOM 2409 O O . GLU A 1 290 ? 8.609 9.086 34.719 1 89.06 290 GLU A O 1
ATOM 2414 N N . GLY A 1 291 ? 7.469 8.797 32.75 1 84.94 291 GLY A N 1
ATOM 2415 C CA . GLY A 1 291 ? 8.594 9.195 31.922 1 84.94 291 GLY A CA 1
ATOM 2416 C C . GLY A 1 291 ? 9.602 8.086 31.719 1 84.94 291 GLY A C 1
ATOM 2417 O O . GLY A 1 291 ? 10.57 8.25 30.969 1 84.94 291 GLY A O 1
ATOM 2418 N N . GLU A 1 292 ? 9.367 6.961 32.312 1 87.69 292 GLU A N 1
ATOM 2419 C CA . GLU A 1 292 ? 10.227 5.797 32.156 1 87.69 292 GLU A CA 1
ATOM 2420 C C . GLU A 1 292 ? 9.5 4.688 31.391 1 87.69 292 GLU A C 1
ATOM 2422 O O . GLU A 1 292 ? 8.273 4.676 31.312 1 87.69 292 GLU A O 1
ATOM 2427 N N . PRO A 1 293 ? 10.367 3.879 30.766 1 82.75 293 PRO A N 1
ATOM 2428 C CA . PRO A 1 293 ? 9.719 2.756 30.078 1 82.75 293 PRO A CA 1
ATOM 2429 C C . PRO A 1 293 ? 8.852 1.919 31.016 1 82.75 293 PRO A C 1
ATOM 2431 O O . PRO A 1 293 ? 9.305 1.533 32.094 1 82.75 293 PRO A O 1
ATOM 2434 N N . THR A 1 294 ? 7.496 1.946 30.656 1 73.06 294 THR A N 1
ATOM 2435 C CA . THR A 1 294 ? 6.555 1.188 31.484 1 73.06 294 THR A CA 1
ATOM 2436 C C . THR A 1 294 ? 6.68 -0.307 31.203 1 73.06 294 THR A C 1
ATOM 2438 O O . THR A 1 294 ? 6.785 -0.721 30.047 1 73.06 294 THR A O 1
ATOM 2441 N N . LEU A 1 295 ? 6.43 -0.906 32.344 1 73.31 295 LEU A N 1
ATOM 2442 C CA . LEU A 1 295 ? 6.648 -2.34 32.188 1 73.31 295 LEU A CA 1
ATOM 2443 C C . LEU A 1 295 ? 5.324 -3.092 32.156 1 73.31 295 LEU A C 1
ATOM 2445 O O . LEU A 1 295 ? 5.18 -4.086 31.453 1 73.31 295 LEU A O 1
ATOM 2449 N N . SER A 1 296 ? 4.305 -2.453 32.719 1 92.06 296 SER A N 1
ATOM 2450 C CA . SER A 1 296 ? 3.15 -3.322 32.906 1 92.06 296 SER A CA 1
ATOM 2451 C C . SER A 1 296 ? 2.078 -3.059 31.875 1 92.06 296 SER A C 1
ATOM 2453 O O . SER A 1 296 ? 1.167 -3.869 31.688 1 92.06 296 SER A O 1
ATOM 2455 N N . TYR A 1 297 ? 2.043 -1.938 31.234 1 94.62 297 TYR A N 1
ATOM 2456 C CA . TYR A 1 297 ? 1.092 -1.633 30.172 1 94.62 297 TYR A CA 1
ATOM 2457 C C . TYR A 1 297 ? 1.672 -0.614 29.188 1 94.62 297 TYR A C 1
ATOM 2459 O O . TYR A 1 297 ? 2.605 0.117 29.531 1 94.62 297 TYR A O 1
ATOM 2467 N N . ASP A 1 298 ? 1.205 -0.652 28.016 1 94.75 298 ASP A N 1
ATOM 2468 C CA . ASP A 1 298 ? 1.643 0.324 27.016 1 94.75 298 ASP A CA 1
ATOM 2469 C C . ASP A 1 298 ? 0.956 1.672 27.234 1 94.75 298 ASP A C 1
ATOM 2471 O O . ASP A 1 298 ? -0.198 1.725 27.672 1 94.75 298 ASP A O 1
ATOM 2475 N N . THR A 1 299 ? 1.642 2.738 26.969 1 95.31 299 THR A N 1
ATOM 2476 C CA . THR A 1 299 ? 1.16 4.113 27.047 1 95.31 299 THR A CA 1
ATOM 2477 C C . THR A 1 299 ? 1.532 4.898 25.797 1 95.31 299 THR A C 1
ATOM 2479 O O . THR A 1 299 ? 2.279 4.41 24.953 1 95.31 299 THR A O 1
ATOM 2482 N N . PHE A 1 300 ? 0.882 6.035 25.594 1 94.56 300 PHE A N 1
ATOM 2483 C CA . PHE A 1 300 ? 1.512 6.98 24.672 1 94.56 300 PHE A CA 1
ATOM 2484 C C . PHE A 1 300 ? 2.904 7.359 25.156 1 94.56 300 PHE A C 1
ATOM 2486 O O . PHE A 1 300 ? 3.068 7.824 26.281 1 94.56 300 PHE A O 1
ATOM 2493 N N . ALA A 1 301 ? 3.818 7.121 24.25 1 93.5 301 ALA A N 1
ATOM 2494 C CA . ALA A 1 301 ? 5.195 7.285 24.703 1 93.5 301 ALA A CA 1
ATOM 2495 C C . ALA A 1 301 ? 5.43 6.547 26.031 1 93.5 301 ALA A C 1
ATOM 2497 O O . ALA A 1 301 ? 5.156 5.348 26.125 1 93.5 301 ALA A O 1
ATOM 2498 N N . PHE A 1 302 ? 5.914 7.199 27.062 1 93.06 302 PHE A N 1
ATOM 2499 C CA . PHE A 1 302 ? 6.121 6.594 28.359 1 93.06 302 PHE A CA 1
ATOM 2500 C C . PHE A 1 302 ? 5.398 7.387 29.453 1 93.06 302 PHE A C 1
ATOM 2502 O O . PHE A 1 302 ? 5.855 7.438 30.594 1 93.06 302 PHE A O 1
ATOM 2509 N N . THR A 1 303 ? 4.23 8 29.016 1 93.19 303 THR A N 1
ATOM 2510 C CA . THR A 1 303 ? 3.441 8.773 29.969 1 93.19 303 THR A CA 1
ATOM 2511 C C . THR A 1 303 ? 2.383 7.895 30.641 1 93.19 303 THR A C 1
ATOM 2513 O O . THR A 1 303 ? 1.405 7.504 30 1 93.19 303 THR A O 1
ATOM 2516 N N . THR A 1 304 ? 2.486 7.699 31.922 1 93.5 304 THR A N 1
ATOM 2517 C CA . THR A 1 304 ? 1.584 6.801 32.656 1 93.5 304 THR A CA 1
ATOM 2518 C C . THR A 1 304 ? 0.175 7.383 32.688 1 93.5 304 THR A C 1
ATOM 2520 O O . THR A 1 304 ? -0.788 6.668 32.969 1 93.5 304 THR A O 1
ATOM 2523 N N . HIS A 1 305 ? -0.022 8.648 32.312 1 94 305 HIS A N 1
ATOM 2524 C CA . HIS A 1 305 ? -1.313 9.328 32.344 1 94 305 HIS A CA 1
ATOM 2525 C C . HIS A 1 305 ? -2.113 9.086 31.078 1 94 305 HIS A C 1
ATOM 2527 O O . HIS A 1 305 ? -3.275 9.484 30.984 1 94 305 HIS A O 1
ATOM 2533 N N . MET A 1 306 ? -1.593 8.367 30.172 1 96.38 306 MET A N 1
ATOM 2534 C CA . MET A 1 306 ? -2.238 8.172 28.875 1 96.38 306 MET A CA 1
ATOM 2535 C C . MET A 1 306 ? -2.127 6.715 28.438 1 96.38 306 MET A C 1
ATOM 2537 O O . MET A 1 306 ? -1.476 6.418 27.422 1 96.38 306 MET A O 1
ATOM 2541 N N . PRO A 1 307 ? -2.818 5.797 29.172 1 97.06 307 PRO A N 1
ATOM 2542 C CA . PRO A 1 307 ? -2.789 4.383 28.781 1 97.06 307 PRO A CA 1
ATOM 2543 C C . PRO A 1 307 ? -3.26 4.16 27.344 1 97.06 307 PRO A C 1
ATOM 2545 O O . PRO A 1 307 ? -4.242 4.766 26.906 1 97.06 307 PRO A O 1
ATOM 2548 N N . LYS A 1 308 ? -2.516 3.305 26.625 1 97.44 308 LYS A N 1
ATOM 2549 C CA . LYS A 1 308 ? -2.785 3.045 25.219 1 97.44 308 LYS A CA 1
ATOM 2550 C C . LYS A 1 308 ? -4.008 2.148 25.047 1 97.44 308 LYS A C 1
ATOM 2552 O O . LYS A 1 308 ? -4.145 1.137 25.734 1 97.44 308 LYS A O 1
ATOM 2557 N N . LEU A 1 309 ? -4.891 2.527 24.141 1 98.38 309 LEU A N 1
ATOM 2558 C CA . LEU A 1 309 ? -6.09 1.753 23.844 1 98.38 309 LEU A CA 1
ATOM 2559 C C . LEU A 1 309 ? -5.777 0.626 22.859 1 98.38 309 LEU A C 1
ATOM 2561 O O . LEU A 1 309 ? -4.953 0.793 21.953 1 98.38 309 LEU A O 1
ATOM 2565 N N . ASN A 1 310 ? -6.391 -0.502 23.062 1 98.25 310 ASN A N 1
ATOM 2566 C CA . ASN A 1 310 ? -6.355 -1.611 22.125 1 98.25 310 ASN A CA 1
ATOM 2567 C C . ASN A 1 310 ? -7.441 -1.474 21.062 1 98.25 310 ASN A C 1
ATOM 2569 O O . ASN A 1 310 ? -8.5 -2.09 21.156 1 98.25 310 ASN A O 1
ATOM 2573 N N . THR A 1 311 ? -7.133 -0.828 19.969 1 98 311 THR A N 1
ATOM 2574 C CA . THR A 1 311 ? -8.117 -0.465 18.969 1 98 311 THR A CA 1
ATOM 2575 C C . THR A 1 311 ? -8.484 -1.673 18.109 1 98 311 THR A C 1
ATOM 2577 O O . THR A 1 311 ? -9.359 -1.589 17.25 1 98 311 THR A O 1
ATOM 2580 N N . ALA A 1 312 ? -7.828 -2.766 18.297 1 96.62 312 ALA A N 1
ATOM 2581 C CA . ALA A 1 312 ? -8.211 -4.004 17.625 1 96.62 312 ALA A CA 1
ATOM 2582 C C . ALA A 1 312 ? -9.359 -4.691 18.359 1 96.62 312 ALA A C 1
ATOM 2584 O O . ALA A 1 312 ? -10 -5.598 17.812 1 96.62 312 ALA A O 1
ATOM 2585 N N . ASN A 1 313 ? -9.562 -4.367 19.672 1 97.75 313 ASN A N 1
ATOM 2586 C CA . ASN A 1 313 ? -10.68 -4.898 20.453 1 97.75 313 ASN A CA 1
ATOM 2587 C C . ASN A 1 313 ? -12.016 -4.402 19.922 1 97.75 313 ASN A C 1
ATOM 2589 O O . ASN A 1 313 ? -12.227 -3.193 19.781 1 97.75 313 ASN A O 1
ATOM 2593 N N . PRO A 1 314 ? -12.969 -5.277 19.656 1 97 314 PRO A N 1
ATOM 2594 C CA . PRO A 1 314 ? -14.234 -4.875 19.047 1 97 314 PRO A CA 1
ATOM 2595 C C . PRO A 1 314 ? -15.031 -3.895 19.906 1 97 314 PRO A C 1
ATOM 2597 O O . PRO A 1 314 ? -15.719 -3.02 19.375 1 97 314 PRO A O 1
ATOM 2600 N N . GLU A 1 315 ? -14.977 -4.043 21.172 1 98.12 315 GLU A N 1
ATOM 2601 C CA . GLU A 1 315 ? -15.688 -3.121 22.047 1 98.12 315 GLU A CA 1
ATOM 2602 C C . GLU A 1 315 ? -15.094 -1.717 21.984 1 98.12 315 GLU A C 1
ATOM 2604 O O . GLU A 1 315 ? -15.828 -0.726 21.969 1 98.12 315 GLU A O 1
ATOM 2609 N N . VAL A 1 316 ? -13.781 -1.71 21.969 1 98.56 316 VAL A N 1
ATOM 2610 C CA . VAL A 1 316 ? -13.094 -0.427 21.859 1 98.56 316 VAL A CA 1
ATOM 2611 C C . VAL A 1 316 ? -13.414 0.212 20.5 1 98.56 316 VAL A C 1
ATOM 2613 O O . VAL A 1 316 ? -13.672 1.415 20.422 1 98.56 316 VAL A O 1
ATOM 2616 N N . GLN A 1 317 ? -13.438 -0.584 19.469 1 98.31 317 GLN A N 1
ATOM 2617 C CA . GLN A 1 317 ? -13.781 -0.089 18.141 1 98.31 317 GLN A CA 1
ATOM 2618 C C . GLN A 1 317 ? -15.172 0.542 18.125 1 98.31 317 GLN A C 1
ATOM 2620 O O . GLN A 1 317 ? -15.352 1.657 17.641 1 98.31 317 GLN A O 1
ATOM 2625 N N . LYS A 1 318 ? -16.094 -0.196 18.609 1 98.31 318 LYS A N 1
ATOM 2626 C CA . LYS A 1 318 ? -17.469 0.293 18.656 1 98.31 318 LYS A CA 1
ATOM 2627 C C . LYS A 1 318 ? -17.578 1.594 19.453 1 98.31 318 LYS A C 1
ATOM 2629 O O . LYS A 1 318 ? -18.25 2.535 19.031 1 98.31 318 LYS A O 1
ATOM 2634 N N . TYR A 1 319 ? -16.891 1.572 20.578 1 98.31 319 TYR A N 1
ATOM 2635 C CA . TYR A 1 319 ? -16.891 2.738 21.453 1 98.31 319 TYR A CA 1
ATOM 2636 C C . TYR A 1 319 ? -16.359 3.965 20.719 1 98.31 319 TYR A C 1
ATOM 2638 O O . TYR A 1 319 ? -17 5.016 20.703 1 98.31 319 TYR A O 1
ATOM 2646 N N . LEU A 1 320 ? -15.266 3.852 20.062 1 98.69 320 LEU A N 1
ATOM 2647 C CA . LEU A 1 320 ? -14.609 4.969 19.406 1 98.69 320 LEU A CA 1
ATOM 2648 C C . LEU A 1 320 ? -15.359 5.383 18.156 1 98.69 320 LEU A C 1
ATOM 2650 O O . LEU A 1 320 ? -15.469 6.574 17.844 1 98.69 320 LEU A O 1
ATOM 2654 N N . LEU A 1 321 ? -15.859 4.43 17.375 1 98.81 321 LEU A N 1
ATOM 2655 C CA . LEU A 1 321 ? -16.625 4.742 16.188 1 98.81 321 LEU A CA 1
ATOM 2656 C C . LEU A 1 321 ? -17.922 5.461 16.547 1 98.81 321 LEU A C 1
ATOM 2658 O O . LEU A 1 321 ? -18.375 6.348 15.812 1 98.81 321 LEU A O 1
ATOM 2662 N N . ASP A 1 322 ? -18.516 5.02 17.625 1 98.62 322 ASP A N 1
ATOM 2663 C CA . ASP A 1 322 ? -19.719 5.691 18.109 1 98.62 322 ASP A CA 1
ATOM 2664 C C . ASP A 1 322 ? -19.438 7.164 18.406 1 98.62 322 ASP A C 1
ATOM 2666 O O . ASP A 1 322 ? -20.266 8.031 18.109 1 98.62 322 ASP A O 1
ATOM 2670 N N . ILE A 1 323 ? -18.359 7.418 19 1 98.5 323 ILE A N 1
ATOM 2671 C CA . ILE A 1 323 ? -17.953 8.781 19.312 1 98.5 323 ILE A CA 1
ATOM 2672 C C . ILE A 1 323 ? -17.781 9.586 18.031 1 98.5 323 ILE A C 1
ATOM 2674 O O . ILE A 1 323 ? -18.312 10.688 17.891 1 98.5 323 ILE A O 1
ATOM 2678 N N . ALA A 1 324 ? -17.047 9.055 17.078 1 98.44 324 ALA A N 1
ATOM 2679 C CA . ALA A 1 324 ? -16.75 9.727 15.812 1 98.44 324 ALA A CA 1
ATOM 2680 C C . ALA A 1 324 ? -18.031 10.078 15.062 1 98.44 324 ALA A C 1
ATOM 2682 O O . ALA A 1 324 ? -18.156 11.164 14.5 1 98.44 324 ALA A O 1
ATOM 2683 N N . THR A 1 325 ? -18.984 9.156 15.016 1 98.75 325 THR A N 1
ATOM 2684 C CA . THR A 1 325 ? -20.219 9.352 14.266 1 98.75 325 THR A CA 1
ATOM 2685 C C . THR A 1 325 ? -21.172 10.266 15.023 1 98.75 325 THR A C 1
ATOM 2687 O O . THR A 1 325 ? -21.922 11.031 14.422 1 98.75 325 THR A O 1
ATOM 2690 N N . TYR A 1 326 ? -21.172 10.172 16.375 1 98.62 326 TYR A N 1
ATOM 2691 C CA . TYR A 1 326 ? -22.031 10.977 17.234 1 98.62 326 TYR A CA 1
ATOM 2692 C C . TYR A 1 326 ? -21.844 12.469 16.969 1 98.62 326 TYR A C 1
ATOM 2694 O O . TYR A 1 326 ? -22.812 13.195 16.75 1 98.62 326 TYR A O 1
ATOM 2702 N N . TRP A 1 327 ? -20.672 12.961 16.906 1 98.75 327 TRP A N 1
ATOM 2703 C CA . TRP A 1 327 ? -20.391 14.383 16.766 1 98.75 327 TRP A CA 1
ATOM 2704 C C . TRP A 1 327 ? -20.719 14.867 15.352 1 98.75 327 TRP A C 1
ATOM 2706 O O . TRP A 1 327 ? -21.078 16.031 15.148 1 98.75 327 TRP A O 1
ATOM 2716 N N . ILE A 1 328 ? -20.531 13.984 14.336 1 98.81 328 ILE A N 1
ATOM 2717 C CA . ILE A 1 328 ? -20.969 14.32 12.984 1 98.81 328 ILE A CA 1
ATOM 2718 C C . ILE A 1 328 ? -22.484 14.422 12.938 1 98.81 328 ILE A C 1
ATOM 2720 O O . ILE A 1 328 ? -23.031 15.438 12.492 1 98.81 328 ILE A O 1
ATOM 2724 N N . ARG A 1 329 ? -23.141 13.422 13.453 1 98.31 329 ARG A N 1
ATOM 2725 C CA . ARG A 1 329 ? -24.594 13.297 13.383 1 98.31 329 ARG A CA 1
ATOM 2726 C C . ARG A 1 329 ? -25.281 14.398 14.18 1 98.31 329 ARG A C 1
ATOM 2728 O O . ARG A 1 329 ? -26.219 15.039 13.688 1 98.31 329 ARG A O 1
ATOM 2735 N N . GLU A 1 330 ? -24.781 14.664 15.352 1 98.25 330 GLU A N 1
ATOM 2736 C CA . GLU A 1 330 ? -25.5 15.531 16.281 1 98.25 330 GLU A CA 1
ATOM 2737 C C . GLU A 1 330 ? -25.125 17 16.062 1 98.25 330 GLU A C 1
ATOM 2739 O O . GLU A 1 330 ? -25.938 17.891 16.328 1 98.25 330 GLU A O 1
ATOM 2744 N N . PHE A 1 331 ? -23.938 17.312 15.516 1 98.69 331 PHE A N 1
ATOM 2745 C CA . PHE A 1 331 ? -23.484 18.688 15.523 1 98.69 331 PHE A CA 1
ATOM 2746 C C . PHE A 1 331 ? -23.031 19.125 14.133 1 98.69 331 PHE A C 1
ATOM 2748 O O . PHE A 1 331 ? -22.672 20.281 13.922 1 98.69 331 PHE A O 1
ATOM 2755 N N . ASP A 1 332 ? -22.922 18.25 13.172 1 98.62 332 ASP A N 1
ATOM 2756 C CA . ASP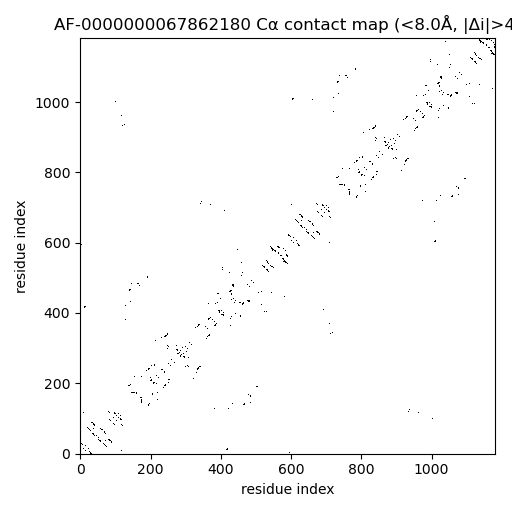 A 1 332 ? -22.641 18.516 11.773 1 98.62 332 ASP A CA 1
ATOM 2757 C C . ASP A 1 332 ? -21.219 19.062 11.602 1 98.62 332 ASP A C 1
ATOM 2759 O O . ASP A 1 332 ? -21 20.031 10.875 1 98.62 332 ASP A O 1
ATOM 2763 N N . ILE A 1 333 ? -20.266 18.484 12.289 1 98.88 333 ILE A N 1
ATOM 2764 C CA . ILE A 1 333 ? -18.891 18.906 12.094 1 98.88 333 ILE A CA 1
ATOM 2765 C C . ILE A 1 333 ? -18.422 18.5 10.695 1 98.88 333 ILE A C 1
ATOM 2767 O O . ILE A 1 333 ? -19.047 17.656 10.047 1 98.88 333 ILE A O 1
ATOM 2771 N N . ASP A 1 334 ? -17.266 19.031 10.227 1 98.88 334 ASP A N 1
ATOM 2772 C CA . ASP A 1 334 ? -16.891 18.906 8.82 1 98.88 334 ASP A CA 1
ATOM 2773 C C . ASP A 1 334 ? -15.602 18.094 8.672 1 98.88 334 ASP A C 1
ATOM 2775 O O . ASP A 1 334 ? -15.227 17.703 7.562 1 98.88 334 ASP A O 1
ATOM 2779 N N . GLY A 1 335 ? -14.938 17.828 9.742 1 98.88 335 GLY A N 1
ATOM 2780 C CA . GLY A 1 335 ? -13.711 17.062 9.648 1 98.88 335 GLY A CA 1
ATOM 2781 C C . GLY A 1 335 ? -13.234 16.547 10.992 1 98.88 335 GLY A C 1
ATOM 2782 O O . GLY A 1 335 ? -13.703 16.984 12.039 1 98.88 335 GLY A O 1
ATOM 2783 N N . TRP A 1 336 ? -12.344 15.562 10.961 1 98.88 336 TRP A N 1
ATOM 2784 C CA . TRP A 1 336 ? -11.617 15.016 12.102 1 98.88 336 TRP A CA 1
ATOM 2785 C C . TRP A 1 336 ? -10.109 15.125 11.891 1 98.88 336 TRP A C 1
ATOM 2787 O O . TRP A 1 336 ? -9.586 14.648 10.883 1 98.88 336 TRP A O 1
ATOM 2797 N N . ARG A 1 337 ? -9.461 15.836 12.75 1 98.88 337 ARG A N 1
ATOM 2798 C CA . ARG A 1 337 ? -8.023 15.68 12.922 1 98.88 337 ARG A CA 1
ATOM 2799 C C . ARG A 1 337 ? -7.703 14.578 13.922 1 98.88 337 ARG A C 1
ATOM 2801 O O . ARG A 1 337 ? -8.156 14.625 15.07 1 98.88 337 ARG A O 1
ATOM 2808 N N . LEU A 1 338 ? -6.871 13.578 13.516 1 98.81 338 LEU A N 1
ATOM 2809 C CA . LEU A 1 338 ? -6.633 12.383 14.32 1 98.81 338 LEU A CA 1
ATOM 2810 C C . LEU A 1 338 ? -5.266 12.445 14.992 1 98.81 338 LEU A C 1
ATOM 2812 O O . LEU A 1 338 ? -4.238 12.406 14.312 1 98.81 338 LEU A O 1
ATOM 2816 N N . ASP A 1 339 ? -5.289 12.5 16.297 1 98.44 339 ASP A N 1
ATOM 2817 C CA . ASP A 1 339 ? -4.09 12.617 17.125 1 98.44 339 ASP A CA 1
ATOM 2818 C C . ASP A 1 339 ? -3.305 11.312 17.125 1 98.44 339 ASP A C 1
ATOM 2820 O O . ASP A 1 339 ? -3.891 10.227 17.188 1 98.44 339 ASP A O 1
ATOM 2824 N N . VAL A 1 340 ? -1.937 11.383 17.109 1 97.75 340 VAL A N 1
ATOM 2825 C CA . VAL A 1 340 ? -1.06 10.219 17.125 1 97.75 340 VAL A CA 1
ATOM 2826 C C . VAL A 1 340 ? -1.653 9.117 16.25 1 97.75 340 VAL A C 1
ATOM 2828 O O . VAL A 1 340 ? -1.789 7.973 16.703 1 97.75 340 VAL A O 1
ATOM 2831 N N . ALA A 1 341 ? -2.012 9.508 15.062 1 98.25 341 ALA A N 1
ATOM 2832 C CA . ALA A 1 341 ? -2.768 8.602 14.195 1 98.25 341 ALA A CA 1
ATOM 2833 C C . ALA A 1 341 ? -1.9 7.438 13.734 1 98.25 341 ALA A C 1
ATOM 2835 O O . ALA A 1 341 ? -2.41 6.352 13.445 1 98.25 341 ALA A O 1
ATOM 2836 N N . ASN A 1 342 ? -0.596 7.605 13.703 1 97.81 342 ASN A N 1
ATOM 2837 C CA . ASN A 1 342 ? 0.317 6.602 13.164 1 97.81 342 ASN A CA 1
ATOM 2838 C C . ASN A 1 342 ? 0.442 5.402 14.102 1 97.81 342 ASN A C 1
ATOM 2840 O O . ASN A 1 342 ? 0.92 4.34 13.688 1 97.81 342 ASN A O 1
ATOM 2844 N N . GLU A 1 343 ? 0.072 5.52 15.367 1 97.75 343 GLU A N 1
ATOM 2845 C CA . GLU A 1 343 ? 0.235 4.418 16.312 1 97.75 343 GLU A CA 1
ATOM 2846 C C . GLU A 1 343 ? -1.07 3.646 16.484 1 97.75 343 GLU A C 1
ATOM 2848 O O . GLU A 1 343 ? -1.145 2.721 17.297 1 97.75 343 GLU A O 1
ATOM 2853 N N . VAL A 1 344 ? -2.109 4.035 15.812 1 98.44 344 VAL A N 1
ATOM 2854 C CA . VAL A 1 344 ? -3.359 3.281 15.773 1 98.44 344 VAL A CA 1
ATOM 2855 C C . VAL A 1 344 ? -3.35 2.328 14.578 1 98.44 344 VAL A C 1
ATOM 2857 O O . VAL A 1 344 ? -2.811 2.656 13.516 1 98.44 344 VAL A O 1
ATOM 2860 N N . ASP A 1 345 ? -3.887 1.186 14.781 1 97.75 345 ASP A N 1
ATOM 2861 C CA . ASP A 1 345 ? -3.801 0.167 13.742 1 97.75 345 ASP A CA 1
ATOM 2862 C C . ASP A 1 345 ? -4.59 0.581 12.5 1 97.75 345 ASP A C 1
ATOM 2864 O O . ASP A 1 345 ? -5.609 1.269 12.609 1 97.75 345 ASP A O 1
ATOM 2868 N N . HIS A 1 346 ? -4.137 0.144 11.359 1 97.62 346 HIS A N 1
ATOM 2869 C CA . HIS A 1 346 ? -4.723 0.484 10.07 1 97.62 346 HIS A CA 1
ATOM 2870 C C . HIS A 1 346 ? -6.141 -0.07 9.945 1 97.62 346 HIS A C 1
ATOM 2872 O O . HIS A 1 346 ? -7.012 0.57 9.352 1 97.62 346 HIS A O 1
ATOM 2878 N N . ALA A 1 347 ? -6.359 -1.268 10.422 1 97 347 ALA A N 1
ATOM 2879 C CA . ALA A 1 347 ? -7.688 -1.878 10.359 1 97 347 ALA A CA 1
ATOM 2880 C C . ALA A 1 347 ? -8.742 -0.963 10.977 1 97 347 ALA A C 1
ATOM 2882 O O . ALA A 1 347 ? -9.828 -0.803 10.422 1 97 347 ALA A O 1
ATOM 2883 N N . PHE A 1 348 ? -8.461 -0.362 12.094 1 98.38 348 PHE A N 1
ATOM 2884 C CA . PHE A 1 348 ? -9.383 0.548 12.758 1 98.38 348 PHE A CA 1
ATOM 2885 C C . PHE A 1 348 ? -9.648 1.777 11.898 1 98.38 348 PHE A C 1
ATOM 2887 O O . PHE A 1 348 ? -10.789 2.205 11.75 1 98.38 348 PHE A O 1
ATOM 2894 N N . TRP A 1 349 ? -8.602 2.398 11.312 1 98.69 349 TRP A N 1
ATOM 2895 C CA . TRP A 1 349 ? -8.766 3.627 10.539 1 98.69 349 TRP A CA 1
ATOM 2896 C C . TRP A 1 349 ? -9.617 3.381 9.297 1 98.69 349 TRP A C 1
ATOM 2898 O O . TRP A 1 349 ? -10.375 4.254 8.875 1 98.69 349 TRP A O 1
ATOM 2908 N N . LYS A 1 350 ? -9.445 2.213 8.703 1 97.62 350 LYS A N 1
ATOM 2909 C CA . LYS A 1 350 ? -10.305 1.879 7.566 1 97.62 350 LYS A CA 1
ATOM 2910 C C . LYS A 1 350 ? -11.773 1.876 7.973 1 97.62 350 LYS A C 1
ATOM 2912 O O . LYS A 1 350 ? -12.617 2.426 7.262 1 97.62 350 LYS A O 1
ATOM 2917 N N . GLU A 1 351 ? -12.086 1.266 9.109 1 97.81 351 GLU A N 1
ATOM 2918 C CA . GLU A 1 351 ? -13.453 1.267 9.617 1 97.81 351 GLU A CA 1
ATOM 2919 C C . GLU A 1 351 ? -13.898 2.674 10 1 97.81 351 GLU A C 1
ATOM 2921 O O . GLU A 1 351 ? -15.062 3.031 9.828 1 97.81 351 GLU A O 1
ATOM 2926 N N . PHE A 1 352 ? -13 3.441 10.562 1 98.62 352 PHE A N 1
ATOM 2927 C CA . PHE A 1 352 ? -13.273 4.82 10.945 1 98.62 352 PHE A CA 1
ATOM 2928 C C . PHE A 1 352 ? -13.75 5.629 9.742 1 98.62 352 PHE A C 1
ATOM 2930 O O . PHE A 1 352 ? -14.766 6.332 9.82 1 98.62 352 PHE A O 1
ATOM 2937 N N . LYS A 1 353 ? -13.039 5.566 8.633 1 98.38 353 LYS A N 1
ATOM 2938 C CA . LYS A 1 353 ? -13.398 6.316 7.434 1 98.38 353 LYS A CA 1
ATOM 2939 C C . LYS A 1 353 ? -14.781 5.91 6.918 1 98.38 353 LYS A C 1
ATOM 2941 O O . LYS A 1 353 ? -15.602 6.762 6.59 1 98.38 353 LYS A O 1
ATOM 2946 N N . LYS A 1 354 ? -14.984 4.621 6.844 1 96.94 354 LYS A N 1
ATOM 2947 C CA . LYS A 1 354 ? -16.281 4.117 6.383 1 96.94 354 LYS A CA 1
ATOM 2948 C C . LYS A 1 354 ? -17.422 4.672 7.23 1 96.94 354 LYS A C 1
ATOM 2950 O O . LYS A 1 354 ? -18.406 5.164 6.695 1 96.94 354 LYS A O 1
ATOM 2955 N N . ALA A 1 355 ? -17.234 4.598 8.523 1 98.38 355 ALA A N 1
ATOM 2956 C CA . ALA A 1 355 ? -18.281 5.031 9.453 1 98.38 355 ALA A CA 1
ATOM 2957 C C . ALA A 1 355 ? -18.5 6.539 9.359 1 98.38 355 ALA A C 1
ATOM 2959 O O . ALA A 1 355 ? -19.656 6.996 9.305 1 98.38 355 ALA A O 1
ATOM 2960 N N . ALA A 1 356 ? -17.453 7.297 9.344 1 98.69 356 ALA A N 1
ATOM 2961 C CA . ALA A 1 356 ? -17.562 8.75 9.289 1 98.69 356 ALA A CA 1
ATOM 2962 C C . ALA A 1 356 ? -18.219 9.211 7.988 1 98.69 356 ALA A C 1
ATOM 2964 O O . ALA A 1 356 ? -19.094 10.07 8 1 98.69 356 ALA A O 1
ATOM 2965 N N . GLN A 1 357 ? -17.844 8.633 6.887 1 97.88 357 GLN A N 1
ATOM 2966 C CA . GLN A 1 357 ? -18.359 9.031 5.586 1 97.88 357 GLN A CA 1
ATOM 2967 C C . GLN A 1 357 ? -19.812 8.594 5.422 1 97.88 357 GLN A C 1
ATOM 2969 O O . GLN A 1 357 ? -20.578 9.227 4.691 1 97.88 357 GLN A O 1
ATOM 2974 N N . ALA A 1 358 ? -20.156 7.496 6.062 1 97.5 358 ALA A N 1
ATOM 2975 C CA . ALA A 1 358 ? -21.562 7.07 6.035 1 97.5 358 ALA A CA 1
ATOM 2976 C C . ALA A 1 358 ? -22.469 8.109 6.688 1 97.5 358 ALA A C 1
ATOM 2978 O O . ALA A 1 358 ? -23.625 8.273 6.293 1 97.5 358 ALA A O 1
ATOM 2979 N N . GLU A 1 359 ? -21.953 8.836 7.684 1 98.25 359 GLU A N 1
ATOM 2980 C CA . GLU A 1 359 ? -22.703 9.898 8.352 1 98.25 359 GLU A CA 1
ATOM 2981 C C . GLU A 1 359 ? -22.703 11.172 7.52 1 98.25 359 GLU A C 1
ATOM 2983 O O . GLU A 1 359 ? -23.719 11.891 7.484 1 98.25 359 GLU A O 1
ATOM 2988 N N . LYS A 1 360 ? -21.625 11.438 6.914 1 98.25 360 LYS A N 1
ATOM 2989 C CA . LYS A 1 360 ? -21.422 12.633 6.105 1 98.25 360 LYS A CA 1
ATOM 2990 C C . LYS A 1 360 ? -20.422 12.383 4.98 1 98.25 360 LYS A C 1
ATOM 2992 O O . LYS A 1 360 ? -19.219 12.305 5.219 1 98.25 360 LYS A O 1
ATOM 2997 N N . GLU A 1 361 ? -20.828 12.422 3.795 1 97.25 361 GLU A N 1
ATOM 2998 C CA . GLU A 1 361 ? -20.062 11.984 2.633 1 97.25 361 GLU A CA 1
ATOM 2999 C C . GLU A 1 361 ? -18.844 12.875 2.414 1 97.25 361 GLU A C 1
ATOM 3001 O O . GLU A 1 361 ? -17.781 12.383 2.025 1 97.25 361 GLU A O 1
ATOM 3006 N N . ASP A 1 362 ? -18.969 14.125 2.668 1 98.06 362 ASP A N 1
ATOM 3007 C CA . ASP A 1 362 ? -17.859 15.031 2.357 1 98.06 362 ASP A CA 1
ATOM 3008 C C . ASP A 1 362 ? -17.094 15.414 3.619 1 98.06 362 ASP A C 1
ATOM 3010 O O . ASP A 1 362 ? -16.578 16.531 3.725 1 98.06 362 ASP A O 1
ATOM 3014 N N . ILE A 1 363 ? -17.078 14.508 4.656 1 98.75 363 ILE A N 1
ATOM 3015 C CA . ILE A 1 363 ? -16.266 14.734 5.852 1 98.75 363 ILE A CA 1
ATOM 3016 C C . ILE A 1 363 ? -14.789 14.656 5.496 1 98.75 363 ILE A C 1
ATOM 3018 O O . ILE A 1 363 ? -14.383 13.82 4.68 1 98.75 363 ILE A O 1
ATOM 3022 N N . TYR A 1 364 ? -13.969 15.539 6.027 1 98.88 364 TYR A N 1
ATOM 3023 C CA . TYR A 1 364 ? -12.516 15.562 5.852 1 98.88 364 TYR A CA 1
ATOM 3024 C C . TYR A 1 364 ? -11.82 14.82 6.98 1 98.88 364 TYR A C 1
ATOM 3026 O O . TYR A 1 364 ? -12.07 15.086 8.156 1 98.88 364 TYR A O 1
ATOM 3034 N N . ILE A 1 365 ? -10.938 13.844 6.66 1 98.94 365 ILE A N 1
ATOM 3035 C CA . ILE A 1 365 ? -10.203 13.062 7.648 1 98.94 365 ILE A CA 1
ATOM 3036 C C . ILE A 1 365 ? -8.703 13.352 7.523 1 98.94 365 ILE A C 1
ATOM 3038 O O . ILE A 1 365 ? -8.086 13.023 6.508 1 98.94 365 ILE A O 1
ATOM 3042 N N . LEU A 1 366 ? -8.141 13.961 8.539 1 98.81 366 LEU A N 1
ATOM 3043 C CA . LEU A 1 366 ? -6.766 14.438 8.586 1 98.81 366 LEU A CA 1
ATOM 3044 C C . LEU A 1 366 ? -5.977 13.703 9.672 1 98.81 366 LEU A C 1
ATOM 3046 O O . LEU A 1 366 ? -6.336 13.766 10.852 1 98.81 366 LEU A O 1
ATOM 3050 N N . GLY A 1 367 ? -4.883 12.984 9.273 1 98.75 367 GLY A N 1
ATOM 3051 C CA . GLY A 1 367 ? -4.066 12.297 10.258 1 98.75 367 GLY A CA 1
ATOM 3052 C C . GLY A 1 367 ? -2.861 13.102 10.703 1 98.75 367 GLY A C 1
ATOM 3053 O O . GLY A 1 367 ? -2.24 13.797 9.891 1 98.75 367 GLY A O 1
ATOM 3054 N N . GLU A 1 368 ? -2.547 12.992 11.945 1 98.44 368 GLU A N 1
ATOM 3055 C CA . GLU A 1 368 ? -1.258 13.5 12.406 1 98.44 368 GLU A CA 1
ATOM 3056 C C . GLU A 1 368 ? -0.146 12.484 12.172 1 98.44 368 GLU A C 1
ATOM 3058 O O . GLU A 1 368 ? 0.022 11.555 12.961 1 98.44 368 GLU A O 1
ATOM 3063 N N . ILE A 1 369 ? 0.559 12.672 11.18 1 97.38 369 ILE A N 1
ATOM 3064 C CA . ILE A 1 369 ? 1.716 11.852 10.836 1 97.38 369 ILE A CA 1
ATOM 3065 C C . ILE A 1 369 ? 2.898 12.75 10.484 1 97.38 369 ILE A C 1
ATOM 3067 O O . ILE A 1 369 ? 2.799 13.586 9.578 1 97.38 369 ILE A O 1
ATOM 3071 N N . TRP A 1 370 ? 4.02 12.531 11.133 1 95.62 370 TRP A N 1
ATOM 3072 C CA . TRP A 1 370 ? 5.164 13.43 11.016 1 95.62 370 TRP A CA 1
ATOM 3073 C C . TRP A 1 370 ? 6.152 12.922 9.969 1 95.62 370 TRP A C 1
ATOM 3075 O O . TRP A 1 370 ? 7.203 13.523 9.758 1 95.62 370 TRP A O 1
ATOM 3085 N N . HIS A 1 371 ? 5.91 11.711 9.414 1 95.56 371 HIS A N 1
ATOM 3086 C CA . HIS A 1 371 ? 6.828 11.023 8.516 1 95.56 371 HIS A CA 1
ATOM 3087 C C . HIS A 1 371 ? 6.109 10.523 7.27 1 95.56 371 HIS A C 1
ATOM 3089 O O . HIS A 1 371 ? 5 10.969 6.965 1 95.56 371 HIS A O 1
ATOM 3095 N N . ASP A 1 372 ? 6.793 9.719 6.492 1 94.5 372 ASP A N 1
ATOM 3096 C CA . ASP A 1 372 ? 6.188 9.172 5.277 1 94.5 372 ASP A CA 1
ATOM 3097 C C . ASP A 1 372 ? 4.82 8.562 5.574 1 94.5 372 ASP A C 1
ATOM 3099 O O . ASP A 1 372 ? 4.691 7.707 6.453 1 94.5 372 ASP A O 1
ATOM 3103 N N . SER A 1 373 ? 3.844 8.992 4.797 1 97.31 373 SER A N 1
ATOM 3104 C CA . SER A 1 373 ? 2.471 8.641 5.145 1 97.31 373 SER A CA 1
ATOM 3105 C C . SER A 1 373 ? 1.786 7.891 4.012 1 97.31 373 SER A C 1
ATOM 3107 O O . SER A 1 373 ? 0.556 7.859 3.932 1 97.31 373 SER A O 1
ATOM 3109 N N . TRP A 1 374 ? 2.535 7.293 3.119 1 96.44 374 TRP A N 1
ATOM 3110 C CA . TRP A 1 374 ? 1.968 6.758 1.885 1 96.44 374 TRP A CA 1
ATOM 3111 C C . TRP A 1 374 ? 0.888 5.727 2.186 1 96.44 374 TRP A C 1
ATOM 3113 O O . TRP A 1 374 ? -0.159 5.703 1.534 1 96.44 374 TRP A O 1
ATOM 3123 N N . ILE A 1 375 ? 1.076 4.871 3.219 1 96.75 375 ILE A N 1
ATOM 3124 C CA . ILE A 1 375 ? 0.201 3.73 3.469 1 96.75 375 ILE A CA 1
ATOM 3125 C C . ILE A 1 375 ? -1.151 4.223 3.98 1 96.75 375 ILE A C 1
ATOM 3127 O O . ILE A 1 375 ? -2.166 3.541 3.822 1 96.75 375 ILE A O 1
ATOM 3131 N N . TRP A 1 376 ? -1.26 5.414 4.582 1 98 376 TRP A N 1
ATOM 3132 C CA . TRP A 1 376 ? -2.508 5.977 5.09 1 98 376 TRP A CA 1
ATOM 3133 C C . TRP A 1 376 ? -3.258 6.719 3.99 1 98 376 TRP A C 1
ATOM 3135 O O . TRP A 1 376 ? -4.434 7.059 4.152 1 98 376 TRP A O 1
ATOM 3145 N N . LEU A 1 377 ? -2.596 6.941 2.842 1 98 377 LEU A N 1
ATOM 3146 C CA . LEU A 1 377 ? -3.135 7.844 1.832 1 98 377 LEU A CA 1
ATOM 3147 C C . LEU A 1 377 ? -3.5 7.086 0.561 1 98 377 LEU A C 1
ATOM 3149 O O . LEU A 1 377 ? -3.465 7.648 -0.535 1 98 377 LEU A O 1
ATOM 3153 N N . LEU A 1 378 ? -3.877 5.824 0.747 1 95.38 378 LEU A N 1
ATOM 3154 C CA . LEU A 1 378 ? -4.219 4.984 -0.397 1 95.38 378 LEU A CA 1
ATOM 3155 C C . LEU A 1 378 ? -5.691 5.137 -0.762 1 95.38 378 LEU A C 1
ATOM 3157 O O . LEU A 1 378 ? -6.168 4.516 -1.717 1 95.38 378 LEU A O 1
ATOM 3161 N N . GLY A 1 379 ? -6.434 5.855 0.01 1 95.56 379 GLY A N 1
ATOM 3162 C CA . GLY A 1 379 ? -7.812 6.137 -0.355 1 95.56 379 GLY A CA 1
ATOM 3163 C C . GLY A 1 379 ? -8.82 5.543 0.612 1 95.56 379 GLY A C 1
ATOM 3164 O O . GLY A 1 379 ? -9.992 5.918 0.598 1 95.56 379 GLY A O 1
ATOM 3165 N N . ASP A 1 380 ? -8.375 4.711 1.52 1 96.69 380 ASP A N 1
ATOM 3166 C CA . ASP A 1 380 ? -9.359 4.02 2.35 1 96.69 380 ASP A CA 1
ATOM 3167 C C . ASP A 1 380 ? -9.125 4.309 3.83 1 96.69 380 ASP A C 1
ATOM 3169 O O . ASP A 1 380 ? -9.734 3.678 4.695 1 96.69 380 ASP A O 1
ATOM 3173 N N . GLU A 1 381 ? -8.219 5.227 4.191 1 98 381 GLU A N 1
ATOM 3174 C CA . GLU A 1 381 ? -8.016 5.656 5.57 1 98 381 GLU A CA 1
ATOM 3175 C C . GLU A 1 381 ? -8.133 7.172 5.703 1 98 381 GLU A C 1
ATOM 3177 O O . GLU A 1 381 ? -9.227 7.695 5.941 1 98 381 GLU A O 1
ATOM 3182 N N . PHE A 1 382 ? -7.055 7.914 5.348 1 98.75 382 PHE A N 1
ATOM 3183 C CA . PHE A 1 382 ? -7.07 9.367 5.508 1 98.75 382 PHE A CA 1
ATOM 3184 C C . PHE A 1 382 ? -7.188 10.055 4.152 1 98.75 382 PHE A C 1
ATOM 3186 O O . PHE A 1 382 ? -6.898 9.461 3.117 1 98.75 382 PHE A O 1
ATOM 3193 N N . HIS A 1 383 ? -7.688 11.289 4.184 1 98.69 383 HIS A N 1
ATOM 3194 C CA . HIS A 1 383 ? -7.645 12.141 3 1 98.69 383 HIS A CA 1
ATOM 3195 C C . HIS A 1 383 ? -6.309 12.867 2.898 1 98.69 383 HIS A C 1
ATOM 3197 O O . HIS A 1 383 ? -5.828 13.148 1.795 1 98.69 383 HIS A O 1
ATOM 3203 N N . ALA A 1 384 ? -5.742 13.18 4.016 1 98.62 384 ALA A N 1
ATOM 3204 C CA . ALA A 1 384 ? -4.5 13.945 4.109 1 98.62 384 ALA A CA 1
ATOM 3205 C C . ALA A 1 384 ? -3.836 13.742 5.469 1 98.62 384 ALA A C 1
ATOM 3207 O O . ALA A 1 384 ? -4.363 13.031 6.324 1 98.62 384 ALA A O 1
ATOM 3208 N N . VAL A 1 385 ? -2.66 14.266 5.613 1 98.62 385 VAL A N 1
ATOM 3209 C CA . VAL A 1 385 ? -1.946 14.32 6.883 1 98.62 385 VAL A CA 1
ATOM 3210 C C . VAL A 1 385 ? -1.429 15.734 7.129 1 98.62 385 VAL A C 1
ATOM 3212 O O . VAL A 1 385 ? -1.452 16.578 6.223 1 98.62 385 VAL A O 1
ATOM 3215 N N . MET A 1 386 ? -1.108 16.016 8.414 1 98.25 386 MET A N 1
ATOM 3216 C CA . MET A 1 386 ? -0.379 17.25 8.688 1 98.25 386 MET A CA 1
ATOM 3217 C C . MET A 1 386 ? 0.999 17.234 8.031 1 98.25 386 MET A C 1
ATOM 3219 O O . MET A 1 386 ? 1.917 16.578 8.539 1 98.25 386 MET A O 1
ATOM 3223 N N . ASN A 1 387 ? 1.174 17.875 6.949 1 97.31 387 ASN A N 1
ATOM 3224 C CA . ASN A 1 387 ? 2.24 17.719 5.965 1 97.31 387 ASN A CA 1
ATOM 3225 C C . ASN A 1 387 ? 3.578 18.219 6.508 1 97.31 387 ASN A C 1
ATOM 3227 O O . ASN A 1 387 ? 4.25 19.031 5.871 1 97.31 387 ASN A O 1
ATOM 3231 N N . TYR A 1 388 ? 4.062 17.672 7.582 1 95.5 388 TYR A N 1
ATOM 3232 C CA . TYR A 1 388 ? 5.227 18.141 8.328 1 95.5 388 TYR A CA 1
ATOM 3233 C C . TYR A 1 388 ? 6.492 18.031 7.488 1 95.5 388 TYR A C 1
ATOM 3235 O O . TYR A 1 388 ? 7.309 18.953 7.457 1 95.5 388 TYR A O 1
ATOM 3243 N N . PRO A 1 389 ? 6.746 16.906 6.73 1 94.94 389 PRO A N 1
ATOM 3244 C CA . PRO A 1 389 ? 7.977 16.844 5.941 1 94.94 389 PRO A CA 1
ATOM 3245 C C . PRO A 1 389 ? 8.078 17.984 4.918 1 94.94 389 PRO A C 1
ATOM 3247 O O . PRO A 1 389 ? 9.148 18.562 4.73 1 94.94 389 PRO A O 1
ATOM 3250 N N . PHE A 1 390 ? 6.988 18.312 4.289 1 94.56 390 PHE A N 1
ATOM 3251 C CA . PHE A 1 390 ? 6.922 19.406 3.326 1 94.56 390 PHE A CA 1
ATOM 3252 C C . PHE A 1 390 ? 7.23 20.734 3.998 1 94.56 390 PHE A C 1
ATOM 3254 O O . PHE A 1 390 ? 8.086 21.484 3.531 1 94.56 390 PHE A O 1
ATOM 3261 N N . THR A 1 391 ? 6.688 21.016 5.105 1 92.69 391 THR A N 1
ATOM 3262 C CA . THR A 1 391 ? 6.805 22.328 5.742 1 92.69 391 THR A CA 1
ATOM 3263 C C . THR A 1 391 ? 8.148 22.469 6.453 1 92.69 391 THR A C 1
ATOM 3265 O O . THR A 1 391 ? 8.711 23.562 6.523 1 92.69 391 THR A O 1
ATOM 3268 N N . GLN A 1 392 ? 8.609 21.297 6.926 1 95 392 GLN A N 1
ATOM 3269 C CA . GLN A 1 392 ? 9.938 21.344 7.535 1 95 392 GLN A CA 1
ATOM 3270 C C . GLN A 1 392 ? 11 21.703 6.504 1 95 392 GLN A C 1
ATOM 3272 O O . GLN A 1 392 ? 11.984 22.375 6.828 1 95 392 GLN A O 1
ATOM 3277 N N . THR A 1 393 ? 10.844 21.234 5.301 1 96.94 393 THR A N 1
ATOM 3278 C CA . THR A 1 393 ? 11.766 21.578 4.219 1 96.94 393 THR A CA 1
ATOM 3279 C C . THR A 1 393 ? 11.773 23.094 3.971 1 96.94 393 THR A C 1
ATOM 3281 O O . THR A 1 393 ? 12.836 23.688 3.795 1 96.94 393 THR A O 1
ATOM 3284 N N . ILE A 1 394 ? 10.664 23.703 4.012 1 98 394 ILE A N 1
ATOM 3285 C CA . ILE A 1 394 ? 10.531 25.156 3.842 1 98 394 ILE A CA 1
ATOM 3286 C C . ILE A 1 394 ? 11.211 25.875 5.008 1 98 394 ILE A C 1
ATOM 3288 O O . ILE A 1 394 ? 11.992 26.797 4.801 1 98 394 ILE A O 1
ATOM 3292 N N . ILE A 1 395 ? 10.977 25.422 6.199 1 97.81 395 ILE A N 1
ATOM 3293 C CA . ILE A 1 395 ? 11.516 26.031 7.41 1 97.81 395 ILE A CA 1
ATOM 3294 C C . ILE A 1 395 ? 13.039 25.938 7.402 1 97.81 395 ILE A C 1
ATOM 3296 O O . ILE A 1 395 ? 13.734 26.906 7.715 1 97.81 395 ILE A O 1
ATOM 3300 N N . GLU A 1 396 ? 13.555 24.812 7.035 1 96.31 396 GLU A N 1
ATOM 3301 C CA . GLU A 1 396 ? 15 24.578 7.062 1 96.31 396 GLU A CA 1
ATOM 3302 C C . GLU A 1 396 ? 15.727 25.5 6.098 1 96.31 396 GLU A C 1
ATOM 3304 O O . GLU A 1 396 ? 16.891 25.844 6.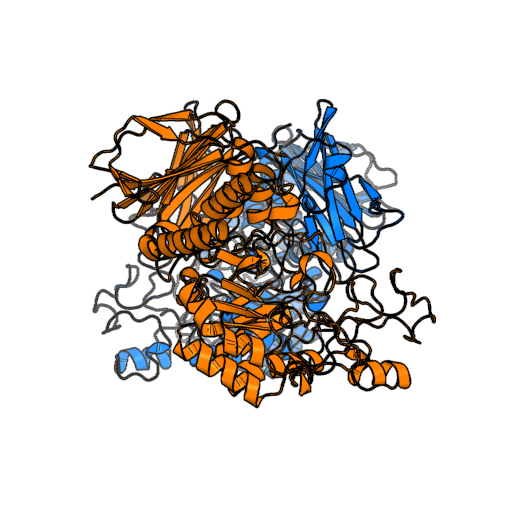312 1 96.31 396 GLU A O 1
ATOM 3309 N N . ASN A 1 397 ? 15.07 25.938 5.066 1 97.56 397 ASN A N 1
ATOM 3310 C CA . ASN A 1 397 ? 15.711 26.859 4.121 1 97.56 397 ASN A CA 1
ATOM 3311 C C . ASN A 1 397 ? 15.445 28.312 4.484 1 97.56 397 ASN A C 1
ATOM 3313 O O . ASN A 1 397 ? 16.359 29.047 4.855 1 97.56 397 ASN A O 1
ATOM 3317 N N . PHE A 1 398 ? 14.172 28.734 4.586 1 97.88 398 PHE A N 1
ATOM 3318 C CA . PHE A 1 398 ? 13.797 30.141 4.711 1 97.88 398 PHE A CA 1
ATOM 3319 C C . PHE A 1 398 ? 14.07 30.656 6.121 1 97.88 398 PHE A C 1
ATOM 3321 O O . PHE A 1 398 ? 14.352 31.844 6.316 1 97.88 398 PHE A O 1
ATOM 3328 N N . ILE A 1 399 ? 13.977 29.797 7.098 1 97.75 399 ILE A N 1
ATOM 3329 C CA . ILE A 1 399 ? 13.961 30.234 8.484 1 97.75 399 ILE A CA 1
ATOM 3330 C C . ILE A 1 399 ? 15.297 29.906 9.148 1 97.75 399 ILE A C 1
ATOM 3332 O O . ILE A 1 399 ? 16.016 30.797 9.609 1 97.75 399 ILE A O 1
ATOM 3336 N N . GLU A 1 400 ? 15.672 28.609 9.023 1 95.62 400 GLU A N 1
ATOM 3337 C CA . GLU A 1 400 ? 16.844 28.141 9.758 1 95.62 400 GLU A CA 1
ATOM 3338 C C . GLU A 1 400 ? 18.109 28.203 8.906 1 95.62 400 GLU A C 1
ATOM 3340 O O . GLU A 1 400 ? 19.219 28.141 9.422 1 95.62 400 GLU A O 1
ATOM 3345 N N . GLU A 1 401 ? 17.953 28.281 7.641 1 95.19 401 GLU A N 1
ATOM 3346 C CA . GLU A 1 401 ? 19.047 28.375 6.695 1 95.19 401 GLU A CA 1
ATOM 3347 C C . GLU A 1 401 ? 20.016 27.203 6.844 1 95.19 401 GLU A C 1
ATOM 3349 O O . GLU A 1 401 ? 21.234 27.375 6.789 1 95.19 401 GLU A O 1
ATOM 3354 N N . LYS A 1 402 ? 19.438 26.062 7.078 1 93 402 LYS A N 1
ATOM 3355 C CA . LYS A 1 402 ? 20.219 24.828 7.25 1 93 402 LYS A CA 1
ATOM 3356 C C . LYS A 1 402 ? 20.469 24.156 5.91 1 93 402 LYS A C 1
ATOM 3358 O O . LYS A 1 402 ? 21.391 23.344 5.785 1 93 402 LYS A O 1
ATOM 3363 N N . ILE A 1 403 ? 19.625 24.406 4.949 1 94.62 403 ILE A N 1
ATOM 3364 C CA . ILE A 1 403 ? 19.781 23.812 3.629 1 94.62 403 ILE A CA 1
ATOM 3365 C C . ILE A 1 403 ? 19.75 24.906 2.561 1 94.62 403 ILE A C 1
ATOM 3367 O O . ILE A 1 403 ? 19.25 26 2.807 1 94.62 403 ILE A O 1
ATOM 3371 N N . THR A 1 404 ? 20.297 24.609 1.392 1 96.69 404 THR A N 1
ATOM 3372 C CA . THR A 1 404 ? 20.344 25.547 0.279 1 96.69 404 THR A CA 1
ATOM 3373 C C . THR A 1 404 ? 19.016 25.578 -0.467 1 96.69 404 THR A C 1
ATOM 3375 O O . THR A 1 404 ? 18.172 24.688 -0.284 1 96.69 404 THR A O 1
ATOM 3378 N N . PRO A 1 405 ? 18.781 26.672 -1.277 1 98 405 PRO A N 1
ATOM 3379 C CA . PRO A 1 405 ? 17.594 26.688 -2.127 1 98 405 PRO A CA 1
ATOM 3380 C C . PRO A 1 405 ? 17.484 25.438 -3.012 1 98 405 PRO A C 1
ATOM 3382 O O . PRO A 1 405 ? 16.375 24.922 -3.213 1 98 405 PRO A O 1
ATOM 3385 N N . GLU A 1 406 ? 18.625 24.984 -3.531 1 97.62 406 GLU A N 1
ATOM 3386 C CA . GLU A 1 406 ? 18.641 23.781 -4.371 1 97.62 406 GLU A CA 1
ATOM 3387 C C . GLU A 1 406 ? 18.141 22.562 -3.602 1 97.62 406 GLU A C 1
ATOM 3389 O O . GLU A 1 406 ? 17.328 21.797 -4.109 1 97.62 406 GLU A O 1
ATOM 3394 N N . GLN A 1 407 ? 18.594 22.422 -2.385 1 96.75 407 GLN A N 1
ATOM 3395 C CA . GLN A 1 407 ? 18.188 21.312 -1.537 1 96.75 407 GLN A CA 1
ATOM 3396 C C . GLN A 1 407 ? 16.703 21.406 -1.167 1 96.75 407 GLN A C 1
ATOM 3398 O O . GLN A 1 407 ? 16.031 20.375 -1.06 1 96.75 407 GLN A O 1
ATOM 3403 N N . MET A 1 408 ? 16.25 22.609 -0.948 1 97.81 408 MET A N 1
ATOM 3404 C CA . MET A 1 408 ? 14.836 22.797 -0.644 1 97.81 408 MET A CA 1
ATOM 3405 C C . MET A 1 408 ? 13.961 22.344 -1.809 1 97.81 408 MET A C 1
ATOM 3407 O O . MET A 1 408 ? 13 21.594 -1.615 1 97.81 408 MET A O 1
ATOM 3411 N N . VAL A 1 409 ? 14.344 22.812 -3.002 1 98.25 409 VAL A N 1
ATOM 3412 C CA . VAL A 1 409 ? 13.586 22.438 -4.191 1 98.25 409 VAL A CA 1
ATOM 3413 C C . VAL A 1 409 ? 13.594 20.922 -4.355 1 98.25 409 VAL A C 1
ATOM 3415 O O . VAL A 1 409 ? 12.562 20.312 -4.66 1 98.25 409 VAL A O 1
ATOM 3418 N N . SER A 1 410 ? 14.734 20.312 -4.105 1 97.88 410 SER A N 1
ATOM 3419 C CA . SER A 1 410 ? 14.836 18.859 -4.145 1 97.88 410 SER A CA 1
ATOM 3420 C C . SER A 1 410 ? 13.875 18.203 -3.156 1 97.88 410 SER A C 1
ATOM 3422 O O . SER A 1 410 ? 13.156 17.266 -3.502 1 97.88 410 SER A O 1
ATOM 3424 N N . GLY A 1 411 ? 13.891 18.656 -1.931 1 97.06 411 GLY A N 1
ATOM 3425 C CA . GLY A 1 411 ? 13.023 18.109 -0.9 1 97.06 411 GLY A CA 1
ATOM 3426 C C . GLY A 1 411 ? 11.547 18.281 -1.207 1 97.06 411 GLY A C 1
ATOM 3427 O O . GLY A 1 411 ? 10.75 17.375 -0.984 1 97.06 411 GLY A O 1
ATOM 3428 N N . ILE A 1 412 ? 11.164 19.406 -1.708 1 97.81 412 ILE A N 1
ATOM 3429 C CA . ILE A 1 412 ? 9.773 19.688 -2.051 1 97.81 412 ILE A CA 1
ATOM 3430 C C . ILE A 1 412 ? 9.32 18.766 -3.176 1 97.81 412 ILE A C 1
ATOM 3432 O O . ILE A 1 412 ? 8.242 18.156 -3.1 1 97.81 412 ILE A O 1
ATOM 3436 N N . ASN A 1 413 ? 10.141 18.688 -4.211 1 98 413 ASN A N 1
ATOM 3437 C CA . ASN A 1 413 ? 9.812 17.781 -5.316 1 98 413 ASN A CA 1
ATOM 3438 C C . ASN A 1 413 ? 9.68 16.344 -4.848 1 98 413 ASN A C 1
ATOM 3440 O O . ASN A 1 413 ? 8.789 15.617 -5.301 1 98 413 ASN A O 1
ATOM 3444 N N . GLU A 1 414 ? 10.555 15.93 -3.965 1 96.75 414 GLU A N 1
ATOM 3445 C CA . GLU A 1 414 ? 10.461 14.586 -3.406 1 96.75 414 GLU A CA 1
ATOM 3446 C C . GLU A 1 414 ? 9.117 14.367 -2.721 1 96.75 414 GLU A C 1
ATOM 3448 O O . GLU A 1 414 ? 8.492 13.32 -2.885 1 96.75 414 GLU A O 1
ATOM 3453 N N . GLN A 1 415 ? 8.695 15.297 -1.973 1 96.62 415 GLN A N 1
ATOM 3454 C CA . GLN A 1 415 ? 7.434 15.18 -1.249 1 96.62 415 GLN A CA 1
ATOM 3455 C C . GLN A 1 415 ? 6.25 15.125 -2.211 1 96.62 415 GLN A C 1
ATOM 3457 O O . GLN A 1 415 ? 5.324 14.336 -2.018 1 96.62 415 GLN A O 1
ATOM 3462 N N . TYR A 1 416 ? 6.277 15.961 -3.256 1 97.06 416 TYR A N 1
ATOM 3463 C CA . TYR A 1 416 ? 5.195 15.969 -4.234 1 97.06 416 TYR A CA 1
ATOM 3464 C C . TYR A 1 416 ? 5.102 14.633 -4.957 1 97.06 416 TYR A C 1
ATOM 3466 O O . TYR A 1 416 ? 4.012 14.18 -5.309 1 97.06 416 TYR A O 1
ATOM 3474 N N . MET A 1 417 ? 6.234 14.008 -5.18 1 97.62 417 MET A N 1
ATOM 3475 C CA . MET A 1 417 ? 6.262 12.773 -5.961 1 97.62 417 MET A CA 1
ATOM 3476 C C . MET A 1 417 ? 5.918 11.57 -5.086 1 97.62 417 MET A C 1
ATOM 3478 O O . MET A 1 417 ? 5.629 10.484 -5.602 1 97.62 417 MET A O 1
ATOM 3482 N N . ARG A 1 418 ? 5.891 11.734 -3.828 1 96.56 418 ARG A N 1
ATOM 3483 C CA . ARG A 1 418 ? 5.617 10.648 -2.895 1 96.56 418 ARG A CA 1
ATOM 3484 C C . ARG A 1 418 ? 4.148 10.25 -2.928 1 96.56 418 ARG A C 1
ATOM 3486 O O . ARG A 1 418 ? 3.799 9.109 -2.623 1 96.56 418 ARG A O 1
ATOM 3493 N N . TYR A 1 419 ? 3.264 11.164 -3.32 1 97.62 419 TYR A N 1
ATOM 3494 C CA . TYR A 1 419 ? 1.825 10.93 -3.268 1 97.62 419 TYR A CA 1
ATOM 3495 C C . TYR A 1 419 ? 1.171 11.258 -4.605 1 97.62 419 TYR A C 1
ATOM 3497 O O . TYR A 1 419 ? 1.725 12.016 -5.406 1 97.62 419 TYR A O 1
ATOM 3505 N N . PRO A 1 420 ? -0.049 10.664 -4.867 1 97.5 420 PRO A N 1
ATOM 3506 C CA . PRO A 1 420 ? -0.833 11.078 -6.031 1 97.5 420 PRO A CA 1
ATOM 3507 C C . PRO A 1 420 ? -1.18 12.57 -6.008 1 97.5 420 PRO A C 1
ATOM 3509 O O . PRO A 1 420 ? -1.291 13.164 -4.934 1 97.5 420 PRO A O 1
ATOM 3512 N N . ASN A 1 421 ? -1.404 13.102 -7.164 1 97 421 ASN A N 1
ATOM 3513 C CA . ASN A 1 421 ? -1.677 14.531 -7.273 1 97 421 ASN A CA 1
ATOM 3514 C C . ASN A 1 421 ? -2.906 14.93 -6.465 1 97 421 ASN A C 1
ATOM 3516 O O . ASN A 1 421 ? -2.908 15.969 -5.801 1 97 421 ASN A O 1
ATOM 3520 N N . GLN A 1 422 ? -3.916 14.148 -6.52 1 95.94 422 GLN A N 1
ATOM 3521 C CA . GLN A 1 422 ? -5.16 14.516 -5.852 1 95.94 422 GLN A CA 1
ATOM 3522 C C . GLN A 1 422 ? -5.004 14.477 -4.332 1 95.94 422 GLN A C 1
ATOM 3524 O O . GLN A 1 422 ? -5.738 15.148 -3.609 1 95.94 422 GLN A O 1
ATOM 3529 N N . VAL A 1 423 ? -4.047 13.688 -3.824 1 97.81 423 VAL A N 1
ATOM 3530 C CA . VAL A 1 423 ? -3.713 13.719 -2.404 1 97.81 423 VAL A CA 1
ATOM 3531 C C . VAL A 1 423 ? -3.014 15.031 -2.064 1 97.81 423 VAL A C 1
ATOM 3533 O O . VAL A 1 423 ? -3.371 15.695 -1.091 1 97.81 423 VAL A O 1
ATOM 3536 N N . ASN A 1 424 ? -2.043 15.391 -2.861 1 97.62 424 ASN A N 1
ATOM 3537 C CA . ASN A 1 424 ? -1.316 16.641 -2.654 1 97.62 424 ASN A CA 1
ATOM 3538 C C . ASN A 1 424 ? -2.26 17.844 -2.625 1 97.62 424 ASN A C 1
ATOM 3540 O O . ASN A 1 424 ? -2.043 18.781 -1.867 1 97.62 424 ASN A O 1
ATOM 3544 N N . GLU A 1 425 ? -3.289 17.797 -3.369 1 97.56 425 GLU A N 1
ATOM 3545 C CA . GLU A 1 425 ? -4.207 18.922 -3.549 1 97.56 425 GLU A CA 1
ATOM 3546 C C . GLU A 1 425 ? -4.988 19.203 -2.268 1 97.56 425 GLU A C 1
ATOM 3548 O O . GLU A 1 425 ? -5.535 20.297 -2.098 1 97.56 425 GLU A O 1
ATOM 3553 N N . VAL A 1 426 ? -5.047 18.219 -1.344 1 98.19 426 VAL A N 1
ATOM 3554 C CA . VAL A 1 426 ? -5.84 18.422 -0.137 1 98.19 426 VAL A CA 1
ATOM 3555 C C . VAL A 1 426 ? -4.957 18.266 1.098 1 98.19 426 VAL A C 1
ATOM 3557 O O . VAL A 1 426 ? -5.461 18.109 2.213 1 98.19 426 VAL A O 1
ATOM 3560 N N . MET A 1 427 ? -3.629 18.266 0.894 1 98.31 427 MET A N 1
ATOM 3561 C CA . MET A 1 427 ? -2.689 18.141 2.004 1 98.31 427 MET A CA 1
ATOM 3562 C C . MET A 1 427 ? -2.793 19.344 2.938 1 98.31 427 MET A C 1
ATOM 3564 O O . MET A 1 427 ? -3.041 20.469 2.49 1 98.31 427 MET A O 1
ATOM 3568 N N . PHE A 1 428 ? -2.619 19.141 4.254 1 98.56 428 PHE A N 1
ATOM 3569 C CA . PHE A 1 428 ? -2.666 20.156 5.289 1 98.56 428 PHE A CA 1
ATOM 3570 C C . PHE A 1 428 ? -1.286 20.766 5.512 1 98.56 428 PHE A C 1
ATOM 3572 O O . PHE A 1 428 ? -0.444 20.188 6.195 1 98.56 428 PHE A O 1
ATOM 3579 N N . ASN A 1 429 ? -1.026 21.969 4.965 1 98.31 429 ASN A N 1
ATOM 3580 C CA . ASN A 1 429 ? 0.279 22.625 5.035 1 98.31 429 ASN A CA 1
ATOM 3581 C C . ASN A 1 429 ? 0.329 23.656 6.148 1 98.31 429 ASN A C 1
ATOM 3583 O O . ASN A 1 429 ? -0.518 24.547 6.207 1 98.31 429 ASN A O 1
ATOM 3587 N N . MET A 1 430 ? 1.236 23.547 7.094 1 98 430 MET A N 1
ATOM 3588 C CA . MET A 1 430 ? 1.357 24.5 8.195 1 98 430 MET A CA 1
ATOM 3589 C C . MET A 1 430 ? 2.82 24.734 8.555 1 98 430 MET A C 1
ATOM 3591 O O . MET A 1 430 ? 3.627 23.797 8.516 1 98 430 MET A O 1
ATOM 3595 N N . LEU A 1 431 ? 3.213 25.922 8.883 1 98.25 431 LEU A N 1
ATOM 3596 C CA . LEU A 1 431 ? 4.598 26.219 9.219 1 98.25 431 LEU A CA 1
ATOM 3597 C C . LEU A 1 431 ? 4.812 26.156 10.734 1 98.25 431 LEU A C 1
ATOM 3599 O O . LEU A 1 431 ? 5.953 26.078 11.195 1 98.25 431 LEU A O 1
ATOM 3603 N N . ASP A 1 432 ? 3.783 26.219 11.477 1 97.5 432 ASP A N 1
ATOM 3604 C CA . ASP A 1 432 ? 3.801 26 12.914 1 97.5 432 ASP A CA 1
ATOM 3605 C C . ASP A 1 432 ? 2.445 25.484 13.406 1 97.5 432 ASP A C 1
ATOM 3607 O O . ASP A 1 432 ? 1.466 25.5 12.656 1 97.5 432 ASP A O 1
ATOM 3611 N N . SER A 1 433 ? 2.41 24.922 14.562 1 97.44 433 SER A N 1
ATOM 3612 C CA . SER A 1 433 ? 1.226 24.344 15.18 1 97.44 433 SER A CA 1
ATOM 3613 C C . SER A 1 433 ? 1.33 24.359 16.703 1 97.44 433 SER A C 1
ATOM 3615 O O . SER A 1 433 ? 2.289 24.906 17.25 1 97.44 433 SER A O 1
ATOM 3617 N N . HIS A 1 434 ? 0.321 23.797 17.328 1 97.06 434 HIS A N 1
ATOM 3618 C CA . HIS A 1 434 ? 0.304 23.688 18.781 1 97.06 434 HIS A CA 1
ATOM 3619 C C . HIS A 1 434 ? 1.386 22.734 19.281 1 97.06 434 HIS A C 1
ATOM 3621 O O . HIS A 1 434 ? 1.667 22.688 20.469 1 97.06 434 HIS A O 1
ATOM 3627 N N . ASP A 1 435 ? 2.125 22.062 18.328 1 94.94 435 ASP A N 1
ATOM 3628 C CA . ASP A 1 435 ? 3.111 21.062 18.719 1 94.94 435 ASP A CA 1
ATOM 3629 C C . ASP A 1 435 ? 4.523 21.5 18.344 1 94.94 435 ASP A C 1
ATOM 3631 O O . ASP A 1 435 ? 5.484 20.75 18.531 1 94.94 435 ASP A O 1
ATOM 3635 N N . THR A 1 436 ? 4.676 22.641 17.828 1 96.44 436 THR A N 1
ATOM 3636 C CA . THR A 1 436 ? 5.988 23.141 17.422 1 96.44 436 THR A CA 1
ATOM 3637 C C . THR A 1 436 ? 6.215 24.562 17.938 1 96.44 436 THR A C 1
ATOM 3639 O O . THR A 1 436 ? 5.258 25.297 18.188 1 96.44 436 THR A O 1
ATOM 3642 N N . ALA A 1 437 ? 7.484 24.922 18.031 1 97.69 437 ALA A N 1
ATOM 3643 C CA . ALA A 1 437 ? 7.766 26.344 18.266 1 97.69 437 ALA A CA 1
ATOM 3644 C C . ALA A 1 437 ? 7.117 27.219 17.203 1 97.69 437 ALA A C 1
ATOM 3646 O O . ALA A 1 437 ? 6.949 26.797 16.062 1 97.69 437 ALA A O 1
ATOM 3647 N N . ARG A 1 438 ? 6.668 28.375 17.625 1 98.38 438 ARG A N 1
ATOM 3648 C CA . ARG A 1 438 ? 6.098 29.312 16.656 1 98.38 438 ARG A CA 1
ATOM 3649 C C . ARG A 1 438 ? 7.145 29.766 15.648 1 98.38 438 ARG A C 1
ATOM 3651 O O . ARG A 1 438 ? 8.312 29.953 16 1 98.38 438 ARG A O 1
ATOM 3658 N N . ILE A 1 439 ? 6.75 30.031 14.492 1 98.38 439 ILE A N 1
ATOM 3659 C CA . ILE A 1 439 ? 7.648 30.25 13.359 1 98.38 439 ILE A CA 1
ATOM 3660 C C . ILE A 1 439 ? 8.469 31.516 13.594 1 98.38 439 ILE A C 1
ATOM 3662 O O . ILE A 1 439 ? 9.633 31.594 13.211 1 98.38 439 ILE A O 1
ATOM 3666 N N . LEU A 1 440 ? 7.871 32.562 14.227 1 98.62 440 LEU A N 1
ATOM 3667 C CA . LEU A 1 440 ? 8.602 33.812 14.492 1 98.62 440 LEU A CA 1
ATOM 3668 C C . LEU A 1 440 ? 9.789 33.562 15.414 1 98.62 440 LEU A C 1
ATOM 3670 O O . LEU A 1 440 ? 10.875 34.094 15.203 1 98.62 440 LEU A O 1
ATOM 3674 N N . THR A 1 441 ? 9.539 32.75 16.469 1 98.44 441 THR A N 1
ATOM 3675 C CA . THR A 1 441 ? 10.617 32.406 17.375 1 98.44 441 THR A CA 1
ATOM 3676 C C . THR A 1 441 ? 11.703 31.625 16.656 1 98.44 441 THR A C 1
ATOM 3678 O O . THR A 1 441 ? 12.898 31.875 16.844 1 98.44 441 THR A O 1
ATOM 3681 N N . ARG A 1 442 ? 11.32 30.719 15.828 1 97.81 442 ARG A N 1
ATOM 3682 C CA . ARG A 1 442 ? 12.289 29.922 15.07 1 97.81 442 ARG A CA 1
ATOM 3683 C C . ARG A 1 442 ? 13.086 30.812 14.117 1 97.81 442 ARG A C 1
ATOM 3685 O O . ARG A 1 442 ? 14.227 30.5 13.773 1 97.81 442 ARG A O 1
ATOM 3692 N N . ALA A 1 443 ? 12.508 31.906 13.719 1 98.19 443 ALA A N 1
ATOM 3693 C CA . ALA A 1 443 ? 13.148 32.844 12.797 1 98.19 443 ALA A CA 1
ATOM 3694 C C . ALA A 1 443 ? 13.992 33.875 13.555 1 98.19 443 ALA A C 1
ATOM 3696 O O . ALA A 1 443 ? 14.445 34.844 12.969 1 98.19 443 ALA A O 1
ATOM 3697 N N . ASN A 1 444 ? 14.164 33.719 14.883 1 97.75 444 ASN A N 1
ATOM 3698 C CA . ASN A 1 444 ? 14.852 34.719 15.727 1 97.75 444 ASN A CA 1
ATOM 3699 C C . ASN A 1 444 ? 14.234 36.094 15.586 1 97.75 444 ASN A C 1
ATOM 3701 O O . ASN A 1 444 ? 14.961 37.094 15.422 1 97.75 444 ASN A O 1
ATOM 3705 N N . ASN A 1 445 ? 12.93 36.125 15.438 1 97.5 445 ASN A N 1
ATOM 3706 C CA . ASN A 1 445 ? 12.109 37.312 15.398 1 97.5 445 ASN A CA 1
ATOM 3707 C C . ASN A 1 445 ? 12.328 38.125 14.117 1 97.5 445 ASN A C 1
ATOM 3709 O O . ASN A 1 445 ? 12.07 39.312 14.07 1 97.5 445 ASN A O 1
ATOM 3713 N N . ASP A 1 446 ? 12.859 37.469 13.133 1 97.75 446 ASP A N 1
ATOM 3714 C CA . ASP A 1 446 ? 12.977 38.062 11.812 1 97.75 446 ASP A CA 1
ATOM 3715 C C . ASP A 1 446 ? 11.664 37.969 11.039 1 97.75 446 ASP A C 1
ATOM 3717 O O . ASP A 1 446 ? 11.398 36.938 10.406 1 97.75 446 ASP A O 1
ATOM 3721 N N . GLU A 1 447 ? 10.867 39.031 10.953 1 97.81 447 GLU A N 1
ATOM 3722 C CA . GLU A 1 447 ? 9.539 39.031 10.352 1 97.81 447 GLU A CA 1
ATOM 3723 C C . GLU A 1 447 ? 9.609 38.844 8.836 1 97.81 447 GLU A C 1
ATOM 3725 O O . GLU A 1 447 ? 8.719 38.25 8.242 1 97.81 447 GLU A O 1
ATOM 3730 N N . ASP A 1 448 ? 10.656 39.375 8.219 1 97.69 448 ASP A N 1
ATOM 3731 C CA . ASP A 1 448 ? 10.789 39.25 6.77 1 97.69 448 ASP A CA 1
ATOM 3732 C C . ASP A 1 448 ? 10.914 37.781 6.359 1 97.69 448 ASP A C 1
ATOM 3734 O O . ASP A 1 448 ? 10.312 37.375 5.367 1 97.69 448 ASP A O 1
ATOM 3738 N N . LYS A 1 449 ? 11.672 37 7.113 1 97.75 449 LYS A N 1
ATOM 3739 C CA . LYS A 1 449 ? 11.789 35.562 6.855 1 97.75 449 LYS A CA 1
ATOM 3740 C C . LYS A 1 449 ? 10.43 34.875 6.973 1 97.75 449 LYS A C 1
ATOM 3742 O O . LYS A 1 449 ? 10.086 34.031 6.145 1 97.75 449 LYS A O 1
ATOM 3747 N N . VAL A 1 450 ? 9.711 35.25 7.984 1 98.56 450 VAL A N 1
ATOM 3748 C CA . VAL A 1 450 ? 8.406 34.656 8.234 1 98.56 450 VAL A CA 1
ATOM 3749 C C . VAL A 1 450 ? 7.453 34.969 7.086 1 98.56 450 VAL A C 1
ATOM 3751 O O . VAL A 1 450 ? 6.75 34.094 6.586 1 98.56 450 VAL A O 1
ATOM 3754 N N . LYS A 1 451 ? 7.484 36.219 6.676 1 98.5 451 LYS A N 1
ATOM 3755 C CA . LYS A 1 451 ? 6.625 36.656 5.574 1 98.5 451 LYS A CA 1
ATOM 3756 C C . LYS A 1 451 ? 6.961 35.875 4.297 1 98.5 451 LYS A C 1
ATOM 3758 O O . LYS A 1 451 ? 6.062 35.438 3.584 1 98.5 451 LYS A O 1
ATOM 3763 N N . GLN A 1 452 ? 8.195 35.656 3.996 1 98.25 452 GLN A N 1
ATOM 3764 C CA . GLN A 1 452 ? 8.602 34.906 2.814 1 98.25 452 GLN A CA 1
ATOM 3765 C C . GLN A 1 452 ? 8.141 33.438 2.906 1 98.25 452 GLN A C 1
ATOM 3767 O O . GLN A 1 452 ? 7.617 32.906 1.938 1 98.25 452 GLN A O 1
ATOM 3772 N N . ALA A 1 453 ? 8.391 32.844 4.066 1 98.56 453 ALA A N 1
ATOM 3773 C CA . ALA A 1 453 ? 8.016 31.453 4.254 1 98.56 453 ALA A CA 1
ATOM 3774 C C . ALA A 1 453 ? 6.512 31.266 4.098 1 98.56 453 ALA A C 1
ATOM 3776 O O . ALA A 1 453 ? 6.066 30.297 3.471 1 98.56 453 ALA A O 1
ATOM 3777 N N . LEU A 1 454 ? 5.75 32.156 4.668 1 98.75 454 LEU A N 1
ATOM 3778 C CA . LEU A 1 454 ? 4.301 32.094 4.531 1 98.75 454 LEU A CA 1
ATOM 3779 C C . LEU A 1 454 ? 3.887 32.219 3.072 1 98.75 454 LEU A C 1
ATOM 3781 O O . LEU A 1 454 ? 3.076 31.453 2.572 1 98.75 454 LEU A O 1
ATOM 3785 N N . ALA A 1 455 ? 4.457 33.219 2.426 1 98.62 455 ALA A N 1
ATOM 3786 C CA . ALA A 1 455 ? 4.129 33.438 1.021 1 98.62 455 ALA A CA 1
ATOM 3787 C C . ALA A 1 455 ? 4.465 32.219 0.182 1 98.62 455 ALA A C 1
ATOM 3789 O O . ALA A 1 455 ? 3.695 31.828 -0.705 1 98.62 455 ALA A O 1
ATOM 3790 N N . PHE A 1 456 ? 5.574 31.641 0.447 1 98.62 456 PHE A N 1
ATOM 3791 C CA . PHE A 1 456 ? 6.012 30.453 -0.268 1 98.62 456 PHE A CA 1
ATOM 3792 C C . PHE A 1 456 ? 5.035 29.297 -0.045 1 98.62 456 PHE A C 1
ATOM 3794 O O . PHE A 1 456 ? 4.625 28.641 -0.998 1 98.62 456 PHE A O 1
ATOM 3801 N N . MET A 1 457 ? 4.668 29.016 1.179 1 98.31 457 MET A N 1
ATOM 3802 C CA . MET A 1 457 ? 3.74 27.938 1.494 1 98.31 457 MET A CA 1
ATOM 3803 C C . MET A 1 457 ? 2.387 28.172 0.831 1 98.31 457 MET A C 1
ATOM 3805 O O . MET A 1 457 ? 1.812 27.25 0.242 1 98.31 457 MET A O 1
ATOM 3809 N N . PHE A 1 458 ? 1.866 29.406 0.869 1 98.38 458 PHE A N 1
ATOM 3810 C CA . PHE A 1 458 ? 0.564 29.75 0.31 1 98.38 458 PHE A CA 1
ATOM 3811 C C . PHE A 1 458 ? 0.579 29.641 -1.209 1 98.38 458 PHE A C 1
ATOM 3813 O O . PHE A 1 458 ? -0.475 29.531 -1.839 1 98.38 458 PHE A O 1
ATOM 3820 N N . ALA A 1 459 ? 1.752 29.688 -1.82 1 98 459 ALA A N 1
ATOM 3821 C CA . ALA A 1 459 ? 1.891 29.625 -3.273 1 98 459 ALA A CA 1
ATOM 3822 C C . ALA A 1 459 ? 1.894 28.188 -3.771 1 98 459 ALA A C 1
ATOM 3824 O O . ALA A 1 459 ? 1.82 27.938 -4.977 1 98 459 ALA A O 1
ATOM 3825 N N . HIS A 1 460 ? 1.899 27.25 -2.9 1 97.69 460 HIS A N 1
ATOM 3826 C CA . HIS A 1 460 ? 2.031 25.859 -3.311 1 97.69 460 HIS A CA 1
ATOM 3827 C C . HIS A 1 460 ? 0.704 25.109 -3.178 1 97.69 460 HIS A C 1
ATOM 3829 O O . HIS A 1 460 ? -0.204 25.578 -2.482 1 97.69 460 HIS A O 1
ATOM 3835 N N . THR A 1 461 ? 0.651 23.953 -3.869 1 97.31 461 THR A N 1
ATOM 3836 C CA . THR A 1 461 ? -0.479 23.031 -3.82 1 97.31 461 THR A CA 1
ATOM 3837 C C . THR A 1 461 ? -0.712 22.531 -2.396 1 97.31 461 THR A C 1
ATOM 3839 O O . THR A 1 461 ? 0.241 22.281 -1.657 1 97.31 461 THR A O 1
ATOM 3842 N N . GLY A 1 462 ? -1.976 22.312 -2.014 1 97.44 462 GLY A N 1
ATOM 3843 C CA . GLY A 1 462 ? -2.398 21.922 -0.676 1 97.44 462 GLY A CA 1
ATOM 3844 C C . GLY A 1 462 ? -3.271 22.969 -0.006 1 97.44 462 GLY A C 1
ATOM 3845 O O . GLY A 1 462 ? -3.582 24 -0.604 1 97.44 462 GLY A O 1
ATOM 3846 N N . SER A 1 463 ? -3.719 22.688 1.218 1 98.19 463 SER A N 1
ATOM 3847 C CA . SER A 1 463 ? -4.531 23.609 2.002 1 98.19 463 SER A CA 1
ATOM 3848 C C . SER A 1 463 ? -3.729 24.219 3.145 1 98.19 463 SER A C 1
ATOM 3850 O O . SER A 1 463 ? -3.381 23.531 4.105 1 98.19 463 SER A O 1
ATOM 3852 N N . PRO A 1 464 ? -3.518 25.5 3.059 1 98.38 464 PRO A N 1
ATOM 3853 C CA . PRO A 1 464 ? -2.689 26.125 4.098 1 98.38 464 PRO A CA 1
ATOM 3854 C C . PRO A 1 464 ? -3.432 26.297 5.418 1 98.38 464 PRO A C 1
ATOM 3856 O O . PRO A 1 464 ? -4.656 26.453 5.43 1 98.38 464 PRO A O 1
ATOM 3859 N N . CYS A 1 465 ? -2.684 26.266 6.453 1 98.75 465 CYS A N 1
ATOM 3860 C CA . CYS A 1 465 ? -3.209 26.484 7.797 1 98.75 465 CYS A CA 1
ATOM 3861 C C . CYS A 1 465 ? -2.379 27.516 8.547 1 98.75 465 CYS A C 1
ATOM 3863 O O . CYS A 1 465 ? -1.148 27.484 8.516 1 98.75 465 CYS A O 1
ATOM 3865 N N . ILE A 1 466 ? -3.076 28.453 9.133 1 98.56 466 ILE A N 1
ATOM 3866 C CA . ILE A 1 466 ? -2.473 29.422 10.031 1 98.56 466 ILE A CA 1
ATOM 3867 C C . ILE A 1 466 ? -2.764 29.031 11.477 1 98.56 466 ILE A C 1
ATOM 3869 O O . ILE A 1 466 ? -3.912 28.75 11.836 1 98.56 466 ILE A O 1
ATOM 3873 N N . TYR A 1 467 ? -1.741 28.984 12.305 1 98.62 467 TYR A N 1
ATOM 3874 C CA . TYR A 1 467 ? -1.908 28.797 13.742 1 98.62 467 TYR A CA 1
ATOM 3875 C C . TYR A 1 467 ? -2.268 30.109 14.422 1 98.62 467 TYR A C 1
ATOM 3877 O O . TYR A 1 467 ? -1.666 31.156 14.141 1 98.62 467 TYR A O 1
ATOM 3885 N N . TYR A 1 468 ? -3.271 30.062 15.336 1 98.75 468 TYR A N 1
ATOM 3886 C CA . TYR A 1 468 ? -3.756 31.312 15.891 1 98.75 468 TYR A CA 1
ATOM 3887 C C . TYR A 1 468 ? -2.598 32.156 16.391 1 98.75 468 TYR A C 1
ATOM 3889 O O . TYR A 1 468 ? -1.674 31.656 17.031 1 98.75 468 TYR A O 1
ATOM 3897 N N . GLY A 1 469 ? -2.631 33.406 16.016 1 98.62 469 GLY A N 1
ATOM 3898 C CA . GLY A 1 469 ? -1.643 34.344 16.516 1 98.62 469 GLY A CA 1
ATOM 3899 C C . GLY A 1 469 ? -0.483 34.562 15.555 1 98.62 469 GLY A C 1
ATOM 3900 O O . GLY A 1 469 ? 0.245 35.562 15.656 1 98.62 469 GLY A O 1
ATOM 3901 N N . THR A 1 470 ? -0.311 33.625 14.633 1 98.69 470 THR A N 1
ATOM 3902 C CA . THR A 1 470 ? 0.751 33.781 13.648 1 98.69 470 THR A CA 1
ATOM 3903 C C . THR A 1 470 ? 0.503 35.031 12.797 1 98.69 470 THR A C 1
ATOM 3905 O O . THR A 1 470 ? 1.443 35.75 12.445 1 98.69 470 THR A O 1
ATOM 3908 N N . GLU A 1 471 ? -0.749 35.375 12.523 1 98.75 471 GLU A N 1
ATOM 3909 C CA . GLU A 1 471 ? -1.132 36.5 11.656 1 98.75 471 GLU A CA 1
ATOM 3910 C C . GLU A 1 471 ? -0.829 37.812 12.328 1 98.75 471 GLU A C 1
ATOM 3912 O O . GLU A 1 471 ? -0.791 38.875 11.656 1 98.75 471 GLU A O 1
ATOM 3917 N N . ILE A 1 472 ? -0.607 37.844 13.664 1 98.56 472 ILE A N 1
ATOM 3918 C CA . ILE A 1 472 ? -0.328 39.094 14.367 1 98.56 472 ILE A CA 1
ATOM 3919 C C . ILE A 1 472 ? 1.081 39.031 14.953 1 98.56 472 ILE A C 1
ATOM 3921 O O . ILE A 1 472 ? 1.421 39.844 15.82 1 98.56 472 ILE A O 1
ATOM 3925 N N . GLY A 1 473 ? 1.866 38.062 14.539 1 98.12 473 GLY A N 1
ATOM 3926 C CA . GLY A 1 473 ? 3.277 38 14.891 1 98.12 473 GLY A CA 1
ATOM 3927 C C . GLY A 1 473 ? 3.523 37.5 16.297 1 98.12 473 GLY A C 1
ATOM 3928 O O . GLY A 1 473 ? 4.406 38 17 1 98.12 473 GLY A O 1
ATOM 3929 N N . MET A 1 474 ? 2.76 36.531 16.766 1 98.12 474 MET A N 1
ATOM 3930 C CA . MET A 1 474 ? 3.002 35.969 18.094 1 98.12 474 MET A CA 1
ATOM 3931 C C . MET A 1 474 ? 4.242 35.094 18.094 1 98.12 474 MET A C 1
ATOM 3933 O O . MET A 1 474 ? 4.473 34.344 17.141 1 98.12 474 MET A O 1
ATOM 3937 N N . ASP A 1 475 ? 5.078 35.219 19.094 1 97.69 475 ASP A N 1
ATOM 3938 C CA . ASP A 1 475 ? 6.234 34.344 19.328 1 97.69 475 ASP A CA 1
ATOM 3939 C C . ASP A 1 475 ? 5.914 33.25 20.344 1 97.69 475 ASP A C 1
ATOM 3941 O O . ASP A 1 475 ? 4.789 33.188 20.828 1 97.69 475 ASP A O 1
ATOM 3945 N N . GLY A 1 476 ? 6.816 32.312 20.562 1 98.12 476 GLY A N 1
ATOM 3946 C CA . GLY A 1 476 ? 6.68 31.219 21.531 1 98.12 476 GLY A CA 1
ATOM 3947 C C . GLY A 1 476 ? 7.543 30.016 21.203 1 98.12 476 GLY A C 1
ATOM 3948 O O . GLY A 1 476 ? 7.523 29.516 20.062 1 98.12 476 GLY A O 1
ATOM 3949 N N . GLY A 1 477 ? 8.32 29.578 22.141 1 97.31 477 GLY A N 1
ATOM 3950 C CA . GLY A 1 477 ? 9.133 28.391 21.984 1 97.31 477 GLY A CA 1
ATOM 3951 C C . GLY A 1 477 ? 8.32 27.109 21.906 1 97.31 477 GLY A C 1
ATOM 3952 O O . GLY A 1 477 ? 7.141 27.141 21.547 1 97.31 477 GLY A O 1
ATOM 3953 N N . ASN A 1 478 ? 8.945 26 22.031 1 96.31 478 ASN A N 1
ATOM 3954 C CA . ASN A 1 478 ? 8.242 24.719 22.062 1 96.31 478 ASN A CA 1
ATOM 3955 C C . ASN A 1 478 ? 7.238 24.656 23.203 1 96.31 478 ASN A C 1
ATOM 3957 O O . ASN A 1 478 ? 7.219 25.516 24.078 1 96.31 478 ASN A O 1
ATOM 3961 N N . ASP A 1 479 ? 6.332 23.656 23.156 1 94.88 479 ASP A N 1
ATOM 3962 C CA . ASP A 1 479 ? 5.367 23.438 24.234 1 94.88 479 ASP A CA 1
ATOM 3963 C C . ASP A 1 479 ? 6.039 23.516 25.609 1 94.88 479 ASP A C 1
ATOM 3965 O O . ASP A 1 479 ? 7.047 22.844 25.844 1 94.88 479 ASP A O 1
ATOM 3969 N N . PRO A 1 480 ? 5.492 24.422 26.359 1 96.25 480 PRO A N 1
ATOM 3970 C CA . PRO A 1 480 ? 4.172 25.047 26.281 1 96.25 480 PRO A CA 1
ATOM 3971 C C . PRO A 1 480 ? 4.227 26.453 25.703 1 96.25 480 PRO A C 1
ATOM 3973 O O . PRO A 1 480 ? 3.195 27.125 25.594 1 96.25 480 PRO A O 1
ATOM 3976 N N . GLY A 1 481 ? 5.434 26.969 25.328 1 96.88 481 GLY A N 1
ATOM 3977 C CA . GLY A 1 481 ? 5.598 28.328 24.828 1 96.88 481 GLY A CA 1
ATOM 3978 C C . GLY A 1 481 ? 4.77 28.625 23.594 1 96.88 481 GLY A C 1
ATOM 3979 O O . GLY A 1 481 ? 4.332 29.75 23.391 1 96.88 481 GLY A O 1
ATOM 3980 N N . CYS A 1 482 ? 4.555 27.656 22.797 1 97.88 482 CYS A N 1
ATOM 3981 C CA . CYS A 1 482 ? 3.811 27.812 21.547 1 97.88 482 CYS A CA 1
ATOM 3982 C C . CYS A 1 482 ? 2.316 27.938 21.828 1 97.88 482 CYS A C 1
ATOM 3984 O O . CYS A 1 482 ? 1.532 28.172 20.906 1 97.88 482 CYS A O 1
ATOM 3986 N N . ARG A 1 483 ? 1.921 27.891 23.094 1 98.25 483 ARG A N 1
ATOM 3987 C CA . ARG A 1 483 ? 0.508 27.938 23.453 1 98.25 483 ARG A CA 1
ATOM 3988 C C . ARG A 1 483 ? 0.191 29.172 24.281 1 98.25 483 ARG A C 1
ATOM 3990 O O . ARG A 1 483 ? -0.625 29.109 25.203 1 98.25 483 ARG A O 1
ATOM 3997 N N . LYS A 1 484 ? 0.818 30.25 24.016 1 97.88 484 LYS A N 1
ATOM 3998 C CA . LYS A 1 484 ? 0.522 31.547 24.625 1 97.88 484 LYS A CA 1
ATOM 3999 C C . LYS A 1 484 ? -0.9 32 24.297 1 97.88 484 LYS A C 1
ATOM 4001 O O . LYS A 1 484 ? -1.479 31.562 23.297 1 97.88 484 LYS A O 1
ATOM 4006 N N . CYS A 1 485 ? -1.416 32.844 25.234 1 98.44 485 CYS A N 1
ATOM 4007 C CA . CYS A 1 485 ? -2.736 33.438 24.984 1 98.44 485 CYS A CA 1
ATOM 4008 C C . CYS A 1 485 ? -2.715 34.312 23.75 1 98.44 485 CYS A C 1
ATOM 4010 O O . CYS A 1 485 ? -1.747 35.062 23.531 1 98.44 485 CYS A O 1
ATOM 4012 N N . MET A 1 486 ? -3.795 34.25 22.984 1 98.69 486 MET A N 1
ATOM 4013 C CA . MET A 1 486 ? -3.996 35.188 21.891 1 98.69 486 MET A CA 1
ATOM 4014 C C . MET A 1 486 ? -3.98 36.625 22.391 1 98.69 486 MET A C 1
ATOM 4016 O O . MET A 1 486 ? -4.527 36.938 23.453 1 98.69 486 MET A O 1
ATOM 4020 N N . GLU A 1 487 ? -3.293 37.469 21.703 1 98.25 487 GLU A N 1
ATOM 4021 C CA . GLU A 1 487 ? -3.299 38.906 22.016 1 98.25 487 GLU A CA 1
ATOM 4022 C C . GLU A 1 487 ? -4.434 39.625 21.297 1 98.25 487 GLU A C 1
ATOM 4024 O O . GLU A 1 487 ? -4.359 39.844 20.094 1 98.25 487 GLU A O 1
ATOM 4029 N N . TRP A 1 488 ? -5.469 40.062 22.016 1 97.94 488 TRP A N 1
ATOM 4030 C CA . TRP A 1 488 ? -6.633 40.656 21.359 1 97.94 488 TRP A CA 1
ATOM 4031 C C . TRP A 1 488 ? -6.578 42.188 21.453 1 97.94 488 TRP A C 1
ATOM 4033 O O . TRP A 1 488 ? -7.367 42.875 20.797 1 97.94 488 TRP A O 1
ATOM 4043 N N . ASP A 1 489 ? -5.586 42.719 22.312 1 97.38 489 ASP A N 1
ATOM 4044 C CA . ASP A 1 489 ? -5.352 44.156 22.328 1 97.38 489 ASP A CA 1
ATOM 4045 C C . ASP A 1 489 ? -4.664 44.594 21.031 1 97.38 489 ASP A C 1
ATOM 4047 O O . ASP A 1 489 ? -3.461 44.406 20.859 1 97.38 489 ASP A O 1
ATOM 4051 N N . GLU A 1 490 ? -5.324 45.281 20.266 1 97 490 GLU A N 1
ATOM 4052 C CA . GLU A 1 490 ? -4.836 45.688 18.953 1 97 490 GLU A CA 1
ATOM 4053 C C . GLU A 1 490 ? -3.551 46.5 19.062 1 97 490 GLU A C 1
ATOM 4055 O O . GLU A 1 490 ? -2.688 46.438 18.188 1 97 490 GLU A O 1
ATOM 4060 N N . ALA A 1 491 ? -3.424 47.219 20.156 1 97.25 491 ALA A N 1
ATOM 4061 C CA . ALA A 1 491 ? -2.256 48.094 20.359 1 97.25 491 ALA A CA 1
ATOM 4062 C C . ALA A 1 491 ? -0.994 47.25 20.547 1 97.25 491 ALA A C 1
ATOM 4064 O O . ALA A 1 491 ? 0.12 47.719 20.344 1 97.25 491 ALA A O 1
ATOM 4065 N N . LYS A 1 492 ? -1.169 46.031 20.891 1 96.88 492 LYS A N 1
ATOM 4066 C CA . LYS A 1 492 ? -0.037 45.125 21.172 1 96.88 492 LYS A CA 1
ATOM 4067 C C . LYS A 1 492 ? 0.188 44.156 20.016 1 96.88 492 LYS A C 1
ATOM 4069 O O . LYS A 1 492 ? 1.143 43.375 20.031 1 96.88 492 LYS A O 1
ATOM 4074 N N . GLN A 1 493 ? -0.667 44.219 19.047 1 97.81 493 GLN A N 1
ATOM 4075 C CA . GLN A 1 493 ? -0.556 43.344 17.875 1 97.81 493 GLN A CA 1
ATOM 4076 C C . GLN A 1 493 ? 0.387 43.938 16.844 1 97.81 493 GLN A C 1
ATOM 4078 O O . GLN A 1 493 ? 0.498 45.156 16.719 1 97.81 493 GLN A O 1
ATOM 4083 N N . ASN A 1 494 ? 1.127 43.094 16.172 1 98.44 494 ASN A N 1
ATOM 4084 C CA . ASN A 1 494 ? 1.816 43.531 14.953 1 98.44 494 ASN A CA 1
ATOM 4085 C C . ASN A 1 494 ? 0.842 43.719 13.797 1 98.44 494 ASN A C 1
ATOM 4087 O O . ASN A 1 494 ? 0.562 42.781 13.047 1 98.44 494 ASN A O 1
ATOM 4091 N N . GLN A 1 495 ? 0.409 44.938 13.641 1 98.06 495 GLN A N 1
ATOM 4092 C CA . GLN A 1 495 ? -0.633 45.25 12.672 1 98.06 495 GLN A CA 1
ATOM 4093 C C . GLN A 1 495 ? -0.119 45.094 11.242 1 98.06 495 GLN A C 1
ATOM 4095 O O . GLN A 1 495 ? -0.896 44.812 10.328 1 98.06 495 GLN A O 1
ATOM 4100 N N . ASP A 1 496 ? 1.173 45.25 11.039 1 97.88 496 ASP A N 1
ATOM 4101 C CA . ASP A 1 496 ? 1.769 45.031 9.719 1 97.88 496 ASP A CA 1
ATOM 4102 C C . ASP A 1 496 ? 1.688 43.562 9.312 1 97.88 496 ASP A C 1
ATOM 4104 O O . ASP A 1 496 ? 1.38 43.25 8.156 1 97.88 496 ASP A O 1
ATOM 4108 N N . MET A 1 497 ? 1.971 42.719 10.242 1 98.44 497 MET A N 1
ATOM 4109 C CA . MET A 1 497 ? 1.876 41.281 9.977 1 98.44 497 MET A CA 1
ATOM 4110 C C . MET A 1 497 ? 0.432 40.875 9.703 1 98.44 497 MET A C 1
ATOM 4112 O O . MET A 1 497 ? 0.175 40 8.859 1 98.44 497 MET A O 1
ATOM 4116 N N . LEU A 1 498 ? -0.458 41.406 10.422 1 98.69 498 LEU A N 1
ATOM 4117 C CA . LEU A 1 498 ? -1.873 41.125 10.211 1 98.69 498 LEU A CA 1
ATOM 4118 C C . LEU A 1 498 ? -2.311 41.531 8.812 1 98.69 498 LEU A C 1
ATOM 4120 O O . LEU A 1 498 ? -2.982 40.781 8.109 1 98.69 498 LEU A O 1
ATOM 4124 N N . ALA A 1 499 ? -1.931 42.75 8.414 1 98.31 499 ALA A N 1
ATOM 4125 C CA . ALA A 1 499 ? -2.264 43.25 7.078 1 98.31 499 ALA A CA 1
ATOM 4126 C C . ALA A 1 499 ? -1.644 42.375 5.996 1 98.31 499 ALA A C 1
ATOM 4128 O O . ALA A 1 499 ? -2.285 42.062 4.988 1 98.31 499 ALA A O 1
ATOM 4129 N N . PHE A 1 500 ? -0.426 42 6.188 1 98.12 500 PHE A N 1
ATOM 4130 C CA . PHE A 1 500 ? 0.281 41.125 5.277 1 98.12 500 PHE A CA 1
ATOM 4131 C C . PHE A 1 500 ? -0.48 39.812 5.102 1 98.12 500 PHE A C 1
ATOM 4133 O O . PHE A 1 500 ? -0.703 39.344 3.977 1 98.12 500 PHE A O 1
ATOM 4140 N N . THR A 1 501 ? -0.852 39.219 6.227 1 98.75 501 THR A N 1
ATOM 4141 C CA . THR A 1 501 ? -1.517 37.906 6.203 1 98.75 501 THR A CA 1
ATOM 4142 C C . THR A 1 501 ? -2.873 38 5.512 1 98.75 501 THR A C 1
ATOM 4144 O O . THR A 1 501 ? -3.248 37.125 4.738 1 98.75 501 THR A O 1
ATOM 4147 N N . LYS A 1 502 ? -3.615 39.062 5.773 1 98.5 502 LYS A N 1
ATOM 4148 C CA . LYS A 1 502 ? -4.891 39.281 5.102 1 98.5 502 LYS A CA 1
ATOM 4149 C C . LYS A 1 502 ? -4.711 39.375 3.588 1 98.5 502 LYS A C 1
ATOM 4151 O O . LYS A 1 502 ? -5.477 38.75 2.836 1 98.5 502 LYS A O 1
ATOM 4156 N N . GLN A 1 503 ? -3.729 40.094 3.211 1 98.44 503 GLN A N 1
ATOM 4157 C CA . GLN A 1 503 ? -3.445 40.219 1.787 1 98.44 503 GLN A CA 1
ATOM 4158 C C . GLN A 1 503 ? -3.035 38.906 1.177 1 98.44 503 GLN A C 1
ATOM 4160 O O . GLN A 1 503 ? -3.422 38.562 0.05 1 98.44 503 GLN A O 1
ATOM 4165 N N . LEU A 1 504 ? -2.242 38.188 1.845 1 98.56 504 LEU A N 1
ATOM 4166 C CA . LEU A 1 504 ? -1.771 36.875 1.381 1 98.56 504 LEU A CA 1
ATOM 4167 C C . LEU A 1 504 ? -2.939 35.906 1.174 1 98.56 504 LEU A C 1
ATOM 4169 O O . LEU A 1 504 ? -3 35.219 0.162 1 98.56 504 LEU A O 1
ATOM 4173 N N . ILE A 1 505 ? -3.848 35.875 2.123 1 98.69 505 ILE A N 1
ATOM 4174 C CA . ILE A 1 505 ? -5.023 35 2.043 1 98.69 505 ILE A CA 1
ATOM 4175 C C . ILE A 1 505 ? -5.887 35.438 0.854 1 98.69 505 ILE A C 1
ATOM 4177 O O . ILE A 1 505 ? -6.367 34.562 0.099 1 98.69 505 ILE A O 1
ATOM 4181 N N . ALA A 1 506 ? -6.074 36.719 0.697 1 98.12 506 ALA A N 1
ATOM 4182 C CA . ALA A 1 506 ? -6.848 37.219 -0.435 1 98.12 506 ALA A CA 1
ATOM 4183 C C . ALA A 1 506 ? -6.211 36.812 -1.76 1 98.12 506 ALA A C 1
ATOM 4185 O O . ALA A 1 506 ? -6.91 36.406 -2.691 1 98.12 506 ALA A O 1
ATOM 4186 N N . LEU A 1 507 ? -4.898 36.969 -1.836 1 97.56 507 LEU A N 1
ATOM 4187 C CA . LEU A 1 507 ? -4.168 36.562 -3.035 1 97.56 507 LEU A CA 1
ATOM 4188 C C . LEU A 1 507 ? -4.418 35.125 -3.365 1 97.56 507 LEU A C 1
ATOM 4190 O O . LEU A 1 507 ? -4.672 34.75 -4.52 1 97.56 507 LEU A O 1
ATOM 4194 N N . ARG A 1 508 ? -4.34 34.281 -2.395 1 97.88 508 ARG A N 1
ATOM 4195 C CA . ARG A 1 508 ? -4.578 32.844 -2.576 1 97.88 508 ARG A CA 1
ATOM 4196 C C . ARG A 1 508 ? -5.996 32.594 -3.066 1 97.88 508 ARG A C 1
ATOM 4198 O O . ARG A 1 508 ? -6.199 31.844 -4.031 1 97.88 508 ARG A O 1
ATOM 4205 N N . LYS A 1 509 ? -6.949 33.125 -2.457 1 97.31 509 LYS A N 1
ATOM 4206 C CA . LYS A 1 509 ? -8.352 32.938 -2.803 1 97.31 509 LYS A CA 1
ATOM 4207 C C . LYS A 1 509 ? -8.648 33.406 -4.223 1 97.31 509 LYS A C 1
ATOM 4209 O O . LYS A 1 509 ? -9.359 32.719 -4.973 1 97.31 509 LYS A O 1
ATOM 4214 N N . ASP A 1 510 ? -8.047 34.5 -4.594 1 96.69 510 ASP A N 1
ATOM 4215 C CA . ASP A 1 510 ? -8.297 35.094 -5.902 1 96.69 510 ASP A CA 1
ATOM 4216 C C . ASP A 1 510 ? -7.641 34.281 -7.016 1 96.69 510 ASP A C 1
ATOM 4218 O O . ASP A 1 510 ? -8.023 34.406 -8.18 1 96.69 510 ASP A O 1
ATOM 4222 N N . ASN A 1 511 ? -6.633 33.5 -6.656 1 96.94 511 ASN A N 1
ATOM 4223 C CA . ASN A 1 511 ? -5.891 32.719 -7.629 1 96.94 511 ASN A CA 1
ATOM 4224 C C . ASN A 1 511 ? -5.895 31.234 -7.266 1 96.94 511 ASN A C 1
ATOM 4226 O O . ASN A 1 511 ? -4.926 30.516 -7.535 1 96.94 511 ASN A O 1
ATOM 4230 N N . GLN A 1 512 ? -6.98 30.781 -6.676 1 96.69 512 GLN A N 1
ATOM 4231 C CA . GLN A 1 512 ? -7.086 29.469 -6.051 1 96.69 512 GLN A CA 1
ATOM 4232 C C . GLN A 1 512 ? -6.867 28.359 -7.07 1 96.69 512 GLN A C 1
ATOM 4234 O O . GLN A 1 512 ? -6.059 27.453 -6.848 1 96.69 512 GLN A O 1
ATOM 4239 N N . ALA A 1 513 ? -7.496 28.359 -8.188 1 95.31 513 ALA A N 1
ATOM 4240 C CA . ALA A 1 513 ? -7.465 27.266 -9.164 1 95.31 513 ALA A CA 1
ATOM 4241 C C . ALA A 1 513 ? -6.051 27.047 -9.688 1 95.31 513 ALA A C 1
ATOM 4243 O O . ALA A 1 513 ? -5.566 25.906 -9.719 1 95.31 513 ALA A O 1
ATOM 4244 N N . ILE A 1 514 ? -5.309 28.125 -10.109 1 96.25 514 ILE A N 1
ATOM 4245 C CA . ILE A 1 514 ? -3.979 28 -10.695 1 96.25 514 ILE A CA 1
ATOM 4246 C C . ILE A 1 514 ? -2.977 27.578 -9.625 1 96.25 514 ILE A C 1
ATOM 4248 O O . ILE A 1 514 ? -2.062 26.797 -9.891 1 96.25 514 ILE A O 1
ATOM 4252 N N . ILE A 1 515 ? -3.148 28.078 -8.391 1 97.25 515 ILE A N 1
ATOM 4253 C CA . ILE A 1 515 ? -2.209 27.734 -7.328 1 97.25 515 ILE A CA 1
ATOM 4254 C C . ILE A 1 515 ? -2.383 26.266 -6.938 1 97.25 515 ILE A C 1
ATOM 4256 O O . ILE A 1 515 ? -1.397 25.562 -6.734 1 97.25 515 ILE A O 1
ATOM 4260 N N . THR A 1 516 ? -3.586 25.781 -6.898 1 95.19 516 THR A N 1
ATOM 4261 C CA . THR A 1 516 ? -3.875 24.438 -6.426 1 95.19 516 THR A CA 1
ATOM 4262 C C . THR A 1 516 ? -3.605 23.406 -7.523 1 95.19 516 THR A C 1
ATOM 4264 O O . THR A 1 516 ? -3.029 22.359 -7.262 1 95.19 516 THR A O 1
ATOM 4267 N N . SER A 1 517 ? -3.986 23.656 -8.734 1 93.31 517 SER A N 1
ATOM 4268 C CA . SER A 1 517 ? -4.047 22.609 -9.75 1 93.31 517 SER A CA 1
ATOM 4269 C C . SER A 1 517 ? -3.098 22.906 -10.906 1 93.31 517 SER A C 1
ATOM 4271 O O . SER A 1 517 ? -2.938 22.094 -11.812 1 93.31 517 SER A O 1
ATOM 4273 N N . GLY A 1 518 ? -2.484 24.062 -10.875 1 95.38 518 GLY A N 1
ATOM 4274 C CA . GLY A 1 518 ? -1.594 24.422 -11.961 1 95.38 518 GLY A CA 1
ATOM 4275 C C . GLY A 1 518 ? -0.319 23.609 -11.992 1 95.38 518 GLY A C 1
ATOM 4276 O O . GLY A 1 518 ? 0.121 23.094 -10.961 1 95.38 518 GLY A O 1
ATOM 4277 N N . GLU A 1 519 ? 0.28 23.516 -13.148 1 95 519 GLU A N 1
ATOM 4278 C CA . GLU A 1 519 ? 1.556 22.828 -13.32 1 95 519 GLU A CA 1
ATOM 4279 C C . GLU A 1 519 ? 2.709 23.641 -12.758 1 95 519 GLU A C 1
ATOM 4281 O O . GLU A 1 519 ? 2.852 24.828 -13.086 1 95 519 GLU A O 1
ATOM 4286 N N . LEU A 1 520 ? 3.473 23.047 -11.938 1 97.44 520 LEU A N 1
ATOM 4287 C CA . LEU A 1 520 ? 4.613 23.703 -11.297 1 97.44 520 LEU A CA 1
ATOM 4288 C C . LEU A 1 520 ? 5.855 23.609 -12.172 1 97.44 520 LEU A C 1
ATOM 4290 O O . LEU A 1 520 ? 6.203 22.516 -12.648 1 97.44 520 LEU A O 1
ATOM 4294 N N . THR A 1 521 ? 6.539 24.719 -12.43 1 97.12 521 THR A N 1
ATOM 4295 C CA . THR A 1 521 ? 7.824 24.766 -13.117 1 97.12 521 THR A CA 1
ATOM 4296 C C . THR A 1 521 ? 8.812 25.625 -12.336 1 97.12 521 THR A C 1
ATOM 4298 O O . THR A 1 521 ? 8.562 26.812 -12.094 1 97.12 521 THR A O 1
ATOM 4301 N N . TRP A 1 522 ? 9.906 25.062 -11.945 1 97.94 522 TRP A N 1
ATOM 4302 C CA . TRP A 1 522 ? 10.945 25.828 -11.258 1 97.94 522 TRP A CA 1
ATOM 4303 C C . TRP A 1 522 ? 11.75 26.656 -12.242 1 97.94 522 TRP A C 1
ATOM 4305 O O . TRP A 1 522 ? 12.203 26.156 -13.266 1 97.94 522 TRP A O 1
ATOM 4315 N N . LEU A 1 523 ? 11.945 27.922 -11.977 1 97.25 523 LEU A N 1
ATOM 4316 C CA . LEU A 1 523 ? 12.688 28.828 -12.828 1 97.25 523 LEU A CA 1
ATOM 4317 C C . LEU A 1 523 ? 14.117 29 -12.336 1 97.25 523 LEU A C 1
ATOM 4319 O O . LEU A 1 523 ? 15.047 29.141 -13.133 1 97.25 523 LEU A O 1
ATOM 4323 N N . GLU A 1 524 ? 14.25 29.062 -11.008 1 96.69 524 GLU A N 1
ATOM 4324 C CA . GLU A 1 524 ? 15.562 29.219 -10.406 1 96.69 524 GLU A CA 1
ATOM 4325 C C . GLU A 1 524 ? 15.555 28.766 -8.945 1 96.69 524 GLU A C 1
ATOM 4327 O O . GLU A 1 524 ? 14.555 28.922 -8.25 1 96.69 524 GLU A O 1
ATOM 4332 N N . ALA A 1 525 ? 16.5 28.188 -8.492 1 97.25 525 ALA A N 1
ATOM 4333 C CA . ALA A 1 525 ? 16.906 27.922 -7.113 1 97.25 525 ALA A CA 1
ATOM 4334 C C . ALA A 1 525 ? 18.422 27.938 -6.969 1 97.25 525 ALA A C 1
ATOM 4336 O O . ALA A 1 525 ? 19.109 27.031 -7.449 1 97.25 525 ALA A O 1
ATOM 4337 N N . SER A 1 526 ? 18.922 28.953 -6.297 1 96.94 526 SER A N 1
ATOM 4338 C CA . SER A 1 526 ? 20.375 29.141 -6.363 1 96.94 526 SER A CA 1
ATOM 4339 C C . SER A 1 526 ? 20.922 29.672 -5.047 1 96.94 526 SER A C 1
ATOM 4341 O O . SER A 1 526 ? 20.5 30.719 -4.574 1 96.94 526 SER A O 1
ATOM 4343 N N . SER A 1 527 ? 21.875 28.938 -4.555 1 95.62 527 SER A N 1
ATOM 4344 C CA . SER A 1 527 ? 22.594 29.406 -3.381 1 95.62 527 SER A CA 1
ATOM 4345 C C . SER A 1 527 ? 23.469 30.609 -3.727 1 95.62 527 SER A C 1
ATOM 4347 O O . SER A 1 527 ? 23.781 31.422 -2.859 1 95.62 527 SER A O 1
ATOM 4349 N N . GLU A 1 528 ? 23.875 30.75 -4.941 1 95.44 528 GLU A N 1
ATOM 4350 C CA . GLU A 1 528 ? 24.734 31.828 -5.402 1 95.44 528 GLU A CA 1
ATOM 4351 C C . GLU A 1 528 ? 23.984 33.156 -5.422 1 95.44 528 GLU A C 1
ATOM 4353 O O . GLU A 1 528 ? 24.5 34.188 -4.949 1 95.44 528 GLU A O 1
ATOM 4358 N N . THR A 1 529 ? 22.766 33.125 -5.934 1 96 529 THR A N 1
ATOM 4359 C CA . THR A 1 529 ? 22.016 34.375 -6.074 1 96 529 THR A CA 1
ATOM 4360 C C . THR A 1 529 ? 21.078 34.562 -4.883 1 96 529 THR A C 1
ATOM 4362 O O . THR A 1 529 ? 20.594 35.688 -4.652 1 96 529 THR A O 1
ATOM 4365 N N . GLY A 1 530 ? 20.797 33.469 -4.164 1 96.75 530 GLY A N 1
ATOM 4366 C CA . GLY A 1 530 ? 19.844 33.531 -3.076 1 96.75 530 GLY A CA 1
ATOM 4367 C C . GLY A 1 530 ? 18.391 33.594 -3.553 1 96.75 530 GLY A C 1
ATOM 4368 O O . GLY A 1 530 ? 17.484 33.906 -2.771 1 96.75 530 GLY A O 1
ATOM 4369 N N . ILE A 1 531 ? 18.188 33.344 -4.883 1 98.06 531 ILE A N 1
ATOM 4370 C CA . ILE A 1 531 ? 16.859 33.469 -5.477 1 98.06 531 ILE A CA 1
ATOM 4371 C C . ILE A 1 531 ? 16.234 32.062 -5.621 1 98.06 531 ILE A C 1
ATOM 4373 O O . ILE A 1 531 ? 16.906 31.109 -6.008 1 98.06 531 ILE A O 1
ATOM 4377 N N . THR A 1 532 ? 15 31.922 -5.211 1 98.5 532 THR A N 1
ATOM 4378 C CA . THR A 1 532 ? 14.117 30.828 -5.57 1 98.5 532 THR A CA 1
ATOM 4379 C C . THR A 1 532 ? 12.906 31.328 -6.352 1 98.5 532 THR A C 1
ATOM 4381 O O . THR A 1 532 ? 12.195 32.219 -5.895 1 98.5 532 THR A O 1
ATOM 4384 N N . ALA A 1 533 ? 12.695 30.828 -7.566 1 98.5 533 ALA A N 1
ATOM 4385 C CA . ALA A 1 533 ? 11.602 31.281 -8.422 1 98.5 533 ALA A CA 1
ATOM 4386 C C . ALA A 1 533 ? 10.922 30.094 -9.109 1 98.5 533 ALA A C 1
ATOM 4388 O O . ALA A 1 533 ? 11.586 29.141 -9.523 1 98.5 533 ALA A O 1
ATOM 4389 N N . PHE A 1 534 ? 9.609 30.125 -9.18 1 98.31 534 PHE A N 1
ATOM 4390 C CA . PHE A 1 534 ? 8.859 29.109 -9.898 1 98.31 534 PHE A CA 1
ATOM 4391 C C . PHE A 1 534 ? 7.57 29.688 -10.477 1 98.31 534 PHE A C 1
ATOM 4393 O O . PHE A 1 534 ? 7.195 30.812 -10.148 1 98.31 534 PHE A O 1
ATOM 4400 N N . SER A 1 535 ? 6.977 29 -11.391 1 97 535 SER A N 1
ATOM 4401 C CA . SER A 1 535 ? 5.703 29.391 -11.992 1 97 535 SER A CA 1
ATOM 4402 C C . SER A 1 535 ? 4.66 28.281 -11.844 1 97 535 SER A C 1
ATOM 4404 O O . SER A 1 535 ? 5.008 27.109 -11.68 1 97 535 SER A O 1
ATOM 4406 N N . LYS A 1 536 ? 3.406 28.672 -11.734 1 97.44 536 LYS A N 1
ATOM 4407 C CA . LYS A 1 536 ? 2.221 27.828 -11.852 1 97.44 536 LYS A CA 1
ATOM 4408 C C . LYS A 1 536 ? 1.413 28.188 -13.102 1 97.44 536 LYS A C 1
ATOM 4410 O O . LYS A 1 536 ? 1.144 29.359 -13.352 1 97.44 536 LYS A O 1
ATOM 4415 N N . GLU A 1 537 ? 1.047 27.141 -13.898 1 95.44 537 GLU A N 1
ATOM 4416 C CA . GLU A 1 537 ? 0.296 27.391 -15.125 1 95.44 537 GLU A CA 1
ATOM 4417 C C . GLU A 1 537 ? -0.947 26.516 -15.203 1 95.44 537 GLU A C 1
ATOM 4419 O O . GLU A 1 537 ? -0.881 25.312 -14.938 1 95.44 537 GLU A O 1
ATOM 4424 N N . LEU A 1 538 ? -2.057 27.062 -15.492 1 94.69 538 LEU A N 1
ATOM 4425 C CA . LEU A 1 538 ? -3.324 26.375 -15.688 1 94.69 538 LEU A CA 1
ATOM 4426 C C . LEU A 1 538 ? -4.152 27.047 -16.781 1 94.69 538 LEU A C 1
ATOM 4428 O O . LEU A 1 538 ? -4.43 28.25 -16.703 1 94.69 538 LEU A O 1
ATOM 4432 N N . ASN A 1 539 ? -4.586 26.297 -17.812 1 91.94 539 ASN A N 1
ATOM 4433 C CA . ASN A 1 539 ? -5.457 26.766 -18.875 1 91.94 539 ASN A CA 1
ATOM 4434 C C . ASN A 1 539 ? -4.918 28.047 -19.516 1 91.94 539 ASN A C 1
ATOM 4436 O O . ASN A 1 539 ? -5.668 29 -19.703 1 91.94 539 ASN A O 1
ATOM 4440 N N . GLY A 1 540 ? -3.67 28.156 -19.625 1 88.56 540 GLY A N 1
ATOM 4441 C CA . GLY A 1 540 ? -3.064 29.281 -20.328 1 88.56 540 GLY A CA 1
ATOM 4442 C C . GLY A 1 540 ? -2.705 30.438 -19.406 1 88.56 540 GLY A C 1
ATOM 4443 O O . GLY A 1 540 ? -2.008 31.359 -19.797 1 88.56 540 GLY A O 1
ATOM 4444 N N . GLU A 1 541 ? -3.234 30.438 -18.172 1 91.5 541 GLU A N 1
ATOM 4445 C CA . GLU A 1 541 ? -2.857 31.438 -17.188 1 91.5 541 GLU A CA 1
ATOM 4446 C C . GLU A 1 541 ? -1.591 31.047 -16.453 1 91.5 541 GLU A C 1
ATOM 4448 O O . GLU A 1 541 ? -1.4 29.859 -16.125 1 91.5 541 GLU A O 1
ATOM 4453 N N . LYS A 1 542 ? -0.699 32.094 -16.203 1 94.25 542 LYS A N 1
ATOM 4454 C CA . LYS A 1 542 ? 0.585 31.844 -15.555 1 94.25 542 LYS A CA 1
ATOM 4455 C C . LYS A 1 542 ? 0.827 32.781 -14.391 1 94.25 542 LYS A C 1
ATOM 4457 O O . LYS A 1 542 ? 0.584 34 -14.508 1 94.25 542 LYS A O 1
ATOM 4462 N N . LEU A 1 543 ? 1.186 32.25 -13.273 1 96.81 543 LEU A N 1
ATOM 4463 C CA . LEU A 1 543 ? 1.646 33 -12.102 1 96.81 543 LEU A CA 1
ATOM 4464 C C . LEU A 1 543 ? 3.111 32.688 -11.812 1 96.81 543 LEU A C 1
ATOM 4466 O O . LEU A 1 543 ? 3.514 31.516 -11.805 1 96.81 543 LEU A O 1
ATOM 4470 N N . HIS A 1 544 ? 3.912 33.781 -11.656 1 97.44 544 HIS A N 1
ATOM 4471 C CA . HIS A 1 544 ? 5.312 33.625 -11.273 1 97.44 544 HIS A CA 1
ATOM 4472 C C . HIS A 1 544 ? 5.547 34.094 -9.844 1 97.44 544 HIS A C 1
ATOM 4474 O O . HIS A 1 544 ? 5.09 35.156 -9.445 1 97.44 544 HIS A O 1
ATOM 4480 N N . PHE A 1 545 ? 6.191 33.281 -9.062 1 98.56 545 PHE A N 1
ATOM 4481 C CA . PHE A 1 545 ? 6.582 33.594 -7.691 1 98.56 545 PHE A CA 1
ATOM 4482 C C . PHE A 1 545 ? 8.102 33.688 -7.57 1 98.56 545 PHE A C 1
ATOM 4484 O O . PHE A 1 545 ? 8.812 32.75 -7.934 1 98.56 545 PHE A O 1
ATOM 4491 N N . LEU A 1 546 ? 8.609 34.812 -7.113 1 98.44 546 LEU A N 1
ATOM 4492 C CA . LEU A 1 546 ? 10.047 35.062 -6.965 1 98.44 546 LEU A CA 1
ATOM 4493 C C . LEU A 1 546 ? 10.383 35.438 -5.531 1 98.44 546 LEU A C 1
ATOM 4495 O O . LEU A 1 546 ? 9.758 36.344 -4.961 1 98.44 546 LEU A O 1
ATOM 4499 N N . PHE A 1 547 ? 11.352 34.781 -4.965 1 98.62 547 PHE A N 1
ATOM 4500 C CA . PHE A 1 547 ? 11.781 35.031 -3.594 1 98.62 547 PHE A CA 1
ATOM 4501 C C . PHE A 1 547 ? 13.266 35.344 -3.539 1 98.62 547 PHE A C 1
ATOM 4503 O O . PHE A 1 547 ? 14.07 34.688 -4.199 1 98.62 547 PHE A O 1
ATOM 4510 N N . ASN A 1 548 ? 13.688 36.406 -2.799 1 98.38 548 ASN A N 1
ATOM 4511 C CA . ASN A 1 548 ? 15.062 36.844 -2.582 1 98.38 548 ASN A CA 1
ATOM 4512 C C . ASN A 1 548 ? 15.461 36.719 -1.113 1 98.38 548 ASN A C 1
ATOM 4514 O O . ASN A 1 548 ? 15.008 37.5 -0.279 1 98.38 548 ASN A O 1
ATOM 4518 N N . GLN A 1 549 ? 16.312 35.812 -0.798 1 97.25 549 GLN A N 1
ATOM 4519 C CA . GLN A 1 549 ? 16.672 35.562 0.595 1 97.25 549 GLN A CA 1
ATOM 4520 C C . GLN A 1 549 ? 17.891 36.375 0.997 1 97.25 549 GLN A C 1
ATOM 4522 O O . GLN A 1 549 ? 18.344 36.312 2.143 1 97.25 549 GLN A O 1
ATOM 4527 N N . THR A 1 550 ? 18.406 37.188 0.085 1 96.88 550 THR A N 1
ATOM 4528 C CA . THR A 1 550 ? 19.609 37.969 0.369 1 96.88 550 THR A CA 1
ATOM 4529 C C . THR A 1 550 ? 19.234 39.312 0.977 1 96.88 550 THR A C 1
ATOM 4531 O O . THR A 1 550 ? 18.062 39.688 0.999 1 96.88 550 THR A O 1
ATOM 4534 N N . LYS A 1 551 ? 20.297 40.031 1.477 1 96 551 LYS A N 1
ATOM 4535 C CA . LYS A 1 551 ? 20.109 41.312 2.135 1 96 551 LYS A CA 1
ATOM 4536 C C . LYS A 1 551 ? 20.203 42.469 1.132 1 96 551 LYS A C 1
ATOM 4538 O O . LYS A 1 551 ? 20.156 43.625 1.515 1 96 551 LYS A O 1
ATOM 4543 N N . LYS A 1 552 ? 20.281 42.125 -0.14 1 97 552 LYS A N 1
ATOM 4544 C CA . LYS A 1 552 ? 20.328 43.125 -1.202 1 97 552 LYS A CA 1
ATOM 4545 C C . LYS A 1 552 ? 19.297 42.844 -2.277 1 97 552 LYS A C 1
ATOM 4547 O O . LYS A 1 552 ? 18.891 41.688 -2.467 1 97 552 LYS A O 1
ATOM 4552 N N . ASP A 1 553 ? 18.828 43.906 -2.861 1 97.56 553 ASP A N 1
ATOM 4553 C CA . ASP A 1 553 ? 17.953 43.688 -4.008 1 97.56 553 ASP A CA 1
ATOM 4554 C C . ASP A 1 553 ? 18.625 42.844 -5.074 1 97.56 553 ASP A C 1
ATOM 4556 O O . ASP A 1 553 ? 19.828 42.906 -5.27 1 97.56 553 ASP A O 1
ATOM 4560 N N . GLN A 1 554 ? 17.875 42 -5.699 1 97 554 GLN A N 1
ATOM 4561 C CA . GLN A 1 554 ? 18.406 41.156 -6.758 1 97 554 GLN A CA 1
ATOM 4562 C C . GLN A 1 554 ? 17.609 41.344 -8.055 1 97 554 GLN A C 1
ATOM 4564 O O . GLN A 1 554 ? 16.391 41.469 -8.031 1 97 554 GLN A O 1
ATOM 4569 N N . ASP A 1 555 ? 18.359 41.344 -9.133 1 96.19 555 ASP A N 1
ATOM 4570 C CA . ASP A 1 555 ? 17.719 41.406 -10.445 1 96.19 555 ASP A CA 1
ATOM 4571 C C . ASP A 1 555 ? 17.359 40 -10.938 1 96.19 555 ASP A C 1
ATOM 4573 O O . ASP A 1 555 ? 18.062 39.031 -10.656 1 96.19 555 ASP A O 1
ATOM 4577 N N . PHE A 1 556 ? 16.266 39.938 -11.602 1 96.5 556 PHE A N 1
ATOM 4578 C CA . PHE A 1 556 ? 15.789 38.688 -12.211 1 96.5 556 PHE A CA 1
ATOM 4579 C C . PHE A 1 556 ? 15.062 38.969 -13.516 1 96.5 556 PHE A C 1
ATOM 4581 O O . PHE A 1 556 ? 14.289 39.938 -13.609 1 96.5 556 PHE A O 1
ATOM 4588 N N . THR A 1 557 ? 15.352 38.156 -14.57 1 95.75 557 THR A N 1
ATOM 4589 C CA . THR A 1 557 ? 14.727 38.375 -15.867 1 95.75 557 THR A CA 1
ATOM 4590 C C . THR A 1 557 ? 13.773 37.25 -16.219 1 95.75 557 THR A C 1
ATOM 4592 O O . THR A 1 557 ? 14.133 36.062 -16.094 1 95.75 557 THR A O 1
ATOM 4595 N N . ILE A 1 558 ? 12.562 37.625 -16.484 1 93.81 558 ILE A N 1
ATOM 4596 C CA . ILE A 1 558 ? 11.562 36.688 -17.047 1 93.81 558 ILE A CA 1
ATOM 4597 C C . ILE A 1 558 ? 11.023 37.25 -18.359 1 93.81 558 ILE A C 1
ATOM 4599 O O . ILE A 1 558 ? 10.664 38.438 -18.438 1 93.81 558 ILE A O 1
ATOM 4603 N N . SER A 1 559 ? 10.992 36.375 -19.406 1 90.06 559 SER A N 1
ATOM 4604 C CA . SER A 1 559 ? 10.383 36.781 -20.672 1 90.06 559 SER A CA 1
ATOM 4605 C C . SER A 1 559 ? 8.883 36.531 -20.656 1 90.06 559 SER A C 1
ATOM 4607 O O . SER A 1 559 ? 8.438 35.375 -20.594 1 90.06 559 SER A O 1
ATOM 4609 N N . PHE A 1 560 ? 8.109 37.625 -20.672 1 90.19 560 PHE A N 1
ATOM 4610 C CA . PHE A 1 560 ? 6.656 37.5 -20.703 1 90.19 560 PHE A CA 1
ATOM 4611 C C . PHE A 1 560 ? 6.133 37.531 -22.125 1 90.19 560 PHE A C 1
ATOM 4613 O O . PHE A 1 560 ? 6.617 38.312 -22.953 1 90.19 560 PHE A O 1
ATOM 4620 N N . ALA A 1 561 ? 5.27 36.625 -22.531 1 79.19 561 ALA A N 1
ATOM 4621 C CA . ALA A 1 561 ? 4.617 36.656 -23.844 1 79.19 561 ALA A CA 1
ATOM 4622 C C . ALA A 1 561 ? 3.619 37.812 -23.938 1 79.19 561 ALA A C 1
ATOM 4624 O O . ALA A 1 561 ? 3.311 38.281 -25.031 1 79.19 561 ALA A O 1
ATOM 4625 N N . ASN A 1 562 ? 3.039 38.188 -22.797 1 84.44 562 ASN A N 1
ATOM 4626 C CA . ASN A 1 562 ? 2.041 39.25 -22.688 1 84.44 562 ASN A CA 1
ATOM 4627 C C . ASN A 1 562 ? 2.381 40.219 -21.562 1 84.44 562 ASN A C 1
ATOM 4629 O O . ASN A 1 562 ? 3.441 40.094 -20.938 1 84.44 562 ASN A O 1
ATOM 4633 N N . THR A 1 563 ? 1.448 41.188 -21.453 1 89.12 563 THR A N 1
ATOM 4634 C CA . THR A 1 563 ? 1.637 42.094 -20.328 1 89.12 563 THR A CA 1
ATOM 4635 C C . THR A 1 563 ? 1.572 41.344 -19 1 89.12 563 THR A C 1
ATOM 4637 O O . THR A 1 563 ? 0.884 40.344 -18.891 1 89.12 563 THR A O 1
ATOM 4640 N N . ALA A 1 564 ? 2.35 41.812 -18.078 1 94.56 564 ALA A N 1
ATOM 4641 C CA . ALA A 1 564 ? 2.424 41.156 -16.766 1 94.56 564 ALA A CA 1
ATOM 4642 C C . ALA A 1 564 ? 2.256 42.188 -15.641 1 94.56 564 ALA A C 1
ATOM 4644 O O . ALA A 1 564 ? 2.619 43.375 -15.805 1 94.56 564 ALA A O 1
ATOM 4645 N N . ILE A 1 565 ? 1.661 41.812 -14.555 1 95.38 565 ILE A N 1
ATOM 4646 C CA . ILE A 1 565 ? 1.407 42.656 -13.398 1 95.38 565 ILE A CA 1
ATOM 4647 C C . ILE A 1 565 ? 1.912 41.969 -12.133 1 95.38 565 ILE A C 1
ATOM 4649 O O . ILE A 1 565 ? 1.67 40.781 -11.922 1 95.38 565 ILE A O 1
ATOM 4653 N N . ASP A 1 566 ? 2.721 42.719 -11.328 1 96.38 566 ASP A N 1
ATOM 4654 C CA . ASP A 1 566 ? 2.947 42.312 -9.945 1 96.38 566 ASP A CA 1
ATOM 4655 C C . ASP A 1 566 ? 1.687 42.5 -9.109 1 96.38 566 ASP A C 1
ATOM 4657 O O . ASP A 1 566 ? 1.411 43.594 -8.625 1 96.38 566 ASP A O 1
ATOM 4661 N N . ILE A 1 567 ? 1.05 41.438 -8.852 1 95.5 567 ILE A N 1
ATOM 4662 C CA . ILE A 1 567 ? -0.281 41.562 -8.258 1 95.5 567 ILE A CA 1
ATOM 4663 C C . ILE A 1 567 ? -0.161 41.75 -6.75 1 95.5 567 ILE A C 1
ATOM 4665 O O . ILE A 1 567 ? -1.137 42.094 -6.082 1 95.5 567 ILE A O 1
ATOM 4669 N N . TRP A 1 568 ? 1.029 41.469 -6.203 1 95.88 568 TRP A N 1
ATOM 4670 C CA . TRP A 1 568 ? 1.237 41.75 -4.785 1 95.88 568 TRP A CA 1
ATOM 4671 C C . TRP A 1 568 ? 1.338 43.25 -4.535 1 95.88 568 TRP A C 1
ATOM 4673 O O . TRP A 1 568 ? 0.775 43.781 -3.566 1 95.88 568 TRP A O 1
ATOM 4683 N N . ASN A 1 569 ? 2.057 43.906 -5.418 1 94.12 569 ASN A N 1
ATOM 4684 C CA . ASN A 1 569 ? 2.268 45.344 -5.273 1 94.12 569 ASN A CA 1
ATOM 4685 C C . ASN A 1 569 ? 1.403 46.156 -6.25 1 94.12 569 ASN A C 1
ATOM 4687 O O . ASN A 1 569 ? 1.439 47.375 -6.258 1 94.12 569 ASN A O 1
ATOM 4691 N N . ASN A 1 570 ? 0.62 45.562 -7.055 1 93.69 570 ASN A N 1
ATOM 4692 C CA . ASN A 1 570 ? -0.273 46.188 -8.039 1 93.69 570 ASN A CA 1
ATOM 4693 C C . ASN A 1 570 ? 0.481 47.125 -8.969 1 93.69 570 ASN A C 1
ATOM 4695 O O . ASN A 1 570 ? 0.118 48.281 -9.102 1 93.69 570 ASN A O 1
ATOM 4699 N N . GLN A 1 571 ? 1.47 46.562 -9.562 1 94.25 571 GLN A N 1
ATOM 4700 C CA . GLN A 1 571 ? 2.301 47.344 -10.461 1 94.25 571 GLN A CA 1
ATOM 4701 C C . GLN A 1 571 ? 2.592 46.562 -11.75 1 94.25 571 GLN A C 1
ATOM 4703 O O . GLN A 1 571 ? 2.857 45.375 -11.727 1 94.25 571 GLN A O 1
ATOM 4708 N N . ALA A 1 572 ? 2.51 47.281 -12.828 1 92.88 572 ALA A N 1
ATOM 4709 C CA . ALA A 1 572 ? 2.939 46.688 -14.094 1 92.88 572 ALA A CA 1
ATOM 4710 C C . ALA A 1 572 ? 4.441 46.406 -14.086 1 92.88 572 ALA A C 1
ATOM 4712 O O . ALA A 1 572 ? 5.219 47.188 -13.523 1 92.88 572 ALA A O 1
ATOM 4713 N N . VAL A 1 573 ? 4.715 45.344 -14.664 1 93.12 573 VAL A N 1
ATOM 4714 C CA . VAL A 1 573 ? 6.133 45 -14.664 1 93.12 573 VAL A CA 1
ATOM 4715 C C . VAL A 1 573 ? 6.586 44.688 -16.094 1 93.12 573 VAL A C 1
ATOM 4717 O O . VAL A 1 573 ? 5.762 44.375 -16.953 1 93.12 573 VAL A O 1
ATOM 4720 N N . SER A 1 574 ? 7.98 44.875 -16.328 1 90.94 574 SER A N 1
ATOM 4721 C CA . SER A 1 574 ? 8.633 44.438 -17.562 1 90.94 574 SER A CA 1
ATOM 4722 C C . SER A 1 574 ? 9.477 43.188 -17.344 1 90.94 574 SER A C 1
ATOM 4724 O O . SER A 1 574 ? 9.422 42.594 -16.266 1 90.94 574 SER A O 1
ATOM 4726 N N . ASP A 1 575 ? 10.242 42.844 -18.328 1 91.44 575 ASP A N 1
ATOM 4727 C CA . ASP A 1 575 ? 11.016 41.625 -18.297 1 91.44 575 ASP A CA 1
ATOM 4728 C C . ASP A 1 575 ? 12.117 41.656 -17.234 1 91.44 575 ASP A C 1
ATOM 4730 O O . ASP A 1 575 ? 12.5 40.625 -16.688 1 91.44 575 ASP A O 1
ATOM 4734 N N . ASN A 1 576 ? 12.594 42.812 -17 1 94.12 576 ASN A N 1
ATOM 4735 C CA . ASN A 1 576 ? 13.625 42.969 -15.977 1 94.12 576 ASN A CA 1
ATOM 4736 C C . ASN A 1 576 ? 13.031 43.344 -14.617 1 94.12 576 ASN A C 1
ATOM 4738 O O . ASN A 1 576 ? 12.641 44.5 -14.406 1 94.12 576 ASN A O 1
ATOM 4742 N N . LEU A 1 577 ? 13.086 42.406 -13.758 1 96.12 577 LEU A N 1
ATOM 4743 C CA . LEU A 1 577 ? 12.477 42.594 -12.438 1 96.12 577 LEU A CA 1
ATOM 4744 C C . LEU A 1 577 ? 13.547 42.844 -11.375 1 96.12 577 LEU A C 1
ATOM 4746 O O . LEU A 1 577 ? 14.695 42.438 -11.539 1 96.12 577 LEU A O 1
ATOM 4750 N N . THR A 1 578 ? 13.227 43.562 -10.375 1 96.62 578 THR A N 1
ATOM 4751 C CA . THR A 1 578 ? 14.016 43.688 -9.156 1 96.62 578 THR A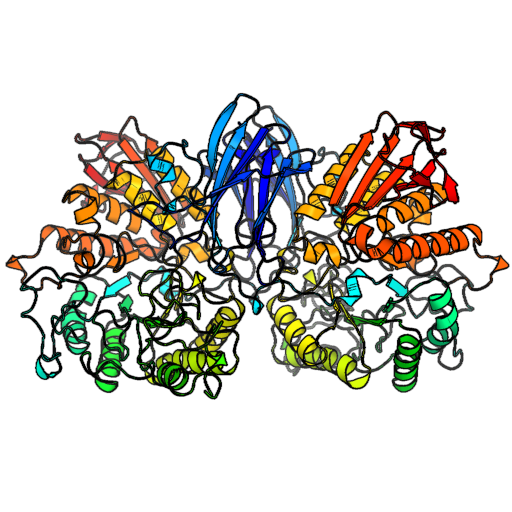 CA 1
ATOM 4752 C C . THR A 1 578 ? 13.266 43.094 -7.969 1 96.62 578 THR A C 1
ATOM 4754 O O . THR A 1 578 ? 12.211 43.594 -7.578 1 96.62 578 THR A O 1
ATOM 4757 N N . ILE A 1 579 ? 13.781 42.031 -7.457 1 97.44 579 ILE A N 1
ATOM 4758 C CA . ILE A 1 579 ? 13.203 41.438 -6.262 1 97.44 579 ILE A CA 1
ATOM 4759 C C . ILE A 1 579 ? 13.773 42.094 -5.016 1 97.44 579 ILE A C 1
ATOM 4761 O O . ILE A 1 579 ? 14.984 42.094 -4.805 1 97.44 579 ILE A O 1
ATOM 4765 N N . PRO A 1 580 ? 12.938 42.688 -4.172 1 96.81 580 PRO A N 1
ATOM 4766 C CA . PRO A 1 580 ? 13.445 43.406 -2.988 1 96.81 580 PRO A CA 1
ATOM 4767 C C . PRO A 1 580 ? 14.203 42.469 -2.039 1 96.81 580 PRO A C 1
ATOM 4769 O O . PRO A 1 580 ? 13.93 41.281 -1.991 1 96.81 580 PRO A O 1
ATOM 4772 N N . ALA A 1 581 ? 15.203 43.094 -1.279 1 97.25 581 ALA A N 1
ATOM 4773 C CA . ALA A 1 581 ? 15.93 42.375 -0.243 1 97.25 581 ALA A CA 1
ATOM 4774 C C . ALA A 1 581 ? 14.977 41.719 0.742 1 97.25 581 ALA A C 1
ATOM 4776 O O . ALA A 1 581 ? 14.078 42.344 1.277 1 97.25 581 ALA A O 1
ATOM 4777 N N . LYS A 1 582 ? 15.195 40.406 0.971 1 96.69 582 LYS A N 1
ATOM 4778 C CA . LYS A 1 582 ? 14.383 39.594 1.883 1 96.69 582 LYS A CA 1
ATOM 4779 C C . LYS A 1 582 ? 12.898 39.719 1.549 1 96.69 582 LYS A C 1
ATOM 4781 O O . LYS A 1 582 ? 12.055 39.781 2.449 1 96.69 582 LYS A O 1
ATOM 4786 N N . GLY A 1 583 ? 12.633 39.844 0.304 1 97.12 583 GLY A N 1
ATOM 4787 C CA . GLY A 1 583 ? 11.258 40.031 -0.147 1 97.12 583 GLY A CA 1
ATOM 4788 C C . GLY A 1 583 ? 10.867 39.062 -1.248 1 97.12 583 GLY A C 1
ATOM 4789 O O . GLY A 1 583 ? 11.523 38.031 -1.433 1 97.12 583 GLY A O 1
ATOM 4790 N N . PHE A 1 584 ? 9.695 39.312 -1.88 1 98.25 584 PHE A N 1
ATOM 4791 C CA . PHE A 1 584 ? 9.203 38.438 -2.945 1 98.25 584 PHE A CA 1
ATOM 4792 C C . PHE A 1 584 ? 8.328 39.219 -3.92 1 98.25 584 PHE A C 1
ATOM 4794 O O . PHE A 1 584 ? 7.973 40.375 -3.656 1 98.25 584 PHE A O 1
ATOM 4801 N N . LEU A 1 585 ? 8.18 38.688 -5.094 1 97.88 585 LEU A N 1
ATOM 4802 C CA . LEU A 1 585 ? 7.258 39.156 -6.109 1 97.88 585 LEU A CA 1
ATOM 4803 C C . LEU A 1 585 ? 6.277 38.094 -6.523 1 97.88 585 LEU A C 1
ATOM 4805 O O . LEU A 1 585 ? 6.602 36.906 -6.477 1 97.88 585 LEU A O 1
ATOM 4809 N N . VAL A 1 586 ? 5.02 38.469 -6.816 1 98.31 586 VAL A N 1
ATOM 4810 C CA . VAL A 1 586 ? 4.016 37.625 -7.43 1 98.31 586 VAL A CA 1
ATOM 4811 C C . VAL A 1 586 ? 3.518 38.25 -8.727 1 98.31 586 VAL A C 1
ATOM 4813 O O . VAL A 1 586 ? 2.746 39.188 -8.711 1 98.31 586 VAL A O 1
ATOM 4816 N N . ILE A 1 587 ? 3.9 37.625 -9.859 1 97.56 587 ILE A N 1
ATOM 4817 C CA . ILE A 1 587 ? 3.635 38.219 -11.164 1 97.56 587 ILE A CA 1
ATOM 4818 C C . ILE A 1 587 ? 2.576 37.406 -11.898 1 97.56 587 ILE A C 1
ATOM 4820 O O . ILE A 1 587 ? 2.711 36.188 -12.039 1 97.56 587 ILE A O 1
ATOM 4824 N N . LYS A 1 588 ? 1.463 38 -12.312 1 96.31 588 LYS A N 1
ATOM 4825 C CA . LYS A 1 588 ? 0.427 37.344 -13.125 1 96.31 588 LYS A CA 1
ATOM 4826 C C . LYS A 1 588 ? 0.516 37.812 -14.578 1 96.31 588 LYS A C 1
ATOM 4828 O O . LYS A 1 588 ? 0.549 39 -14.867 1 96.31 588 LYS A O 1
ATOM 4833 N N . GLU A 1 589 ? 0.646 36.812 -15.422 1 91.88 589 GLU A N 1
ATOM 4834 C CA . GLU A 1 589 ? 0.639 37.125 -16.844 1 91.88 589 GLU A CA 1
ATOM 4835 C C . GLU A 1 589 ? -0.785 37.156 -17.391 1 91.88 589 GLU A C 1
ATOM 4837 O O . GLU A 1 589 ? -1.599 36.281 -17.094 1 91.88 589 GLU A O 1
ATOM 4842 N N . ASN A 1 590 ? -1.139 38.25 -17.969 1 76.94 590 ASN A N 1
ATOM 4843 C CA . ASN A 1 590 ? -2.461 38.375 -18.562 1 76.94 590 ASN A CA 1
ATOM 4844 C C . ASN A 1 590 ? -2.6 37.469 -19.797 1 76.94 590 ASN A C 1
ATOM 4846 O O . ASN A 1 590 ? -1.616 37.219 -20.484 1 76.94 590 ASN A O 1
ATOM 4850 N N . SER A 1 591 ? -3.783 36.75 -19.969 1 65.25 591 SER A N 1
ATOM 4851 C CA . SER A 1 591 ? -4.027 35.938 -21.172 1 65.25 591 SER A CA 1
ATOM 4852 C C . SER A 1 591 ? -4.02 36.812 -22.422 1 65.25 591 SER A C 1
ATOM 4854 O O . SER A 1 591 ? -4.336 38 -22.359 1 65.25 591 SER A O 1
ATOM 4856 N N . MET B 1 1 ? 29.766 6.316 -4.379 1 97.19 1 MET B N 1
ATOM 4857 C CA . MET B 1 1 ? 28.438 5.867 -3.98 1 97.19 1 MET B CA 1
ATOM 4858 C C . MET B 1 1 ? 27.375 6.383 -4.949 1 97.19 1 MET B C 1
ATOM 4860 O O . MET B 1 1 ? 27.281 7.59 -5.184 1 97.19 1 MET B O 1
ATOM 4864 N N . GLU B 1 2 ? 26.578 5.441 -5.543 1 98.19 2 GLU B N 1
ATOM 4865 C CA . GLU B 1 2 ? 25.453 5.816 -6.395 1 98.19 2 GLU B CA 1
ATOM 4866 C C . GLU B 1 2 ? 24.172 5.953 -5.586 1 98.19 2 GLU B C 1
ATOM 4868 O O . GLU B 1 2 ? 23.391 5.004 -5.5 1 98.19 2 GLU B O 1
ATOM 4873 N N . LYS B 1 3 ? 23.875 7.184 -5.121 1 98.25 3 LYS B N 1
ATOM 4874 C CA . LYS B 1 3 ? 22.719 7.445 -4.254 1 98.25 3 LYS B CA 1
ATOM 4875 C C . LYS B 1 3 ? 21.406 7.164 -4.977 1 98.25 3 LYS B C 1
ATOM 4877 O O . LYS B 1 3 ? 20.438 6.738 -4.359 1 98.25 3 LYS B O 1
ATOM 4882 N N . ALA B 1 4 ? 21.344 7.41 -6.312 1 98.38 4 ALA B N 1
ATOM 4883 C CA . ALA B 1 4 ? 20.125 7.207 -7.094 1 98.38 4 ALA B CA 1
ATOM 4884 C C . ALA B 1 4 ? 19.688 5.746 -7.051 1 98.38 4 ALA B C 1
ATOM 4886 O O . ALA B 1 4 ? 18.516 5.438 -7.316 1 98.38 4 ALA B O 1
ATOM 4887 N N . GLY B 1 5 ? 20.625 4.824 -6.758 1 98.5 5 GLY B N 1
ATOM 4888 C CA . GLY B 1 5 ? 20.312 3.402 -6.719 1 98.5 5 GLY B CA 1
ATOM 4889 C C . GLY B 1 5 ? 19.891 2.924 -5.34 1 98.5 5 GLY B C 1
ATOM 4890 O O . GLY B 1 5 ? 19.609 1.739 -5.148 1 98.5 5 GLY B O 1
ATOM 4891 N N . ILE B 1 6 ? 19.828 3.789 -4.301 1 98.69 6 ILE B N 1
ATOM 4892 C CA . ILE B 1 6 ? 19.484 3.443 -2.924 1 98.69 6 ILE B CA 1
ATOM 4893 C C . ILE B 1 6 ? 18 3.66 -2.693 1 98.69 6 ILE B C 1
ATOM 4895 O O . ILE B 1 6 ? 17.453 4.695 -3.076 1 98.69 6 ILE B O 1
ATOM 4899 N N . TYR B 1 7 ? 17.359 2.645 -2.123 1 98.06 7 TYR B N 1
ATOM 4900 C CA . TYR B 1 7 ? 15.914 2.76 -1.928 1 98.06 7 TYR B CA 1
ATOM 4901 C C . TYR B 1 7 ? 15.469 2.014 -0.674 1 98.06 7 TYR B C 1
ATOM 4903 O O . TYR B 1 7 ? 15.977 0.928 -0.38 1 98.06 7 TYR B O 1
ATOM 4911 N N . HIS B 1 8 ? 14.625 2.615 0.094 1 98.25 8 HIS B N 1
ATOM 4912 C CA . HIS B 1 8 ? 13.914 2.047 1.235 1 98.25 8 HIS B CA 1
ATOM 4913 C C . HIS B 1 8 ? 12.531 2.67 1.389 1 98.25 8 HIS B C 1
ATOM 4915 O O . HIS B 1 8 ? 12.352 3.863 1.142 1 98.25 8 HIS B O 1
ATOM 4921 N N . GLN B 1 9 ? 11.57 1.864 1.688 1 96.81 9 GLN B N 1
ATOM 4922 C CA . GLN B 1 9 ? 10.219 2.348 1.928 1 96.81 9 GLN B CA 1
ATOM 4923 C C . GLN B 1 9 ? 9.602 1.685 3.158 1 96.81 9 GLN B C 1
ATOM 4925 O O . GLN B 1 9 ? 9.398 0.47 3.176 1 96.81 9 GLN B O 1
ATOM 4930 N N . PRO B 1 10 ? 9.273 2.471 4.25 1 96.44 10 PRO B N 1
ATOM 4931 C CA . PRO B 1 10 ? 8.578 1.876 5.391 1 96.44 10 PRO B CA 1
ATOM 4932 C C . PRO B 1 10 ? 7.211 1.303 5.016 1 96.44 10 PRO B C 1
ATOM 4934 O O . PRO B 1 10 ? 6.648 1.663 3.979 1 96.44 10 PRO B O 1
ATOM 4937 N N . ALA B 1 11 ? 6.684 0.379 5.891 1 94.44 11 ALA B N 1
ATOM 4938 C CA . ALA B 1 11 ? 5.367 -0.227 5.703 1 94.44 11 ALA B CA 1
ATOM 4939 C C . ALA B 1 11 ? 5.234 -0.829 4.309 1 94.44 11 ALA B C 1
ATOM 4941 O O . ALA B 1 11 ? 4.25 -0.577 3.609 1 94.44 11 ALA B O 1
ATOM 4942 N N . SER B 1 12 ? 6.215 -1.454 3.816 1 96.19 12 SER B N 1
ATOM 4943 C CA . SER B 1 12 ? 6.32 -2.164 2.547 1 96.19 12 SER B CA 1
ATOM 4944 C C . SER B 1 12 ? 7.113 -3.457 2.701 1 96.19 12 SER B C 1
ATOM 4946 O O . SER B 1 12 ? 7.34 -3.924 3.82 1 96.19 12 SER B O 1
ATOM 4948 N N . SER B 1 13 ? 7.508 -4.023 1.601 1 97.12 13 SER B N 1
ATOM 4949 C CA . SER B 1 13 ? 8.344 -5.215 1.657 1 97.12 13 SER B CA 1
ATOM 4950 C C . SER B 1 13 ? 9.742 -4.887 2.182 1 97.12 13 SER B C 1
ATOM 4952 O O . SER B 1 13 ? 10.523 -5.789 2.492 1 97.12 13 SER B O 1
ATOM 4954 N N . TYR B 1 14 ? 10.078 -3.604 2.402 1 98.19 14 TYR B N 1
ATOM 4955 C CA . TYR B 1 14 ? 11.375 -3.18 2.918 1 98.19 14 TYR B CA 1
ATOM 4956 C C . TYR B 1 14 ? 11.336 -3.018 4.434 1 98.19 14 TYR B C 1
ATOM 4958 O O . TYR B 1 14 ? 12.375 -2.949 5.086 1 98.19 14 TYR B O 1
ATOM 4966 N N . ALA B 1 15 ? 10.188 -2.869 5.004 1 98.25 15 ALA B N 1
ATOM 4967 C CA . ALA B 1 15 ? 9.992 -2.764 6.445 1 98.25 15 ALA B CA 1
ATOM 4968 C C . ALA B 1 15 ? 8.602 -3.258 6.844 1 98.25 15 ALA B C 1
ATOM 4970 O O . ALA B 1 15 ? 7.602 -2.578 6.602 1 98.25 15 ALA B O 1
ATOM 4971 N N . TYR B 1 16 ? 8.523 -4.363 7.445 1 97.81 16 TYR B N 1
ATOM 4972 C CA . TYR B 1 16 ? 7.246 -4.984 7.773 1 97.81 16 TYR B CA 1
ATOM 4973 C C . TYR B 1 16 ? 7.363 -5.848 9.023 1 97.81 16 TYR B C 1
ATOM 4975 O O . TYR B 1 16 ? 8.453 -6.305 9.367 1 97.81 16 TYR B O 1
ATOM 4983 N N . SER B 1 17 ? 6.211 -5.992 9.727 1 97.75 17 SER B N 1
ATOM 4984 C CA . SER B 1 17 ? 6.152 -6.922 10.852 1 97.75 17 SER B CA 1
ATOM 4985 C C . SER B 1 17 ? 6.062 -8.367 10.375 1 97.75 17 SER B C 1
ATOM 4987 O O . SER B 1 17 ? 5.121 -8.734 9.664 1 97.75 17 SER B O 1
ATOM 4989 N N . TYR B 1 18 ? 7.027 -9.156 10.711 1 96.94 18 TYR B N 1
ATOM 4990 C CA . TYR B 1 18 ? 7.023 -10.57 10.367 1 96.94 18 TYR B CA 1
ATOM 4991 C C . TYR B 1 18 ? 6.082 -11.352 11.273 1 96.94 18 TYR B C 1
ATOM 4993 O O . TYR B 1 18 ? 5.406 -12.281 10.828 1 96.94 18 TYR B O 1
ATOM 5001 N N . ASP B 1 19 ? 6.137 -11.031 12.477 1 93.5 19 ASP B N 1
ATOM 5002 C CA . ASP B 1 19 ? 5.191 -11.477 13.5 1 93.5 19 ASP B CA 1
ATOM 5003 C C . ASP B 1 19 ? 4.793 -10.328 14.422 1 93.5 19 ASP B C 1
ATOM 5005 O O . ASP B 1 19 ? 5.043 -9.164 14.109 1 93.5 19 ASP B O 1
ATOM 5009 N N . ALA B 1 20 ? 4.113 -10.594 15.438 1 90.81 20 ALA B N 1
ATOM 5010 C CA . ALA B 1 20 ? 3.533 -9.547 16.281 1 90.81 20 ALA B CA 1
ATOM 5011 C C . ALA B 1 20 ? 4.609 -8.844 17.094 1 90.81 20 ALA B C 1
ATOM 5013 O O . ALA B 1 20 ? 4.324 -7.875 17.797 1 90.81 20 ALA B O 1
ATOM 5014 N N . LYS B 1 21 ? 5.898 -9.203 16.906 1 93.62 21 LYS B N 1
ATOM 5015 C CA . LYS B 1 21 ? 6.922 -8.586 17.766 1 93.62 21 LYS B CA 1
ATOM 5016 C C . LYS B 1 21 ? 8.164 -8.242 16.953 1 93.62 21 LYS B C 1
ATOM 5018 O O . LYS B 1 21 ? 9 -7.453 17.391 1 93.62 21 LYS B O 1
ATOM 5023 N N . THR B 1 22 ? 8.32 -8.898 15.781 1 97.44 22 THR B N 1
ATOM 5024 C CA . THR B 1 22 ? 9.562 -8.773 15.031 1 97.44 22 THR B CA 1
ATOM 5025 C C . THR B 1 22 ? 9.344 -7.953 13.758 1 97.44 22 THR B C 1
ATOM 5027 O O . THR B 1 22 ? 8.375 -8.172 13.031 1 97.44 22 THR B O 1
ATOM 5030 N N . LEU B 1 23 ? 10.273 -7.016 13.562 1 98.12 23 LEU B N 1
ATOM 5031 C CA . LEU B 1 23 ? 10.281 -6.211 12.344 1 98.12 23 LEU B CA 1
ATOM 5032 C C . LEU B 1 23 ? 11.414 -6.637 11.422 1 98.12 23 LEU B C 1
ATOM 5034 O O . LEU B 1 23 ? 12.555 -6.812 11.867 1 98.12 23 LEU B O 1
ATOM 5038 N N . HIS B 1 24 ? 11.109 -6.914 10.195 1 98.5 24 HIS B N 1
ATOM 5039 C CA . HIS B 1 24 ? 12.109 -7.086 9.148 1 98.5 24 HIS B CA 1
ATOM 5040 C C . HIS B 1 24 ? 12.406 -5.766 8.445 1 98.5 24 HIS B C 1
ATOM 5042 O O . HIS B 1 24 ? 11.484 -5.062 8.023 1 98.5 24 HIS B O 1
ATOM 5048 N N . ILE B 1 25 ? 13.672 -5.402 8.336 1 98.81 25 ILE B N 1
ATOM 5049 C CA . ILE B 1 25 ? 14.102 -4.172 7.676 1 98.81 25 ILE B CA 1
ATOM 5050 C C . ILE B 1 25 ? 15.039 -4.508 6.516 1 98.81 25 ILE B C 1
ATOM 5052 O O . ILE B 1 25 ? 16.016 -5.234 6.688 1 98.81 25 ILE B O 1
ATOM 5056 N N . ARG B 1 26 ? 14.68 -4.039 5.328 1 98.81 26 ARG B N 1
ATOM 5057 C CA . ARG B 1 26 ? 15.492 -4.199 4.125 1 98.81 26 ARG B CA 1
ATOM 5058 C C . ARG B 1 26 ? 15.875 -2.846 3.539 1 98.81 26 ARG B C 1
ATOM 5060 O O . ARG B 1 26 ? 15.203 -1.842 3.785 1 98.81 26 ARG B O 1
ATOM 5067 N N . ILE B 1 27 ? 16.938 -2.775 2.83 1 98.81 27 ILE B N 1
ATOM 5068 C CA . ILE B 1 27 ? 17.328 -1.637 2.004 1 98.81 27 ILE B CA 1
ATOM 5069 C C . ILE B 1 27 ? 18 -2.129 0.728 1 98.81 27 ILE B C 1
ATOM 5071 O O . ILE B 1 27 ? 18.719 -3.139 0.745 1 98.81 27 ILE B O 1
ATOM 5075 N N . ARG B 1 28 ? 17.688 -1.458 -0.345 1 98.62 28 ARG B N 1
ATOM 5076 C CA . ARG B 1 28 ? 18.266 -1.801 -1.644 1 98.62 28 ARG B CA 1
ATOM 5077 C C . ARG B 1 28 ? 19.328 -0.793 -2.057 1 98.62 28 ARG B C 1
ATOM 5079 O O . ARG B 1 28 ? 19.172 0.41 -1.842 1 98.62 28 ARG B O 1
ATOM 5086 N N . THR B 1 29 ? 20.469 -1.195 -2.57 1 98.81 29 THR B N 1
ATOM 5087 C CA . THR B 1 29 ? 21.547 -0.359 -3.088 1 98.81 29 THR B CA 1
ATOM 5088 C C . THR B 1 29 ? 21.953 -0.804 -4.488 1 98.81 29 THR B C 1
ATOM 5090 O O . THR B 1 29 ? 21.531 -1.865 -4.957 1 98.81 29 THR B O 1
ATOM 5093 N N . LYS B 1 30 ? 22.719 0.076 -5.211 1 98.75 30 LYS B N 1
ATOM 5094 C CA . LYS B 1 30 ? 23.297 -0.39 -6.469 1 98.75 30 LYS B CA 1
ATOM 5095 C C . LYS B 1 30 ? 24.219 -1.593 -6.238 1 98.75 30 LYS B C 1
ATOM 5097 O O . LYS B 1 30 ? 24.922 -1.654 -5.234 1 98.75 30 LYS B O 1
ATOM 5102 N N . ARG B 1 31 ? 24.125 -2.539 -7.16 1 98.44 31 ARG B N 1
ATOM 5103 C CA . ARG B 1 31 ? 24.953 -3.74 -7.074 1 98.44 31 ARG B CA 1
ATOM 5104 C C . ARG B 1 31 ? 26.438 -3.379 -6.914 1 98.44 31 ARG B C 1
ATOM 5106 O O . ARG B 1 31 ? 26.953 -2.555 -7.664 1 98.44 31 ARG B O 1
ATOM 5113 N N . LEU B 1 32 ? 27.078 -3.973 -5.883 1 97.94 32 LEU B N 1
ATOM 5114 C CA . LEU B 1 32 ? 28.516 -3.936 -5.652 1 97.94 32 LEU B CA 1
ATOM 5115 C C . LEU B 1 32 ? 28.984 -2.506 -5.414 1 97.94 32 LEU B C 1
ATOM 5117 O O . LEU B 1 32 ? 30.125 -2.156 -5.758 1 97.94 32 LEU B O 1
ATOM 5121 N N . ASP B 1 33 ? 28.141 -1.653 -4.918 1 98.56 33 ASP B N 1
ATOM 5122 C CA . ASP B 1 33 ? 28.484 -0.256 -4.68 1 98.56 33 ASP B CA 1
ATOM 5123 C C . ASP B 1 33 ? 28.719 0.006 -3.191 1 98.56 33 ASP B C 1
ATOM 5125 O O . ASP B 1 33 ? 29.578 0.804 -2.822 1 98.56 33 ASP B O 1
ATOM 5129 N N . ILE B 1 34 ? 27.969 -0.659 -2.344 1 98.81 34 ILE B N 1
ATOM 5130 C CA . ILE B 1 34 ? 28.016 -0.467 -0.899 1 98.81 34 ILE B CA 1
ATOM 5131 C C . ILE B 1 34 ? 28.703 -1.656 -0.244 1 98.81 34 ILE B C 1
ATOM 5133 O O . ILE B 1 34 ? 28.406 -2.811 -0.555 1 98.81 34 ILE B O 1
ATOM 5137 N N . SER B 1 35 ? 29.656 -1.425 0.64 1 98.5 35 SER B N 1
ATOM 5138 C CA . SER B 1 35 ? 30.422 -2.488 1.283 1 98.5 35 SER B CA 1
ATOM 5139 C C . SER B 1 35 ? 29.828 -2.84 2.648 1 98.5 35 SER B C 1
ATOM 5141 O O . SER B 1 35 ? 29.984 -3.969 3.121 1 98.5 35 SER B O 1
ATOM 5143 N N . LYS B 1 36 ? 29.219 -1.851 3.256 1 98.62 36 LYS B N 1
ATOM 5144 C CA . LYS B 1 36 ? 28.688 -2.061 4.598 1 98.62 36 LYS B CA 1
ATOM 5145 C C . LYS B 1 36 ? 27.438 -1.212 4.836 1 98.62 36 LYS B C 1
ATOM 5147 O O . LYS B 1 36 ? 27.391 -0.047 4.434 1 98.62 36 LYS B O 1
ATOM 5152 N N . VAL B 1 37 ? 26.422 -1.775 5.406 1 98.88 37 VAL B N 1
ATOM 5153 C CA . VAL B 1 37 ? 25.219 -1.068 5.84 1 98.88 37 VAL B CA 1
ATOM 5154 C C . VAL B 1 37 ? 25.031 -1.236 7.344 1 98.88 37 VAL B C 1
ATOM 5156 O O . VAL B 1 37 ? 24.984 -2.361 7.848 1 98.88 37 VAL B O 1
ATOM 5159 N N . THR B 1 38 ? 24.938 -0.177 8.039 1 98.88 38 THR B N 1
ATOM 5160 C CA . THR B 1 38 ? 24.656 -0.165 9.477 1 98.88 38 THR B CA 1
ATOM 5161 C C . THR B 1 38 ? 23.281 0.42 9.758 1 98.88 38 THR B C 1
ATOM 5163 O O . THR B 1 38 ? 22.969 1.526 9.32 1 98.88 38 THR B O 1
ATOM 5166 N N . LEU B 1 39 ? 22.5 -0.32 10.461 1 98.88 39 LEU B N 1
ATOM 5167 C CA . LEU B 1 39 ? 21.203 0.141 10.938 1 98.88 39 LEU B CA 1
ATOM 5168 C C . LEU B 1 39 ? 21.344 0.83 12.289 1 98.88 39 LEU B C 1
ATOM 5170 O O . LEU B 1 39 ? 21.891 0.255 13.234 1 98.88 39 LEU B O 1
ATOM 5174 N N . ILE B 1 40 ? 20.953 2.082 12.359 1 98.75 40 ILE B N 1
ATOM 5175 C CA . ILE B 1 40 ? 20.797 2.797 13.625 1 98.75 40 ILE B CA 1
ATOM 5176 C C . ILE B 1 40 ? 19.344 2.803 14.047 1 98.75 40 ILE B C 1
ATOM 5178 O O . ILE B 1 40 ? 18.469 3.258 13.305 1 98.75 40 ILE B O 1
ATOM 5182 N N . ALA B 1 41 ? 19.047 2.252 15.25 1 98.62 41 ALA B N 1
ATOM 5183 C CA . ALA B 1 41 ? 17.625 2.098 15.57 1 98.62 41 ALA B CA 1
ATOM 5184 C C . ALA B 1 41 ? 17.406 2.15 17.078 1 98.62 41 ALA B C 1
ATOM 5186 O O . ALA B 1 41 ? 18.266 1.737 17.859 1 98.62 41 ALA B O 1
ATOM 5187 N N . ALA B 1 42 ? 16.297 2.662 17.484 1 97.81 42 ALA B N 1
ATOM 5188 C CA . ALA B 1 42 ? 15.781 2.621 18.859 1 97.81 42 ALA B CA 1
ATOM 5189 C C . ALA B 1 42 ? 14.336 3.1 18.922 1 97.81 42 ALA B C 1
ATOM 5191 O O . ALA B 1 42 ? 13.781 3.553 17.906 1 97.81 42 ALA B O 1
ATOM 5192 N N . ASP B 1 43 ? 13.719 2.906 20.062 1 96.69 43 ASP B N 1
ATOM 5193 C CA . ASP B 1 43 ? 12.414 3.527 20.312 1 96.69 43 ASP B CA 1
ATOM 5194 C C . ASP B 1 43 ? 12.516 5.051 20.266 1 96.69 43 ASP B C 1
ATOM 5196 O O . ASP B 1 43 ? 13.461 5.637 20.797 1 96.69 43 ASP B O 1
ATOM 5200 N N . PRO B 1 44 ? 11.586 5.719 19.562 1 95.88 44 PRO B N 1
ATOM 5201 C CA . PRO B 1 44 ? 11.695 7.172 19.375 1 95.88 44 PRO B CA 1
ATOM 5202 C C . PRO B 1 44 ? 11.578 7.934 20.703 1 95.88 44 PRO B C 1
ATOM 5204 O O . PRO B 1 44 ? 12 9.094 20.781 1 95.88 44 PRO B O 1
ATOM 5207 N N . TYR B 1 45 ? 11.086 7.328 21.766 1 94.38 45 TYR B N 1
ATOM 5208 C CA . TYR B 1 45 ? 10.836 8.023 23.016 1 94.38 45 TYR B CA 1
ATOM 5209 C C . TYR B 1 45 ? 11.883 7.66 24.062 1 94.38 45 TYR B C 1
ATOM 5211 O O . TYR B 1 45 ? 11.797 8.078 25.219 1 94.38 45 TYR B O 1
ATOM 5219 N N . LEU B 1 46 ? 12.836 6.891 23.688 1 94.5 46 LEU B N 1
ATOM 5220 C CA . LEU B 1 46 ? 13.891 6.512 24.625 1 94.5 46 LEU B CA 1
ATOM 5221 C C . LEU B 1 46 ? 15 7.555 24.641 1 94.5 46 LEU B C 1
ATOM 5223 O O . LEU B 1 46 ? 15.914 7.508 23.812 1 94.5 46 LEU B O 1
ATOM 5227 N N . TRP B 1 47 ? 14.945 8.406 25.562 1 93.19 47 TRP B N 1
ATOM 5228 C CA . TRP B 1 47 ? 15.93 9.477 25.719 1 93.19 47 TRP B CA 1
ATOM 5229 C C . TRP B 1 47 ? 16.562 9.438 27.094 1 93.19 47 TRP B C 1
ATOM 5231 O O . TRP B 1 47 ? 15.891 9.117 28.078 1 93.19 47 TRP B O 1
ATOM 5241 N N . LYS B 1 48 ? 17.875 9.648 27.188 1 92.44 48 LYS B N 1
ATOM 5242 C CA . LYS B 1 48 ? 18.625 9.812 28.438 1 92.44 48 LYS B CA 1
ATOM 5243 C C . LYS B 1 48 ? 19.625 10.961 28.328 1 92.44 48 LYS B C 1
ATOM 5245 O O . LYS B 1 48 ? 20.406 11.016 27.391 1 92.44 48 LYS B O 1
ATOM 5250 N N . ASP B 1 49 ? 19.469 11.938 29.188 1 91.75 49 ASP B N 1
ATOM 5251 C CA . ASP B 1 49 ? 20.375 13.078 29.25 1 91.75 49 ASP B CA 1
ATOM 5252 C C . ASP B 1 49 ? 20.438 13.82 27.922 1 91.75 49 ASP B C 1
ATOM 5254 O O . ASP B 1 49 ? 21.516 14.109 27.406 1 91.75 49 ASP B O 1
ATOM 5258 N N . GLY B 1 50 ? 19.234 13.938 27.328 1 88.38 50 GLY B N 1
ATOM 5259 C CA . GLY B 1 50 ? 19.109 14.719 26.094 1 88.38 50 GLY B CA 1
ATOM 5260 C C . GLY B 1 50 ? 19.594 13.977 24.875 1 88.38 50 GLY B C 1
ATOM 5261 O O . GLY B 1 50 ? 19.719 14.562 23.797 1 88.38 50 GLY B O 1
ATOM 5262 N N . LYS B 1 51 ? 19.844 12.688 25.047 1 93 51 LYS B N 1
ATOM 5263 C CA . LYS B 1 51 ? 20.344 11.906 23.906 1 93 51 LYS B CA 1
ATOM 5264 C C . LYS B 1 51 ? 19.406 10.727 23.625 1 93 51 LYS B C 1
ATOM 5266 O O . LYS B 1 51 ? 18.953 10.047 24.547 1 93 51 LYS B O 1
ATOM 5271 N N . TRP B 1 52 ? 19.062 10.625 22.344 1 96 52 TRP B N 1
ATOM 5272 C CA . TRP B 1 52 ? 18.344 9.445 21.875 1 96 52 TRP B CA 1
ATOM 5273 C C . TRP B 1 52 ? 19.172 8.188 22.062 1 96 52 TRP B C 1
ATOM 5275 O O . TRP B 1 52 ? 20.359 8.148 21.703 1 96 52 TRP B O 1
ATOM 5285 N N . GLN B 1 53 ? 18.672 7.105 22.672 1 95.19 53 GLN B N 1
ATOM 5286 C CA . GLN B 1 53 ? 19.406 5.906 23.031 1 95.19 53 GLN B CA 1
ATOM 5287 C C . GLN B 1 53 ? 19.406 4.891 21.891 1 95.19 53 GLN B C 1
ATOM 5289 O O . GLN B 1 53 ? 18.906 3.77 22.047 1 95.19 53 GLN B O 1
ATOM 5294 N N . SER B 1 54 ? 20 5.246 20.828 1 97.12 54 SER B N 1
ATOM 5295 C CA . SER B 1 54 ? 20.047 4.391 19.641 1 97.12 54 SER B CA 1
ATOM 5296 C C . SER B 1 54 ? 21.141 3.346 19.75 1 97.12 54 SER B C 1
ATOM 5298 O O . SER B 1 54 ? 22.094 3.506 20.531 1 97.12 54 SER B O 1
ATOM 5300 N N . GLU B 1 55 ? 20.953 2.258 19.109 1 97.44 55 GLU B N 1
ATOM 5301 C CA . GLU B 1 55 ? 21.938 1.205 18.922 1 97.44 55 GLU B CA 1
ATOM 5302 C C . GLU B 1 55 ? 22.219 0.962 17.438 1 97.44 55 GLU B C 1
ATOM 5304 O O . GLU B 1 55 ? 21.391 1.3 16.578 1 97.44 55 GLU B O 1
ATOM 5309 N N . SER B 1 56 ? 23.375 0.452 17.141 1 98.19 56 SER B N 1
ATOM 5310 C CA . SER B 1 56 ? 23.781 0.168 15.773 1 98.19 56 SER B CA 1
ATOM 5311 C C . SER B 1 56 ? 23.844 -1.333 15.516 1 98.19 56 SER B C 1
ATOM 5313 O O . SER B 1 56 ? 24.297 -2.098 16.375 1 98.19 56 SER B O 1
ATOM 5315 N N . TYR B 1 57 ? 23.359 -1.757 14.422 1 98.56 57 TYR B N 1
ATOM 5316 C CA . TYR B 1 57 ? 23.375 -3.152 13.992 1 98.56 57 TYR B CA 1
ATOM 5317 C C . TYR B 1 57 ? 23.953 -3.293 12.586 1 98.56 57 TYR B C 1
ATOM 5319 O O . TYR B 1 57 ? 23.641 -2.482 11.711 1 98.56 57 TYR B O 1
ATOM 5327 N N . THR B 1 58 ? 24.766 -4.266 12.359 1 98.62 58 THR B N 1
ATOM 5328 C CA . THR B 1 58 ? 25.266 -4.547 11.023 1 98.62 58 THR B CA 1
ATOM 5329 C C . THR B 1 58 ? 24.25 -5.352 10.219 1 98.62 58 THR B C 1
ATOM 5331 O O . THR B 1 58 ? 23.766 -6.391 10.68 1 98.62 58 THR B O 1
ATOM 5334 N N . MET B 1 59 ? 23.969 -4.863 9.062 1 98.69 59 MET B N 1
ATOM 5335 C CA . MET B 1 59 ? 23.047 -5.598 8.195 1 98.69 59 MET B CA 1
ATOM 5336 C C . MET B 1 59 ? 23.812 -6.57 7.301 1 98.69 59 MET B C 1
ATOM 5338 O O . MET B 1 59 ? 24.984 -6.359 7.008 1 98.69 59 MET B O 1
ATOM 5342 N N . ARG B 1 60 ? 23.156 -7.598 6.887 1 97.88 60 ARG B N 1
ATOM 5343 C CA . ARG B 1 60 ? 23.766 -8.594 6.008 1 97.88 60 ARG B CA 1
ATOM 5344 C C . ARG B 1 60 ? 23.172 -8.516 4.605 1 97.88 60 ARG B C 1
ATOM 5346 O O . ARG B 1 60 ? 21.969 -8.281 4.445 1 97.88 60 ARG B O 1
ATOM 5353 N N . LYS B 1 61 ? 24 -8.742 3.594 1 97.88 61 LYS B N 1
ATOM 5354 C CA . LYS B 1 61 ? 23.484 -8.867 2.229 1 97.88 61 LYS B CA 1
ATOM 5355 C C . LYS B 1 61 ? 22.75 -10.188 2.037 1 97.88 61 LYS B C 1
ATOM 5357 O O . LYS B 1 61 ? 23.266 -11.25 2.354 1 97.88 61 LYS B O 1
ATOM 5362 N N . ILE B 1 62 ? 21.484 -10.125 1.488 1 97.44 62 ILE B N 1
ATOM 5363 C CA . ILE B 1 62 ? 20.703 -11.359 1.43 1 97.44 62 ILE B CA 1
ATOM 5364 C C . ILE B 1 62 ? 20.375 -11.688 -0.023 1 97.44 62 ILE B C 1
ATOM 5366 O O . ILE B 1 62 ? 19.938 -12.797 -0.33 1 97.44 62 ILE B O 1
ATOM 5370 N N . ALA B 1 63 ? 20.484 -10.773 -0.917 1 98 63 ALA B N 1
ATOM 5371 C CA . ALA B 1 63 ? 20.156 -11.008 -2.322 1 98 63 ALA B CA 1
ATOM 5372 C C . ALA B 1 63 ? 20.906 -10.039 -3.229 1 98 63 ALA B C 1
ATOM 5374 O O . ALA B 1 63 ? 21.281 -8.938 -2.803 1 98 63 ALA B O 1
ATOM 5375 N N . GLU B 1 64 ? 21.125 -10.445 -4.398 1 98 64 GLU B N 1
ATOM 5376 C CA . GLU B 1 64 ? 21.781 -9.664 -5.441 1 98 64 GLU B CA 1
ATOM 5377 C C . GLU B 1 64 ? 21.078 -9.836 -6.785 1 98 64 GLU B C 1
ATOM 5379 O O . GLU B 1 64 ? 20.734 -10.953 -7.172 1 98 64 GLU B O 1
ATOM 5384 N N . THR B 1 65 ? 20.734 -8.758 -7.422 1 98 65 THR B N 1
ATOM 5385 C CA . THR B 1 65 ? 20.219 -8.773 -8.789 1 98 65 THR B CA 1
ATOM 5386 C C . THR B 1 65 ? 21.25 -8.172 -9.75 1 98 65 THR B C 1
ATOM 5388 O O . THR B 1 65 ? 22.359 -7.84 -9.352 1 98 65 THR B O 1
ATOM 5391 N N . GLU B 1 66 ? 20.828 -8.07 -11.016 1 96.88 66 GLU B N 1
ATOM 5392 C CA . GLU B 1 66 ? 21.703 -7.445 -11.992 1 96.88 66 GLU B CA 1
ATOM 5393 C C . GLU B 1 66 ? 21.953 -5.98 -11.648 1 96.88 66 GLU B C 1
ATOM 5395 O O . GLU B 1 66 ? 23.031 -5.453 -11.93 1 96.88 66 GLU B O 1
ATOM 5400 N N . GLU B 1 67 ? 20.984 -5.363 -10.969 1 98 67 GLU B N 1
ATOM 5401 C CA . GLU B 1 67 ? 21.078 -3.924 -10.742 1 98 67 GLU B CA 1
ATOM 5402 C C . GLU B 1 67 ? 21.344 -3.611 -9.273 1 98 67 GLU B C 1
ATOM 5404 O O . GLU B 1 67 ? 21.938 -2.578 -8.945 1 98 67 GLU B O 1
ATOM 5409 N N . HIS B 1 68 ? 20.969 -4.559 -8.406 1 98.62 68 HIS B N 1
ATOM 5410 C CA . HIS B 1 68 ? 20.891 -4.113 -7.016 1 98.62 68 HIS B CA 1
ATOM 5411 C C . HIS B 1 68 ? 21.406 -5.184 -6.062 1 98.62 68 HIS B C 1
ATOM 5413 O O . HIS B 1 68 ? 21.375 -6.371 -6.383 1 98.62 68 HIS B O 1
ATOM 5419 N N . ASP B 1 69 ? 21.844 -4.758 -4.906 1 98.69 69 ASP B N 1
ATOM 5420 C CA . ASP B 1 69 ? 22.031 -5.555 -3.693 1 98.69 69 ASP B CA 1
ATOM 5421 C C . ASP B 1 69 ? 20.938 -5.258 -2.672 1 98.69 69 ASP B C 1
ATOM 5423 O O . ASP B 1 69 ? 20.484 -4.121 -2.557 1 98.69 69 ASP B O 1
ATOM 5427 N N . TYR B 1 70 ? 20.531 -6.273 -1.977 1 98.75 70 TYR B N 1
ATOM 5428 C CA . TYR B 1 70 ? 19.562 -6.121 -0.896 1 98.75 70 TYR B CA 1
ATOM 5429 C C . TYR B 1 70 ? 20.188 -6.496 0.446 1 98.75 70 TYR B C 1
ATOM 5431 O O . TYR B 1 70 ? 20.844 -7.535 0.567 1 98.75 70 TYR B O 1
ATOM 5439 N N . TRP B 1 71 ? 19.984 -5.637 1.418 1 98.81 71 TRP B N 1
ATOM 5440 C CA . TRP B 1 71 ? 20.484 -5.816 2.775 1 98.81 71 TRP B CA 1
ATOM 5441 C C . TRP B 1 71 ? 19.328 -6.008 3.76 1 98.81 71 TRP B C 1
ATOM 5443 O O . TRP B 1 71 ? 18.234 -5.484 3.553 1 98.81 71 TRP B O 1
ATOM 5453 N N . PHE B 1 72 ? 19.656 -6.746 4.887 1 98.62 72 PHE B N 1
ATOM 5454 C CA . PHE B 1 72 ? 18.547 -7.18 5.738 1 98.62 72 PHE B CA 1
ATOM 5455 C C . PHE B 1 72 ? 18.984 -7.223 7.199 1 98.62 72 PHE B C 1
ATOM 5457 O O . PHE B 1 72 ? 20.125 -7.559 7.504 1 98.62 72 PHE B O 1
ATOM 5464 N N . PHE B 1 73 ? 18.094 -6.867 8.062 1 98.69 73 PHE B N 1
ATOM 5465 C CA . PHE B 1 73 ? 18.203 -7.078 9.5 1 98.69 73 PHE B CA 1
ATOM 5466 C C . PHE B 1 73 ? 16.844 -7.336 10.125 1 98.69 73 PHE B C 1
ATOM 5468 O O . PHE B 1 73 ? 15.859 -6.695 9.758 1 98.69 73 PHE B O 1
ATOM 5475 N N . ALA B 1 74 ? 16.719 -8.32 10.977 1 98 74 ALA B N 1
ATOM 5476 C CA . ALA B 1 74 ? 15.523 -8.57 11.789 1 98 74 ALA B CA 1
ATOM 5477 C C . ALA B 1 74 ? 15.695 -8 13.195 1 98 74 ALA B C 1
ATOM 5479 O O . ALA B 1 74 ? 16.641 -8.359 13.906 1 98 74 ALA B O 1
ATOM 5480 N N . ILE B 1 75 ? 14.742 -7.105 13.578 1 98.25 75 ILE B N 1
ATOM 5481 C CA . ILE B 1 75 ? 14.859 -6.445 14.875 1 98.25 75 ILE B CA 1
ATOM 5482 C C . ILE B 1 75 ? 13.578 -6.652 15.68 1 98.25 75 ILE B C 1
ATOM 5484 O O . ILE B 1 75 ? 12.477 -6.594 15.125 1 98.25 75 ILE B O 1
ATOM 5488 N N . THR B 1 76 ? 13.672 -6.906 16.969 1 97.44 76 THR B N 1
ATOM 5489 C CA . THR B 1 76 ? 12.547 -7.008 17.891 1 97.44 76 THR B CA 1
ATOM 5490 C C . THR B 1 76 ? 12.516 -5.824 18.844 1 97.44 76 THR B C 1
ATOM 5492 O O . THR B 1 76 ? 13.141 -5.867 19.906 1 97.44 76 THR B O 1
ATOM 5495 N N . PRO B 1 77 ? 11.805 -4.738 18.5 1 95.88 77 PRO B N 1
ATOM 5496 C CA . PRO B 1 77 ? 11.734 -3.607 19.438 1 95.88 77 PRO B CA 1
ATOM 5497 C C . PRO B 1 77 ? 10.984 -3.947 20.719 1 95.88 77 PRO B C 1
ATOM 5499 O O . PRO B 1 77 ? 9.883 -4.496 20.672 1 95.88 77 PRO B O 1
ATOM 5502 N N . GLU B 1 78 ? 11.5 -3.549 21.828 1 92.06 78 GLU B N 1
ATOM 5503 C CA . GLU B 1 78 ? 10.961 -3.9 23.141 1 92.06 78 GLU B CA 1
ATOM 5504 C C . GLU B 1 78 ? 9.562 -3.332 23.328 1 92.06 78 GLU B C 1
ATOM 5506 O O . GLU B 1 78 ? 8.703 -3.977 23.938 1 92.06 78 GLU B O 1
ATOM 5511 N N . HIS B 1 79 ? 9.289 -2.176 22.859 1 92 79 HIS B N 1
ATOM 5512 C CA . HIS B 1 79 ? 8.008 -1.508 23.078 1 92 79 HIS B CA 1
ATOM 5513 C C . HIS B 1 79 ? 7.219 -1.382 21.781 1 92 79 HIS B C 1
ATOM 5515 O O . HIS B 1 79 ? 6.367 -0.501 21.656 1 92 79 HIS B O 1
ATOM 5521 N N . ARG B 1 80 ? 7.582 -2.137 20.75 1 94.5 80 ARG B N 1
ATOM 5522 C CA . ARG B 1 80 ? 6.852 -2.322 19.5 1 94.5 80 ARG B CA 1
ATOM 5523 C C . ARG B 1 80 ? 6.895 -1.06 18.641 1 94.5 80 ARG B C 1
ATOM 5525 O O . ARG B 1 80 ? 6.082 -0.894 17.719 1 94.5 80 ARG B O 1
ATOM 5532 N N . ARG B 1 81 ? 7.746 -0.097 18.969 1 95.94 81 ARG B N 1
ATOM 5533 C CA . ARG B 1 81 ? 7.996 1.118 18.203 1 95.94 81 ARG B CA 1
ATOM 5534 C C . ARG B 1 81 ? 9.445 1.18 17.734 1 95.94 81 ARG B C 1
ATOM 5536 O O . ARG B 1 81 ? 10.352 0.744 18.438 1 95.94 81 ARG B O 1
ATOM 5543 N N . LEU B 1 82 ? 9.609 1.695 16.547 1 98 82 LEU B N 1
ATOM 5544 C CA . LEU B 1 82 ? 10.977 1.762 16.062 1 98 82 LEU B CA 1
ATOM 5545 C C . LEU B 1 82 ? 11.203 3.025 15.234 1 98 82 LEU B C 1
ATOM 5547 O O . LEU B 1 82 ? 10.422 3.322 14.328 1 98 82 LEU B O 1
ATOM 5551 N N . GLN B 1 83 ? 12.141 3.811 15.594 1 98.44 83 GLN B N 1
ATOM 5552 C CA . GLN B 1 83 ? 12.797 4.84 14.797 1 98.44 83 GLN B CA 1
ATOM 5553 C C . GLN B 1 83 ? 14.164 4.379 14.312 1 98.44 83 GLN B C 1
ATOM 5555 O O . GLN B 1 83 ? 14.93 3.783 15.07 1 98.44 83 GLN B O 1
ATOM 5560 N N . TYR B 1 84 ? 14.453 4.578 12.945 1 98.81 84 TYR B N 1
ATOM 5561 C CA . TYR B 1 84 ? 15.688 3.975 12.453 1 98.81 84 TYR B CA 1
ATOM 5562 C C . TYR B 1 84 ? 16.203 4.711 11.227 1 98.81 84 TYR B C 1
ATOM 5564 O O . TYR B 1 84 ? 15.484 5.5 10.617 1 98.81 84 TYR B O 1
ATOM 5572 N N . GLY B 1 85 ? 17.422 4.598 10.922 1 98.81 85 GLY B N 1
ATOM 5573 C CA . GLY B 1 85 ? 18.125 5.074 9.742 1 98.81 85 GLY B CA 1
ATOM 5574 C C . GLY B 1 85 ? 19.312 4.211 9.359 1 98.81 85 GLY B C 1
ATOM 5575 O O . GLY B 1 85 ? 19.562 3.184 9.992 1 98.81 85 GLY B O 1
ATOM 5576 N N . PHE B 1 86 ? 19.938 4.566 8.25 1 98.94 86 PHE B N 1
ATOM 5577 C CA . PHE B 1 86 ? 21.016 3.732 7.73 1 98.94 86 PHE B CA 1
ATOM 5578 C C . PHE B 1 86 ? 22.297 4.535 7.59 1 98.94 86 PHE B C 1
ATOM 5580 O O . PHE B 1 86 ? 22.281 5.676 7.121 1 98.94 86 PHE B O 1
ATOM 5587 N N . LEU B 1 87 ? 23.391 4.016 8.039 1 98.88 87 LEU B N 1
ATOM 5588 C CA . LEU B 1 87 ? 24.703 4.445 7.605 1 98.88 87 LEU B CA 1
ATOM 5589 C C . LEU B 1 87 ? 25.234 3.551 6.484 1 98.88 87 LEU B C 1
ATOM 5591 O O . LEU B 1 87 ? 25.375 2.34 6.672 1 98.88 87 LEU B O 1
ATOM 5595 N N . LEU B 1 88 ? 25.484 4.105 5.375 1 98.94 88 LEU B N 1
ATOM 5596 C CA . LEU B 1 88 ? 25.938 3.379 4.195 1 98.94 88 LEU B CA 1
ATOM 5597 C C . LEU B 1 88 ? 27.391 3.705 3.883 1 98.94 88 LEU B C 1
ATOM 5599 O O . LEU B 1 88 ? 27.75 4.871 3.703 1 98.94 88 LEU B O 1
ATOM 5603 N N . THR B 1 89 ? 28.234 2.748 3.859 1 98.81 89 THR B N 1
ATOM 5604 C CA . THR B 1 89 ? 29.625 2.908 3.465 1 98.81 89 THR B CA 1
ATOM 5605 C C . THR B 1 89 ? 29.891 2.23 2.125 1 98.81 89 THR B C 1
ATOM 5607 O O . THR B 1 89 ? 29.625 1.036 1.964 1 98.81 89 THR B O 1
ATOM 5610 N N . ASP B 1 90 ? 30.375 3.012 1.173 1 98.44 90 ASP B N 1
ATOM 5611 C CA . ASP B 1 90 ? 30.594 2.436 -0.151 1 98.44 90 ASP B CA 1
ATOM 5612 C C . ASP B 1 90 ? 31.938 1.73 -0.229 1 98.44 90 ASP B C 1
ATOM 5614 O O . ASP B 1 90 ? 32.656 1.65 0.766 1 98.44 90 ASP B O 1
ATOM 5618 N N . THR B 1 91 ? 32.25 1.122 -1.353 1 98.06 91 THR B N 1
ATOM 5619 C CA . THR B 1 91 ? 33.469 0.322 -1.554 1 98.06 91 THR B CA 1
ATOM 5620 C C . THR B 1 91 ? 34.719 1.204 -1.549 1 98.06 91 THR B C 1
ATOM 5622 O O . THR B 1 91 ? 35.844 0.706 -1.412 1 98.06 91 THR B O 1
ATOM 5625 N N . GLU B 1 92 ? 34.562 2.502 -1.636 1 97.75 92 GLU B N 1
ATOM 5626 C CA . GLU B 1 92 ? 35.688 3.428 -1.59 1 97.75 92 GLU B CA 1
ATOM 5627 C C . GLU B 1 92 ? 35.906 3.99 -0.185 1 97.75 92 GLU B C 1
ATOM 5629 O O . GLU B 1 92 ? 36.812 4.758 0.058 1 97.75 92 GLU B O 1
ATOM 5634 N N . GLY B 1 93 ? 35.031 3.686 0.689 1 97.38 93 GLY B N 1
ATOM 5635 C CA . GLY B 1 93 ? 35.188 4.066 2.082 1 97.38 93 GLY B CA 1
ATOM 5636 C C . GLY B 1 93 ? 34.406 5.293 2.467 1 97.38 93 GLY B C 1
ATOM 5637 O O . GLY B 1 93 ? 34.406 5.703 3.631 1 97.38 93 GLY B O 1
ATOM 5638 N N . GLU B 1 94 ? 33.688 5.879 1.486 1 97.69 94 GLU B N 1
ATOM 5639 C CA . GLU B 1 94 ? 32.812 7.02 1.8 1 97.69 94 GLU B CA 1
ATOM 5640 C C . GLU B 1 94 ? 31.547 6.578 2.51 1 97.69 94 GLU B C 1
ATOM 5642 O O . GLU B 1 94 ? 30.938 5.566 2.141 1 97.69 94 GLU B O 1
ATOM 5647 N N . THR B 1 95 ? 31.141 7.363 3.592 1 98.38 95 THR B N 1
ATOM 5648 C CA . THR B 1 95 ? 29.953 7.008 4.367 1 98.38 95 THR B CA 1
ATOM 5649 C C . THR B 1 95 ? 28.906 8.125 4.301 1 98.38 95 THR B C 1
ATOM 5651 O O . THR B 1 95 ? 29.266 9.305 4.34 1 98.38 95 THR B O 1
ATOM 5654 N N . THR B 1 96 ? 27.656 7.793 4.172 1 98.44 96 THR B N 1
ATOM 5655 C CA . THR B 1 96 ? 26.531 8.727 4.188 1 98.44 96 THR B CA 1
ATOM 5656 C C . THR B 1 96 ? 25.406 8.211 5.082 1 98.44 96 THR B C 1
ATOM 5658 O O . THR B 1 96 ? 25.312 7.012 5.344 1 98.44 96 THR B O 1
ATOM 5661 N N . PHE B 1 97 ? 24.672 9.141 5.699 1 98.62 97 PHE B N 1
ATOM 5662 C CA . PHE B 1 97 ? 23.453 8.812 6.434 1 98.62 97 PHE B CA 1
ATOM 5663 C C . PHE B 1 97 ? 22.234 8.875 5.52 1 98.62 97 PHE B C 1
ATOM 5665 O O . PHE B 1 97 ? 22.094 9.812 4.73 1 98.62 97 PHE B O 1
ATOM 5672 N N . TYR B 1 98 ? 21.422 7.848 5.516 1 98.69 98 TYR B N 1
ATOM 5673 C CA . TYR B 1 98 ? 20.188 7.789 4.746 1 98.69 98 TYR B CA 1
ATOM 5674 C C . TYR B 1 98 ? 18.984 7.559 5.66 1 98.69 98 TYR B C 1
ATOM 5676 O O . TYR B 1 98 ? 18.938 6.57 6.398 1 98.69 98 TYR B O 1
ATOM 5684 N N . GLY B 1 99 ? 18.031 8.547 5.703 1 97.81 99 GLY B N 1
ATOM 5685 C CA . GLY B 1 99 ? 16.828 8.461 6.496 1 97.81 99 GLY B CA 1
ATOM 5686 C C . GLY B 1 99 ? 15.578 8.875 5.73 1 97.81 99 GLY B C 1
ATOM 5687 O O . GLY B 1 99 ? 15.562 8.852 4.496 1 97.81 99 GLY B O 1
ATOM 5688 N N . GLY B 1 100 ? 14.531 9.133 6.465 1 95.94 100 GLY B N 1
ATOM 5689 C CA . GLY B 1 100 ? 13.242 9.438 5.875 1 95.94 100 GLY B CA 1
ATOM 5690 C C . GLY B 1 100 ? 13.227 10.742 5.102 1 95.94 100 GLY B C 1
ATOM 5691 O O . GLY B 1 100 ? 12.328 10.984 4.293 1 95.94 100 GLY B O 1
ATOM 5692 N N . ARG B 1 101 ? 14.211 11.57 5.301 1 95.25 101 ARG B N 1
ATOM 5693 C CA . ARG B 1 101 ? 14.273 12.875 4.645 1 95.25 101 ARG B CA 1
ATOM 5694 C C . ARG B 1 101 ? 15.391 12.914 3.605 1 95.25 101 ARG B C 1
ATOM 5696 O O . ARG B 1 101 ? 15.742 13.984 3.107 1 95.25 101 ARG B O 1
ATOM 5703 N N . GLY B 1 102 ? 15.938 11.75 3.32 1 95.62 102 GLY B N 1
ATOM 5704 C CA . GLY B 1 102 ? 16.953 11.695 2.275 1 95.62 102 GLY B CA 1
ATOM 5705 C C . GLY B 1 102 ? 18.344 11.438 2.807 1 95.62 102 GLY B C 1
ATOM 5706 O O . GLY B 1 102 ? 18.516 10.688 3.771 1 95.62 102 GLY B O 1
ATOM 5707 N N . PHE B 1 103 ? 19.359 11.938 2.096 1 97.44 103 PHE B N 1
ATOM 5708 C CA . PHE B 1 103 ? 20.766 11.688 2.395 1 97.44 103 PHE B CA 1
ATOM 5709 C C . PHE B 1 103 ? 21.391 12.875 3.115 1 97.44 103 PHE B C 1
ATOM 5711 O O . PHE B 1 103 ? 21.141 14.023 2.76 1 97.44 103 PHE B O 1
ATOM 5718 N N . PHE B 1 104 ? 22.203 12.594 4.129 1 96.31 104 PHE B N 1
ATOM 5719 C CA . PHE B 1 104 ? 22.922 13.625 4.875 1 96.31 104 PHE B CA 1
ATOM 5720 C C . PHE B 1 104 ? 24.328 13.156 5.219 1 96.31 104 PHE B C 1
ATOM 5722 O O . PHE B 1 104 ? 24.594 11.953 5.289 1 96.31 104 PHE B O 1
ATOM 5729 N N . GLU B 1 105 ? 25.234 14.141 5.41 1 96.5 105 GLU B N 1
ATOM 5730 C CA . GLU B 1 105 ? 26.531 13.797 6.004 1 96.5 105 GLU B CA 1
ATOM 5731 C C . GLU B 1 105 ? 26.359 13.266 7.426 1 96.5 105 GLU B C 1
ATOM 5733 O O . GLU B 1 105 ? 25.562 13.789 8.195 1 96.5 105 GLU B O 1
ATOM 5738 N N . PRO B 1 106 ? 27.078 12.227 7.707 1 97.56 106 PRO B N 1
ATOM 5739 C CA . PRO B 1 106 ? 26.906 11.641 9.039 1 97.56 106 PRO B CA 1
ATOM 5740 C C . PRO B 1 106 ? 27.625 12.445 10.133 1 97.56 106 PRO B C 1
ATOM 5742 O O . PRO B 1 106 ? 28.438 11.891 10.875 1 97.56 106 PRO B O 1
ATOM 5745 N N . THR B 1 107 ? 27.281 13.664 10.25 1 96.69 107 THR B N 1
ATOM 5746 C CA . THR B 1 107 ? 27.781 14.5 11.336 1 96.69 107 THR B CA 1
ATOM 5747 C C . THR B 1 107 ? 26.969 14.289 12.602 1 96.69 107 THR B C 1
ATOM 5749 O O . THR B 1 107 ? 25.844 13.766 12.547 1 96.69 107 THR B O 1
ATOM 5752 N N . GLU B 1 108 ? 27.578 14.617 13.695 1 95.44 108 GLU B N 1
ATOM 5753 C CA . GLU B 1 108 ? 26.875 14.523 14.961 1 95.44 108 GLU B CA 1
ATOM 5754 C C . GLU B 1 108 ? 25.562 15.297 14.922 1 95.44 108 GLU B C 1
ATOM 5756 O O . GLU B 1 108 ? 24.531 14.828 15.422 1 95.44 108 GLU B O 1
ATOM 5761 N N . ALA B 1 109 ? 25.578 16.438 14.359 1 93.75 109 ALA B N 1
ATOM 5762 C CA . ALA B 1 109 ? 24.406 17.297 14.281 1 93.75 109 ALA B CA 1
ATOM 5763 C C . ALA B 1 109 ? 23.297 16.641 13.469 1 93.75 109 ALA B C 1
ATOM 5765 O O . ALA B 1 109 ? 22.125 16.656 13.867 1 93.75 109 ALA B O 1
ATOM 5766 N N . ASN B 1 110 ? 23.625 16.094 12.289 1 94.69 110 ASN B N 1
ATOM 5767 C CA . ASN B 1 110 ? 22.625 15.438 11.453 1 94.69 110 ASN B CA 1
ATOM 5768 C C . ASN B 1 110 ? 22.062 14.188 12.125 1 94.69 110 ASN B C 1
ATOM 5770 O O . ASN B 1 110 ? 20.859 13.945 12.078 1 94.69 110 ASN B O 1
ATOM 5774 N N . LEU B 1 111 ? 22.906 13.438 12.766 1 96.5 111 LEU B N 1
ATOM 5775 C CA . LEU B 1 111 ? 22.5 12.203 13.422 1 96.5 111 LEU B CA 1
ATOM 5776 C C . LEU B 1 111 ? 21.641 12.492 14.648 1 96.5 111 LEU B C 1
ATOM 5778 O O . LEU B 1 111 ? 20.891 11.625 15.117 1 96.5 111 LEU B O 1
ATOM 5782 N N . ALA B 1 112 ? 21.781 13.719 15.148 1 94.75 112 ALA B N 1
ATOM 5783 C CA . ALA B 1 112 ? 20.984 14.117 16.312 1 94.75 112 ALA B CA 1
ATOM 5784 C C . ALA B 1 112 ? 19.625 14.664 15.883 1 94.75 112 ALA B C 1
ATOM 5786 O O . ALA B 1 112 ? 18.766 14.922 16.734 1 94.75 112 ALA B O 1
ATOM 5787 N N . THR B 1 113 ? 19.344 14.812 14.578 1 93.44 113 THR B N 1
ATOM 5788 C CA . THR B 1 113 ? 18.078 15.336 14.078 1 93.44 113 THR B CA 1
ATOM 5789 C C . THR B 1 113 ? 17.062 14.203 13.883 1 93.44 113 THR B C 1
ATOM 5791 O O . THR B 1 113 ? 17.109 13.484 12.883 1 93.44 113 THR B O 1
ATOM 5794 N N . MET B 1 114 ? 16.047 14.133 14.711 1 94 114 MET B N 1
ATOM 5795 C CA . MET B 1 114 ? 15.148 12.984 14.773 1 94 114 MET B CA 1
ATOM 5796 C C . MET B 1 114 ? 14.219 12.969 13.562 1 94 114 MET B C 1
ATOM 5798 O O . MET B 1 114 ? 13.805 11.898 13.109 1 94 114 MET B O 1
ATOM 5802 N N . ASP B 1 115 ? 14 14.117 12.984 1 93.06 115 ASP B N 1
ATOM 5803 C CA . ASP B 1 115 ? 13.117 14.234 11.836 1 93.06 115 ASP B CA 1
ATOM 5804 C C . ASP B 1 115 ? 13.711 13.539 10.609 1 93.06 115 ASP B C 1
ATOM 5806 O O . ASP B 1 115 ? 13.008 13.281 9.633 1 93.06 115 ASP B O 1
ATOM 5810 N N . TYR B 1 116 ? 14.984 13.242 10.641 1 96.25 116 TYR B N 1
ATOM 5811 C CA . TYR B 1 116 ? 15.664 12.656 9.484 1 96.25 116 TYR B CA 1
ATOM 5812 C C . TYR B 1 116 ? 15.445 11.148 9.43 1 96.25 116 TYR B C 1
ATOM 5814 O O . TYR B 1 116 ? 15.719 10.516 8.406 1 96.25 116 TYR B O 1
ATOM 5822 N N . TYR B 1 117 ? 14.938 10.562 10.484 1 97.75 117 TYR B N 1
ATOM 5823 C CA . TYR B 1 117 ? 14.875 9.109 10.594 1 97.75 117 TYR B CA 1
ATOM 5824 C C . TYR B 1 117 ? 13.555 8.578 10.047 1 97.75 117 TYR B C 1
ATOM 5826 O O . TYR B 1 117 ? 12.555 9.297 10.023 1 97.75 117 TYR B O 1
ATOM 5834 N N . PHE B 1 118 ? 13.602 7.316 9.586 1 98.25 1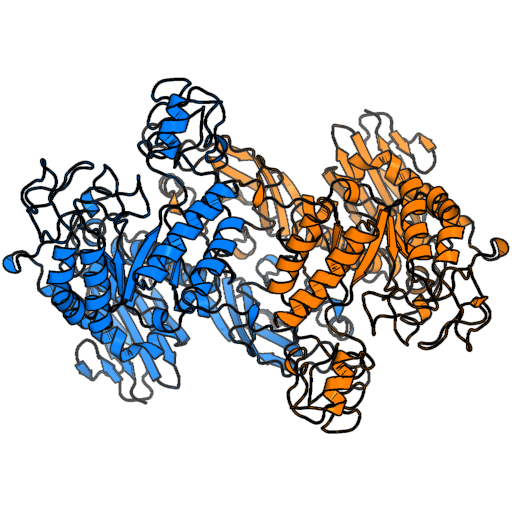18 PHE B N 1
ATOM 5835 C CA . PHE B 1 118 ? 12.391 6.559 9.305 1 98.25 118 PHE B CA 1
ATOM 5836 C C . PHE B 1 118 ? 11.68 6.172 10.594 1 98.25 118 PHE B C 1
ATOM 5838 O O . PHE B 1 118 ? 12.281 6.168 11.664 1 98.25 118 PHE B O 1
ATOM 5845 N N . LYS B 1 119 ? 10.383 5.902 10.445 1 97.38 119 LYS B N 1
ATOM 5846 C CA . LYS B 1 119 ? 9.625 5.438 11.602 1 97.38 119 LYS B CA 1
ATOM 5847 C C . LYS B 1 119 ? 8.75 4.238 11.234 1 97.38 119 LYS B C 1
ATOM 5849 O O . LYS B 1 119 ? 8.188 4.184 10.141 1 97.38 119 LYS B O 1
ATOM 5854 N N . PHE B 1 120 ? 8.703 3.252 12.047 1 96.88 120 PHE B N 1
ATOM 5855 C CA . PHE B 1 120 ? 7.652 2.242 12.18 1 96.88 120 PHE B CA 1
ATOM 5856 C C . PHE B 1 120 ? 6.914 2.396 13.5 1 96.88 120 PHE B C 1
ATOM 5858 O O . PHE B 1 120 ? 7.344 1.861 14.523 1 96.88 120 PHE B O 1
ATOM 5865 N N . PRO B 1 121 ? 5.805 3.08 13.461 1 96.19 121 PRO B N 1
ATOM 5866 C CA . PRO B 1 121 ? 5.273 3.707 14.672 1 96.19 121 PRO B CA 1
ATOM 5867 C C . PRO B 1 121 ? 4.844 2.688 15.727 1 96.19 121 PRO B C 1
ATOM 5869 O O . PRO B 1 121 ? 5.023 2.92 16.922 1 96.19 121 PRO B O 1
ATOM 5872 N N . PHE B 1 122 ? 4.223 1.573 15.359 1 96.5 122 PHE B N 1
ATOM 5873 C CA . PHE B 1 122 ? 3.771 0.581 16.328 1 96.5 122 PHE B CA 1
ATOM 5874 C C . PHE B 1 122 ? 3.424 -0.732 15.641 1 96.5 122 PHE B C 1
ATOM 5876 O O . PHE B 1 122 ? 2.721 -0.739 14.625 1 96.5 122 PHE B O 1
ATOM 5883 N N . ILE B 1 123 ? 3.928 -1.848 16.125 1 96.56 123 ILE B N 1
ATOM 5884 C CA . ILE B 1 123 ? 3.604 -3.164 15.586 1 96.56 123 ILE B CA 1
ATOM 5885 C C . ILE B 1 123 ? 2.244 -3.617 16.109 1 96.56 123 ILE B C 1
ATOM 5887 O O . ILE B 1 123 ? 2.086 -3.857 17.312 1 96.56 123 ILE B O 1
ATOM 5891 N N . HIS B 1 124 ? 1.28 -3.67 15.289 1 96.12 124 HIS B N 1
ATOM 5892 C CA . HIS B 1 124 ? -0.034 -4.211 15.617 1 96.12 124 HIS B CA 1
ATOM 5893 C C . HIS B 1 124 ? -0.211 -5.617 15.047 1 96.12 124 HIS B C 1
ATOM 5895 O O . HIS B 1 124 ? -0.015 -5.836 13.852 1 96.12 124 HIS B O 1
ATOM 5901 N N . ALA B 1 125 ? -0.652 -6.531 15.906 1 94.56 125 ALA B N 1
ATOM 5902 C CA . ALA B 1 125 ? -0.902 -7.895 15.438 1 94.56 125 ALA B CA 1
ATOM 5903 C C . ALA B 1 125 ? -1.939 -7.906 14.32 1 94.56 125 ALA B C 1
ATOM 5905 O O . ALA B 1 125 ? -1.792 -8.641 13.336 1 94.56 125 ALA B O 1
ATOM 5906 N N . VAL B 1 126 ? -2.938 -7.074 14.398 1 94.94 126 VAL B N 1
ATOM 5907 C CA . VAL B 1 126 ? -4.062 -7.062 13.469 1 94.94 126 VAL B CA 1
ATOM 5908 C C . VAL B 1 126 ? -3.6 -6.559 12.109 1 94.94 126 VAL B C 1
ATOM 5910 O O . VAL B 1 126 ? -4.227 -6.855 11.086 1 94.94 126 VAL B O 1
ATOM 5913 N N . ASP B 1 127 ? -2.463 -5.805 12.055 1 95.75 127 ASP B N 1
ATOM 5914 C CA . ASP B 1 127 ? -1.933 -5.27 10.805 1 95.75 127 ASP B CA 1
ATOM 5915 C C . ASP B 1 127 ? -0.848 -6.18 10.234 1 95.75 127 ASP B C 1
ATOM 5917 O O . ASP B 1 127 ? -0.33 -5.93 9.148 1 95.75 127 ASP B O 1
ATOM 5921 N N . THR B 1 128 ? -0.435 -7.195 10.977 1 96.44 128 THR B N 1
ATOM 5922 C CA . THR B 1 128 ? 0.592 -8.125 10.523 1 96.44 128 THR B CA 1
ATOM 5923 C C . THR B 1 128 ? 0.007 -9.148 9.555 1 96.44 128 THR B C 1
ATOM 5925 O O . THR B 1 128 ? -1.04 -9.742 9.828 1 96.44 128 THR B O 1
ATOM 5928 N N . PHE B 1 129 ? 0.67 -9.297 8.398 1 96.75 129 PHE B N 1
ATOM 5929 C CA . PHE B 1 129 ? 0.224 -10.297 7.434 1 96.75 129 PHE B CA 1
ATOM 5930 C C . PHE B 1 129 ? 0.225 -11.688 8.055 1 96.75 129 PHE B C 1
ATOM 5932 O O . PHE B 1 129 ? 1.218 -12.102 8.656 1 96.75 129 PHE B O 1
ATOM 5939 N N . GLU B 1 130 ? -0.885 -12.359 7.918 1 95.5 130 GLU B N 1
ATOM 5940 C CA . GLU B 1 130 ? -1.014 -13.727 8.414 1 95.5 130 GLU B CA 1
ATOM 5941 C C . GLU B 1 130 ? -1.716 -14.617 7.398 1 95.5 130 GLU B C 1
ATOM 5943 O O . GLU B 1 130 ? -2.787 -14.273 6.895 1 95.5 130 GLU B O 1
ATOM 5948 N N . ALA B 1 131 ? -1.106 -15.68 7.059 1 96.56 131 ALA B N 1
ATOM 5949 C CA . ALA B 1 131 ? -1.698 -16.703 6.207 1 96.56 131 ALA B CA 1
ATOM 5950 C C . ALA B 1 131 ? -1.904 -18 6.98 1 96.56 131 ALA B C 1
ATOM 5952 O O . ALA B 1 131 ? -1.264 -18.234 8.008 1 96.56 131 ALA B O 1
ATOM 5953 N N . PRO B 1 132 ? -2.861 -18.875 6.508 1 97.62 132 PRO B N 1
ATOM 5954 C CA . PRO B 1 132 ? -3.014 -20.172 7.18 1 97.62 132 PRO B CA 1
ATOM 5955 C C . PRO B 1 132 ? -1.721 -20.984 7.203 1 97.62 132 PRO B C 1
ATOM 5957 O O . PRO B 1 132 ? -1.067 -21.125 6.168 1 97.62 132 PRO B O 1
ATOM 5960 N N . GLU B 1 133 ? -1.438 -21.516 8.328 1 95.88 133 GLU B N 1
ATOM 5961 C CA . GLU B 1 133 ? -0.169 -22.203 8.539 1 95.88 133 GLU B CA 1
ATOM 5962 C C . GLU B 1 133 ? -0.048 -23.438 7.645 1 95.88 133 GLU B C 1
ATOM 5964 O O . GLU B 1 133 ? 1.05 -23.781 7.199 1 95.88 133 GLU B O 1
ATOM 5969 N N . TRP B 1 134 ? -1.164 -24.016 7.375 1 98.06 134 TRP B N 1
ATOM 5970 C CA . TRP B 1 134 ? -1.132 -25.266 6.629 1 98.06 134 TRP B CA 1
ATOM 5971 C C . TRP B 1 134 ? -0.681 -25.031 5.191 1 98.06 134 TRP B C 1
ATOM 5973 O O . TRP B 1 134 ? -0.178 -25.953 4.535 1 98.06 134 TRP B O 1
ATOM 5983 N N . VAL B 1 135 ? -0.806 -23.859 4.664 1 98.5 135 VAL B N 1
ATOM 5984 C CA . VAL B 1 135 ? -0.589 -23.594 3.248 1 98.5 135 VAL B CA 1
ATOM 5985 C C . VAL B 1 135 ? 0.885 -23.781 2.904 1 98.5 135 VAL B C 1
ATOM 5987 O O . VAL B 1 135 ? 1.215 -24.359 1.859 1 98.5 135 VAL B O 1
ATOM 5990 N N . ARG B 1 136 ? 1.777 -23.359 3.699 1 96.56 136 ARG B N 1
ATOM 5991 C CA . ARG B 1 136 ? 3.203 -23.438 3.398 1 96.56 136 ARG B CA 1
ATOM 5992 C C . ARG B 1 136 ? 3.66 -24.891 3.312 1 96.56 136 ARG B C 1
ATOM 5994 O O . ARG B 1 136 ? 4.703 -25.188 2.725 1 96.56 136 ARG B O 1
ATOM 6001 N N . ASN B 1 137 ? 2.863 -25.828 3.859 1 97.38 137 ASN B N 1
ATOM 6002 C CA . ASN B 1 137 ? 3.186 -27.25 3.84 1 97.38 137 ASN B CA 1
ATOM 6003 C C . ASN B 1 137 ? 2.355 -27.984 2.801 1 97.38 137 ASN B C 1
ATOM 6005 O O . ASN B 1 137 ? 2.271 -29.219 2.834 1 97.38 137 ASN B O 1
ATOM 6009 N N . THR B 1 138 ? 1.785 -27.297 1.926 1 98.56 138 THR B N 1
ATOM 6010 C CA . THR B 1 138 ? 0.838 -27.906 1 1 98.56 138 THR B CA 1
ATOM 6011 C C . THR B 1 138 ? 1.482 -28.125 -0.366 1 98.56 138 THR B C 1
ATOM 6013 O O . THR B 1 138 ? 2.178 -27.25 -0.879 1 98.56 138 THR B O 1
ATOM 6016 N N . ILE B 1 139 ? 1.357 -29.297 -0.9 1 98.75 139 ILE B N 1
ATOM 6017 C CA . ILE B 1 139 ? 1.612 -29.609 -2.301 1 98.75 139 ILE B CA 1
ATOM 6018 C C . ILE B 1 139 ? 0.29 -29.688 -3.062 1 98.75 139 ILE B C 1
ATOM 6020 O O . ILE B 1 139 ? -0.497 -30.609 -2.863 1 98.75 139 ILE B O 1
ATOM 6024 N N . TRP B 1 140 ? 0.1 -28.75 -3.912 1 98.88 140 TRP B N 1
ATOM 6025 C CA . TRP B 1 140 ? -1.174 -28.594 -4.605 1 98.88 140 TRP B CA 1
ATOM 6026 C C . TRP B 1 140 ? -1.213 -29.438 -5.871 1 98.88 140 TRP B C 1
ATOM 6028 O O . TRP B 1 140 ? -0.175 -29.703 -6.488 1 98.88 140 TRP B O 1
ATOM 6038 N N . TYR B 1 141 ? -2.371 -29.891 -6.172 1 98.94 141 TYR B N 1
ATOM 6039 C CA . TYR B 1 141 ? -2.707 -30.562 -7.422 1 98.94 141 TYR B CA 1
ATOM 6040 C C . TYR B 1 141 ? -3.898 -29.891 -8.094 1 98.94 141 TYR B C 1
ATOM 6042 O O . TYR B 1 141 ? -4.988 -29.828 -7.523 1 98.94 141 TYR B O 1
ATOM 6050 N N . GLN B 1 142 ? -3.688 -29.312 -9.242 1 98.88 142 GLN B N 1
ATOM 6051 C CA . GLN B 1 142 ? -4.75 -28.625 -9.969 1 98.88 142 GLN B CA 1
ATOM 6052 C C . GLN B 1 142 ? -5.484 -29.578 -10.906 1 98.88 142 GLN B C 1
ATOM 6054 O O . GLN B 1 142 ? -4.855 -30.297 -11.695 1 98.88 142 GLN B O 1
ATOM 6059 N N . ILE B 1 143 ? -6.824 -29.547 -10.812 1 98.88 143 ILE B N 1
ATOM 6060 C CA . ILE B 1 143 ? -7.641 -30.453 -11.609 1 98.88 143 ILE B CA 1
ATOM 6061 C C . ILE B 1 143 ? -8.633 -29.656 -12.453 1 98.88 143 ILE B C 1
ATOM 6063 O O . ILE B 1 143 ? -9.305 -28.75 -11.945 1 98.88 143 ILE B O 1
ATOM 6067 N N . PHE B 1 144 ? -8.648 -29.875 -13.727 1 98.69 144 PHE B N 1
ATOM 6068 C CA . PHE B 1 144 ? -9.734 -29.516 -14.633 1 98.69 144 PHE B CA 1
ATOM 6069 C C . PHE B 1 144 ? -10.766 -30.641 -14.703 1 98.69 144 PHE B C 1
ATOM 6071 O O . PHE B 1 144 ? -10.586 -31.609 -15.43 1 98.69 144 PHE B O 1
ATOM 6078 N N . PRO B 1 145 ? -11.875 -30.484 -13.984 1 98.62 145 PRO B N 1
ATOM 6079 C CA . PRO B 1 145 ? -12.75 -31.625 -13.711 1 98.62 145 PRO B CA 1
ATOM 6080 C C . PRO B 1 145 ? -13.25 -32.312 -14.977 1 98.62 145 PRO B C 1
ATOM 6082 O O . PRO B 1 145 ? -13.234 -33.531 -15.062 1 98.62 145 PRO B O 1
ATOM 6085 N N . GLU B 1 146 ? -13.57 -31.656 -16.016 1 98.44 146 GLU B N 1
ATOM 6086 C CA . GLU B 1 146 ? -14.148 -32.188 -17.25 1 98.44 146 GLU B CA 1
ATOM 6087 C C . GLU B 1 146 ? -13.164 -33.094 -17.984 1 98.44 146 GLU B C 1
ATOM 6089 O O . GLU B 1 146 ? -13.57 -33.906 -18.828 1 98.44 146 GLU B O 1
ATOM 6094 N N . ARG B 1 147 ? -11.922 -33.031 -17.578 1 98.5 147 ARG B N 1
ATOM 6095 C CA . ARG B 1 147 ? -10.891 -33.75 -18.312 1 98.5 147 ARG B CA 1
ATOM 6096 C C . ARG B 1 147 ? -10.094 -34.688 -17.391 1 98.5 147 ARG B C 1
ATOM 6098 O O . ARG B 1 147 ? -9.078 -35.25 -17.797 1 98.5 147 ARG B O 1
ATOM 6105 N N . PHE B 1 148 ? -10.531 -34.938 -16.156 1 98.81 148 PHE B N 1
ATOM 6106 C CA . PHE B 1 148 ? -9.711 -35.656 -15.195 1 98.81 148 PHE B CA 1
ATOM 6107 C C . PHE B 1 148 ? -10.109 -37.156 -15.156 1 98.81 148 PHE B C 1
ATOM 6109 O O . PHE B 1 148 ? -9.25 -38.031 -15.219 1 98.81 148 PHE B O 1
ATOM 6116 N N . ALA B 1 149 ? -11.406 -37.406 -14.969 1 98.75 149 ALA B N 1
ATOM 6117 C CA . ALA B 1 149 ? -11.922 -38.781 -14.953 1 98.75 149 ALA B CA 1
ATOM 6118 C C . ALA B 1 149 ? -13.445 -38.781 -15.023 1 98.75 149 ALA B C 1
ATOM 6120 O O . ALA B 1 149 ? -14.109 -37.938 -14.422 1 98.75 149 ALA B O 1
ATOM 6121 N N . ASN B 1 150 ? -13.938 -39.75 -15.758 1 98.5 150 ASN B N 1
ATOM 6122 C CA . ASN B 1 150 ? -15.383 -39.938 -15.836 1 98.5 150 ASN B CA 1
ATOM 6123 C C . ASN B 1 150 ? -15.836 -41.031 -14.875 1 98.5 150 ASN B C 1
ATOM 6125 O O . ASN B 1 150 ? -15.781 -42.219 -15.203 1 98.5 150 ASN B O 1
ATOM 6129 N N . GLY B 1 151 ? -16.406 -40.625 -13.719 1 98.25 151 GLY B N 1
ATOM 6130 C CA . GLY B 1 151 ? -16.828 -41.562 -12.695 1 98.25 151 GLY B CA 1
ATOM 6131 C C . GLY B 1 151 ? -18.297 -41.938 -12.812 1 98.25 151 GLY B C 1
ATOM 6132 O O . GLY B 1 151 ? -18.703 -43 -12.289 1 98.25 151 GLY B O 1
ATOM 6133 N N . ASN B 1 152 ? -19.062 -41.125 -13.484 1 98.19 152 ASN B N 1
ATOM 6134 C CA . ASN B 1 152 ? -20.484 -41.375 -13.672 1 98.19 152 ASN B CA 1
ATOM 6135 C C . ASN B 1 152 ? -20.938 -41.031 -15.086 1 98.19 152 ASN B C 1
ATOM 6137 O O . ASN B 1 152 ? -21.578 -40 -15.289 1 98.19 152 ASN B O 1
ATOM 6141 N N . PRO B 1 153 ? -20.75 -41.906 -16.016 1 97.62 153 PRO B N 1
ATOM 6142 C CA . PRO B 1 153 ? -21.094 -41.625 -17.422 1 97.62 153 PRO B CA 1
ATOM 6143 C C . PRO B 1 153 ? -22.578 -41.281 -17.594 1 97.62 153 PRO B C 1
ATOM 6145 O O . PRO B 1 153 ? -22.938 -40.625 -18.578 1 97.62 153 PRO B O 1
ATOM 6148 N N . ALA B 1 154 ? -23.438 -41.594 -16.719 1 97.75 154 ALA B N 1
ATOM 6149 C CA . ALA B 1 154 ? -24.875 -41.406 -16.844 1 97.75 154 ALA B CA 1
ATOM 6150 C C . ALA B 1 154 ? -25.234 -39.938 -16.828 1 97.75 154 ALA B C 1
ATOM 6152 O O . ALA B 1 154 ? -26.297 -39.531 -17.312 1 97.75 154 ALA B O 1
ATOM 6153 N N . ILE B 1 155 ? -24.375 -39.094 -16.328 1 98.19 155 ILE B N 1
ATOM 6154 C CA . ILE B 1 155 ? -24.719 -37.688 -16.188 1 98.19 155 ILE B CA 1
ATOM 6155 C C . ILE B 1 155 ? -23.906 -36.875 -17.188 1 98.19 155 ILE B C 1
ATOM 6157 O O . ILE B 1 155 ? -23.906 -35.625 -17.156 1 98.19 155 ILE B O 1
ATOM 6161 N N . SER B 1 156 ? -23.141 -37.562 -18.031 1 98.12 156 SER B N 1
ATOM 6162 C CA . SER B 1 156 ? -22.359 -36.844 -19.031 1 98.12 156 SER B CA 1
ATOM 6163 C C . SER B 1 156 ? -23.25 -36.125 -20.031 1 98.12 156 SER B C 1
ATOM 6165 O O . SER B 1 156 ? -24.375 -36.531 -20.281 1 98.12 156 SER B O 1
ATOM 6167 N N . PRO B 1 157 ? -22.75 -35 -20.594 1 96.81 157 PRO B N 1
ATOM 6168 C CA . PRO B 1 157 ? -23.516 -34.375 -21.656 1 96.81 157 PRO B CA 1
ATOM 6169 C C . PRO B 1 157 ? -23.812 -35.312 -22.812 1 96.81 157 PRO B C 1
ATOM 6171 O O . PRO B 1 157 ? -23.062 -36.25 -23.062 1 96.81 157 PRO B O 1
ATOM 6174 N N . GLU B 1 158 ? -24.844 -35 -23.625 1 94.62 158 GLU B N 1
ATOM 6175 C CA . GLU B 1 158 ? -25.281 -35.844 -24.734 1 94.62 158 GLU B CA 1
ATOM 6176 C C . GLU B 1 158 ? -24.203 -35.938 -25.812 1 94.62 158 GLU B C 1
ATOM 6178 O O . GLU B 1 158 ? -24.031 -37 -26.438 1 94.62 158 GLU B O 1
ATOM 6183 N N . ASN B 1 159 ? -23.484 -34.969 -26.031 1 94.5 159 ASN B N 1
ATOM 6184 C CA . ASN B 1 159 ? -22.484 -34.906 -27.094 1 94.5 159 ASN B CA 1
ATOM 6185 C C . ASN B 1 159 ? -21.094 -35.25 -26.578 1 94.5 159 ASN B C 1
ATOM 6187 O O . ASN B 1 159 ? -20.094 -34.875 -27.188 1 94.5 159 ASN B O 1
ATOM 6191 N N . THR B 1 160 ? -21.031 -36.031 -25.562 1 97.69 160 THR B N 1
ATOM 6192 C CA . THR B 1 160 ? -19.766 -36.406 -24.953 1 97.69 160 THR B CA 1
ATOM 6193 C C . THR B 1 160 ? -18.984 -37.344 -25.859 1 97.69 160 THR B C 1
ATOM 6195 O O . THR B 1 160 ? -19.562 -38.312 -26.422 1 97.69 160 THR B O 1
ATOM 6198 N N . LEU B 1 161 ? -17.719 -37.125 -25.969 1 98.12 161 LEU B N 1
ATOM 6199 C CA . LEU B 1 161 ? -16.828 -37.969 -26.75 1 98.12 161 LEU B CA 1
ATOM 6200 C C . LEU B 1 161 ? -16.234 -39.062 -25.875 1 98.12 161 LEU B C 1
ATOM 6202 O O . LEU B 1 161 ? -16.188 -38.938 -24.656 1 98.12 161 LEU B O 1
ATOM 6206 N N . PRO B 1 162 ? -15.82 -40.219 -26.594 1 97.31 162 PRO B N 1
ATOM 6207 C CA . PRO B 1 162 ? -15.07 -41.188 -25.812 1 97.31 162 PRO B CA 1
ATOM 6208 C C . PRO B 1 162 ? -13.82 -40.625 -25.156 1 97.31 162 PRO B C 1
ATOM 6210 O O . PRO B 1 162 ? -13.133 -39.781 -25.766 1 97.31 162 PRO B O 1
ATOM 6213 N N . TRP B 1 163 ? -13.57 -41.062 -23.953 1 97.56 163 TRP B N 1
ATOM 6214 C CA . TRP B 1 163 ? -12.492 -40.5 -23.141 1 97.56 163 TRP B CA 1
ATOM 6215 C C . TRP B 1 163 ? -11.172 -40.531 -23.906 1 97.56 163 TRP B C 1
ATOM 6217 O O . TRP B 1 163 ? -10.734 -41.562 -24.375 1 97.56 163 TRP B O 1
ATOM 6227 N N . GLY B 1 164 ? -10.57 -39.438 -24.062 1 95.75 164 GLY B N 1
ATOM 6228 C CA . GLY B 1 164 ? -9.258 -39.312 -24.656 1 95.75 164 GLY B CA 1
ATOM 6229 C C . GLY B 1 164 ? -9.234 -39.688 -26.125 1 95.75 164 GLY B C 1
ATOM 6230 O O . GLY B 1 164 ? -8.18 -40 -26.672 1 95.75 164 GLY B O 1
ATOM 6231 N N . SER B 1 165 ? -10.328 -39.656 -26.828 1 96.62 165 SER B N 1
ATOM 6232 C CA . SER B 1 165 ? -10.438 -40.094 -28.219 1 96.62 165 SER B CA 1
ATOM 6233 C C . SER B 1 165 ? -9.719 -39.156 -29.172 1 96.62 165 SER B C 1
ATOM 6235 O O . SER B 1 165 ? -9.344 -39.531 -30.281 1 96.62 165 SER B O 1
ATOM 6237 N N . LYS B 1 166 ? -9.562 -37.906 -28.75 1 96.12 166 LYS B N 1
ATOM 6238 C CA . LYS B 1 166 ? -8.805 -36.906 -29.5 1 96.12 166 LYS B CA 1
ATOM 6239 C C . LYS B 1 166 ? -8.32 -35.781 -28.609 1 96.12 166 LYS B C 1
ATOM 6241 O O . LYS B 1 166 ? -8.734 -35.688 -27.453 1 96.12 166 LYS B O 1
ATOM 6246 N N . ASP B 1 167 ? -7.387 -35.031 -29.172 1 96.56 167 ASP B N 1
ATOM 6247 C CA . ASP B 1 167 ? -7.066 -33.75 -28.516 1 96.56 167 ASP B CA 1
ATOM 6248 C C . ASP B 1 167 ? -8.281 -32.844 -28.484 1 96.56 167 ASP B C 1
ATOM 6250 O O . ASP B 1 167 ? -9.039 -32.781 -29.453 1 96.56 167 ASP B O 1
ATOM 6254 N N . PRO B 1 168 ? -8.438 -32.188 -27.391 1 97.19 168 PRO B N 1
ATOM 6255 C CA . PRO B 1 168 ? -9.664 -31.391 -27.234 1 97.19 168 PRO B CA 1
ATOM 6256 C C . PRO B 1 168 ? -9.688 -30.156 -28.125 1 97.19 168 PRO B C 1
ATOM 6258 O O . PRO B 1 168 ? -8.648 -29.516 -28.344 1 97.19 168 PRO B O 1
ATOM 6261 N N . ASN B 1 169 ? -10.828 -29.781 -28.641 1 95.75 169 ASN B N 1
ATOM 6262 C CA . ASN B 1 169 ? -11.133 -28.438 -29.109 1 95.75 169 ASN B CA 1
ATOM 6263 C C . ASN B 1 169 ? -11.805 -27.609 -28.016 1 95.75 169 ASN B C 1
ATOM 6265 O O . ASN B 1 169 ? -12 -28.094 -26.891 1 95.75 169 ASN B O 1
ATOM 6269 N N . THR B 1 170 ? -12.141 -26.391 -28.234 1 94.06 170 THR B N 1
ATOM 6270 C CA . THR B 1 170 ? -12.625 -25.453 -27.234 1 94.06 170 THR B CA 1
ATOM 6271 C C . THR B 1 170 ? -14.023 -25.844 -26.766 1 94.06 170 THR B C 1
ATOM 6273 O O . THR B 1 170 ? -14.461 -25.422 -25.688 1 94.06 170 THR B O 1
ATOM 6276 N N . THR B 1 171 ? -14.727 -26.703 -27.5 1 95.62 171 THR B N 1
ATOM 6277 C CA . THR B 1 171 ? -16.125 -26.953 -27.156 1 95.62 171 THR B CA 1
ATOM 6278 C C . THR B 1 171 ? -16.344 -28.422 -26.812 1 95.62 171 THR B C 1
ATOM 6280 O O . THR B 1 171 ? -17.469 -28.828 -26.5 1 95.62 171 THR B O 1
ATOM 6283 N N . ASP B 1 172 ? -15.336 -29.234 -26.828 1 97.38 172 ASP B N 1
ATOM 6284 C CA . ASP B 1 172 ? -15.461 -30.688 -26.641 1 97.38 172 ASP B CA 1
ATOM 6285 C C . ASP B 1 172 ? -15.766 -31.016 -25.188 1 97.38 172 ASP B C 1
ATOM 6287 O O . ASP B 1 172 ? -15.266 -30.359 -24.281 1 97.38 172 ASP B O 1
ATOM 6291 N N . PHE B 1 173 ? -16.609 -32.062 -25.031 1 98.12 173 PHE B N 1
ATOM 6292 C CA . PHE B 1 173 ? -16.859 -32.688 -23.734 1 98.12 173 PHE B CA 1
ATOM 6293 C C . PHE B 1 173 ? -16.391 -34.125 -23.703 1 98.12 173 PHE B C 1
ATOM 6295 O O . PHE B 1 173 ? -16.562 -34.844 -24.688 1 98.12 173 PHE B O 1
ATOM 6302 N N . PHE B 1 174 ? -15.797 -34.531 -22.594 1 98.44 174 PHE B N 1
ATOM 6303 C CA . PHE B 1 174 ? -15.328 -35.906 -22.453 1 98.44 174 PHE B CA 1
ATOM 6304 C C . PHE B 1 174 ? -15.953 -36.562 -21.234 1 98.44 174 PHE B C 1
ATOM 6306 O O . PHE B 1 174 ? -15.75 -37.75 -20.984 1 98.44 174 PHE B O 1
ATOM 6313 N N . GLY B 1 175 ? -16.672 -35.812 -20.422 1 98.31 175 GLY B N 1
ATOM 6314 C CA . GLY B 1 175 ? -17.594 -36.375 -19.438 1 98.31 175 GLY B CA 1
ATOM 6315 C C . GLY B 1 175 ? -16.984 -36.469 -18.047 1 98.31 175 GLY B C 1
ATOM 6316 O O . GLY B 1 175 ? -17.562 -37.094 -17.156 1 98.31 175 GLY B O 1
ATOM 6317 N N . GLY B 1 176 ? -15.781 -35.906 -17.766 1 98.62 176 GLY B N 1
ATOM 6318 C CA . GLY B 1 176 ? -15.25 -35.906 -16.422 1 98.62 176 GLY B CA 1
ATOM 6319 C C . GLY B 1 176 ? -16.188 -35.281 -15.406 1 98.62 176 GLY B C 1
ATOM 6320 O O . GLY B 1 176 ? -16.969 -34.406 -15.75 1 98.62 176 GLY B O 1
ATOM 6321 N N . ASP B 1 177 ? -16.156 -35.812 -14.156 1 98.62 177 ASP B N 1
ATOM 6322 C CA . ASP B 1 177 ? -17.078 -35.344 -13.141 1 98.62 177 ASP B CA 1
ATOM 6323 C C . ASP B 1 177 ? -16.516 -35.5 -11.734 1 98.62 177 ASP B C 1
ATOM 6325 O O . ASP B 1 177 ? -15.359 -35.938 -11.586 1 98.62 177 ASP B O 1
ATOM 6329 N N . ILE B 1 178 ? -17.25 -35.156 -10.727 1 98.88 178 ILE B N 1
ATOM 6330 C CA . ILE B 1 178 ? -16.797 -35.125 -9.344 1 98.88 178 ILE B CA 1
ATOM 6331 C C . ILE B 1 178 ? -16.609 -36.562 -8.844 1 98.88 178 ILE B C 1
ATOM 6333 O O . ILE B 1 178 ? -15.664 -36.844 -8.094 1 98.88 178 ILE B O 1
ATOM 6337 N N . GLU B 1 179 ? -17.5 -37.5 -9.227 1 98.75 179 GLU B N 1
ATOM 6338 C CA . GLU B 1 179 ? -17.328 -38.875 -8.852 1 98.75 179 GLU B CA 1
ATOM 6339 C C . GLU B 1 179 ? -15.984 -39.438 -9.344 1 98.75 179 GLU B C 1
ATOM 6341 O O . GLU B 1 179 ? -15.32 -40.188 -8.641 1 98.75 179 GLU B O 1
ATOM 6346 N N . GLY B 1 180 ? -15.633 -39.062 -10.578 1 98.88 180 GLY B N 1
ATOM 6347 C CA . GLY B 1 180 ? -14.328 -39.438 -11.109 1 98.88 180 GLY B CA 1
ATOM 6348 C C . GLY B 1 180 ? -13.18 -38.969 -10.25 1 98.88 180 GLY B C 1
ATOM 6349 O O . GLY B 1 180 ? -12.172 -39.656 -10.109 1 98.88 180 GLY B O 1
ATOM 6350 N N . ILE B 1 181 ? -13.219 -37.812 -9.672 1 98.94 181 ILE B N 1
ATOM 6351 C CA . ILE B 1 181 ? -12.195 -37.25 -8.781 1 98.94 181 ILE B CA 1
ATOM 6352 C C . ILE B 1 181 ? -12.156 -38.062 -7.488 1 98.94 181 ILE B C 1
ATOM 6354 O O . ILE B 1 181 ? -11.078 -38.469 -7.02 1 98.94 181 ILE B O 1
ATOM 6358 N N . ILE B 1 182 ? -13.375 -38.344 -6.902 1 98.88 182 ILE B N 1
ATOM 6359 C CA . ILE B 1 182 ? -13.469 -39.125 -5.66 1 98.88 182 ILE B CA 1
ATOM 6360 C C . ILE B 1 182 ? -12.781 -40.469 -5.84 1 98.88 182 ILE B C 1
ATOM 6362 O O . ILE B 1 182 ? -12.023 -40.906 -4.973 1 98.88 182 ILE B O 1
ATOM 6366 N N . GLU B 1 183 ? -12.977 -41.062 -6.98 1 98.69 183 GLU B N 1
ATOM 6367 C CA . GLU B 1 183 ? -12.445 -42.406 -7.266 1 98.69 183 GLU B CA 1
ATOM 6368 C C . GLU B 1 183 ? -10.922 -42.375 -7.34 1 98.69 183 GLU B C 1
ATOM 6370 O O . GLU B 1 183 ? -10.281 -43.438 -7.273 1 98.69 183 GLU B O 1
ATOM 6375 N N . HIS B 1 184 ? -10.344 -41.25 -7.453 1 98.75 184 HIS B N 1
ATOM 6376 C CA . HIS B 1 184 ? -8.898 -41.188 -7.656 1 98.75 184 HIS B CA 1
ATOM 6377 C C . HIS B 1 184 ? -8.219 -40.438 -6.508 1 98.75 184 HIS B C 1
ATOM 6379 O O . HIS B 1 184 ? -7.074 -40 -6.641 1 98.75 184 HIS B O 1
ATOM 6385 N N . LEU B 1 185 ? -8.875 -40.219 -5.387 1 98.81 185 LEU B N 1
ATOM 6386 C CA . LEU B 1 185 ? -8.297 -39.562 -4.223 1 98.81 185 LEU B CA 1
ATOM 6387 C C . LEU B 1 185 ? -7.145 -40.406 -3.652 1 98.81 185 LEU B C 1
ATOM 6389 O O . LEU B 1 185 ? -6.172 -39.844 -3.143 1 98.81 185 LEU B O 1
ATOM 6393 N N . ASP B 1 186 ? -7.246 -41.719 -3.682 1 98.62 186 ASP B N 1
ATOM 6394 C CA . ASP B 1 186 ? -6.152 -42.562 -3.201 1 98.62 186 ASP B CA 1
ATOM 6395 C C . ASP B 1 186 ? -4.898 -42.375 -4.051 1 98.62 186 ASP B C 1
ATOM 6397 O O . ASP B 1 186 ? -3.781 -42.375 -3.529 1 98.62 186 ASP B O 1
ATOM 6401 N N . TYR B 1 187 ? -5.102 -42.281 -5.379 1 98.56 187 TYR B N 1
ATOM 6402 C CA . TYR B 1 187 ? -3.98 -42 -6.266 1 98.56 187 TYR B CA 1
ATOM 6403 C C . TYR B 1 187 ? -3.275 -40.719 -5.848 1 98.56 187 TYR B C 1
ATOM 6405 O O . TYR B 1 187 ? -2.045 -40.656 -5.77 1 98.56 187 TYR B O 1
ATOM 6413 N N . LEU B 1 188 ? -4.062 -39.625 -5.562 1 98.81 188 LEU B N 1
ATOM 6414 C CA . LEU B 1 188 ? -3.508 -38.344 -5.164 1 98.81 188 LEU B CA 1
ATOM 6415 C C . LEU B 1 188 ? -2.779 -38.469 -3.83 1 98.81 188 LEU B C 1
ATOM 6417 O O . LEU B 1 188 ? -1.696 -37.906 -3.658 1 98.81 188 LEU B O 1
ATOM 6421 N N . ALA B 1 189 ? -3.4 -39.156 -2.918 1 98.62 189 ALA B N 1
ATOM 6422 C CA . ALA B 1 189 ? -2.766 -39.375 -1.62 1 98.62 189 ALA B CA 1
ATOM 6423 C C . ALA B 1 189 ? -1.434 -40.094 -1.775 1 98.62 189 ALA B C 1
ATOM 6425 O O . ALA B 1 189 ? -0.446 -39.75 -1.127 1 98.62 189 ALA B O 1
ATOM 6426 N N . GLU B 1 190 ? -1.427 -41.125 -2.621 1 98.19 190 GLU B N 1
ATOM 6427 C CA . GLU B 1 190 ? -0.211 -41.875 -2.865 1 98.19 190 GLU B CA 1
ATOM 6428 C C . GLU B 1 190 ? 0.862 -41.031 -3.527 1 98.19 190 GLU B C 1
ATOM 6430 O O . GLU B 1 190 ? 2.055 -41.219 -3.266 1 98.19 190 GLU B O 1
ATOM 6435 N N . LEU B 1 191 ? 0.476 -40.156 -4.383 1 98.5 191 LEU B N 1
ATOM 6436 C CA . LEU B 1 191 ? 1.389 -39.219 -5.039 1 98.5 191 LEU B CA 1
ATOM 6437 C C . LEU B 1 191 ? 1.988 -38.25 -4.027 1 98.5 191 LEU B C 1
ATOM 6439 O O . LEU B 1 191 ? 3.08 -37.719 -4.242 1 98.5 191 LEU B O 1
ATOM 6443 N N . GLY B 1 192 ? 1.354 -38 -2.914 1 98.38 192 GLY B N 1
ATOM 6444 C CA . GLY B 1 192 ? 1.812 -37.125 -1.856 1 98.38 192 GLY B CA 1
ATOM 6445 C C . GLY B 1 192 ? 1.094 -35.781 -1.845 1 98.38 192 GLY B C 1
ATOM 6446 O O . GLY B 1 192 ? 1.491 -34.875 -1.125 1 98.38 192 GLY B O 1
ATOM 6447 N N . ILE B 1 193 ? -0.002 -35.719 -2.512 1 98.75 193 ILE B N 1
ATOM 6448 C CA . ILE B 1 193 ? -0.763 -34.469 -2.641 1 98.75 193 ILE B CA 1
ATOM 6449 C C . ILE B 1 193 ? -1.591 -34.25 -1.379 1 98.75 193 ILE B C 1
ATOM 6451 O O . ILE B 1 193 ? -2.201 -35.156 -0.85 1 98.75 193 ILE B O 1
ATOM 6455 N N . ASN B 1 194 ? -1.552 -33 -0.888 1 98.75 194 ASN B N 1
ATOM 6456 C CA . ASN B 1 194 ? -2.389 -32.719 0.27 1 98.75 194 ASN B CA 1
ATOM 6457 C C . ASN B 1 194 ? -3.188 -31.422 0.071 1 98.75 194 ASN B C 1
ATOM 6459 O O . ASN B 1 194 ? -3.664 -30.828 1.038 1 98.75 194 ASN B O 1
ATOM 6463 N N . GLY B 1 195 ? -3.346 -30.938 -1.114 1 98.81 195 GLY B N 1
ATOM 6464 C CA . GLY B 1 195 ? -4.234 -29.859 -1.54 1 98.81 195 GLY B CA 1
ATOM 6465 C C . GLY B 1 195 ? -4.695 -30 -2.979 1 98.81 195 GLY B C 1
ATOM 6466 O O . GLY B 1 195 ? -3.885 -30.281 -3.871 1 98.81 195 GLY B O 1
ATOM 6467 N N . VAL B 1 196 ? -5.965 -29.859 -3.213 1 98.94 196 VAL B N 1
ATOM 6468 C CA . VAL B 1 196 ? -6.512 -29.953 -4.562 1 98.94 196 VAL B CA 1
ATOM 6469 C C . VAL B 1 196 ? -7.199 -28.656 -4.938 1 98.94 196 VAL B C 1
ATOM 6471 O O . VAL B 1 196 ? -8.016 -28.125 -4.176 1 98.94 196 VAL B O 1
ATOM 6474 N N . TYR B 1 197 ? -6.797 -28.094 -6.008 1 98.88 197 TYR B N 1
ATOM 6475 C CA . TYR B 1 197 ? -7.422 -26.922 -6.629 1 98.88 197 TYR B CA 1
ATOM 6476 C C . TYR B 1 197 ? -8.289 -27.344 -7.816 1 98.88 197 TYR B C 1
ATOM 6478 O O . TYR B 1 197 ? -7.785 -27.906 -8.789 1 98.88 197 TYR B O 1
ATOM 6486 N N . LEU B 1 198 ? -9.602 -27.062 -7.758 1 98.88 198 LEU B N 1
ATOM 6487 C CA . LEU B 1 198 ? -10.523 -27.375 -8.852 1 98.88 198 LEU B CA 1
ATOM 6488 C C . LEU B 1 198 ? -10.875 -26.109 -9.641 1 98.88 198 LEU B C 1
ATOM 6490 O O . LEU B 1 198 ? -11.266 -25.094 -9.055 1 98.88 198 LEU B O 1
ATOM 6494 N N . THR B 1 199 ? -10.734 -26.188 -10.938 1 98.62 199 THR B N 1
ATOM 6495 C CA . THR B 1 199 ? -11.344 -25.125 -11.75 1 98.62 199 THR B CA 1
ATOM 6496 C C . THR B 1 199 ? -12.852 -25.109 -11.555 1 98.62 199 THR B C 1
ATOM 6498 O O . THR B 1 199 ? -13.406 -25.938 -10.836 1 98.62 199 THR B O 1
ATOM 6501 N N . PRO B 1 200 ? -13.602 -24.172 -12.141 1 98.44 200 PRO B N 1
ATOM 6502 C CA . PRO B 1 200 ? -15 -23.953 -11.766 1 98.44 200 PRO B CA 1
ATOM 6503 C C . PRO B 1 200 ? -15.844 -25.219 -11.883 1 98.44 200 PRO B C 1
ATOM 6505 O O . PRO B 1 200 ? -15.719 -25.969 -12.859 1 98.44 200 PRO B O 1
ATOM 6508 N N . VAL B 1 201 ? -16.719 -25.453 -10.891 1 98.62 201 VAL B N 1
ATOM 6509 C CA . VAL B 1 201 ? -17.547 -26.656 -10.852 1 98.62 201 VAL B CA 1
ATOM 6510 C C . VAL B 1 201 ? -19.016 -26.266 -10.914 1 98.62 201 VAL B C 1
ATOM 6512 O O . VAL B 1 201 ? -19.891 -27.141 -10.844 1 98.62 201 VAL B O 1
ATOM 6515 N N . PHE B 1 202 ? -19.297 -25 -11.07 1 98.5 202 PHE B N 1
ATOM 6516 C CA . PHE B 1 202 ? -20.656 -24.516 -11 1 98.5 202 PHE B CA 1
ATOM 6517 C C . PHE B 1 202 ? -21.344 -24.594 -12.359 1 98.5 202 PHE B C 1
ATOM 6519 O O . PHE B 1 202 ? -20.656 -24.703 -13.391 1 98.5 202 PHE B O 1
ATOM 6526 N N . GLU B 1 203 ? -22.703 -24.469 -12.352 1 98.12 203 GLU B N 1
ATOM 6527 C CA . GLU B 1 203 ? -23.5 -24.641 -13.555 1 98.12 203 GLU B CA 1
ATOM 6528 C C . GLU B 1 203 ? -23.125 -23.625 -14.625 1 98.12 203 GLU B C 1
ATOM 6530 O O . GLU B 1 203 ? -23.156 -22.422 -14.367 1 98.12 203 GLU B O 1
ATOM 6535 N N . ALA B 1 204 ? -22.828 -24.125 -15.781 1 97.56 204 ALA B N 1
ATOM 6536 C CA . ALA B 1 204 ? -22.453 -23.312 -16.938 1 97.56 204 ALA B CA 1
ATOM 6537 C C . ALA B 1 204 ? -22.594 -24.109 -18.234 1 97.56 204 ALA B C 1
ATOM 6539 O O . ALA B 1 204 ? -22.578 -25.344 -18.219 1 97.56 204 ALA B O 1
ATOM 6540 N N . PRO B 1 205 ? -22.75 -23.422 -19.344 1 95.25 205 PRO B N 1
ATOM 6541 C CA . PRO B 1 205 ? -23 -24.125 -20.594 1 95.25 205 PRO B CA 1
ATOM 6542 C C . PRO B 1 205 ? -21.719 -24.703 -21.203 1 95.25 205 PRO B C 1
ATOM 6544 O O . PRO B 1 205 ? -21.766 -25.703 -21.938 1 95.25 205 PRO B O 1
ATOM 6547 N N . THR B 1 206 ? -20.562 -24.062 -20.953 1 96 206 THR B N 1
ATOM 6548 C CA . THR B 1 206 ? -19.344 -24.469 -21.609 1 96 206 THR B CA 1
ATOM 6549 C C . THR B 1 206 ? -18.609 -25.531 -20.781 1 96 206 THR B C 1
ATOM 6551 O O . THR B 1 206 ? -18.984 -25.812 -19.656 1 96 206 THR B O 1
ATOM 6554 N N . ASN B 1 207 ? -17.547 -26.172 -21.422 1 96.31 207 ASN B N 1
ATOM 6555 C CA . ASN B 1 207 ? -16.797 -27.234 -20.766 1 96.31 207 ASN B CA 1
ATOM 6556 C C . ASN B 1 207 ? -15.914 -26.688 -19.641 1 96.31 207 ASN B C 1
ATOM 6558 O O . ASN B 1 207 ? -15.617 -27.391 -18.672 1 96.31 207 ASN B O 1
ATOM 6562 N N . HIS B 1 208 ? -15.539 -25.422 -19.719 1 95 208 HIS B N 1
ATOM 6563 C CA . HIS B 1 208 ? -14.602 -24.844 -18.766 1 95 208 HIS B CA 1
ATOM 6564 C C . HIS B 1 208 ? -15.336 -24.172 -17.609 1 95 208 HIS B C 1
ATOM 6566 O O . HIS B 1 208 ? -14.75 -23.922 -16.547 1 95 208 HIS B O 1
ATOM 6572 N N . LYS B 1 209 ? -16.578 -23.859 -17.781 1 97.25 209 LYS B N 1
ATOM 6573 C CA . LYS B 1 209 ? -17.516 -23.453 -16.75 1 97.25 209 LYS B CA 1
ATOM 6574 C C . LYS B 1 209 ? -17.203 -22.031 -16.25 1 97.25 209 LYS B C 1
ATOM 6576 O O . LYS B 1 209 ? -17.75 -21.594 -15.242 1 97.25 209 LYS B O 1
ATOM 6581 N N . TYR B 1 210 ? -16.312 -21.172 -16.875 1 96.94 210 TYR B N 1
ATOM 6582 C CA . TYR B 1 210 ? -15.984 -19.812 -16.469 1 96.94 210 TYR B CA 1
ATOM 6583 C C . TYR B 1 210 ? -17.078 -18.844 -16.875 1 96.94 210 TYR B C 1
ATOM 6585 O O . TYR B 1 210 ? -17.047 -17.656 -16.516 1 96.94 210 TYR B O 1
ATOM 6593 N N . ASP B 1 211 ? -18.031 -19.25 -17.672 1 97.25 211 ASP B N 1
ATOM 6594 C CA . ASP B 1 211 ? -19.25 -18.516 -18 1 97.25 211 ASP B CA 1
ATOM 6595 C C . ASP B 1 211 ? -20.422 -19 -17.141 1 97.25 211 ASP B C 1
ATOM 6597 O O . ASP B 1 211 ? -21.5 -19.297 -17.672 1 97.25 211 ASP B O 1
ATOM 6601 N N . THR B 1 212 ? -20.266 -18.938 -15.914 1 97 212 THR B N 1
ATOM 6602 C CA . THR B 1 212 ? -21.172 -19.5 -14.914 1 97 212 THR B CA 1
ATOM 6603 C C . THR B 1 212 ? -22.578 -18.906 -15.047 1 97 212 THR B C 1
ATOM 6605 O O . THR B 1 212 ? -22.719 -17.703 -15.297 1 97 212 THR B O 1
ATOM 6608 N N . ILE B 1 213 ? -23.562 -19.766 -14.867 1 96.62 213 ILE B N 1
ATOM 6609 C CA . ILE B 1 213 ? -24.969 -19.375 -14.898 1 96.62 213 ILE B CA 1
ATOM 6610 C C . ILE B 1 213 ? -25.5 -19.25 -13.477 1 96.62 213 ILE B C 1
ATOM 6612 O O . ILE B 1 213 ? -26.25 -18.328 -13.164 1 96.62 213 ILE B O 1
ATOM 6616 N N . ASP B 1 214 ? -25.172 -20.203 -12.711 1 96.69 214 ASP B N 1
ATOM 6617 C CA . ASP B 1 214 ? -25.609 -20.266 -11.32 1 96.69 214 ASP B CA 1
ATOM 6618 C C . ASP B 1 214 ? -24.469 -20.688 -10.398 1 96.69 214 ASP B C 1
ATOM 6620 O O . ASP B 1 214 ? -24.094 -21.859 -10.375 1 96.69 214 ASP B O 1
ATOM 6624 N N . TYR B 1 215 ? -24.094 -19.812 -9.5 1 97.38 215 TYR B N 1
ATOM 6625 C CA . TYR B 1 215 ? -22.938 -20.031 -8.648 1 97.38 215 TYR B CA 1
ATOM 6626 C C . TYR B 1 215 ? -23.266 -20.938 -7.48 1 97.38 215 TYR B C 1
ATOM 6628 O O . TYR B 1 215 ? -22.375 -21.438 -6.797 1 97.38 215 TYR B O 1
ATOM 6636 N N . LYS B 1 216 ? -24.5 -21.188 -7.188 1 97.06 216 LYS B N 1
ATOM 6637 C CA . LYS B 1 216 ? -24.875 -21.969 -6.012 1 97.06 216 LYS B CA 1
ATOM 6638 C C . LYS B 1 216 ? -25.281 -23.391 -6.402 1 97.06 216 LYS B C 1
ATOM 6640 O O . LYS B 1 216 ? -25.797 -24.141 -5.57 1 97.06 216 LYS B O 1
ATOM 6645 N N . LYS B 1 217 ? -25.047 -23.688 -7.605 1 97.56 217 LYS B N 1
ATOM 6646 C CA . LYS B 1 217 ? -25.375 -25.031 -8.094 1 97.56 217 LYS B CA 1
ATOM 6647 C C . LYS B 1 217 ? -24.172 -25.703 -8.719 1 97.56 217 LYS B C 1
ATOM 6649 O O . LYS B 1 217 ? -23.438 -25.078 -9.508 1 97.56 217 LYS B O 1
ATOM 6654 N N . ILE B 1 218 ? -23.984 -26.953 -8.336 1 98.5 218 ILE B N 1
ATOM 6655 C CA . ILE B 1 218 ? -23.016 -27.781 -9.055 1 98.5 218 ILE B CA 1
ATOM 6656 C C . ILE B 1 218 ? -23.531 -28.094 -10.453 1 98.5 218 ILE B C 1
ATOM 6658 O O . ILE B 1 218 ? -24.703 -28.391 -10.633 1 98.5 218 ILE B O 1
ATOM 6662 N N . ASP B 1 219 ? -22.656 -27.938 -11.422 1 98.56 219 ASP B N 1
ATOM 6663 C CA . ASP B 1 219 ? -23.078 -28.297 -12.766 1 98.56 219 ASP B CA 1
ATOM 6664 C C . ASP B 1 219 ? -23.625 -29.719 -12.805 1 98.56 219 ASP B C 1
ATOM 6666 O O . ASP B 1 219 ? -23 -30.641 -12.289 1 98.56 219 ASP B O 1
ATOM 6670 N N . PRO B 1 220 ? -24.734 -29.891 -13.43 1 97.81 220 PRO B N 1
ATOM 6671 C CA . PRO B 1 220 ? -25.359 -31.219 -13.422 1 97.81 220 PRO B CA 1
ATOM 6672 C C . PRO B 1 220 ? -24.5 -32.281 -14.102 1 97.81 220 PRO B C 1
ATOM 6674 O O . PRO B 1 220 ? -24.641 -33.469 -13.812 1 97.81 220 PRO B O 1
ATOM 6677 N N . HIS B 1 221 ? -23.672 -31.891 -14.977 1 98.25 221 HIS B N 1
ATOM 6678 C CA . HIS B 1 221 ? -22.797 -32.844 -15.656 1 98.25 221 HIS B CA 1
ATOM 6679 C C . HIS B 1 221 ? -21.578 -33.188 -14.812 1 98.25 221 HIS B C 1
ATOM 6681 O O . HIS B 1 221 ? -20.797 -34.062 -15.156 1 98.25 221 HIS B O 1
ATOM 6687 N N . PHE B 1 222 ? -21.328 -32.469 -13.688 1 98.69 222 PHE B N 1
ATOM 6688 C CA . PHE B 1 222 ? -20.281 -32.781 -12.734 1 98.69 222 PHE B CA 1
ATOM 6689 C C . PHE B 1 222 ? -20.844 -33.594 -11.555 1 98.69 222 PHE B C 1
ATOM 6691 O O . PHE B 1 222 ? -20.094 -34.219 -10.82 1 98.69 222 PHE B O 1
ATOM 6698 N N . GLY B 1 223 ? -22.125 -33.531 -11.375 1 98.44 223 GLY B N 1
ATOM 6699 C CA . GLY B 1 223 ? -22.797 -34.156 -10.25 1 98.44 223 GLY B CA 1
ATOM 6700 C C . GLY B 1 223 ? -23.766 -33.25 -9.539 1 98.44 223 GLY B C 1
ATOM 6701 O O . GLY B 1 223 ? -24.516 -32.5 -10.18 1 98.44 223 GLY B O 1
ATOM 6702 N N . ASP B 1 224 ? -23.828 -33.375 -8.234 1 98.25 224 ASP B N 1
ATOM 6703 C CA . ASP B 1 224 ? -24.719 -32.594 -7.406 1 98.25 224 ASP B CA 1
ATOM 6704 C C . ASP B 1 224 ? -24.047 -32.188 -6.086 1 98.25 224 ASP B C 1
ATOM 6706 O O . ASP B 1 224 ? -22.859 -32.469 -5.887 1 98.25 224 ASP B O 1
ATOM 6710 N N . LYS B 1 225 ? -24.781 -31.531 -5.277 1 98.25 225 LYS B N 1
ATOM 6711 C CA . LYS B 1 225 ? -24.25 -31.031 -4.016 1 98.25 225 LYS B CA 1
ATOM 6712 C C . LYS B 1 225 ? -23.844 -32.188 -3.088 1 98.25 225 LYS B C 1
ATOM 6714 O O . LYS B 1 225 ? -22.859 -32.062 -2.365 1 98.25 225 LYS B O 1
ATOM 6719 N N . GLU B 1 226 ? -24.594 -33.219 -3.096 1 98.31 226 GLU B N 1
ATOM 6720 C CA . GLU B 1 226 ? -24.281 -34.344 -2.24 1 98.31 226 GLU B CA 1
ATOM 6721 C C . GLU B 1 226 ? -22.984 -35.031 -2.67 1 98.31 226 GLU B C 1
ATOM 6723 O O . GLU B 1 226 ? -22.172 -35.406 -1.827 1 98.31 226 GLU B O 1
ATOM 6728 N N . THR B 1 227 ? -22.859 -35.219 -3.967 1 98.56 227 THR B N 1
ATOM 6729 C CA . THR B 1 227 ? -21.609 -35.781 -4.469 1 98.56 227 THR B CA 1
ATOM 6730 C C . THR B 1 227 ? -20.422 -34.875 -4.125 1 98.56 227 THR B C 1
ATOM 6732 O O . THR B 1 227 ? -19.344 -35.344 -3.793 1 98.56 227 THR B O 1
ATOM 6735 N N . PHE B 1 228 ? -20.625 -33.594 -4.188 1 98.81 228 PHE B N 1
ATOM 6736 C CA . PHE B 1 228 ? -19.562 -32.656 -3.842 1 98.81 228 PHE B CA 1
ATOM 6737 C C . PHE B 1 228 ? -19.25 -32.719 -2.354 1 98.81 228 PHE B C 1
ATOM 6739 O O . PHE B 1 228 ? -18.078 -32.719 -1.963 1 98.81 228 PHE B O 1
ATOM 6746 N N . ARG B 1 229 ? -20.25 -32.75 -1.539 1 98.69 229 ARG B N 1
ATOM 6747 C CA . ARG B 1 229 ? -20.047 -32.938 -0.107 1 98.69 229 ARG B CA 1
ATOM 6748 C C . ARG B 1 229 ? -19.203 -34.188 0.169 1 98.69 229 ARG B C 1
ATOM 6750 O O . ARG B 1 229 ? -18.312 -34.156 1.022 1 98.69 229 ARG B O 1
ATOM 6757 N N . LYS B 1 230 ? -19.547 -35.25 -0.54 1 98.81 230 LYS B N 1
ATOM 6758 C CA . LYS B 1 230 ? -18.781 -36.469 -0.418 1 98.81 230 LYS B CA 1
ATOM 6759 C C . LYS B 1 230 ? -17.312 -36.281 -0.81 1 98.81 230 LYS B C 1
ATOM 6761 O O . LYS B 1 230 ? -16.406 -36.781 -0.145 1 98.81 230 LYS B O 1
ATOM 6766 N N . LEU B 1 231 ? -17.047 -35.594 -1.867 1 98.88 231 LEU B N 1
ATOM 6767 C CA . LEU B 1 231 ? -15.68 -35.281 -2.293 1 98.88 231 LEU B CA 1
ATOM 6768 C C . LEU B 1 231 ? -14.898 -34.594 -1.18 1 98.88 231 LEU B C 1
ATOM 6770 O O . LEU B 1 231 ? -13.789 -35.031 -0.842 1 98.88 231 LEU B O 1
ATOM 6774 N N . VAL B 1 232 ? -15.445 -33.531 -0.595 1 98.88 232 VAL B N 1
ATOM 6775 C CA . VAL B 1 232 ? -14.758 -32.75 0.428 1 98.88 232 VAL B CA 1
ATOM 6776 C C . VAL B 1 232 ? -14.477 -33.625 1.647 1 98.88 232 VAL B C 1
ATOM 6778 O O . VAL B 1 232 ? -13.359 -33.625 2.174 1 98.88 232 VAL B O 1
ATOM 6781 N N . LYS B 1 233 ? -15.484 -34.375 2.047 1 98.75 233 LYS B N 1
ATOM 6782 C CA . LYS B 1 233 ? -15.336 -35.25 3.209 1 98.75 233 LYS B CA 1
ATOM 6783 C C . LYS B 1 233 ? -14.258 -36.281 2.977 1 98.75 233 LYS B C 1
ATOM 6785 O O . LYS B 1 233 ? -13.398 -36.5 3.834 1 98.75 233 LYS B O 1
ATOM 6790 N N . GLU B 1 234 ? -14.305 -37 1.87 1 98.81 234 GLU B N 1
ATOM 6791 C CA . GLU B 1 234 ? -13.344 -38.062 1.555 1 98.81 234 GLU B CA 1
ATOM 6792 C C . GLU B 1 234 ? -11.938 -37.469 1.398 1 98.81 234 GLU B C 1
ATOM 6794 O O . GLU B 1 234 ? -10.953 -38.125 1.771 1 98.81 234 GLU B O 1
ATOM 6799 N N . ALA B 1 235 ? -11.828 -36.312 0.794 1 98.88 235 ALA B N 1
ATOM 6800 C CA . ALA B 1 235 ? -10.531 -35.625 0.69 1 98.88 235 ALA B CA 1
ATOM 6801 C C . ALA B 1 235 ? -9.977 -35.312 2.07 1 98.88 235 ALA B C 1
ATOM 6803 O O . ALA B 1 235 ? -8.82 -35.625 2.373 1 98.88 235 ALA B O 1
ATOM 6804 N N . HIS B 1 236 ? -10.781 -34.688 2.945 1 98.81 236 HIS B N 1
ATOM 6805 C CA . HIS B 1 236 ? -10.367 -34.312 4.293 1 98.81 236 HIS B CA 1
ATOM 6806 C C . HIS B 1 236 ? -9.922 -35.531 5.094 1 98.81 236 HIS B C 1
ATOM 6808 O O . HIS B 1 236 ? -8.961 -35.469 5.859 1 98.81 236 HIS B O 1
ATOM 6814 N N . LYS B 1 237 ? -10.625 -36.594 4.895 1 98.62 237 LYS B N 1
ATOM 6815 C CA . LYS B 1 237 ? -10.266 -37.844 5.566 1 98.62 237 LYS B CA 1
ATOM 6816 C C . LYS B 1 237 ? -8.836 -38.25 5.223 1 98.62 237 LYS B C 1
ATOM 6818 O O . LYS B 1 237 ? -8.156 -38.875 6.035 1 98.62 237 LYS B O 1
ATOM 6823 N N . ARG B 1 238 ? -8.414 -37.938 4.059 1 98.5 238 ARG B N 1
ATOM 6824 C CA . ARG B 1 238 ? -7.082 -38.281 3.57 1 98.5 238 ARG B CA 1
ATOM 6825 C C . ARG B 1 238 ? -6.082 -37.156 3.812 1 98.5 238 ARG B C 1
ATOM 6827 O O . ARG B 1 238 ? -4.949 -37.219 3.33 1 98.5 238 ARG B O 1
ATOM 6834 N N . GLY B 1 239 ? -6.488 -36.031 4.504 1 98.25 239 GLY B N 1
ATOM 6835 C CA . GLY B 1 239 ? -5.629 -34.906 4.75 1 98.25 239 GLY B CA 1
ATOM 6836 C C . GLY B 1 239 ? -5.473 -34 3.543 1 98.25 239 GLY B C 1
ATOM 6837 O O . GLY B 1 239 ? -4.5 -33.25 3.441 1 98.25 239 GLY B O 1
ATOM 6838 N N . ILE B 1 240 ? -6.355 -34.094 2.586 1 98.88 240 ILE B N 1
ATOM 6839 C CA . ILE B 1 240 ? -6.293 -33.312 1.373 1 98.88 240 ILE B CA 1
ATOM 6840 C C . ILE B 1 240 ? -7.262 -32.125 1.486 1 98.88 240 ILE B C 1
ATOM 6842 O O . ILE B 1 240 ? -8.461 -32.312 1.685 1 98.88 240 ILE B O 1
ATOM 6846 N N . ARG B 1 241 ? -6.75 -30.906 1.385 1 98.75 241 ARG B N 1
ATOM 6847 C CA . ARG B 1 241 ? -7.547 -29.688 1.38 1 98.75 241 ARG B CA 1
ATOM 6848 C C . ARG B 1 241 ? -8.164 -29.438 0.005 1 98.75 241 ARG B C 1
ATOM 6850 O O . ARG B 1 241 ? -7.621 -29.891 -1.01 1 98.75 241 ARG B O 1
ATOM 6857 N N . ILE B 1 242 ? -9.352 -28.766 -0.035 1 98.94 242 ILE B N 1
ATOM 6858 C CA . ILE B 1 242 ? -10.047 -28.516 -1.291 1 98.94 242 ILE B CA 1
ATOM 6859 C C . ILE B 1 242 ? -10.18 -27 -1.515 1 98.94 242 ILE B C 1
ATOM 6861 O O . ILE B 1 242 ? -10.672 -26.281 -0.647 1 98.94 242 ILE B O 1
ATOM 6865 N N . MET B 1 243 ? -9.711 -26.531 -2.609 1 98.88 243 MET B N 1
ATOM 6866 C CA . MET B 1 243 ? -9.844 -25.141 -3.047 1 98.88 243 MET B CA 1
ATOM 6867 C C . MET B 1 243 ? -10.711 -25.047 -4.297 1 98.88 243 MET B C 1
ATOM 6869 O O . MET B 1 243 ? -10.508 -25.797 -5.258 1 98.88 243 MET B O 1
ATOM 6873 N N . LEU B 1 244 ? -11.727 -24.141 -4.316 1 98.88 244 LEU B N 1
ATOM 6874 C CA . LEU B 1 244 ? -12.609 -23.922 -5.461 1 98.88 244 LEU B CA 1
ATOM 6875 C C . LEU B 1 244 ? -12.242 -22.641 -6.203 1 98.88 244 LEU B C 1
ATOM 6877 O O . LEU B 1 244 ? -11.516 -21.797 -5.668 1 98.88 244 LEU B O 1
ATOM 6881 N N . ASP B 1 245 ? -12.742 -22.578 -7.391 1 98.56 245 ASP B N 1
ATOM 6882 C CA . ASP B 1 245 ? -12.539 -21.438 -8.266 1 98.56 245 ASP B CA 1
ATOM 6883 C C . ASP B 1 245 ? -13.75 -20.5 -8.234 1 98.56 245 ASP B C 1
ATOM 6885 O O . ASP B 1 245 ? -14.867 -20.922 -8.516 1 98.56 245 ASP B O 1
ATOM 6889 N N . ALA B 1 246 ? -13.523 -19.266 -7.934 1 97.94 246 ALA B N 1
ATOM 6890 C CA . ALA B 1 246 ? -14.578 -18.25 -7.965 1 97.94 246 ALA B CA 1
ATOM 6891 C C . ALA B 1 246 ? -14.383 -17.297 -9.148 1 97.94 246 ALA B C 1
ATOM 6893 O O . ALA B 1 246 ? -13.328 -16.672 -9.281 1 97.94 246 ALA B O 1
ATOM 6894 N N . VAL B 1 247 ? -15.383 -17.141 -9.977 1 98.25 247 VAL B N 1
ATOM 6895 C CA . VAL B 1 247 ? -15.375 -16.266 -11.141 1 98.25 247 VAL B CA 1
ATOM 6896 C C . VAL B 1 247 ? -16.266 -15.062 -10.883 1 98.25 247 VAL B C 1
ATOM 6898 O O . VAL B 1 247 ? -17.453 -15.07 -11.25 1 98.25 247 VAL B O 1
ATOM 6901 N N . PHE B 1 248 ? -15.656 -13.984 -10.359 1 98.38 248 PHE B N 1
ATOM 6902 C CA . PHE B 1 248 ? -16.5 -12.906 -9.852 1 98.38 248 PHE B CA 1
ATOM 6903 C C . PHE B 1 248 ? -16.297 -11.641 -10.68 1 98.38 248 PHE B C 1
ATOM 6905 O O . PHE B 1 248 ? -16.969 -10.625 -10.438 1 98.38 248 PHE B O 1
ATOM 6912 N N . ASN B 1 249 ? -15.391 -11.617 -11.664 1 98.31 249 ASN B N 1
ATOM 6913 C CA . ASN B 1 249 ? -15.227 -10.469 -12.547 1 98.31 249 ASN B CA 1
ATOM 6914 C C . ASN B 1 249 ? -16.375 -10.352 -13.539 1 98.31 249 ASN B C 1
ATOM 6916 O O . ASN B 1 249 ? -16.766 -9.25 -13.93 1 98.31 249 ASN B O 1
ATOM 6920 N N . HIS B 1 250 ? -16.891 -11.469 -13.938 1 98.12 250 HIS B N 1
ATOM 6921 C CA . HIS B 1 250 ? -17.938 -11.57 -14.953 1 98.12 250 HIS B CA 1
ATOM 6922 C C . HIS B 1 250 ? -18.859 -12.75 -14.688 1 98.12 250 HIS B C 1
ATOM 6924 O O . HIS B 1 250 ? -18.609 -13.539 -13.773 1 98.12 250 HIS B O 1
ATOM 6930 N N . ILE B 1 251 ? -19.938 -12.82 -15.406 1 97.88 251 ILE B N 1
ATOM 6931 C CA . ILE B 1 251 ? -20.891 -13.93 -15.312 1 97.88 251 ILE B CA 1
ATOM 6932 C C . ILE B 1 251 ? -21.281 -14.383 -16.719 1 97.88 251 ILE B C 1
ATOM 6934 O O . ILE B 1 251 ? -21.016 -13.695 -17.703 1 97.88 251 ILE B O 1
ATOM 6938 N N . GLY B 1 252 ? -21.766 -15.602 -16.828 1 97.38 252 GLY B N 1
ATOM 6939 C CA . GLY B 1 252 ? -22.203 -16.094 -18.125 1 97.38 252 GLY B CA 1
ATOM 6940 C C . GLY B 1 252 ? -23.359 -15.312 -18.703 1 97.38 252 GLY B C 1
ATOM 6941 O O . GLY B 1 252 ? -24.266 -14.898 -17.984 1 97.38 252 GLY B O 1
ATOM 6942 N N . ASP B 1 253 ? -23.391 -15.141 -20.078 1 96.12 253 ASP B N 1
ATOM 6943 C CA . ASP B 1 253 ? -24.406 -14.32 -20.734 1 96.12 253 ASP B CA 1
ATOM 6944 C C . ASP B 1 253 ? -25.766 -15.016 -20.719 1 96.12 253 ASP B C 1
ATOM 6946 O O . ASP B 1 253 ? -26.781 -14.398 -21.047 1 96.12 253 ASP B O 1
ATOM 6950 N N . THR B 1 254 ? -25.828 -16.297 -20.312 1 96.81 254 THR B N 1
ATOM 6951 C CA . THR B 1 254 ? -27.109 -16.984 -20.219 1 96.81 254 THR B CA 1
ATOM 6952 C C . THR B 1 254 ? -27.625 -16.984 -18.797 1 96.81 254 THR B C 1
ATOM 6954 O O . THR B 1 254 ? -28.656 -17.609 -18.5 1 96.81 254 THR B O 1
ATOM 6957 N N . SER B 1 255 ? -26.922 -16.359 -17.891 1 97.25 255 SER B N 1
ATOM 6958 C CA . SER B 1 255 ? -27.406 -16.219 -16.516 1 97.25 255 SER B CA 1
ATOM 6959 C C . SER B 1 255 ? -28.75 -15.484 -16.484 1 97.25 255 SER B C 1
ATOM 6961 O O . SER B 1 255 ? -29.016 -14.633 -17.328 1 97.25 255 SER B O 1
ATOM 6963 N N . PRO B 1 256 ? -29.547 -15.781 -15.461 1 97.44 256 PRO B N 1
ATOM 6964 C CA . PRO B 1 256 ? -30.844 -15.117 -15.359 1 97.44 256 PRO B CA 1
ATOM 6965 C C . PRO B 1 256 ? -30.734 -13.602 -15.234 1 97.44 256 PRO B C 1
ATOM 6967 O O . PRO B 1 256 ? -31.547 -12.867 -15.789 1 97.44 256 PRO B O 1
ATOM 6970 N N . GLU B 1 257 ? -29.75 -13.133 -14.508 1 97.81 257 GLU B N 1
ATOM 6971 C CA . GLU B 1 257 ? -29.547 -11.695 -14.305 1 97.81 257 GLU B CA 1
ATOM 6972 C C . GLU B 1 257 ? -29.281 -10.984 -15.617 1 97.81 257 GLU B C 1
ATOM 6974 O O . GLU B 1 257 ? -29.875 -9.945 -15.906 1 97.81 257 GLU B O 1
ATOM 6979 N N . TRP B 1 258 ? -28.406 -11.508 -16.453 1 97.56 258 TRP B N 1
ATOM 6980 C CA . TRP B 1 258 ? -28.062 -10.867 -17.719 1 97.56 258 TRP B CA 1
ATOM 6981 C C . TRP B 1 258 ? -29.219 -10.984 -18.703 1 97.56 258 TRP B C 1
ATOM 6983 O O . TRP B 1 258 ? -29.5 -10.039 -19.453 1 97.56 258 TRP B O 1
ATOM 6993 N N . GLN B 1 259 ? -29.875 -12.18 -18.734 1 97.88 259 GLN B N 1
ATOM 6994 C CA . GLN B 1 259 ? -31 -12.367 -19.641 1 97.88 259 GLN B CA 1
ATOM 6995 C C . GLN B 1 259 ? -32.125 -11.375 -19.359 1 97.88 259 GLN B C 1
ATOM 6997 O O . GLN B 1 259 ? -32.812 -10.922 -20.266 1 97.88 259 GLN B O 1
ATOM 7002 N N . ASP B 1 260 ? -32.25 -11.148 -18.078 1 98.38 260 ASP B N 1
ATOM 7003 C CA . ASP B 1 260 ? -33.219 -10.117 -17.719 1 98.38 260 ASP B CA 1
ATOM 7004 C C . ASP B 1 260 ? -32.844 -8.766 -18.312 1 98.38 260 ASP B C 1
ATOM 7006 O O . ASP B 1 260 ? -33.688 -8.039 -18.812 1 98.38 260 ASP B O 1
ATOM 7010 N N . VAL B 1 261 ? -31.578 -8.375 -18.312 1 97.88 261 VAL B N 1
ATOM 7011 C CA . VAL B 1 261 ? -31.078 -7.121 -18.875 1 97.88 261 VAL B CA 1
ATOM 7012 C C . VAL B 1 261 ? -31.281 -7.105 -20.391 1 97.88 261 VAL B C 1
ATOM 7014 O O . VAL B 1 261 ? -31.656 -6.078 -20.953 1 97.88 261 VAL B O 1
ATOM 7017 N N . VAL B 1 262 ? -31.031 -8.227 -21.016 1 97.12 262 VAL B N 1
ATOM 7018 C CA . VAL B 1 262 ? -31.188 -8.328 -22.469 1 97.12 262 VAL B CA 1
ATOM 7019 C C . VAL B 1 262 ? -32.656 -8.109 -22.844 1 97.12 262 VAL B C 1
ATOM 7021 O O . VAL B 1 262 ? -32.969 -7.402 -23.797 1 97.12 262 VAL B O 1
ATOM 7024 N N . GLU B 1 263 ? -33.5 -8.648 -22.062 1 97.69 263 GLU B N 1
ATOM 7025 C CA . GLU B 1 263 ? -34.938 -8.617 -22.375 1 97.69 263 GLU B CA 1
ATOM 7026 C C . GLU B 1 263 ? -35.531 -7.254 -22.047 1 97.69 263 GLU B C 1
ATOM 7028 O O . GLU B 1 263 ? -36.312 -6.719 -22.844 1 97.69 263 GLU B O 1
ATOM 7033 N N . LYS B 1 264 ? -35.125 -6.695 -20.859 1 97.38 264 LYS B N 1
ATOM 7034 C CA . LYS B 1 264 ? -35.844 -5.531 -20.359 1 97.38 264 LYS B CA 1
ATOM 7035 C C . LYS B 1 264 ? -35.031 -4.254 -20.516 1 97.38 264 LYS B C 1
ATOM 7037 O O . LYS B 1 264 ? -35.562 -3.154 -20.297 1 97.38 264 LYS B O 1
ATOM 7042 N N . GLU B 1 265 ? -33.781 -4.422 -20.781 1 95.81 265 GLU B N 1
ATOM 7043 C CA . GLU B 1 265 ? -32.906 -3.299 -21.031 1 95.81 265 GLU B CA 1
ATOM 7044 C C . GLU B 1 265 ? -32.938 -2.295 -19.891 1 95.81 265 GLU B C 1
ATOM 7046 O O . GLU B 1 265 ? -32.75 -2.666 -18.719 1 95.81 265 GLU B O 1
ATOM 7051 N N . GLU B 1 266 ? -33.312 -1.064 -20.203 1 95.75 266 GLU B N 1
ATOM 7052 C CA . GLU B 1 266 ? -33.281 -0.006 -19.188 1 95.75 266 GLU B CA 1
ATOM 7053 C C . GLU B 1 266 ? -34.25 -0.307 -18.047 1 95.75 266 GLU B C 1
ATOM 7055 O O . GLU B 1 266 ? -34.094 0.2 -16.938 1 95.75 266 GLU B O 1
ATOM 7060 N N . LYS B 1 267 ? -35.25 -1.094 -18.219 1 96.75 267 LYS B N 1
ATOM 7061 C CA . LYS B 1 267 ? -36.281 -1.383 -17.219 1 96.75 267 LYS B CA 1
ATOM 7062 C C . LYS B 1 267 ? -35.906 -2.582 -16.359 1 96.75 267 LYS B C 1
ATOM 7064 O O . LYS B 1 267 ? -36.594 -2.928 -15.414 1 96.75 267 LYS B O 1
ATOM 7069 N N . SER B 1 268 ? -34.688 -3.148 -16.594 1 98.12 268 SER B N 1
ATOM 7070 C CA . SER B 1 268 ? -34.25 -4.332 -15.852 1 98.12 268 SER B CA 1
ATOM 7071 C C . SER B 1 268 ? -33.875 -3.979 -14.414 1 98.12 268 SER B C 1
ATOM 7073 O O . SER B 1 268 ? -33.25 -2.961 -14.172 1 98.12 268 SER B O 1
ATOM 7075 N N . ALA B 1 269 ? -34.25 -4.898 -13.508 1 97.69 269 ALA B N 1
ATOM 7076 C CA . ALA B 1 269 ? -33.844 -4.738 -12.117 1 97.69 269 ALA B CA 1
ATOM 7077 C C . ALA B 1 269 ? -32.375 -4.988 -11.938 1 97.69 269 ALA B C 1
ATOM 7079 O O . ALA B 1 269 ? -31.781 -4.609 -10.922 1 97.69 269 ALA B O 1
ATOM 7080 N N . TYR B 1 270 ? -31.719 -5.562 -12.93 1 98.19 270 TYR B N 1
ATOM 7081 C CA . TYR B 1 270 ? -30.312 -5.945 -12.828 1 98.19 270 TYR B CA 1
ATOM 7082 C C . TYR B 1 270 ? -29.438 -5.035 -13.68 1 98.19 270 TYR B C 1
ATOM 7084 O O . TYR B 1 270 ? -28.25 -5.305 -13.867 1 98.19 270 TYR B O 1
ATOM 7092 N N . ARG B 1 271 ? -29.969 -4.031 -14.234 1 97.19 271 ARG B N 1
ATOM 7093 C CA . ARG B 1 271 ? -29.219 -3.148 -15.133 1 97.19 271 ARG B CA 1
ATOM 7094 C C . ARG B 1 271 ? -27.922 -2.67 -14.477 1 97.19 271 ARG B C 1
ATOM 7096 O O . ARG B 1 271 ? -26.875 -2.666 -15.117 1 97.19 271 ARG B O 1
ATOM 7103 N N . ASP B 1 272 ? -27.969 -2.324 -13.18 1 97.56 272 ASP B N 1
ATOM 7104 C CA . ASP B 1 272 ? -26.828 -1.725 -12.492 1 97.56 272 ASP B CA 1
ATOM 7105 C C . ASP B 1 272 ? -25.875 -2.797 -11.969 1 97.56 272 ASP B C 1
ATOM 7107 O O . ASP B 1 272 ? -24.844 -2.48 -11.375 1 97.56 272 ASP B O 1
ATOM 7111 N N . TRP B 1 273 ? -26.219 -4.051 -12.195 1 98.38 273 TRP B N 1
ATOM 7112 C CA . TRP B 1 273 ? -25.328 -5.145 -11.844 1 98.38 273 TRP B CA 1
ATOM 7113 C C . TRP B 1 273 ? -24.141 -5.211 -12.812 1 98.38 273 TRP B C 1
ATOM 7115 O O . TRP B 1 273 ? -23.141 -5.879 -12.531 1 98.38 273 TRP B O 1
ATOM 7125 N N . PHE B 1 274 ? -24.281 -4.484 -13.898 1 98.12 274 PHE B N 1
ATOM 7126 C CA . PHE B 1 274 ? -23.312 -4.578 -14.969 1 98.12 274 PHE B CA 1
ATOM 7127 C C . PHE B 1 274 ? -22.828 -3.193 -15.391 1 98.12 274 PHE B C 1
ATOM 7129 O O . PHE B 1 274 ? -23.375 -2.182 -14.953 1 98.12 274 PHE B O 1
ATOM 7136 N N . HIS B 1 275 ? -21.688 -3.152 -16.188 1 95.75 275 HIS B N 1
ATOM 7137 C CA . HIS B 1 275 ? -21.141 -1.919 -16.75 1 95.75 275 HIS B CA 1
ATOM 7138 C C . HIS B 1 275 ? -21.719 -1.647 -18.141 1 95.75 275 HIS B C 1
ATOM 7140 O O . HIS B 1 275 ? -21.062 -1.872 -19.156 1 95.75 275 HIS B O 1
ATOM 7146 N N . ILE B 1 276 ? -22.875 -1.061 -18.125 1 96.44 276 ILE B N 1
ATOM 7147 C CA . ILE B 1 276 ? -23.594 -0.819 -19.375 1 96.44 276 ILE B CA 1
ATOM 7148 C C . ILE B 1 276 ? -23.422 0.64 -19.797 1 96.44 276 ILE B C 1
ATOM 7150 O O . ILE B 1 276 ? -23.578 1.549 -18.969 1 96.44 276 ILE B O 1
ATOM 7154 N N . HIS B 1 277 ? -23.109 0.796 -21.031 1 94.44 277 HIS B N 1
ATOM 7155 C CA . HIS B 1 277 ? -22.906 2.131 -21.578 1 94.44 277 HIS B CA 1
ATOM 7156 C C . HIS B 1 277 ? -24.125 2.602 -22.359 1 94.44 277 HIS B C 1
ATOM 7158 O O . HIS B 1 277 ? -24.438 3.797 -22.391 1 94.44 277 HIS B O 1
ATOM 7164 N N . SER B 1 278 ? -24.672 1.672 -23.078 1 95.38 278 SER B N 1
ATOM 7165 C CA . SER B 1 278 ? -25.844 1.982 -23.906 1 95.38 278 SER B CA 1
ATOM 7166 C C . SER B 1 278 ? -26.625 0.723 -24.25 1 95.38 278 SER B C 1
ATOM 7168 O O . SER B 1 278 ? -26.141 -0.393 -24.047 1 95.38 278 SER B O 1
ATOM 7170 N N . PHE B 1 279 ? -27.844 0.886 -24.547 1 95.25 279 PHE B N 1
ATOM 7171 C CA . PHE B 1 279 ? -28.719 -0.197 -24.984 1 95.25 279 PHE B CA 1
ATOM 7172 C C . PHE B 1 279 ? -29 -0.1 -26.484 1 95.25 279 PHE B C 1
ATOM 7174 O O . PHE B 1 279 ? -28.969 0.99 -27.062 1 95.25 279 PHE B O 1
ATOM 7181 N N . PRO B 1 280 ? -29.391 -1.202 -27.188 1 95 280 PRO B N 1
ATOM 7182 C CA . PRO B 1 280 ? -29.5 -2.545 -26.609 1 95 280 PRO B CA 1
ATOM 7183 C C . PRO B 1 280 ? -28.141 -3.193 -26.359 1 95 280 PRO B C 1
ATOM 7185 O O . PRO B 1 280 ? -27.141 -2.758 -26.922 1 95 280 PRO B O 1
ATOM 7188 N N . VAL B 1 281 ? -28.109 -4.312 -25.547 1 95.75 281 VAL B N 1
ATOM 7189 C CA . VAL B 1 281 ? -26.891 -5.027 -25.219 1 95.75 281 VAL B CA 1
ATOM 7190 C C . VAL B 1 281 ? -26.844 -6.355 -25.984 1 95.75 281 VAL B C 1
ATOM 7192 O O . VAL B 1 281 ? -25.922 -7.152 -25.797 1 95.75 281 VAL B O 1
ATOM 7195 N N . ARG B 1 282 ? -27.766 -6.516 -26.875 1 93.38 282 ARG B N 1
ATOM 7196 C CA . ARG B 1 282 ? -27.891 -7.77 -27.609 1 93.38 282 ARG B CA 1
ATOM 7197 C C . ARG B 1 282 ? -26.703 -7.961 -28.547 1 93.38 282 ARG B C 1
ATOM 7199 O O . ARG B 1 282 ? -26.219 -7.004 -29.156 1 93.38 282 ARG B O 1
ATOM 7206 N N . GLN B 1 283 ? -26.344 -9.297 -28.672 1 91.19 283 GLN B N 1
ATOM 7207 C CA . GLN B 1 283 ? -25.266 -9.648 -29.594 1 91.19 283 GLN B CA 1
ATOM 7208 C C . GLN B 1 283 ? -25.562 -9.172 -31.016 1 91.19 283 GLN B C 1
ATOM 7210 O O . GLN B 1 283 ? -26.688 -9.312 -31.484 1 91.19 283 GLN B O 1
ATOM 7215 N N . ASN B 1 284 ? -24.609 -8.586 -31.656 1 92 284 ASN B N 1
ATOM 7216 C CA . ASN B 1 284 ? -24.656 -8.125 -33.062 1 92 284 ASN B CA 1
ATOM 7217 C C . ASN B 1 284 ? -25.453 -6.832 -33.188 1 92 284 ASN B C 1
ATOM 7219 O O . ASN B 1 284 ? -25.781 -6.402 -34.281 1 92 284 ASN B O 1
ATOM 7223 N N . GLU B 1 285 ? -25.812 -6.258 -32.188 1 93.25 285 GLU B N 1
ATOM 7224 C CA . GLU B 1 285 ? -26.453 -4.953 -32.156 1 93.25 285 GLU B CA 1
ATOM 7225 C C . GLU B 1 285 ? -25.641 -3.938 -31.359 1 93.25 285 GLU B C 1
ATOM 7227 O O . GLU B 1 285 ? -24.984 -4.297 -30.391 1 93.25 285 GLU B O 1
ATOM 7232 N N . ASN B 1 286 ? -25.766 -2.711 -31.75 1 92.56 286 ASN B N 1
ATOM 7233 C CA . ASN B 1 286 ? -25.172 -1.609 -31.016 1 92.56 286 ASN B CA 1
ATOM 7234 C C . ASN B 1 286 ? -23.656 -1.811 -30.828 1 92.56 286 ASN B C 1
ATOM 7236 O O . ASN B 1 286 ? -23.125 -1.584 -29.734 1 92.56 286 ASN B O 1
ATOM 7240 N N . GLY B 1 287 ? -22.969 -2.465 -31.844 1 88.06 287 GLY B N 1
ATOM 7241 C CA . GLY B 1 287 ? -21.531 -2.609 -31.844 1 88.06 287 GLY B CA 1
ATOM 7242 C C . GLY B 1 287 ? -21.047 -3.793 -31.031 1 88.06 287 GLY B C 1
ATOM 7243 O O . GLY B 1 287 ? -19.844 -3.945 -30.797 1 88.06 287 GLY B O 1
ATOM 7244 N N . ASN B 1 288 ? -21.969 -4.586 -30.578 1 91.69 288 ASN B N 1
ATOM 7245 C CA . ASN B 1 288 ? -21.609 -5.758 -29.781 1 91.69 288 ASN B CA 1
ATOM 7246 C C . ASN B 1 288 ? -21.25 -6.949 -30.672 1 91.69 288 ASN B C 1
ATOM 7248 O O . ASN B 1 288 ? -22.109 -7.762 -31 1 91.69 288 ASN B O 1
ATOM 7252 N N . ILE B 1 289 ? -20 -7.016 -31.078 1 91.31 289 ILE B N 1
ATOM 7253 C CA . ILE B 1 289 ? -19.484 -8.078 -31.922 1 91.31 289 ILE B CA 1
ATOM 7254 C C . ILE B 1 289 ? -18.438 -8.891 -31.172 1 91.31 289 ILE B C 1
ATOM 7256 O O . ILE B 1 289 ? -17.5 -8.32 -30.594 1 91.31 289 ILE B O 1
ATOM 7260 N N . GLU B 1 290 ? -18.641 -10.195 -31.156 1 88.5 290 GLU B N 1
ATOM 7261 C CA . GLU B 1 290 ? -17.719 -11.094 -30.453 1 88.5 290 GLU B CA 1
ATOM 7262 C C . GLU B 1 290 ? -16.281 -10.852 -30.859 1 88.5 290 GLU B C 1
ATOM 7264 O O . GLU B 1 290 ? -15.969 -10.82 -32.062 1 88.5 290 GLU B O 1
ATOM 7269 N N . GLY B 1 291 ? -15.43 -10.656 -29.828 1 84.81 291 GLY B N 1
ATOM 7270 C CA . GLY B 1 291 ? -14 -10.516 -30.078 1 84.81 291 GLY B CA 1
ATOM 7271 C C . GLY B 1 291 ? -13.602 -9.109 -30.484 1 84.81 291 GLY B C 1
ATOM 7272 O O . GLY B 1 291 ? -12.422 -8.82 -30.656 1 84.81 291 GLY B O 1
ATOM 7273 N N . GLU B 1 292 ? -14.562 -8.234 -30.609 1 87.06 292 GLU B N 1
ATOM 7274 C CA . GLU B 1 292 ? -14.289 -6.84 -30.922 1 87.06 292 GLU B CA 1
ATOM 7275 C C . GLU B 1 292 ? -14.586 -5.934 -29.734 1 87.06 292 GLU B C 1
ATOM 7277 O O . GLU B 1 292 ? -15.312 -6.32 -28.812 1 87.06 292 GLU B O 1
ATOM 7282 N N . PRO B 1 293 ? -13.875 -4.812 -29.797 1 81.38 293 PRO B N 1
ATOM 7283 C CA . PRO B 1 293 ? -14.164 -3.883 -28.703 1 81.38 293 PRO B CA 1
ATOM 7284 C C . PRO B 1 293 ? -15.641 -3.525 -28.609 1 81.38 293 PRO B C 1
ATOM 7286 O O . PRO B 1 293 ? -16.281 -3.229 -29.625 1 81.38 293 PRO B O 1
ATOM 7289 N N . THR B 1 294 ? -16.219 -3.936 -27.375 1 70.88 294 THR B N 1
ATOM 7290 C CA . THR B 1 294 ? -17.641 -3.693 -27.172 1 70.88 294 THR B CA 1
ATOM 7291 C C . THR B 1 294 ? -17.906 -2.215 -26.906 1 70.88 294 THR B C 1
ATOM 7293 O O . THR B 1 294 ? -17.156 -1.572 -26.172 1 70.88 294 THR B O 1
ATOM 7296 N N . LEU B 1 295 ? -19.078 -1.992 -27.438 1 71.5 295 LEU B N 1
ATOM 7297 C CA . LEU B 1 295 ? -19.375 -0.566 -27.328 1 71.5 295 LEU B CA 1
ATOM 7298 C C . LEU B 1 295 ? -20.438 -0.305 -26.266 1 71.5 295 LEU B C 1
ATOM 7300 O O . LEU B 1 295 ? -20.328 0.666 -25.516 1 71.5 295 LEU B O 1
ATOM 7304 N N . SER B 1 296 ? -21.25 -1.352 -26.016 1 91.31 296 SER B N 1
ATOM 7305 C CA . SER B 1 296 ? -22.391 -0.936 -25.219 1 91.31 296 SER B CA 1
ATOM 7306 C C . SER B 1 296 ? -22.25 -1.389 -23.766 1 91.31 296 SER B C 1
ATOM 7308 O O . SER B 1 296 ? -22.969 -0.91 -22.891 1 91.31 296 SER B O 1
ATOM 7310 N N . TYR B 1 297 ? -21.438 -2.365 -23.438 1 94.38 297 TYR B N 1
ATOM 7311 C CA . TYR B 1 297 ? -21.188 -2.816 -22.078 1 94.38 297 TYR B CA 1
ATOM 7312 C C . TYR B 1 297 ? -19.797 -3.42 -21.953 1 94.38 297 TYR B C 1
ATOM 7314 O O . TYR B 1 297 ? -19.188 -3.832 -22.938 1 94.38 297 TYR B O 1
ATOM 7322 N N . ASP B 1 298 ? -19.281 -3.363 -20.797 1 94.56 298 ASP B N 1
ATOM 7323 C CA . ASP B 1 298 ? -17.969 -3.969 -20.562 1 94.56 298 ASP B CA 1
ATOM 7324 C C . ASP B 1 298 ? -18.078 -5.484 -20.422 1 94.56 298 ASP B C 1
ATOM 7326 O O . ASP B 1 298 ? -19.094 -5.992 -19.922 1 94.56 298 ASP B O 1
ATOM 7330 N N . THR B 1 299 ? -17.109 -6.195 -20.859 1 95.06 299 THR B N 1
ATOM 7331 C CA . THR B 1 299 ? -17 -7.648 -20.797 1 95.06 299 THR B CA 1
ATOM 7332 C C . THR B 1 299 ? -15.617 -8.062 -20.297 1 95.06 299 THR B C 1
ATOM 7334 O O . THR B 1 299 ? -14.727 -7.227 -20.141 1 95.06 299 THR B O 1
ATOM 7337 N N . PHE B 1 300 ? -15.484 -9.312 -19.859 1 94.5 300 PHE B N 1
ATOM 7338 C CA . PHE B 1 300 ? -14.125 -9.844 -19.797 1 94.5 300 PHE B CA 1
ATOM 7339 C C . PHE B 1 300 ? -13.461 -9.781 -21.156 1 94.5 300 PHE B C 1
ATOM 7341 O O . PHE B 1 300 ? -13.984 -10.32 -22.141 1 94.5 300 PHE B O 1
ATOM 7348 N N . ALA B 1 301 ? -12.336 -9.117 -21.125 1 93.31 301 ALA B N 1
ATOM 7349 C CA . ALA B 1 301 ? -11.734 -8.859 -22.438 1 93.31 301 ALA B CA 1
ATOM 7350 C C . ALA B 1 301 ? -12.758 -8.281 -23.406 1 93.31 301 ALA B C 1
ATOM 7352 O O . ALA B 1 301 ? -13.406 -7.277 -23.109 1 93.31 301 ALA B O 1
ATOM 7353 N N . PHE B 1 302 ? -12.953 -8.883 -24.562 1 92.88 302 PHE B N 1
ATOM 7354 C CA . PHE B 1 302 ? -13.945 -8.43 -25.531 1 92.88 302 PHE B CA 1
ATOM 7355 C C . PHE B 1 302 ? -14.891 -9.57 -25.906 1 92.88 302 PHE B C 1
ATOM 7357 O O . PHE B 1 302 ? -15.406 -9.609 -27.031 1 92.88 302 PHE B O 1
ATOM 7364 N N . THR B 1 303 ? -15.109 -10.5 -24.906 1 92.94 303 THR B N 1
ATOM 7365 C CA . THR B 1 303 ? -16.016 -11.609 -25.156 1 92.94 303 THR B CA 1
ATOM 7366 C C . THR B 1 303 ? -17.438 -11.242 -24.734 1 92.94 303 THR B C 1
ATOM 7368 O O . THR B 1 303 ? -17.719 -11.086 -23.547 1 92.94 303 THR B O 1
ATOM 7371 N N . THR B 1 304 ? -18.359 -11.242 -25.672 1 93.25 304 THR B N 1
ATOM 7372 C CA . THR B 1 304 ? -19.734 -10.836 -25.391 1 93.25 304 THR B CA 1
ATOM 7373 C C . THR B 1 304 ? -20.438 -11.867 -24.531 1 93.25 304 THR B C 1
ATOM 7375 O O . THR B 1 304 ? -21.5 -11.586 -23.953 1 93.25 304 THR B O 1
ATOM 7378 N N . HIS B 1 305 ? -19.828 -13.031 -24.281 1 93.88 305 HIS B N 1
ATOM 7379 C CA . HIS B 1 305 ? -20.438 -14.117 -23.516 1 93.88 305 HIS B CA 1
ATOM 7380 C C . HIS B 1 305 ? -20.141 -13.969 -22.031 1 93.88 305 HIS B C 1
ATOM 7382 O O . HIS B 1 305 ? -20.672 -14.727 -21.203 1 93.88 305 HIS B O 1
ATOM 7388 N N . MET B 1 306 ? -19.422 -13 -21.656 1 96.25 306 MET B N 1
ATOM 7389 C CA . MET B 1 306 ? -19 -12.836 -20.266 1 96.25 306 MET B CA 1
ATOM 7390 C C . MET B 1 306 ? -19.109 -11.383 -19.812 1 96.25 306 MET B C 1
ATOM 7392 O O . MET B 1 306 ? -18.109 -10.734 -19.531 1 96.25 306 MET B O 1
ATOM 7396 N N . PRO B 1 307 ? -20.391 -10.875 -19.734 1 96.88 307 PRO B N 1
ATOM 7397 C CA . PRO B 1 307 ? -20.578 -9.492 -19.266 1 96.88 307 PRO B CA 1
ATOM 7398 C C . PRO B 1 307 ? -19.953 -9.227 -17.906 1 96.88 307 PRO B C 1
ATOM 7400 O O . PRO B 1 307 ? -20.047 -10.062 -17 1 96.88 307 PRO B O 1
ATOM 7403 N N . LYS B 1 308 ? -19.281 -8.086 -17.797 1 97.38 308 LYS B N 1
ATOM 7404 C CA . LYS B 1 308 ? -18.547 -7.723 -16.594 1 97.38 308 LYS B CA 1
ATOM 7405 C C . LYS B 1 308 ? -19.5 -7.281 -15.484 1 97.38 308 LYS B C 1
ATOM 7407 O O . LYS B 1 308 ? -20.422 -6.496 -15.727 1 97.38 308 LYS B O 1
ATOM 7412 N N . LEU B 1 309 ? -19.281 -7.797 -14.289 1 98.31 309 LEU B N 1
ATOM 7413 C CA . LEU B 1 309 ? -20.094 -7.441 -13.125 1 98.31 309 LEU B CA 1
ATOM 7414 C C . LEU B 1 309 ? -19.594 -6.145 -12.5 1 98.31 309 LEU B C 1
ATOM 7416 O O . LEU B 1 309 ? -18.391 -5.879 -12.477 1 98.31 309 LEU B O 1
ATOM 7420 N N . ASN B 1 310 ? -20.516 -5.344 -12.055 1 98.25 310 ASN B N 1
ATOM 7421 C CA . ASN B 1 310 ? -20.219 -4.156 -11.258 1 98.25 310 ASN B CA 1
ATOM 7422 C C . ASN B 1 310 ? -20.094 -4.492 -9.773 1 98.25 310 ASN B C 1
ATOM 7424 O O . ASN B 1 310 ? -21.047 -4.305 -9.016 1 98.25 310 ASN B O 1
ATOM 7428 N N . THR B 1 311 ? -18.922 -4.828 -9.336 1 98 311 THR B N 1
ATOM 7429 C CA . THR B 1 311 ? -18.703 -5.348 -7.988 1 98 311 THR B CA 1
ATOM 7430 C C . THR B 1 311 ? -18.75 -4.223 -6.961 1 98 311 THR B C 1
ATOM 7432 O O . THR B 1 311 ? -18.656 -4.473 -5.754 1 98 311 THR B O 1
ATOM 7435 N N . ALA B 1 312 ? -18.844 -3.018 -7.387 1 96.69 312 ALA B N 1
ATOM 7436 C CA . ALA B 1 312 ? -19.047 -1.9 -6.469 1 96.69 312 ALA B CA 1
ATOM 7437 C C . ALA B 1 312 ? -20.516 -1.77 -6.074 1 96.69 312 ALA B C 1
ATOM 7439 O O . ALA B 1 312 ? -20.844 -1.064 -5.121 1 96.69 312 ALA B O 1
ATOM 7440 N N . ASN B 1 313 ? -21.453 -2.342 -6.898 1 97.75 313 ASN B N 1
ATOM 7441 C CA . ASN B 1 313 ? -22.875 -2.35 -6.578 1 97.75 313 ASN B CA 1
ATOM 7442 C C . ASN B 1 313 ? -23.172 -3.189 -5.336 1 97.75 313 ASN B C 1
ATOM 7444 O O . ASN B 1 313 ? -22.797 -4.359 -5.273 1 97.75 313 ASN B O 1
ATOM 7448 N N . PRO B 1 314 ? -23.875 -2.662 -4.371 1 97.06 314 PRO B N 1
ATOM 7449 C CA . PRO B 1 314 ? -24.094 -3.377 -3.111 1 97.06 314 PRO B CA 1
ATOM 7450 C C . PRO B 1 314 ? -24.859 -4.684 -3.299 1 97.06 314 PRO B C 1
ATOM 7452 O O . PRO B 1 314 ? -24.625 -5.656 -2.576 1 97.06 314 PRO B O 1
ATOM 7455 N N . GLU B 1 315 ? -25.766 -4.711 -4.199 1 98.12 315 GLU B N 1
ATOM 7456 C CA . GLU B 1 315 ? -26.516 -5.941 -4.453 1 98.12 315 GLU B CA 1
ATOM 7457 C C . GLU B 1 315 ? -25.609 -7.027 -5.023 1 98.12 315 GLU B C 1
ATOM 7459 O O . GLU B 1 315 ? -25.719 -8.195 -4.648 1 98.12 315 GLU B O 1
ATOM 7464 N N . VAL B 1 316 ? -24.781 -6.594 -5.93 1 98.56 316 VAL B N 1
ATOM 7465 C CA . VAL B 1 316 ? -23.828 -7.531 -6.52 1 98.56 316 VAL B CA 1
ATOM 7466 C C . VAL B 1 316 ? -22.859 -8.031 -5.449 1 98.56 316 VAL B C 1
ATOM 7468 O O . VAL B 1 316 ? -22.547 -9.219 -5.387 1 98.56 316 VAL B O 1
ATOM 7471 N N . GLN B 1 317 ? -22.422 -7.137 -4.598 1 98.31 317 GLN B N 1
ATOM 7472 C CA . GLN B 1 317 ? -21.531 -7.516 -3.5 1 98.31 317 GLN B CA 1
ATOM 7473 C C . GLN B 1 317 ? -22.188 -8.578 -2.613 1 98.31 317 GLN B C 1
ATOM 7475 O O . GLN B 1 317 ? -21.562 -9.602 -2.309 1 98.31 317 GLN B O 1
ATOM 7480 N N . LYS B 1 318 ? -23.359 -8.289 -2.186 1 98.31 318 LYS B N 1
ATOM 7481 C CA . LYS B 1 318 ? -24.078 -9.219 -1.323 1 98.31 318 LYS B CA 1
ATOM 7482 C C . LYS B 1 318 ? -24.25 -10.578 -2.002 1 98.31 318 LYS B C 1
ATOM 7484 O O . LYS B 1 318 ? -24.047 -11.617 -1.375 1 98.31 318 LYS B O 1
ATOM 7489 N N . TYR B 1 319 ? -24.625 -10.5 -3.262 1 98.31 319 TYR B N 1
ATOM 7490 C CA . TYR B 1 319 ? -24.828 -11.711 -4.051 1 98.31 319 TYR B CA 1
ATOM 7491 C C . TYR B 1 319 ? -23.562 -12.555 -4.094 1 98.31 319 TYR B C 1
ATOM 7493 O O . TYR B 1 319 ? -23.594 -13.75 -3.785 1 98.31 319 TYR B O 1
ATOM 7501 N N . LEU B 1 320 ? -22.453 -11.977 -4.383 1 98.69 320 LEU B N 1
ATOM 7502 C CA . LEU B 1 320 ? -21.203 -12.68 -4.543 1 98.69 320 LEU B CA 1
ATOM 7503 C C . LEU B 1 320 ? -20.656 -13.141 -3.195 1 98.69 320 LEU B C 1
ATOM 7505 O O . LEU B 1 320 ? -20.094 -14.234 -3.082 1 98.69 320 LEU B O 1
ATOM 7509 N N . LEU B 1 321 ? -20.75 -12.305 -2.17 1 98.81 321 LEU B N 1
ATOM 7510 C CA . LEU B 1 321 ? -20.281 -12.688 -0.84 1 98.81 321 LEU B CA 1
ATOM 7511 C C . LEU B 1 321 ? -21.109 -13.852 -0.288 1 98.81 321 LEU B C 1
ATOM 7513 O O . LEU B 1 321 ? -20.562 -14.711 0.409 1 98.81 321 LEU B O 1
ATOM 7517 N N . ASP B 1 322 ? -22.391 -13.797 -0.574 1 98.62 322 ASP B N 1
ATOM 7518 C CA . ASP B 1 322 ? -23.25 -14.906 -0.161 1 98.62 322 ASP B CA 1
ATOM 7519 C C . ASP B 1 322 ? -22.781 -16.219 -0.783 1 98.62 322 ASP B C 1
ATOM 7521 O O . ASP B 1 322 ? -22.781 -17.266 -0.123 1 98.62 322 ASP B O 1
ATOM 7525 N N . ILE B 1 323 ? -22.422 -16.172 -1.986 1 98.56 323 ILE B N 1
ATOM 7526 C CA . ILE B 1 323 ? -21.906 -17.344 -2.689 1 98.56 323 ILE B CA 1
ATOM 7527 C C . ILE B 1 323 ? -20.625 -17.844 -2.02 1 98.56 323 ILE B C 1
ATOM 7529 O O . ILE B 1 323 ? -20.5 -19.031 -1.717 1 98.56 323 ILE B O 1
ATOM 7533 N N . ALA B 1 324 ? -19.688 -16.953 -1.799 1 98.44 324 ALA B N 1
ATOM 7534 C CA . ALA B 1 324 ? -18.391 -17.281 -1.223 1 98.44 324 ALA B CA 1
ATOM 7535 C C . ALA B 1 324 ? -18.547 -17.938 0.151 1 98.44 324 ALA B C 1
ATOM 7537 O O . ALA B 1 324 ? -17.859 -18.906 0.472 1 98.44 324 ALA B O 1
ATOM 7538 N N . THR B 1 325 ? -19.422 -17.391 0.976 1 98.75 325 THR B N 1
ATOM 7539 C CA . THR B 1 325 ? -19.594 -17.891 2.336 1 98.75 325 THR B CA 1
ATOM 7540 C C . THR B 1 325 ? -20.422 -19.172 2.344 1 98.75 325 THR B C 1
ATOM 7542 O O . THR B 1 325 ? -20.203 -20.062 3.178 1 98.75 325 THR B O 1
ATOM 7545 N N . TYR B 1 326 ? -21.406 -19.297 1.41 1 98.62 326 TYR B N 1
ATOM 7546 C CA . TYR B 1 326 ? -22.266 -20.453 1.299 1 98.62 326 TYR B CA 1
ATOM 7547 C C . TYR B 1 326 ? -21.453 -21.734 1.137 1 98.62 326 TYR B C 1
ATOM 7549 O O . TYR B 1 326 ? -21.656 -22.719 1.858 1 98.62 326 TYR B O 1
ATOM 7557 N N . TRP B 1 327 ? -20.5 -21.781 0.29 1 98.75 327 TRP B N 1
ATOM 7558 C CA . TRP B 1 327 ? -19.734 -22.984 -0.013 1 98.75 327 TRP B CA 1
ATOM 7559 C C . TRP B 1 327 ? -18.781 -23.328 1.13 1 98.75 327 TRP B C 1
ATOM 7561 O O . TRP B 1 327 ? -18.469 -24.5 1.35 1 98.75 327 TRP B O 1
ATOM 7571 N N . ILE B 1 328 ? -18.266 -22.312 1.835 1 98.81 328 ILE B N 1
ATOM 7572 C CA . ILE B 1 328 ? -17.469 -22.562 3.031 1 98.81 328 ILE B CA 1
ATOM 7573 C C . ILE B 1 328 ? -18.359 -23.172 4.117 1 98.81 328 ILE B C 1
ATOM 7575 O O . ILE B 1 328 ? -18.031 -24.234 4.66 1 98.81 328 ILE B O 1
ATOM 7579 N N . ARG B 1 329 ? -19.469 -22.547 4.359 1 98.31 329 ARG B N 1
ATOM 7580 C CA . ARG B 1 329 ? -20.359 -22.906 5.449 1 98.31 329 ARG B CA 1
ATOM 7581 C C . ARG B 1 329 ? -20.969 -24.281 5.211 1 98.31 329 ARG B C 1
ATOM 7583 O O . ARG B 1 329 ? -21 -25.125 6.109 1 98.31 329 ARG B O 1
ATOM 7590 N N . GLU B 1 330 ? -21.391 -24.531 4.004 1 98.31 330 GLU B N 1
ATOM 7591 C CA . GLU B 1 330 ? -22.188 -25.719 3.723 1 98.31 330 GLU B CA 1
ATOM 7592 C C . GLU B 1 330 ? -21.312 -26.922 3.412 1 98.31 330 GLU B C 1
ATOM 7594 O O . GLU B 1 330 ? -21.688 -28.062 3.652 1 98.31 330 GLU B O 1
ATOM 7599 N N . PHE B 1 331 ? -20.078 -26.719 2.906 1 98.69 331 PHE B N 1
ATOM 7600 C CA . PHE B 1 331 ? -19.328 -27.844 2.377 1 98.69 331 PHE B CA 1
ATOM 7601 C C . PHE B 1 331 ? -17.922 -27.875 2.965 1 98.69 331 PHE B C 1
ATOM 7603 O O . PHE B 1 331 ? -17.141 -28.797 2.691 1 98.69 331 PHE B O 1
ATOM 7610 N N . ASP B 1 332 ? -17.484 -26.891 3.699 1 98.62 332 ASP B N 1
ATOM 7611 C CA . ASP B 1 332 ? -16.219 -26.844 4.434 1 98.62 332 ASP B CA 1
ATOM 7612 C C . ASP B 1 332 ? -15.023 -26.828 3.48 1 98.62 332 ASP B C 1
ATOM 7614 O O . ASP B 1 332 ? -14.055 -27.562 3.691 1 98.62 332 ASP B O 1
ATOM 7618 N N . ILE B 1 333 ? -15.117 -26.078 2.418 1 98.88 333 ILE B N 1
ATOM 7619 C CA . ILE B 1 333 ? -13.969 -25.953 1.527 1 98.88 333 ILE B CA 1
ATOM 7620 C C . ILE B 1 333 ? -12.844 -25.203 2.236 1 98.88 333 ILE B C 1
ATOM 7622 O O . ILE B 1 333 ? -13.07 -24.547 3.256 1 98.88 333 ILE B O 1
ATOM 7626 N N . ASP B 1 334 ? -11.609 -25.25 1.677 1 98.88 334 ASP B N 1
ATOM 7627 C CA . ASP B 1 334 ? -10.438 -24.781 2.41 1 98.88 334 ASP B CA 1
ATOM 7628 C C . ASP B 1 334 ? -9.812 -23.562 1.737 1 98.88 334 ASP B C 1
ATOM 7630 O O . ASP B 1 334 ? -8.922 -22.922 2.307 1 98.88 334 ASP B O 1
ATOM 7634 N N . GLY B 1 335 ? -10.234 -23.266 0.564 1 98.88 335 GLY B N 1
ATOM 7635 C CA . GLY B 1 335 ? -9.664 -22.109 -0.119 1 98.88 335 GLY B CA 1
ATOM 7636 C C . GLY B 1 335 ? -10.484 -21.672 -1.317 1 98.88 335 GLY B C 1
ATOM 7637 O O . GLY B 1 335 ? -11.352 -22.406 -1.786 1 98.88 335 GLY B O 1
ATOM 7638 N N . TRP B 1 336 ? -10.242 -20.453 -1.767 1 98.88 336 TRP B N 1
ATOM 7639 C CA . TRP B 1 336 ? -10.773 -19.875 -2.992 1 98.88 336 TRP B CA 1
ATOM 7640 C C . TRP B 1 336 ? -9.648 -19.422 -3.916 1 98.88 336 TRP B C 1
ATOM 7642 O O . TRP B 1 336 ? -8.773 -18.656 -3.514 1 98.88 336 TRP B O 1
ATOM 7652 N N . ARG B 1 337 ? -9.594 -20 -5.078 1 98.88 337 ARG B N 1
ATOM 7653 C CA . ARG B 1 337 ? -8.867 -19.391 -6.184 1 98.88 337 ARG B CA 1
ATOM 7654 C C . ARG B 1 337 ? -9.75 -18.406 -6.945 1 98.88 337 ARG B C 1
ATOM 7656 O O . ARG B 1 337 ? -10.812 -18.781 -7.445 1 98.88 337 ARG B O 1
ATOM 7663 N N . LEU B 1 338 ? -9.297 -17.141 -7.094 1 98.81 338 LEU B N 1
ATOM 7664 C CA . LEU B 1 338 ? -10.125 -16.062 -7.652 1 98.81 338 LEU B CA 1
ATOM 7665 C C . LEU B 1 338 ? -9.711 -15.758 -9.086 1 98.81 338 LEU B C 1
ATOM 7667 O O . LEU B 1 338 ? -8.602 -15.273 -9.328 1 98.81 338 LEU B O 1
ATOM 7671 N N . ASP B 1 339 ? -10.609 -16 -9.992 1 98.44 339 ASP B N 1
ATOM 7672 C CA . ASP B 1 339 ? -10.398 -15.82 -11.422 1 98.44 339 ASP B CA 1
ATOM 7673 C C . ASP B 1 339 ? -10.367 -14.344 -11.789 1 98.44 339 ASP B C 1
ATOM 7675 O O . ASP B 1 339 ? -11.148 -13.547 -11.266 1 98.44 339 ASP B O 1
ATOM 7679 N N . VAL B 1 340 ? -9.469 -13.945 -12.742 1 97.75 340 VAL B N 1
ATOM 7680 C CA . VAL B 1 340 ? -9.336 -12.562 -13.195 1 97.75 340 VAL B CA 1
ATOM 7681 C C . VAL B 1 340 ? -9.477 -11.609 -12.008 1 97.75 340 VAL B C 1
ATOM 7683 O O . VAL B 1 340 ? -10.266 -10.664 -12.047 1 97.75 340 VAL B O 1
ATOM 7686 N N . ALA B 1 341 ? -8.742 -11.938 -10.984 1 98.25 341 ALA B N 1
ATOM 7687 C CA . ALA B 1 341 ? -8.922 -11.227 -9.719 1 98.25 341 ALA B CA 1
ATOM 7688 C C . ALA B 1 341 ? -8.445 -9.781 -9.828 1 98.25 341 ALA B C 1
ATOM 7690 O O . ALA B 1 341 ? -8.945 -8.906 -9.109 1 98.25 341 ALA B O 1
ATOM 7691 N N . ASN B 1 342 ? -7.551 -9.484 -10.742 1 97.81 342 ASN B N 1
ATOM 7692 C CA . ASN B 1 342 ? -6.945 -8.164 -10.852 1 97.81 342 ASN B CA 1
ATOM 7693 C C . ASN B 1 342 ? -7.926 -7.145 -11.422 1 97.81 342 ASN B C 1
ATOM 7695 O O . ASN B 1 342 ? -7.707 -5.938 -11.312 1 97.81 342 ASN B O 1
ATOM 7699 N N . GLU B 1 343 ? -9.008 -7.566 -12.062 1 97.75 343 GLU B N 1
ATOM 7700 C CA . GLU B 1 343 ? -9.938 -6.625 -12.672 1 97.75 343 GLU B CA 1
ATOM 7701 C C . GLU B 1 343 ? -11.148 -6.387 -11.773 1 97.75 343 GLU B C 1
ATOM 7703 O O . GLU B 1 343 ? -12.086 -5.684 -12.156 1 97.75 343 GLU B O 1
ATOM 7708 N N . VAL B 1 344 ? -11.195 -6.992 -10.633 1 98.44 344 VAL B N 1
ATOM 7709 C CA . VAL B 1 344 ? -12.203 -6.719 -9.617 1 98.44 344 VAL B CA 1
ATOM 7710 C C . VAL B 1 344 ? -11.695 -5.656 -8.648 1 98.44 344 VAL B C 1
ATOM 7712 O O . VAL B 1 344 ? -10.508 -5.621 -8.328 1 98.44 344 VAL B O 1
ATOM 7715 N N . ASP B 1 345 ? -12.562 -4.812 -8.258 1 97.75 345 ASP B N 1
ATOM 7716 C CA . ASP B 1 345 ? -12.125 -3.682 -7.438 1 97.75 345 ASP B CA 1
ATOM 7717 C C . ASP B 1 345 ? -11.609 -4.152 -6.082 1 97.75 345 ASP B C 1
ATOM 7719 O O . ASP B 1 345 ? -12.086 -5.152 -5.543 1 97.75 345 ASP B O 1
ATOM 7723 N N . HIS B 1 346 ? -10.68 -3.426 -5.535 1 97.62 346 HIS B N 1
ATOM 7724 C CA . HIS B 1 346 ? -10.023 -3.75 -4.273 1 97.62 346 HIS B CA 1
ATOM 7725 C C . HIS B 1 346 ? -11.016 -3.697 -3.113 1 97.62 346 HIS B C 1
ATOM 7727 O O . HIS B 1 346 ? -10.922 -4.5 -2.182 1 97.62 346 HIS B O 1
ATOM 7733 N N . ALA B 1 347 ? -11.898 -2.727 -3.117 1 97 347 ALA B N 1
ATOM 7734 C CA . ALA B 1 347 ? -12.891 -2.604 -2.055 1 97 347 ALA B CA 1
ATOM 7735 C C . ALA B 1 347 ? -13.672 -3.904 -1.878 1 97 347 ALA B C 1
ATOM 7737 O O . ALA B 1 347 ? -13.906 -4.344 -0.751 1 97 347 ALA B O 1
ATOM 7738 N N . PHE B 1 348 ? -14.078 -4.535 -2.949 1 98.38 348 PHE B N 1
ATOM 7739 C CA . PHE B 1 348 ? -14.805 -5.793 -2.896 1 98.38 348 PHE B CA 1
ATOM 7740 C C . PHE B 1 348 ? -13.945 -6.898 -2.293 1 98.38 348 PHE B C 1
ATOM 7742 O O . PHE B 1 348 ? -14.406 -7.664 -1.446 1 98.38 348 PHE B O 1
ATOM 7749 N N . TRP B 1 349 ? -12.672 -7.027 -2.711 1 98.69 349 TRP B N 1
ATOM 7750 C CA . TRP B 1 349 ? -11.812 -8.109 -2.24 1 98.69 349 TRP B CA 1
ATOM 7751 C C . TRP B 1 349 ? -11.555 -7.992 -0.742 1 98.69 349 TRP B C 1
ATOM 7753 O O . TRP B 1 349 ? -11.438 -9 -0.044 1 98.69 349 TRP B O 1
ATOM 7763 N N . LYS B 1 350 ? -11.43 -6.762 -0.271 1 97.56 350 LYS B N 1
ATOM 7764 C CA . LYS B 1 350 ? -11.289 -6.578 1.171 1 97.56 350 LYS B CA 1
ATOM 7765 C C . LYS B 1 350 ? -12.492 -7.137 1.921 1 97.56 350 LYS B C 1
ATOM 7767 O O . LYS B 1 350 ? -12.336 -7.832 2.928 1 97.56 350 LYS B O 1
ATOM 7772 N N . GLU B 1 351 ? -13.695 -6.848 1.43 1 97.81 351 GLU B N 1
ATOM 7773 C CA . GLU B 1 351 ? -14.906 -7.395 2.033 1 97.81 351 GLU B CA 1
ATOM 7774 C C . GLU B 1 351 ? -14.969 -8.906 1.867 1 97.81 351 GLU B C 1
ATOM 7776 O O . GLU B 1 351 ? -15.461 -9.617 2.752 1 97.81 351 GLU B O 1
ATOM 7781 N N . PHE B 1 352 ? -14.531 -9.398 0.74 1 98.69 352 PHE B N 1
ATOM 7782 C CA . PHE B 1 352 ? -14.492 -10.828 0.462 1 98.69 352 PHE B CA 1
ATOM 7783 C C . PHE B 1 352 ? -13.68 -11.562 1.516 1 98.69 352 PHE B C 1
ATOM 7785 O O . PHE B 1 352 ? -14.125 -12.57 2.064 1 98.69 352 PHE B O 1
ATOM 7792 N N . LYS B 1 353 ? -12.477 -11.094 1.796 1 98.38 353 LYS B N 1
ATOM 7793 C CA . LYS B 1 353 ? -11.602 -11.734 2.773 1 98.38 353 LYS B CA 1
ATOM 7794 C C . LYS B 1 353 ? -12.242 -11.758 4.156 1 98.38 353 LYS B C 1
ATOM 7796 O O . LYS B 1 353 ? -12.242 -12.781 4.836 1 98.38 353 LYS B O 1
ATOM 7801 N N . LYS B 1 354 ? -12.766 -10.617 4.551 1 97 354 LYS B N 1
ATOM 7802 C CA . LYS B 1 354 ? -13.414 -10.523 5.852 1 97 354 LYS B CA 1
ATOM 7803 C C . LYS B 1 354 ? -14.539 -11.555 5.977 1 97 354 LYS B C 1
ATOM 7805 O O . LYS B 1 354 ? -14.617 -12.273 6.977 1 97 354 LYS B O 1
ATOM 7810 N N . ALA B 1 355 ? -15.352 -11.609 4.953 1 98.38 355 ALA B N 1
ATOM 7811 C CA . ALA B 1 355 ? -16.5 -12.508 4.973 1 98.38 355 ALA B CA 1
ATOM 7812 C C . ALA B 1 355 ? -16.062 -13.969 4.977 1 98.38 355 ALA B C 1
ATOM 7814 O O . ALA B 1 355 ? -16.594 -14.781 5.746 1 98.38 355 ALA B O 1
ATOM 7815 N N . ALA B 1 356 ? -15.141 -14.312 4.141 1 98.69 356 ALA B N 1
ATOM 7816 C CA . ALA B 1 356 ? -14.664 -15.695 4.031 1 98.69 356 ALA B CA 1
ATOM 7817 C C . ALA B 1 356 ? -14.016 -16.156 5.332 1 98.69 356 ALA B C 1
ATOM 7819 O O . ALA B 1 356 ? -14.289 -17.25 5.82 1 98.69 356 ALA B O 1
ATOM 7820 N N . GLN B 1 357 ? -13.195 -15.328 5.926 1 97.88 357 GLN B N 1
ATOM 7821 C CA . GLN B 1 357 ? -12.477 -15.688 7.145 1 97.88 357 GLN B CA 1
ATOM 7822 C C . GLN B 1 357 ? -13.422 -15.766 8.336 1 97.88 357 GLN B C 1
ATOM 7824 O O . GLN B 1 357 ? -13.172 -16.5 9.297 1 97.88 357 GLN B O 1
ATOM 7829 N N . ALA B 1 358 ? -14.469 -14.938 8.297 1 97.5 358 ALA B N 1
ATOM 7830 C CA . ALA B 1 358 ? -15.469 -15.023 9.359 1 97.5 358 ALA B CA 1
ATOM 7831 C C . ALA B 1 358 ? -16.141 -16.391 9.383 1 97.5 358 ALA B C 1
ATOM 7833 O O . ALA B 1 358 ? -16.531 -16.875 10.445 1 97.5 358 ALA B O 1
ATOM 7834 N N . GLU B 1 359 ? -16.25 -17.047 8.227 1 98.25 359 GLU B N 1
ATOM 7835 C CA . GLU B 1 359 ? -16.828 -18.375 8.125 1 98.25 359 GLU B CA 1
ATOM 7836 C C . GLU B 1 359 ? -15.812 -19.453 8.531 1 98.25 359 GLU B C 1
ATOM 7838 O O . GLU B 1 359 ? -16.172 -20.453 9.156 1 98.25 359 GLU B O 1
ATOM 7843 N N . LYS B 1 360 ? -14.617 -19.219 8.148 1 98.19 360 LYS B N 1
ATOM 7844 C CA . LYS B 1 360 ? -13.523 -20.141 8.398 1 98.19 360 LYS B CA 1
ATOM 7845 C C . LYS B 1 360 ? -12.195 -19.406 8.523 1 98.19 360 LYS B C 1
ATOM 7847 O O . LYS B 1 360 ? -11.633 -18.953 7.527 1 98.19 360 LYS B O 1
ATOM 7852 N N . GLU B 1 361 ? -11.602 -19.406 9.633 1 97.25 361 GLU B N 1
ATOM 7853 C CA . GLU B 1 361 ? -10.453 -18.562 9.969 1 97.25 361 GLU B CA 1
ATOM 7854 C C . GLU B 1 361 ? -9.234 -18.922 9.133 1 97.25 361 GLU B C 1
ATOM 7856 O O . GLU B 1 361 ? -8.469 -18.047 8.734 1 97.25 361 GLU B O 1
ATOM 7861 N N . ASP B 1 362 ? -9.047 -20.172 8.867 1 98.06 362 ASP B N 1
ATOM 7862 C CA . ASP B 1 362 ? -7.832 -20.578 8.18 1 98.06 362 ASP B CA 1
ATOM 7863 C C . ASP B 1 362 ? -8.102 -20.859 6.699 1 98.06 362 ASP B C 1
ATOM 7865 O O . ASP B 1 362 ? -7.469 -21.719 6.098 1 98.06 362 ASP B O 1
ATOM 7869 N N . ILE B 1 363 ? -9.133 -20.172 6.098 1 98.75 363 ILE B N 1
ATOM 7870 C CA . ILE B 1 363 ? -9.398 -20.281 4.668 1 98.75 363 ILE B CA 1
ATOM 7871 C C . ILE B 1 363 ? -8.25 -19.641 3.885 1 98.75 363 ILE B C 1
ATOM 7873 O O . ILE B 1 363 ? -7.699 -18.625 4.293 1 98.75 363 ILE B O 1
ATOM 7877 N N . TYR B 1 364 ? -7.801 -20.266 2.814 1 98.88 364 TYR B N 1
ATOM 7878 C CA . TYR B 1 364 ? -6.766 -19.766 1.918 1 98.88 364 TYR B CA 1
ATOM 7879 C C . TYR B 1 364 ? -7.375 -19 0.747 1 98.88 364 TYR B C 1
ATOM 7881 O O . TYR B 1 364 ? -8.258 -19.516 0.06 1 98.88 364 TYR B O 1
ATOM 7889 N N . ILE B 1 365 ? -6.941 -17.75 0.5 1 98.94 365 ILE B N 1
ATOM 7890 C CA . ILE B 1 365 ? -7.438 -16.938 -0.595 1 98.94 365 ILE B CA 1
ATOM 7891 C C . ILE B 1 365 ? -6.316 -16.672 -1.597 1 98.94 365 ILE B C 1
ATOM 7893 O O . ILE B 1 365 ? -5.332 -16 -1.275 1 98.94 365 ILE B O 1
ATOM 7897 N N . LEU B 1 366 ? -6.461 -17.188 -2.781 1 98.81 366 LEU B N 1
ATOM 7898 C CA . LEU B 1 366 ? -5.469 -17.172 -3.854 1 98.81 366 LEU B CA 1
ATOM 7899 C C . LEU B 1 366 ? -5.984 -16.391 -5.055 1 98.81 366 LEU B C 1
ATOM 7901 O O . LEU B 1 366 ? -7.016 -16.734 -5.637 1 98.81 366 LEU B O 1
ATOM 7905 N N . GLY B 1 367 ? -5.27 -15.281 -5.434 1 98.75 367 GLY B N 1
ATOM 7906 C CA . GLY B 1 367 ? -5.684 -14.516 -6.594 1 98.75 367 GLY B CA 1
ATOM 7907 C C . GLY B 1 367 ? -4.965 -14.914 -7.867 1 98.75 367 GLY B C 1
ATOM 7908 O O . GLY B 1 367 ? -3.771 -15.227 -7.84 1 98.75 367 GLY B O 1
ATOM 7909 N N . GLU B 1 368 ? -5.676 -14.891 -8.938 1 98.44 368 GLU B N 1
ATOM 7910 C CA . GLU B 1 368 ? -5.016 -14.992 -10.234 1 98.44 368 GLU B CA 1
ATOM 7911 C C . GLU B 1 368 ? -4.508 -13.633 -10.711 1 98.44 368 GLU B C 1
ATOM 7913 O O . GLU B 1 368 ? -5.277 -12.828 -11.242 1 98.44 368 GLU B O 1
ATOM 7918 N N . ILE B 1 369 ? -3.316 -13.414 -10.531 1 97.31 369 ILE B N 1
ATOM 7919 C CA . ILE B 1 369 ? -2.639 -12.211 -10.992 1 97.31 369 ILE B CA 1
ATOM 7920 C C . ILE B 1 369 ? -1.34 -12.586 -11.703 1 97.31 369 ILE B C 1
ATOM 7922 O O . ILE B 1 369 ? -0.482 -13.258 -11.125 1 97.31 369 ILE B O 1
ATOM 7926 N N . TRP B 1 370 ? -1.173 -12.102 -12.906 1 95.56 370 TRP B N 1
ATOM 7927 C CA . TRP B 1 370 ? -0.074 -12.523 -13.766 1 95.56 370 TRP B CA 1
ATOM 7928 C C . TRP B 1 370 ? 1.106 -11.562 -13.656 1 95.56 370 TRP B C 1
ATOM 7930 O O . TRP B 1 370 ? 2.119 -11.734 -14.336 1 95.56 370 TRP B O 1
ATOM 7940 N N . HIS B 1 371 ? 0.942 -10.453 -12.922 1 95.62 371 HIS B N 1
ATOM 7941 C CA . HIS B 1 371 ? 1.913 -9.367 -12.844 1 95.62 371 HIS B CA 1
ATOM 7942 C C . HIS B 1 371 ? 2.166 -8.961 -11.398 1 95.62 371 HIS B C 1
ATOM 7944 O O . HIS B 1 371 ? 1.829 -9.703 -10.469 1 95.62 371 HIS B O 1
ATOM 7950 N N . ASP B 1 372 ? 2.879 -7.875 -11.219 1 94.5 372 ASP B N 1
ATOM 7951 C CA . ASP B 1 372 ? 3.158 -7.391 -9.867 1 94.5 372 ASP B CA 1
ATOM 7952 C C . ASP B 1 372 ? 1.883 -7.332 -9.031 1 94.5 372 ASP B C 1
ATOM 7954 O O . ASP B 1 372 ? 0.895 -6.715 -9.438 1 94.5 372 ASP B O 1
ATOM 7958 N N . SER B 1 373 ? 1.958 -7.941 -7.859 1 97.25 373 SER B N 1
ATOM 7959 C CA . SER B 1 373 ? 0.731 -8.133 -7.09 1 97.25 373 SER B CA 1
ATOM 7960 C C . SER B 1 373 ? 0.843 -7.508 -5.703 1 97.25 373 SER B C 1
ATOM 7962 O O . SER B 1 373 ? 0.117 -7.891 -4.785 1 97.25 373 SER B O 1
ATOM 7964 N N . TRP B 1 374 ? 1.735 -6.566 -5.52 1 96.25 374 TRP B N 1
ATOM 7965 C CA . TRP B 1 374 ? 2.064 -6.09 -4.184 1 96.25 374 TRP B CA 1
ATOM 7966 C C . TRP B 1 374 ? 0.826 -5.539 -3.48 1 96.25 374 TRP B C 1
ATOM 7968 O O . TRP B 1 374 ? 0.62 -5.785 -2.289 1 96.25 374 TRP B O 1
ATOM 7978 N N . ILE B 1 375 ? -0.073 -4.836 -4.203 1 96.62 375 ILE B N 1
ATOM 7979 C CA . ILE B 1 375 ? -1.185 -4.117 -3.592 1 96.62 375 ILE B CA 1
ATOM 7980 C C . ILE B 1 375 ? -2.221 -5.109 -3.072 1 96.62 375 ILE B C 1
ATOM 7982 O O . ILE B 1 375 ? -2.973 -4.801 -2.145 1 96.62 375 ILE B O 1
ATOM 7986 N N . TRP B 1 376 ? -2.305 -6.336 -3.596 1 98 376 TRP B N 1
ATOM 7987 C CA . TRP B 1 376 ? -3.252 -7.355 -3.158 1 98 376 TRP B CA 1
ATOM 7988 C C . TRP B 1 376 ? -2.697 -8.141 -1.974 1 98 376 TRP B C 1
ATOM 7990 O O . TRP B 1 376 ? -3.428 -8.883 -1.319 1 98 376 TRP B O 1
ATOM 8000 N N . LEU B 1 377 ? -1.401 -7.949 -1.663 1 98 377 LEU B N 1
ATOM 8001 C CA . LEU B 1 377 ? -0.722 -8.828 -0.715 1 98 377 LEU B CA 1
ATOM 8002 C C . LEU B 1 377 ? -0.317 -8.062 0.54 1 98 377 LEU B C 1
ATOM 8004 O O . LEU B 1 377 ? 0.659 -8.422 1.203 1 98 377 LEU B O 1
ATOM 8008 N N . LEU B 1 378 ? -1.101 -7.035 0.851 1 95.38 378 LEU B N 1
ATOM 8009 C CA . LEU B 1 378 ? -0.8 -6.203 2.014 1 95.38 378 LEU B CA 1
ATOM 8010 C C . LEU B 1 378 ? -1.416 -6.797 3.277 1 95.38 378 LEU B C 1
ATOM 8012 O O . LEU B 1 378 ? -1.246 -6.25 4.371 1 95.38 378 LEU B O 1
ATOM 8016 N N . GLY B 1 379 ? -2.193 -7.812 3.146 1 95.62 379 GLY B N 1
ATOM 8017 C CA . GLY B 1 379 ? -2.701 -8.492 4.324 1 95.62 379 GLY B CA 1
ATOM 8018 C C . GLY B 1 379 ? -4.211 -8.438 4.441 1 95.62 379 GLY B C 1
ATOM 8019 O O . GLY B 1 379 ? -4.809 -9.195 5.215 1 95.62 379 GLY B O 1
ATOM 8020 N N . ASP B 1 380 ? -4.852 -7.641 3.625 1 96.69 380 ASP B N 1
ATOM 8021 C CA . ASP B 1 380 ? -6.285 -7.461 3.838 1 96.69 380 ASP B CA 1
ATOM 8022 C C . ASP B 1 380 ? -7.082 -7.875 2.602 1 96.69 380 ASP B C 1
ATOM 8024 O O . ASP B 1 380 ? -8.289 -7.633 2.523 1 96.69 380 ASP B O 1
ATOM 8028 N N . GLU B 1 381 ? -6.457 -8.469 1.577 1 98 381 GLU B N 1
ATOM 8029 C CA . GLU B 1 381 ? -7.148 -9 0.407 1 98 381 GLU B CA 1
ATOM 8030 C C . GLU B 1 381 ? -6.801 -10.469 0.179 1 98 381 GLU B C 1
ATOM 8032 O O . GLU B 1 381 ? -7.48 -11.359 0.694 1 98 381 GLU B O 1
ATOM 8037 N N . PHE B 1 382 ? -5.621 -10.742 -0.433 1 98.75 382 PHE B N 1
ATOM 8038 C CA . PHE B 1 382 ? -5.246 -12.117 -0.746 1 98.75 382 PHE B CA 1
ATOM 8039 C C . PHE B 1 382 ? -4.137 -12.602 0.18 1 98.75 382 PHE B C 1
ATOM 8041 O O . PHE B 1 382 ? -3.434 -11.797 0.789 1 98.75 382 PHE B O 1
ATOM 8048 N N . HIS B 1 383 ? -4.047 -13.914 0.328 1 98.69 383 HIS B N 1
ATOM 8049 C CA . HIS B 1 383 ? -2.898 -14.516 0.995 1 98.69 383 HIS B CA 1
ATOM 8050 C C . HIS B 1 383 ? -1.741 -14.727 0.023 1 98.69 383 HIS B C 1
ATOM 8052 O O . HIS B 1 383 ? -0.575 -14.656 0.416 1 98.69 383 HIS B O 1
ATOM 8058 N N . ALA B 1 384 ? -2.059 -14.977 -1.201 1 98.62 384 ALA B N 1
ATOM 8059 C CA . ALA B 1 384 ? -1.087 -15.281 -2.25 1 98.62 384 ALA B CA 1
ATOM 8060 C C . ALA B 1 384 ? -1.689 -15.062 -3.635 1 98.62 384 ALA B C 1
ATOM 8062 O O . ALA B 1 384 ? -2.861 -14.703 -3.76 1 98.62 384 ALA B O 1
ATOM 8063 N N . VAL B 1 385 ? -0.884 -15.164 -4.629 1 98.62 385 VAL B N 1
ATOM 8064 C CA . VAL B 1 385 ? -1.309 -15.164 -6.023 1 98.62 385 VAL B CA 1
ATOM 8065 C C . VAL B 1 385 ? -0.671 -16.344 -6.758 1 98.62 385 VAL B C 1
ATOM 8067 O O . VAL B 1 385 ? 0.236 -16.984 -6.234 1 98.62 385 VAL B O 1
ATOM 8070 N N . MET B 1 386 ? -1.273 -16.688 -7.922 1 98.25 386 MET B N 1
ATOM 8071 C CA . MET B 1 386 ? -0.582 -17.625 -8.797 1 98.25 386 MET B CA 1
ATOM 8072 C C . MET B 1 386 ? 0.731 -17.031 -9.297 1 98.25 386 MET B C 1
ATOM 8074 O O . MET B 1 386 ? 0.734 -16.203 -10.203 1 98.25 386 MET B O 1
ATOM 8078 N N . ASN B 1 387 ? 1.813 -17.391 -8.75 1 97.31 387 ASN B N 1
ATOM 8079 C CA . ASN B 1 387 ? 3.123 -16.75 -8.797 1 97.31 387 ASN B CA 1
ATOM 8080 C C . ASN B 1 387 ? 3.742 -16.844 -10.188 1 97.31 387 ASN B C 1
ATOM 8082 O O . ASN B 1 387 ? 4.891 -17.266 -10.336 1 97.31 387 ASN B O 1
ATOM 8086 N N . TYR B 1 388 ? 3.105 -16.328 -11.203 1 95.5 388 TYR B N 1
ATOM 8087 C CA . TYR B 1 388 ? 3.469 -16.484 -12.609 1 95.5 388 TYR B CA 1
ATOM 8088 C C . TYR B 1 388 ? 4.809 -15.82 -12.898 1 95.5 388 TYR B C 1
ATOM 8090 O O . TYR B 1 388 ? 5.66 -16.406 -13.578 1 95.5 388 TYR B O 1
ATOM 8098 N N . PRO B 1 389 ? 5.113 -14.578 -12.383 1 94.88 389 PRO B N 1
ATOM 8099 C CA . PRO B 1 389 ? 6.418 -13.992 -12.688 1 94.88 389 PRO B CA 1
ATOM 8100 C C . PRO B 1 389 ? 7.582 -14.859 -12.211 1 94.88 389 PRO B C 1
ATOM 8102 O O . PRO B 1 389 ? 8.586 -15 -12.914 1 94.88 389 PRO B O 1
ATOM 8105 N N . PHE B 1 390 ? 7.457 -15.438 -11.055 1 94.56 390 PHE B N 1
ATOM 8106 C CA . PHE B 1 390 ? 8.469 -16.328 -10.5 1 94.56 390 PHE B CA 1
ATOM 8107 C C . PHE B 1 390 ? 8.648 -17.562 -11.375 1 94.56 390 PHE B C 1
ATOM 8109 O O . PHE B 1 390 ? 9.766 -17.891 -11.758 1 94.56 390 PHE B O 1
ATOM 8116 N N . THR B 1 391 ? 7.633 -18.172 -11.812 1 92.5 391 THR B N 1
ATOM 8117 C CA . THR B 1 391 ? 7.703 -19.438 -12.531 1 92.5 391 THR B CA 1
ATOM 8118 C C . THR B 1 391 ? 8.102 -19.203 -13.992 1 92.5 391 THR B C 1
ATOM 8120 O O . THR B 1 391 ? 8.781 -20.047 -14.594 1 92.5 391 THR B O 1
ATOM 8123 N N . GLN B 1 392 ? 7.652 -18.047 -14.469 1 94.88 392 GLN B N 1
ATOM 8124 C CA . GLN B 1 392 ? 8.078 -17.719 -15.828 1 94.88 392 GLN B CA 1
ATOM 8125 C C . GLN B 1 392 ? 9.586 -17.531 -15.906 1 94.88 392 GLN B C 1
ATOM 8127 O O . GLN B 1 392 ? 10.211 -17.875 -16.922 1 94.88 392 GLN B O 1
ATOM 8132 N N . THR B 1 393 ? 10.188 -16.984 -14.891 1 96.94 393 THR B N 1
ATOM 8133 C CA . THR B 1 393 ? 11.641 -16.828 -14.828 1 96.94 393 THR B CA 1
ATOM 8134 C C . THR B 1 393 ? 12.328 -18.188 -14.883 1 96.94 393 THR B C 1
ATOM 8136 O O . THR B 1 393 ? 13.32 -18.359 -15.594 1 96.94 393 THR B O 1
ATOM 8139 N N . ILE B 1 394 ? 11.82 -19.156 -14.211 1 98 394 ILE B N 1
ATOM 8140 C CA . ILE B 1 394 ? 12.344 -20.516 -14.211 1 98 394 ILE B CA 1
ATOM 8141 C C . ILE B 1 394 ? 12.203 -21.125 -15.609 1 98 394 ILE B C 1
ATOM 8143 O O . ILE B 1 394 ? 13.156 -21.688 -16.141 1 98 394 ILE B O 1
ATOM 8147 N N . ILE B 1 395 ? 11.062 -20.953 -16.203 1 97.81 395 ILE B N 1
ATOM 8148 C CA . ILE B 1 395 ? 10.758 -21.516 -17.516 1 97.81 395 ILE B CA 1
ATOM 8149 C C . ILE B 1 395 ? 11.68 -20.906 -18.562 1 97.81 395 ILE B C 1
ATOM 8151 O O . ILE B 1 395 ? 12.234 -21.625 -19.406 1 97.81 395 ILE B O 1
ATOM 8155 N N . GLU B 1 396 ? 11.883 -19.625 -18.516 1 96.25 396 GLU B N 1
ATOM 8156 C CA . GLU B 1 396 ? 12.688 -18.922 -19.5 1 96.25 396 GLU B CA 1
ATOM 8157 C C . GLU B 1 396 ? 14.141 -19.391 -19.484 1 96.25 396 GLU B C 1
ATOM 8159 O O . GLU B 1 396 ? 14.836 -19.328 -20.5 1 96.25 396 GLU B O 1
ATOM 8164 N N . ASN B 1 397 ? 14.602 -19.875 -18.344 1 97.62 397 ASN B N 1
ATOM 8165 C CA . ASN B 1 397 ? 15.969 -20.375 -18.281 1 97.62 397 ASN B CA 1
ATOM 8166 C C . ASN B 1 397 ? 16.047 -21.859 -18.547 1 97.62 397 ASN B C 1
ATOM 8168 O O . ASN B 1 397 ? 16.609 -22.281 -19.562 1 97.62 397 ASN B O 1
ATOM 8172 N N . PHE B 1 398 ? 15.336 -22.719 -17.781 1 97.94 398 PHE B N 1
ATOM 8173 C CA . PHE B 1 398 ? 15.484 -24.156 -17.812 1 97.94 398 PHE B CA 1
ATOM 8174 C C . PHE B 1 398 ? 14.844 -24.75 -19.062 1 97.94 398 PHE B C 1
ATOM 8176 O O . PHE B 1 398 ? 15.289 -25.781 -19.562 1 97.94 398 PHE B O 1
ATOM 8183 N N . ILE B 1 399 ? 13.805 -24.125 -19.562 1 97.75 399 ILE B N 1
ATOM 8184 C CA . ILE B 1 399 ? 12.977 -24.75 -20.578 1 97.75 399 ILE B CA 1
ATOM 8185 C C . ILE B 1 399 ? 13.227 -24.078 -21.938 1 97.75 399 ILE B C 1
ATOM 8187 O O . ILE B 1 399 ? 13.656 -24.734 -22.891 1 97.75 399 ILE B O 1
ATOM 8191 N N . GLU B 1 400 ? 13.117 -22.734 -21.922 1 95.56 400 GLU B N 1
ATOM 8192 C CA . GLU B 1 400 ? 13.172 -22.016 -23.188 1 95.56 400 GLU B CA 1
ATOM 8193 C C . GLU B 1 400 ? 14.586 -21.516 -23.484 1 95.56 400 GLU B C 1
ATOM 8195 O O . GLU B 1 400 ? 14.898 -21.156 -24.609 1 95.56 400 GLU B O 1
ATOM 8200 N N . GLU B 1 401 ? 15.406 -21.469 -22.5 1 95.06 401 GLU B N 1
ATOM 8201 C CA . GLU B 1 401 ? 16.797 -21.047 -22.625 1 95.06 401 GLU B CA 1
ATOM 8202 C C . GLU B 1 401 ? 16.891 -19.641 -23.234 1 95.06 401 GLU B C 1
ATOM 8204 O O . GLU B 1 401 ? 17.766 -19.391 -24.062 1 95.06 401 GLU B O 1
ATOM 8209 N N . LYS B 1 402 ? 15.969 -18.812 -22.828 1 92.94 402 LYS B N 1
ATOM 8210 C CA . LYS B 1 402 ? 15.922 -17.438 -23.312 1 92.94 402 LYS B CA 1
ATOM 8211 C C . LYS B 1 402 ? 16.797 -16.516 -22.469 1 92.94 402 LYS B C 1
ATOM 8213 O O . LYS B 1 402 ? 17.188 -15.438 -22.906 1 92.94 402 LYS B O 1
ATOM 8218 N N . ILE B 1 403 ? 17.016 -16.906 -21.234 1 94.5 403 ILE B N 1
ATOM 8219 C CA . ILE B 1 403 ? 17.844 -16.094 -20.344 1 94.5 403 ILE B CA 1
ATOM 8220 C C . ILE B 1 403 ? 18.938 -16.969 -19.734 1 94.5 403 ILE B C 1
ATOM 8222 O O . ILE B 1 403 ? 18.828 -18.188 -19.719 1 94.5 403 ILE B O 1
ATOM 8226 N N . THR B 1 404 ? 20 -16.328 -19.266 1 96.62 404 THR B N 1
ATOM 8227 C CA . THR B 1 404 ? 21.141 -17.031 -18.656 1 96.62 404 THR B CA 1
ATOM 8228 C C . THR B 1 404 ? 20.828 -17.391 -17.219 1 96.62 404 THR B C 1
ATOM 8230 O O . THR B 1 404 ? 19.875 -16.891 -16.625 1 96.62 404 THR B O 1
ATOM 8233 N N . PRO B 1 405 ? 21.625 -18.375 -16.641 1 98.06 405 PRO B N 1
ATOM 8234 C CA . PRO B 1 405 ? 21.469 -18.672 -15.203 1 98.06 405 PRO B CA 1
ATOM 8235 C C . PRO B 1 405 ? 21.609 -17.422 -14.328 1 98.06 405 PRO B C 1
ATOM 8237 O O . PRO B 1 405 ? 20.875 -17.281 -13.344 1 98.06 405 PRO B O 1
ATOM 8240 N N . GLU B 1 406 ? 22.531 -16.531 -14.703 1 97.62 406 GLU B N 1
ATOM 8241 C CA . GLU B 1 406 ? 22.719 -15.297 -13.945 1 97.62 406 GLU B CA 1
ATOM 8242 C C . GLU B 1 406 ? 21.453 -14.445 -13.961 1 97.62 406 GLU B C 1
ATOM 8244 O O . GLU B 1 406 ? 21.031 -13.938 -12.922 1 97.62 406 GLU B O 1
ATOM 8249 N N . GLN B 1 407 ? 20.828 -14.344 -15.102 1 96.75 407 GLN B N 1
ATOM 8250 C CA . GLN B 1 407 ? 19.609 -13.57 -15.25 1 96.75 407 GLN B CA 1
ATOM 8251 C C . GLN B 1 407 ? 18.453 -14.211 -14.484 1 96.75 407 GLN B C 1
ATOM 8253 O O . GLN B 1 407 ? 17.594 -13.508 -13.938 1 96.75 407 GLN B O 1
ATOM 8258 N N . MET B 1 408 ? 18.422 -15.516 -14.5 1 97.81 408 MET B N 1
ATOM 8259 C CA . MET B 1 408 ? 17.375 -16.219 -13.75 1 97.81 408 MET B CA 1
ATOM 8260 C C . MET B 1 408 ? 17.5 -15.922 -12.258 1 97.81 408 MET B C 1
ATOM 8262 O O . MET B 1 408 ? 16.5 -15.586 -11.609 1 97.81 408 MET B O 1
ATOM 8266 N N . VAL B 1 409 ? 18.734 -16.047 -11.758 1 98.25 409 VAL B N 1
ATOM 8267 C CA . VAL B 1 409 ? 18.969 -15.789 -10.344 1 98.25 409 VAL B CA 1
ATOM 8268 C C . VAL B 1 409 ? 18.562 -14.352 -10.008 1 98.25 409 VAL B C 1
ATOM 8270 O O . VAL B 1 409 ? 17.922 -14.102 -8.984 1 98.25 409 VAL B O 1
ATOM 8273 N N . SER B 1 410 ? 18.891 -13.43 -10.898 1 97.88 410 SER B N 1
ATOM 8274 C CA . SER B 1 410 ? 18.484 -12.039 -10.727 1 97.88 410 SER B CA 1
ATOM 8275 C C . SER B 1 410 ? 16.969 -11.914 -10.648 1 97.88 410 SER B C 1
ATOM 8277 O O . SER B 1 410 ? 16.438 -11.227 -9.766 1 97.88 410 SER B O 1
ATOM 8279 N N . GLY B 1 411 ? 16.266 -12.508 -11.586 1 97.06 411 GLY B N 1
ATOM 8280 C CA . GLY B 1 411 ? 14.82 -12.453 -11.617 1 97.06 411 GLY B CA 1
ATOM 8281 C C . GLY B 1 411 ? 14.172 -13.07 -10.391 1 97.06 411 GLY B C 1
ATOM 8282 O O . GLY B 1 411 ? 13.203 -12.531 -9.859 1 97.06 411 GLY B O 1
ATOM 8283 N N . ILE B 1 412 ? 14.664 -14.164 -9.945 1 97.81 412 ILE B N 1
ATOM 8284 C CA . ILE B 1 412 ? 14.133 -14.852 -8.773 1 97.81 412 ILE B CA 1
ATOM 8285 C C . ILE B 1 412 ? 14.312 -13.977 -7.535 1 97.81 412 ILE B C 1
ATOM 8287 O O . ILE B 1 412 ? 13.383 -13.805 -6.75 1 97.81 412 ILE B O 1
ATOM 8291 N N . ASN B 1 413 ? 15.531 -13.477 -7.375 1 98.06 413 ASN B N 1
ATOM 8292 C CA . ASN B 1 413 ? 15.797 -12.594 -6.246 1 98.06 413 ASN B CA 1
ATOM 8293 C C . ASN B 1 413 ? 14.883 -11.367 -6.266 1 98.06 413 ASN B C 1
ATOM 8295 O O . ASN B 1 413 ? 14.398 -10.93 -5.223 1 98.06 413 ASN B O 1
ATOM 8299 N N . GLU B 1 414 ? 14.672 -10.82 -7.438 1 96.81 414 GLU B N 1
ATOM 8300 C CA . GLU B 1 414 ? 13.766 -9.688 -7.562 1 96.81 414 GLU B CA 1
ATOM 8301 C C . GLU B 1 414 ? 12.367 -10.039 -7.07 1 96.81 414 GLU B C 1
ATOM 8303 O O . GLU B 1 414 ? 11.727 -9.25 -6.367 1 96.81 414 GLU B O 1
ATOM 8308 N N . GLN B 1 415 ? 11.898 -11.156 -7.43 1 96.62 415 GLN B N 1
ATOM 8309 C CA . GLN B 1 415 ? 10.562 -11.586 -7.035 1 96.62 415 GLN B CA 1
ATOM 8310 C C . GLN B 1 415 ? 10.477 -11.797 -5.523 1 96.62 415 GLN B C 1
ATOM 8312 O O . GLN B 1 415 ? 9.492 -11.406 -4.895 1 96.62 415 GLN B O 1
ATOM 8317 N N . TYR B 1 416 ? 11.508 -12.406 -4.941 1 97.06 416 TYR B N 1
ATOM 8318 C CA . TYR B 1 416 ? 11.523 -12.633 -3.504 1 97.06 416 TYR B CA 1
ATOM 8319 C C . TYR B 1 416 ? 11.508 -11.32 -2.74 1 97.06 416 TYR B C 1
ATOM 8321 O O . TYR B 1 416 ? 10.906 -11.219 -1.668 1 97.06 416 TYR B O 1
ATOM 8329 N N . MET B 1 417 ? 12.172 -10.328 -3.281 1 97.62 417 MET B N 1
ATOM 8330 C CA . MET B 1 417 ? 12.312 -9.055 -2.574 1 97.62 417 MET B CA 1
ATOM 8331 C C . MET B 1 417 ? 11.078 -8.18 -2.768 1 97.62 417 MET B C 1
ATOM 8333 O O . MET B 1 417 ? 10.891 -7.199 -2.051 1 97.62 417 MET B O 1
ATOM 8337 N N . ARG B 1 418 ? 10.234 -8.523 -3.658 1 96.56 418 ARG B N 1
ATOM 8338 C CA . ARG B 1 418 ? 9.039 -7.746 -3.959 1 96.56 418 ARG B CA 1
ATOM 8339 C C . ARG B 1 418 ? 8 -7.875 -2.846 1 96.56 418 ARG B C 1
ATOM 8341 O O . ARG B 1 418 ? 7.176 -6.98 -2.65 1 96.56 418 ARG B O 1
ATOM 8348 N N . TYR B 1 419 ? 8.047 -8.969 -2.082 1 97.62 419 TYR B N 1
ATOM 8349 C CA . TYR B 1 419 ? 7.023 -9.25 -1.078 1 97.62 419 TYR B CA 1
ATOM 8350 C C . TYR B 1 419 ? 7.66 -9.578 0.268 1 97.62 419 TYR B C 1
ATOM 8352 O O . TYR B 1 419 ? 8.828 -9.969 0.331 1 97.62 419 TYR B O 1
ATOM 8360 N N . PRO B 1 420 ? 6.875 -9.406 1.38 1 97.44 420 PRO B N 1
ATOM 8361 C CA . PRO B 1 420 ? 7.344 -9.883 2.682 1 97.44 420 PRO B CA 1
ATOM 8362 C C . PRO B 1 420 ? 7.613 -11.391 2.691 1 97.44 420 PRO B C 1
ATOM 8364 O O . PRO B 1 420 ? 7 -12.133 1.927 1 97.44 420 PRO B O 1
ATOM 8367 N N . ASN B 1 421 ? 8.469 -11.789 3.578 1 97 421 ASN B N 1
ATOM 8368 C CA . ASN B 1 421 ? 8.859 -13.188 3.639 1 97 421 ASN B CA 1
ATOM 8369 C C . ASN B 1 421 ? 7.652 -14.094 3.875 1 97 421 ASN B C 1
ATOM 8371 O O . ASN B 1 421 ? 7.539 -15.164 3.264 1 97 421 ASN B O 1
ATOM 8375 N N . GLN B 1 422 ? 6.793 -13.703 4.734 1 95.88 422 GLN B N 1
ATOM 8376 C CA . GLN B 1 422 ? 5.668 -14.562 5.086 1 95.88 422 GLN B CA 1
ATOM 8377 C C . GLN B 1 422 ? 4.691 -14.695 3.918 1 95.88 422 GLN B C 1
ATOM 8379 O O . GLN B 1 422 ? 3.961 -15.688 3.822 1 95.88 422 GLN B O 1
ATOM 8384 N N . VAL B 1 423 ? 4.66 -13.719 3.008 1 97.81 423 VAL B N 1
ATOM 8385 C CA . VAL B 1 423 ? 3.885 -13.836 1.777 1 97.81 423 VAL B CA 1
ATOM 8386 C C . VAL B 1 423 ? 4.535 -14.875 0.86 1 97.81 423 VAL B C 1
ATOM 8388 O O . VAL B 1 423 ? 3.855 -15.758 0.333 1 97.81 423 VAL B O 1
ATOM 8391 N N . ASN B 1 424 ? 5.828 -14.758 0.684 1 97.69 424 ASN B N 1
ATOM 8392 C CA . ASN B 1 424 ? 6.566 -15.695 -0.152 1 97.69 424 ASN B CA 1
ATOM 8393 C C . ASN B 1 424 ? 6.359 -17.141 0.311 1 97.69 424 ASN B C 1
ATOM 8395 O O . ASN B 1 424 ? 6.285 -18.047 -0.51 1 97.69 424 ASN B O 1
ATOM 8399 N N . GLU B 1 425 ? 6.227 -17.344 1.562 1 97.56 425 GLU B N 1
ATOM 8400 C CA . GLU B 1 425 ? 6.156 -18.672 2.164 1 97.56 425 GLU B CA 1
ATOM 8401 C C . GLU B 1 425 ? 4.867 -19.375 1.772 1 97.56 425 GLU B C 1
ATOM 8403 O O . GLU B 1 425 ? 4.773 -20.609 1.88 1 97.56 425 GLU B O 1
ATOM 8408 N N . VAL B 1 426 ? 3.854 -18.625 1.312 1 98.19 426 VAL B N 1
ATOM 8409 C CA . VAL B 1 426 ? 2.578 -19.266 0.999 1 98.19 426 VAL B CA 1
ATOM 8410 C C . VAL B 1 426 ? 2.211 -18.984 -0.458 1 98.19 426 VAL B C 1
ATOM 8412 O O . VAL B 1 426 ? 1.062 -19.188 -0.862 1 98.19 426 VAL B O 1
ATOM 8415 N N . MET B 1 427 ? 3.182 -18.5 -1.241 1 98.31 427 MET B N 1
ATOM 8416 C CA . MET B 1 427 ? 2.953 -18.234 -2.658 1 98.31 427 MET B CA 1
ATOM 8417 C C . MET B 1 427 ? 2.645 -19.531 -3.412 1 98.31 427 MET B C 1
ATOM 8419 O O . MET B 1 427 ? 3.182 -20.594 -3.082 1 98.31 427 MET B O 1
ATOM 8423 N N . PHE B 1 428 ? 1.766 -19.469 -4.41 1 98.62 428 PHE B N 1
ATOM 8424 C CA . PHE B 1 428 ? 1.363 -20.594 -5.25 1 98.62 428 PHE B CA 1
ATOM 8425 C C . PHE B 1 428 ? 2.283 -20.719 -6.457 1 98.62 428 PHE B C 1
ATOM 8427 O O . PHE B 1 428 ? 2.129 -20 -7.445 1 98.62 428 PHE B O 1
ATOM 8434 N N . ASN B 1 429 ? 3.246 -21.656 -6.43 1 98.31 429 ASN B N 1
ATOM 8435 C CA . ASN B 1 429 ? 4.238 -21.828 -7.488 1 98.31 429 ASN B CA 1
ATOM 8436 C C . ASN B 1 429 ? 3.848 -22.938 -8.453 1 98.31 429 ASN B C 1
ATOM 8438 O O . ASN B 1 429 ? 3.58 -24.062 -8.023 1 98.31 429 ASN B O 1
ATOM 8442 N N . MET B 1 430 ? 3.717 -22.672 -9.727 1 98.06 430 MET B N 1
ATOM 8443 C CA . MET B 1 430 ? 3.355 -23.688 -10.719 1 98.06 430 MET B CA 1
ATOM 8444 C C . MET B 1 430 ? 4.094 -23.453 -12.031 1 98.06 430 MET B C 1
ATOM 8446 O O . MET B 1 430 ? 4.312 -22.297 -12.422 1 98.06 430 MET B O 1
ATOM 8450 N N . LEU B 1 431 ? 4.512 -24.469 -12.703 1 98.25 431 LEU B N 1
ATOM 8451 C CA . LEU B 1 431 ? 5.242 -24.312 -13.961 1 98.25 431 LEU B CA 1
ATOM 8452 C C . LEU B 1 431 ? 4.297 -24.406 -15.156 1 98.25 431 LEU B C 1
ATOM 8454 O O . LEU B 1 431 ? 4.656 -24.016 -16.266 1 98.25 431 LEU B O 1
ATOM 8458 N N . ASP B 1 432 ? 3.139 -24.906 -14.961 1 97.44 432 ASP B N 1
ATOM 8459 C CA . ASP B 1 432 ? 2.062 -24.906 -15.945 1 97.44 432 ASP B CA 1
ATOM 8460 C C . ASP B 1 432 ? 0.696 -24.969 -15.266 1 97.44 432 ASP B C 1
ATOM 8462 O O . ASP B 1 432 ? 0.609 -25.188 -14.055 1 97.44 432 ASP B O 1
ATOM 8466 N N . SER B 1 433 ? -0.323 -24.641 -15.961 1 97.44 433 SER B N 1
ATOM 8467 C CA . SER B 1 433 ? -1.7 -24.594 -15.484 1 97.44 433 SER B CA 1
ATOM 8468 C C . SER B 1 433 ? -2.691 -24.812 -16.625 1 97.44 433 SER B C 1
ATOM 8470 O O . SER B 1 433 ? -2.293 -25.062 -17.766 1 97.44 433 SER B O 1
ATOM 8472 N N . HIS B 1 434 ? -3.955 -24.719 -16.266 1 97 434 HIS B N 1
ATOM 8473 C CA . HIS B 1 434 ? -5.02 -24.844 -17.25 1 97 434 HIS B CA 1
ATOM 8474 C C . HIS B 1 434 ? -5.02 -23.672 -18.234 1 97 434 HIS B C 1
ATOM 8476 O O . HIS B 1 434 ? -5.703 -23.703 -19.25 1 97 434 HIS B O 1
ATOM 8482 N N . ASP B 1 435 ? -4.141 -22.641 -18 1 94.88 435 ASP B N 1
ATOM 8483 C CA . ASP B 1 435 ? -4.137 -21.438 -18.812 1 94.88 435 ASP B CA 1
ATOM 8484 C C . ASP B 1 435 ? -2.838 -21.312 -19.609 1 94.88 435 ASP B C 1
ATOM 8486 O O . ASP B 1 435 ? -2.623 -20.328 -20.297 1 94.88 435 ASP B O 1
ATOM 8490 N N . THR B 1 436 ? -1.977 -22.234 -19.5 1 96.38 436 THR B N 1
ATOM 8491 C CA . THR B 1 436 ? -0.701 -22.188 -20.203 1 96.38 436 THR B CA 1
ATOM 8492 C C . THR B 1 436 ? -0.426 -23.5 -20.922 1 96.38 436 THR B C 1
ATOM 8494 O O . THR B 1 436 ? -0.957 -24.547 -20.547 1 96.38 436 THR B O 1
ATOM 8497 N N . ALA B 1 437 ? 0.433 -23.422 -21.938 1 97.62 437 ALA B N 1
ATOM 8498 C CA . ALA B 1 437 ? 0.926 -24.672 -22.516 1 97.62 437 ALA B CA 1
ATOM 8499 C C . ALA B 1 437 ? 1.567 -25.562 -21.438 1 97.62 437 ALA B C 1
ATOM 8501 O O . ALA B 1 437 ? 2.125 -25.047 -20.469 1 97.62 437 ALA B O 1
ATOM 8502 N N . ARG B 1 438 ? 1.383 -26.844 -21.562 1 98.38 438 ARG B N 1
ATOM 8503 C CA . ARG B 1 438 ? 2.018 -27.781 -20.625 1 98.38 438 ARG B CA 1
ATOM 8504 C C . ARG B 1 438 ? 3.537 -27.688 -20.734 1 98.38 438 ARG B C 1
ATOM 8506 O O . ARG B 1 438 ? 4.086 -27.531 -21.812 1 98.38 438 ARG B O 1
ATOM 8513 N N . ILE B 1 439 ? 4.195 -27.891 -19.688 1 98.38 439 ILE B N 1
ATOM 8514 C CA . ILE B 1 439 ? 5.621 -27.625 -19.562 1 98.38 439 ILE B CA 1
ATOM 8515 C C . ILE B 1 439 ? 6.406 -28.547 -20.484 1 98.38 439 ILE B C 1
ATOM 8517 O O . ILE B 1 439 ? 7.43 -28.156 -21.047 1 98.38 439 ILE B O 1
ATOM 8521 N N . LEU B 1 440 ? 5.949 -29.828 -20.656 1 98.62 440 LEU B N 1
ATOM 8522 C CA . LEU B 1 440 ? 6.648 -30.766 -21.531 1 98.62 440 LEU B CA 1
ATOM 8523 C C . LEU B 1 440 ? 6.652 -30.266 -22.984 1 98.62 440 LEU B C 1
ATOM 8525 O O . LEU B 1 440 ? 7.668 -30.359 -23.672 1 98.62 440 LEU B O 1
ATOM 8529 N N . THR B 1 441 ? 5.496 -29.766 -23.422 1 98.38 441 THR B N 1
ATOM 8530 C CA . THR B 1 441 ? 5.398 -29.203 -24.766 1 98.38 441 THR B CA 1
ATOM 8531 C C . THR B 1 441 ? 6.32 -28 -24.922 1 98.38 441 THR B C 1
ATOM 8533 O O . THR B 1 441 ? 7.02 -27.859 -25.922 1 98.38 441 THR B O 1
ATOM 8536 N N . ARG B 1 442 ? 6.344 -27.172 -23.938 1 97.75 442 ARG B N 1
ATOM 8537 C CA . ARG B 1 442 ? 7.211 -25.984 -23.969 1 97.75 442 ARG B CA 1
ATOM 8538 C C . ARG B 1 442 ? 8.68 -26.391 -23.984 1 97.75 442 ARG B C 1
ATOM 8540 O O . ARG B 1 442 ? 9.523 -25.672 -24.5 1 97.75 442 ARG B O 1
ATOM 8547 N N . ALA B 1 443 ? 8.984 -27.562 -23.469 1 98.12 443 ALA B N 1
ATOM 8548 C CA . ALA B 1 443 ? 10.344 -28.078 -23.406 1 98.12 443 ALA B CA 1
ATOM 8549 C C . ALA B 1 443 ? 10.688 -28.859 -24.672 1 98.12 443 ALA B C 1
ATOM 8551 O O . ALA B 1 443 ? 11.719 -29.531 -24.734 1 98.12 443 ALA B O 1
ATOM 8552 N N . ASN B 1 444 ? 9.812 -28.859 -25.703 1 97.69 444 ASN B N 1
ATOM 8553 C CA . ASN B 1 444 ? 9.984 -29.656 -26.906 1 97.69 444 ASN B CA 1
ATOM 8554 C C . ASN B 1 444 ? 10.18 -31.141 -26.578 1 97.69 444 ASN B C 1
ATOM 8556 O O . ASN B 1 444 ? 11.078 -31.781 -27.125 1 97.69 444 ASN B O 1
ATOM 8560 N N . ASN B 1 445 ? 9.484 -31.578 -25.547 1 97.44 445 ASN B N 1
ATOM 8561 C CA . ASN B 1 445 ? 9.406 -32.969 -25.125 1 97.44 445 ASN B CA 1
ATOM 8562 C C . ASN B 1 445 ? 10.719 -33.438 -24.5 1 97.44 445 ASN B C 1
ATOM 8564 O O . ASN B 1 445 ? 11.008 -34.625 -24.469 1 97.44 445 ASN B O 1
ATOM 8568 N N . ASP B 1 446 ? 11.523 -32.5 -24.109 1 97.69 446 ASP B N 1
ATOM 8569 C CA . ASP B 1 446 ? 12.734 -32.844 -23.359 1 97.69 446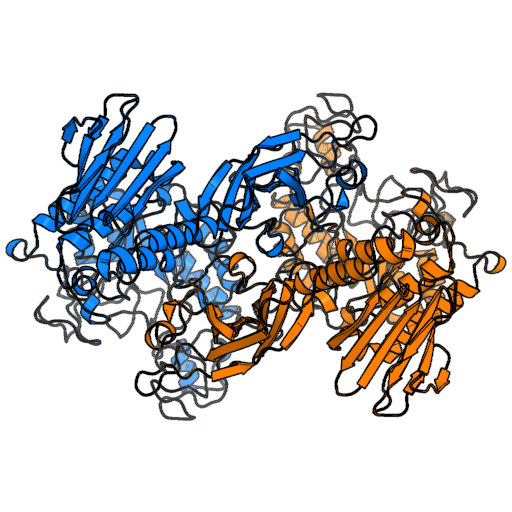 ASP B CA 1
ATOM 8570 C C . ASP B 1 446 ? 12.414 -33.062 -21.875 1 97.69 446 ASP B C 1
ATOM 8572 O O . ASP B 1 446 ? 12.352 -32.094 -21.094 1 97.69 446 ASP B O 1
ATOM 8576 N N . GLU B 1 447 ? 12.344 -34.312 -21.422 1 97.75 447 GLU B N 1
ATOM 8577 C CA . GLU B 1 447 ? 11.93 -34.688 -20.062 1 97.75 447 GLU B CA 1
ATOM 8578 C C . GLU B 1 447 ? 12.969 -34.25 -19.031 1 97.75 447 GLU B C 1
ATOM 8580 O O . GLU B 1 447 ? 12.625 -33.906 -17.906 1 97.75 447 GLU B O 1
ATOM 8585 N N . ASP B 1 448 ? 14.234 -34.312 -19.406 1 97.69 448 ASP B N 1
ATOM 8586 C CA . ASP B 1 448 ? 15.297 -33.938 -18.469 1 97.69 448 ASP B CA 1
ATOM 8587 C C . ASP B 1 448 ? 15.156 -32.469 -18.062 1 97.69 448 ASP B C 1
ATOM 8589 O O . ASP B 1 448 ? 15.328 -32.125 -16.875 1 97.69 448 ASP B O 1
ATOM 8593 N N . LYS B 1 449 ? 14.828 -31.578 -19.016 1 97.81 449 LYS B N 1
ATOM 8594 C CA . LYS B 1 449 ? 14.594 -30.172 -18.703 1 97.81 449 LYS B CA 1
ATOM 8595 C C . LYS B 1 449 ? 13.43 -30 -17.734 1 97.81 449 LYS B C 1
ATOM 8597 O O . LYS B 1 449 ? 13.5 -29.219 -16.797 1 97.81 449 LYS B O 1
ATOM 8602 N N . VAL B 1 450 ? 12.398 -30.766 -17.984 1 98.56 450 VAL B N 1
ATOM 8603 C CA . VAL B 1 450 ? 11.195 -30.672 -17.172 1 98.56 450 VAL B CA 1
ATOM 8604 C C . VAL B 1 450 ? 11.516 -31.141 -15.742 1 98.56 450 VAL B C 1
ATOM 8606 O O . VAL B 1 450 ? 11.125 -30.484 -14.773 1 98.56 450 VAL B O 1
ATOM 8609 N N . LYS B 1 451 ? 12.258 -32.219 -15.656 1 98.5 451 LYS B N 1
ATOM 8610 C CA . LYS B 1 451 ? 12.633 -32.75 -14.344 1 98.5 451 LYS B CA 1
ATOM 8611 C C . LYS B 1 451 ? 13.477 -31.734 -13.578 1 98.5 451 LYS B C 1
ATOM 8613 O O . LYS B 1 451 ? 13.258 -31.516 -12.383 1 98.5 451 LYS B O 1
ATOM 8618 N N . GLN B 1 452 ? 14.391 -31.078 -14.203 1 98.25 452 GLN B N 1
ATOM 8619 C CA . GLN B 1 452 ? 15.219 -30.062 -13.555 1 98.25 452 GLN B CA 1
ATOM 8620 C C . GLN B 1 452 ? 14.367 -28.875 -13.086 1 98.25 452 GLN B C 1
ATOM 8622 O O . GLN B 1 452 ? 14.531 -28.406 -11.961 1 98.25 452 GLN B O 1
ATOM 8627 N N . ALA B 1 453 ? 13.5 -28.422 -13.977 1 98.56 453 ALA B N 1
ATOM 8628 C CA . ALA B 1 453 ? 12.656 -27.266 -13.648 1 98.56 453 ALA B CA 1
ATOM 8629 C C . ALA B 1 453 ? 11.758 -27.578 -12.453 1 98.56 453 ALA B C 1
ATOM 8631 O O . ALA B 1 453 ? 11.594 -26.75 -11.562 1 98.56 453 ALA B O 1
ATOM 8632 N N . LEU B 1 454 ? 11.18 -28.734 -12.453 1 98.75 454 LEU B N 1
ATOM 8633 C CA . LEU B 1 454 ? 10.344 -29.156 -11.328 1 98.75 454 LEU B CA 1
ATOM 8634 C C . LEU B 1 454 ? 11.156 -29.219 -10.039 1 98.75 454 LEU B C 1
ATOM 8636 O O . LEU B 1 454 ? 10.734 -28.688 -9.008 1 98.75 454 LEU B O 1
ATOM 8640 N N . ALA B 1 455 ? 12.312 -29.859 -10.141 1 98.62 455 ALA B N 1
ATOM 8641 C CA . ALA B 1 455 ? 13.164 -29.969 -8.953 1 98.62 455 ALA B CA 1
ATOM 8642 C C . ALA B 1 455 ? 13.547 -28.594 -8.43 1 98.62 455 ALA B C 1
ATOM 8644 O O . ALA B 1 455 ? 13.547 -28.359 -7.215 1 98.62 455 ALA B O 1
ATOM 8645 N N . PHE B 1 456 ? 13.867 -27.719 -9.305 1 98.62 456 PHE B N 1
ATOM 8646 C CA . PHE B 1 456 ? 14.234 -26.359 -8.938 1 98.62 456 PHE B CA 1
ATOM 8647 C C . PHE B 1 456 ? 13.07 -25.656 -8.242 1 98.62 456 PHE B C 1
ATOM 8649 O O . PHE B 1 456 ? 13.25 -25.031 -7.191 1 98.62 456 PHE B O 1
ATOM 8656 N N . MET B 1 457 ? 11.883 -25.703 -8.812 1 98.38 457 MET B N 1
ATOM 8657 C CA . MET B 1 457 ? 10.711 -25.062 -8.219 1 98.38 457 MET B CA 1
ATOM 8658 C C . MET B 1 457 ? 10.406 -25.641 -6.844 1 98.38 457 MET B C 1
ATOM 8660 O O . MET B 1 457 ? 10.141 -24.891 -5.898 1 98.38 457 MET B O 1
ATOM 8664 N N . PHE B 1 458 ? 10.469 -26.969 -6.688 1 98.38 458 PHE B N 1
ATOM 8665 C CA . PHE B 1 458 ? 10.164 -27.641 -5.438 1 98.38 458 PHE B CA 1
ATOM 8666 C C . PHE B 1 458 ? 11.195 -27.312 -4.367 1 98.38 458 PHE B C 1
ATOM 8668 O O . PHE B 1 458 ? 10.938 -27.484 -3.174 1 98.38 458 PHE B O 1
ATOM 8675 N N . ALA B 1 459 ? 12.375 -26.875 -4.77 1 98.06 459 ALA B N 1
ATOM 8676 C CA . ALA B 1 459 ? 13.461 -26.562 -3.842 1 98.06 459 ALA B CA 1
ATOM 8677 C C . ALA B 1 459 ? 13.32 -25.156 -3.283 1 98.06 459 ALA B C 1
ATOM 8679 O O . ALA B 1 459 ? 14.031 -24.766 -2.352 1 98.06 459 ALA B O 1
ATOM 8680 N N . HIS B 1 460 ? 12.391 -24.406 -3.766 1 97.75 460 HIS B N 1
ATOM 8681 C CA . HIS B 1 460 ? 12.281 -23 -3.367 1 97.75 460 HIS B CA 1
ATOM 8682 C C . HIS B 1 460 ? 11.102 -22.797 -2.424 1 97.75 460 HIS B C 1
ATOM 8684 O O . HIS B 1 460 ? 10.203 -23.625 -2.348 1 97.75 460 HIS B O 1
ATOM 8690 N N . THR B 1 461 ? 11.156 -21.641 -1.734 1 97.38 461 THR B N 1
ATOM 8691 C CA . THR B 1 461 ? 10.094 -21.172 -0.842 1 97.38 461 THR B CA 1
ATOM 8692 C C . THR B 1 461 ? 8.781 -21 -1.603 1 97.38 461 THR B C 1
ATOM 8694 O O . THR B 1 461 ? 8.781 -20.562 -2.752 1 97.38 461 THR B O 1
ATOM 8697 N N . GLY B 1 462 ? 7.645 -21.266 -0.954 1 97.44 462 GLY B N 1
ATOM 8698 C CA . GLY B 1 462 ? 6.316 -21.25 -1.539 1 97.44 462 GLY B CA 1
ATOM 8699 C C . GLY B 1 462 ? 5.656 -22.625 -1.549 1 97.44 462 GLY B C 1
ATOM 8700 O O . GLY B 1 462 ? 6.234 -23.594 -1.071 1 97.44 462 GLY B O 1
ATOM 8701 N N . SER B 1 463 ? 4.422 -22.688 -2.043 1 98.19 463 SER B N 1
ATOM 8702 C CA . SER B 1 463 ? 3.678 -23.938 -2.152 1 98.19 463 SER B CA 1
ATOM 8703 C C . SER B 1 463 ? 3.59 -24.406 -3.602 1 98.19 463 SER B C 1
ATOM 8705 O O . SER B 1 463 ? 2.9 -23.781 -4.418 1 98.19 463 SER B O 1
ATOM 8707 N N . PRO B 1 464 ? 4.227 -25.5 -3.875 1 98.38 464 PRO B N 1
ATOM 8708 C CA . PRO B 1 464 ? 4.23 -25.953 -5.27 1 98.38 464 PRO B CA 1
ATOM 8709 C C . PRO B 1 464 ? 2.896 -26.562 -5.695 1 98.38 464 PRO B C 1
ATOM 8711 O O . PRO B 1 464 ? 2.174 -27.125 -4.863 1 98.38 464 PRO B O 1
ATOM 8714 N N . CYS B 1 465 ? 2.625 -26.422 -6.93 1 98.75 465 CYS B N 1
ATOM 8715 C CA . CYS B 1 465 ? 1.43 -27 -7.531 1 98.75 465 CYS B CA 1
ATOM 8716 C C . CYS B 1 465 ? 1.778 -27.797 -8.789 1 98.75 465 CYS B C 1
ATOM 8718 O O . CYS B 1 465 ? 2.561 -27.328 -9.617 1 98.75 465 CYS B O 1
ATOM 8720 N N . ILE B 1 466 ? 1.256 -28.969 -8.844 1 98.56 466 ILE B N 1
ATOM 8721 C CA . ILE B 1 466 ? 1.335 -29.797 -10.039 1 98.56 466 ILE B CA 1
ATOM 8722 C C . ILE B 1 466 ? 0.005 -29.75 -10.789 1 98.56 466 ILE B C 1
ATOM 8724 O O . ILE B 1 466 ? -1.058 -29.938 -10.188 1 98.56 466 ILE B O 1
ATOM 8728 N N . TYR B 1 467 ? 0.051 -29.484 -12.062 1 98.62 467 TYR B N 1
ATOM 8729 C CA . TYR B 1 467 ? -1.125 -29.578 -12.922 1 98.62 467 TYR B CA 1
ATOM 8730 C C . TYR B 1 467 ? -1.376 -31.016 -13.336 1 98.62 467 TYR B C 1
ATOM 8732 O O . TYR B 1 467 ? -0.446 -31.734 -13.719 1 98.62 467 TYR B O 1
ATOM 8740 N N . TYR B 1 468 ? -2.654 -31.453 -13.258 1 98.75 468 TYR B N 1
ATOM 8741 C CA . TYR B 1 468 ? -2.912 -32.875 -13.484 1 98.75 468 TYR B CA 1
ATOM 8742 C C . TYR B 1 468 ? -2.25 -33.344 -14.773 1 98.75 468 TYR B C 1
ATOM 8744 O O . TYR B 1 468 ? -2.293 -32.656 -15.789 1 98.75 468 TYR B O 1
ATOM 8752 N N . GLY B 1 469 ? -1.585 -34.438 -14.672 1 98.62 469 GLY B N 1
ATOM 8753 C CA . GLY B 1 469 ? -0.985 -35.062 -15.844 1 98.62 469 GLY B CA 1
ATOM 8754 C C . GLY B 1 469 ? 0.482 -34.719 -16.016 1 98.62 469 GLY B C 1
ATOM 8755 O O . GLY B 1 469 ? 1.207 -35.406 -16.734 1 98.62 469 GLY B O 1
ATOM 8756 N N . THR B 1 470 ? 0.918 -33.656 -15.367 1 98.69 470 THR B N 1
ATOM 8757 C CA . THR B 1 470 ? 2.334 -33.312 -15.445 1 98.69 470 THR B CA 1
ATOM 8758 C C . THR B 1 470 ? 3.197 -34.406 -14.859 1 98.69 470 THR B C 1
ATOM 8760 O O . THR B 1 470 ? 4.277 -34.719 -15.375 1 98.69 470 THR B O 1
ATOM 8763 N N . GLU B 1 471 ? 2.727 -35.125 -13.836 1 98.75 471 GLU B N 1
ATOM 8764 C CA . GLU B 1 471 ? 3.473 -36.156 -13.133 1 98.75 471 GLU B CA 1
ATOM 8765 C C . GLU B 1 471 ? 3.654 -37.375 -14 1 98.75 471 GLU B C 1
ATOM 8767 O O . GLU B 1 471 ? 4.504 -38.25 -13.719 1 98.75 471 GLU B O 1
ATOM 8772 N N . ILE B 1 472 ? 2.85 -37.531 -15.078 1 98.56 472 ILE B N 1
ATOM 8773 C CA . ILE B 1 472 ? 2.965 -38.688 -15.945 1 98.56 472 ILE B CA 1
ATOM 8774 C C . ILE B 1 472 ? 3.422 -38.25 -17.344 1 98.56 472 ILE B C 1
ATOM 8776 O O . ILE B 1 472 ? 3.299 -39 -18.297 1 98.56 472 ILE B O 1
ATOM 8780 N N . GLY B 1 473 ? 3.857 -37 -17.469 1 98.12 473 GLY B N 1
ATOM 8781 C CA . GLY B 1 473 ? 4.48 -36.531 -18.688 1 98.12 473 GLY B CA 1
ATOM 8782 C C . GLY B 1 473 ? 3.477 -36.188 -19.781 1 98.12 473 GLY B C 1
ATOM 8783 O O . GLY B 1 473 ? 3.719 -36.469 -20.953 1 98.12 473 GLY B O 1
ATOM 8784 N N . MET B 1 474 ? 2.336 -35.625 -19.438 1 98.12 474 MET B N 1
ATOM 8785 C CA . MET B 1 474 ? 1.366 -35.219 -20.438 1 98.12 474 MET B CA 1
ATOM 8786 C C . MET B 1 474 ? 1.845 -33.969 -21.188 1 98.12 474 MET B C 1
ATOM 8788 O O . MET B 1 474 ? 2.398 -33.062 -20.562 1 98.12 474 MET B O 1
ATOM 8792 N N . ASP B 1 475 ? 1.706 -33.969 -22.484 1 97.69 475 ASP B N 1
ATOM 8793 C CA . ASP B 1 475 ? 1.976 -32.781 -23.328 1 97.69 475 ASP B CA 1
ATOM 8794 C C . ASP B 1 475 ? 0.688 -32.031 -23.656 1 97.69 475 ASP B C 1
ATOM 8796 O O . ASP B 1 475 ? -0.392 -32.406 -23.188 1 97.69 475 ASP B O 1
ATOM 8800 N N . GLY B 1 476 ? 0.749 -30.875 -24.312 1 98.12 476 GLY B N 1
ATOM 8801 C CA . GLY B 1 476 ? -0.381 -30.062 -24.734 1 98.12 476 GLY B CA 1
ATOM 8802 C C . GLY B 1 476 ? -0.019 -28.594 -24.922 1 98.12 476 GLY B C 1
ATOM 8803 O O . GLY B 1 476 ? 0.587 -27.984 -24.047 1 98.12 476 GLY B O 1
ATOM 8804 N N . GLY B 1 477 ? -0.348 -28.062 -26.062 1 97.25 477 GLY B N 1
ATOM 8805 C CA . GLY B 1 477 ? -0.124 -26.656 -26.344 1 97.25 477 GLY B CA 1
ATOM 8806 C C . GLY B 1 477 ? -1.02 -25.734 -25.547 1 97.25 477 GLY B C 1
ATOM 8807 O O . GLY B 1 477 ? -1.499 -26.109 -24.469 1 97.25 477 GLY B O 1
ATOM 8808 N N . ASN B 1 478 ? -1.093 -24.516 -25.906 1 96.31 478 ASN B N 1
ATOM 8809 C CA . ASN B 1 478 ? -1.983 -23.562 -25.25 1 96.31 478 ASN B CA 1
ATOM 8810 C C . ASN B 1 478 ? -3.439 -24.016 -25.328 1 96.31 478 ASN B C 1
ATOM 8812 O O . ASN B 1 478 ? -3.764 -24.953 -26.047 1 96.31 478 ASN B O 1
ATOM 8816 N N . ASP B 1 479 ? -4.32 -23.406 -24.516 1 94.81 479 ASP B N 1
ATOM 8817 C CA . ASP B 1 479 ? -5.75 -23.688 -24.562 1 94.81 479 ASP B CA 1
ATOM 8818 C C . ASP B 1 479 ? -6.266 -23.734 -26 1 94.81 479 ASP B C 1
ATOM 8820 O O . ASP B 1 479 ? -6.039 -22.797 -26.766 1 94.81 479 ASP B O 1
ATOM 8824 N N . PRO B 1 480 ? -6.82 -24.859 -26.281 1 96.19 480 PRO B N 1
ATOM 8825 C CA . PRO B 1 480 ? -7.387 -25.891 -25.406 1 96.19 480 PRO B CA 1
ATOM 8826 C C . PRO B 1 480 ? -6.473 -27.094 -25.234 1 96.19 480 PRO B C 1
ATOM 8828 O O . PRO B 1 480 ? -6.816 -28.047 -24.531 1 96.19 480 PRO B O 1
ATOM 8831 N N . GLY B 1 481 ? -5.27 -27.094 -25.891 1 96.94 481 GLY B N 1
ATOM 8832 C CA . GLY B 1 481 ? -4.363 -28.234 -25.859 1 96.94 481 GLY B CA 1
ATOM 8833 C C . GLY B 1 481 ? -3.912 -28.609 -24.453 1 96.94 481 GLY B C 1
ATOM 8834 O O . GLY B 1 481 ? -3.654 -29.781 -24.172 1 96.94 481 GLY B O 1
ATOM 8835 N N . CYS B 1 482 ? -3.805 -27.656 -23.609 1 97.88 482 CYS B N 1
ATOM 8836 C CA . CYS B 1 482 ? -3.344 -27.875 -22.234 1 97.88 482 CYS B CA 1
ATOM 8837 C C . CYS B 1 482 ? -4.422 -28.547 -21.406 1 97.88 482 CYS B C 1
ATOM 8839 O O . CYS B 1 482 ? -4.188 -28.891 -20.234 1 97.88 482 CYS B O 1
ATOM 8841 N N . ARG B 1 483 ? -5.574 -28.812 -21.984 1 98.25 483 ARG B N 1
ATOM 8842 C CA . ARG B 1 483 ? -6.699 -29.391 -21.266 1 98.25 483 ARG B CA 1
ATOM 8843 C C . ARG B 1 483 ? -7.059 -30.766 -21.797 1 98.25 483 ARG B C 1
ATOM 8845 O O . ARG B 1 483 ? -8.234 -31.141 -21.859 1 98.25 483 ARG B O 1
ATOM 8852 N N . LYS B 1 484 ? -6.098 -31.516 -22.219 1 97.88 484 LYS B N 1
ATOM 8853 C CA . LYS B 1 484 ? -6.266 -32.906 -22.625 1 97.88 484 LYS B CA 1
ATOM 8854 C C . LYS B 1 484 ? -6.77 -33.75 -21.469 1 97.88 484 LYS B C 1
ATOM 8856 O O . LYS B 1 484 ? -6.578 -33.406 -20.297 1 97.88 484 LYS B O 1
ATOM 8861 N N . CYS B 1 485 ? -7.453 -34.875 -21.875 1 98.5 485 CYS B N 1
ATOM 8862 C CA . CYS B 1 485 ? -7.91 -35.812 -20.859 1 98.5 485 CYS B CA 1
ATOM 8863 C C . CYS B 1 485 ? -6.73 -36.469 -20.141 1 98.5 485 CYS B C 1
ATOM 8865 O O . CYS B 1 485 ? -5.719 -36.781 -20.781 1 98.5 485 CYS B O 1
ATOM 8867 N N . MET B 1 486 ? -6.891 -36.656 -18.859 1 98.69 486 MET B N 1
ATOM 8868 C CA . MET B 1 486 ? -5.93 -37.438 -18.078 1 98.69 486 MET B CA 1
ATOM 8869 C C . MET B 1 486 ? -5.781 -38.844 -18.656 1 98.69 486 MET B C 1
ATOM 8871 O O . MET B 1 486 ? -6.77 -39.438 -19.062 1 98.69 486 MET B O 1
ATOM 8875 N N . GLU B 1 487 ? -4.578 -39.281 -18.766 1 98.25 487 GLU B N 1
ATOM 8876 C CA . GLU B 1 487 ? -4.316 -40.656 -19.188 1 98.25 487 GLU B CA 1
ATOM 8877 C C . GLU B 1 487 ? -4.273 -41.594 -18 1 98.25 487 GLU B C 1
ATOM 8879 O O . GLU B 1 487 ? -3.303 -41.594 -17.234 1 98.25 487 GLU B O 1
ATOM 8884 N N . TRP B 1 488 ? -5.266 -42.469 -17.828 1 98 488 TRP B N 1
ATOM 8885 C CA . TRP B 1 488 ? -5.332 -43.312 -16.656 1 98 488 TRP B CA 1
ATOM 8886 C C . TRP B 1 488 ? -4.84 -44.719 -16.969 1 98 488 TRP B C 1
ATOM 8888 O O . TRP B 1 488 ? -4.645 -45.531 -16.062 1 98 488 TRP B O 1
ATOM 8898 N N . ASP B 1 489 ? -4.633 -45 -18.328 1 97.38 489 ASP B N 1
ATOM 8899 C CA . ASP B 1 489 ? -3.996 -46.281 -18.703 1 97.38 489 ASP B CA 1
ATOM 8900 C C . ASP B 1 489 ? -2.51 -46.25 -18.359 1 97.38 489 ASP B C 1
ATOM 8902 O O . ASP B 1 489 ? -1.707 -45.625 -19.047 1 97.38 489 ASP B O 1
ATOM 8906 N N . GLU B 1 490 ? -2.15 -47 -17.453 1 97 490 GLU B N 1
ATOM 8907 C CA . GLU B 1 490 ? -0.786 -47 -16.938 1 97 490 GLU B CA 1
ATOM 8908 C C . GLU B 1 490 ? 0.218 -47.344 -18.031 1 97 490 GLU B C 1
ATOM 8910 O O . GLU B 1 490 ? 1.351 -46.844 -18.016 1 97 490 GLU B O 1
ATOM 8915 N N . ALA B 1 491 ? -0.205 -48.156 -18.984 1 97.25 491 ALA B N 1
ATOM 8916 C CA . ALA B 1 491 ? 0.679 -48.562 -20.078 1 97.25 491 ALA B CA 1
ATOM 8917 C C . ALA B 1 491 ? 1.042 -47.406 -20.969 1 97.25 491 ALA B C 1
ATOM 8919 O O . ALA B 1 491 ? 2.049 -47.438 -21.688 1 97.25 491 ALA B O 1
ATOM 8920 N N . LYS B 1 492 ? 0.263 -46.375 -20.922 1 96.81 492 LYS B N 1
ATOM 8921 C CA . LYS B 1 492 ? 0.481 -45.219 -21.781 1 96.81 492 LYS B CA 1
ATOM 8922 C C . LYS B 1 492 ? 1.097 -44.062 -20.984 1 96.81 492 LYS B C 1
ATOM 8924 O O . LYS B 1 492 ? 1.415 -43 -21.562 1 96.81 492 LYS B O 1
ATOM 8929 N N . GLN B 1 493 ? 1.229 -44.25 -19.719 1 97.75 493 GLN B N 1
ATOM 8930 C CA . GLN B 1 493 ? 1.815 -43.219 -18.859 1 97.75 493 GLN B CA 1
ATOM 8931 C C . GLN B 1 493 ? 3.34 -43.281 -18.875 1 97.75 493 GLN B C 1
ATOM 8933 O O . GLN B 1 493 ? 3.912 -44.375 -19.047 1 97.75 493 GLN B O 1
ATOM 8938 N N . ASN B 1 494 ? 3.998 -42.156 -18.812 1 98.44 494 ASN B N 1
ATOM 8939 C CA . ASN B 1 494 ? 5.426 -42.156 -18.516 1 98.44 494 ASN B CA 1
ATOM 8940 C C . ASN B 1 494 ? 5.695 -42.5 -17.062 1 98.44 494 ASN B C 1
ATOM 8942 O O . ASN B 1 494 ? 5.727 -41.625 -16.203 1 98.44 494 ASN B O 1
ATOM 8946 N N . GLN B 1 495 ? 5.941 -43.75 -16.812 1 98.06 495 GLN B N 1
ATOM 8947 C CA . GLN B 1 495 ? 6.078 -44.25 -15.453 1 98.06 495 GLN B CA 1
ATOM 8948 C C . GLN B 1 495 ? 7.348 -43.719 -14.789 1 98.06 495 GLN B C 1
ATOM 8950 O O . GLN B 1 495 ? 7.41 -43.594 -13.57 1 98.06 495 GLN B O 1
ATOM 8955 N N . ASP B 1 496 ? 8.352 -43.375 -15.578 1 97.88 496 ASP B N 1
ATOM 8956 C CA . ASP B 1 496 ? 9.578 -42.781 -15.047 1 97.88 496 ASP B CA 1
ATOM 8957 C C . ASP B 1 496 ? 9.312 -41.406 -14.484 1 97.88 496 ASP B C 1
ATOM 8959 O O . ASP B 1 496 ? 9.82 -41.031 -13.422 1 97.88 496 ASP B O 1
ATOM 8963 N N . MET B 1 497 ? 8.539 -40.656 -15.219 1 98.44 497 MET B N 1
ATOM 8964 C CA . MET B 1 497 ? 8.172 -39.312 -14.758 1 98.44 497 MET B CA 1
ATOM 8965 C C . MET B 1 497 ? 7.316 -39.375 -13.5 1 98.44 497 MET B C 1
ATOM 8967 O O . MET B 1 497 ? 7.449 -38.531 -12.609 1 98.44 497 MET B O 1
ATOM 8971 N N . LEU B 1 498 ? 6.434 -40.281 -13.453 1 98.69 498 LEU B N 1
ATOM 8972 C CA . LEU B 1 498 ? 5.594 -40.469 -12.273 1 98.69 498 LEU B CA 1
ATOM 8973 C C . LEU B 1 498 ? 6.445 -40.812 -11.047 1 98.69 498 LEU B C 1
ATOM 8975 O O . LEU B 1 498 ? 6.25 -40.219 -9.984 1 98.69 498 LEU B O 1
ATOM 8979 N N . ALA B 1 499 ? 7.387 -41.75 -11.219 1 98.38 499 ALA B N 1
ATOM 8980 C CA . ALA B 1 499 ? 8.281 -42.125 -10.125 1 98.38 499 ALA B CA 1
ATOM 8981 C C . ALA B 1 499 ? 9.125 -40.938 -9.68 1 98.38 499 ALA B C 1
ATOM 8983 O O . ALA B 1 499 ? 9.328 -40.719 -8.477 1 98.38 499 ALA B O 1
ATOM 8984 N N . PHE B 1 500 ? 9.633 -40.188 -10.609 1 98.06 500 PHE B N 1
ATOM 8985 C CA . PHE B 1 500 ? 10.406 -39 -10.344 1 98.06 500 PHE B CA 1
ATOM 8986 C C . PHE B 1 500 ? 9.602 -38 -9.5 1 98.06 500 PHE B C 1
ATOM 8988 O O . PHE B 1 500 ? 10.094 -37.5 -8.484 1 98.06 500 PHE B O 1
ATOM 8995 N N . THR B 1 501 ? 8.375 -37.75 -9.938 1 98.75 501 THR B N 1
ATOM 8996 C CA . THR B 1 501 ? 7.527 -36.781 -9.273 1 98.75 501 THR B CA 1
ATOM 8997 C C . THR B 1 501 ? 7.195 -37.219 -7.852 1 98.75 501 THR B C 1
ATOM 8999 O O . THR B 1 501 ? 7.203 -36.406 -6.918 1 98.75 501 THR B O 1
ATOM 9002 N N . LYS B 1 502 ? 6.918 -38.5 -7.66 1 98.5 502 LYS B N 1
ATOM 9003 C CA . LYS B 1 502 ? 6.668 -39.031 -6.332 1 98.5 502 LYS B CA 1
ATOM 9004 C C . LYS B 1 502 ? 7.867 -38.812 -5.41 1 98.5 502 LYS B C 1
ATOM 9006 O O . LYS B 1 502 ? 7.707 -38.406 -4.262 1 98.5 502 LYS B O 1
ATOM 9011 N N . GLN B 1 503 ? 8.992 -39.125 -5.949 1 98.44 503 GLN B N 1
ATOM 9012 C CA . GLN B 1 503 ? 10.219 -38.938 -5.176 1 98.44 503 GLN B CA 1
ATOM 9013 C C . GLN B 1 503 ? 10.445 -37.469 -4.84 1 98.44 503 GLN B C 1
ATOM 9015 O O . GLN B 1 503 ? 10.883 -37.125 -3.738 1 98.44 503 GLN B O 1
ATOM 9020 N N . LEU B 1 504 ? 10.234 -36.625 -5.762 1 98.56 504 LEU B N 1
ATOM 9021 C CA . LEU B 1 504 ? 10.406 -35.188 -5.582 1 98.56 504 LEU B CA 1
ATOM 9022 C C . LEU B 1 504 ? 9.492 -34.688 -4.477 1 98.56 504 LEU B C 1
ATOM 9024 O O . LEU B 1 504 ? 9.93 -33.906 -3.625 1 98.56 504 LEU B O 1
ATOM 9028 N N . ILE B 1 505 ? 8.242 -35.062 -4.496 1 98.69 505 ILE B N 1
ATOM 9029 C CA . ILE B 1 505 ? 7.27 -34.656 -3.49 1 98.69 505 ILE B CA 1
ATOM 9030 C C . ILE B 1 505 ? 7.707 -35.156 -2.117 1 98.69 505 ILE B C 1
ATOM 9032 O O . ILE B 1 505 ? 7.648 -34.438 -1.131 1 98.69 505 ILE B O 1
ATOM 9036 N N . ALA B 1 506 ? 8.133 -36.406 -2.07 1 98.12 506 ALA B N 1
ATOM 9037 C CA . ALA B 1 506 ? 8.609 -36.969 -0.811 1 98.12 506 ALA B CA 1
ATOM 9038 C C . ALA B 1 506 ? 9.797 -36.188 -0.272 1 98.12 506 ALA B C 1
ATOM 9040 O O . ALA B 1 506 ? 9.875 -35.906 0.927 1 98.12 506 ALA B O 1
ATOM 9041 N N . LEU B 1 507 ? 10.734 -35.875 -1.157 1 97.62 507 LEU B N 1
ATOM 9042 C CA . LEU B 1 507 ? 11.898 -35.094 -0.774 1 97.62 507 LEU B CA 1
ATOM 9043 C C . LEU B 1 507 ? 11.477 -33.75 -0.156 1 97.62 507 LEU B C 1
ATOM 9045 O O . LEU B 1 507 ? 12.008 -33.344 0.879 1 97.62 507 LEU B O 1
ATOM 9049 N N . ARG B 1 508 ? 10.547 -33.094 -0.779 1 97.94 508 ARG B N 1
ATOM 9050 C CA . ARG B 1 508 ? 10.047 -31.828 -0.276 1 97.94 508 ARG B CA 1
ATOM 9051 C C . ARG B 1 508 ? 9.406 -32 1.1 1 97.94 508 ARG B C 1
ATOM 9053 O O . ARG B 1 508 ? 9.703 -31.234 2.023 1 97.94 508 ARG B O 1
ATOM 9060 N N . LYS B 1 509 ? 8.57 -32.938 1.259 1 97.31 509 LYS B N 1
ATOM 9061 C CA . LYS B 1 509 ? 7.863 -33.156 2.514 1 97.31 509 LYS B CA 1
ATOM 9062 C C . LYS B 1 509 ? 8.836 -33.5 3.643 1 97.31 509 LYS B C 1
ATOM 9064 O O . LYS B 1 509 ? 8.688 -33 4.762 1 97.31 509 LYS B O 1
ATOM 9069 N N . ASP B 1 510 ? 9.844 -34.25 3.32 1 96.75 510 ASP B N 1
ATOM 9070 C CA . ASP B 1 510 ? 10.812 -34.688 4.32 1 96.75 510 ASP B CA 1
ATOM 9071 C C . ASP B 1 510 ? 11.719 -33.562 4.758 1 96.75 510 ASP B C 1
ATOM 9073 O O . ASP B 1 510 ? 12.336 -33.625 5.824 1 96.75 510 ASP B O 1
ATOM 9077 N N . ASN B 1 511 ? 11.836 -32.562 3.908 1 96.94 511 ASN B N 1
ATOM 9078 C CA . ASN B 1 511 ? 12.711 -31.422 4.184 1 96.94 511 ASN B CA 1
ATOM 9079 C C . ASN B 1 511 ? 11.945 -30.109 4.148 1 96.94 511 ASN B C 1
ATOM 9081 O O . ASN B 1 511 ? 12.5 -29.062 3.76 1 96.94 511 ASN B O 1
ATOM 9085 N N . GLN B 1 512 ? 10.703 -30.141 4.562 1 96.69 512 GLN B N 1
ATOM 9086 C CA . GLN B 1 512 ? 9.742 -29.047 4.391 1 96.69 512 GLN B CA 1
ATOM 9087 C C . GLN B 1 512 ? 10.219 -27.797 5.113 1 96.69 512 GLN B C 1
ATOM 9089 O O . GLN B 1 512 ? 10.258 -26.703 4.523 1 96.69 512 GLN B O 1
ATOM 9094 N N . ALA B 1 513 ? 10.602 -27.828 6.332 1 95.38 513 ALA B N 1
ATOM 9095 C CA . ALA B 1 513 ? 10.93 -26.672 7.148 1 95.38 513 ALA B CA 1
ATOM 9096 C C . ALA B 1 513 ? 12.109 -25.891 6.555 1 95.38 513 ALA B C 1
ATOM 9098 O O . ALA B 1 513 ? 12.047 -24.672 6.395 1 95.38 513 ALA B O 1
ATOM 9099 N N . ILE B 1 514 ? 13.234 -26.594 6.168 1 96.31 514 ILE B N 1
ATOM 9100 C CA . ILE B 1 514 ? 14.438 -25.953 5.66 1 96.31 514 ILE B CA 1
ATOM 9101 C C . ILE B 1 514 ? 14.172 -25.375 4.27 1 96.31 514 ILE B C 1
ATOM 9103 O O . ILE B 1 514 ? 14.656 -24.297 3.932 1 96.31 514 ILE B O 1
ATOM 9107 N N . ILE B 1 515 ? 13.367 -26.078 3.453 1 97.25 515 ILE B N 1
ATOM 9108 C CA . ILE B 1 515 ? 13.094 -25.609 2.104 1 97.25 515 ILE B CA 1
ATOM 9109 C C . ILE B 1 515 ? 12.211 -24.359 2.166 1 97.25 515 ILE B C 1
ATOM 9111 O O . ILE B 1 515 ? 12.445 -23.391 1.437 1 97.25 515 ILE B O 1
ATOM 9115 N N . THR B 1 516 ? 11.258 -24.328 3.062 1 95.31 516 THR B N 1
ATOM 9116 C CA . THR B 1 516 ? 10.289 -23.234 3.133 1 95.31 516 THR B CA 1
ATOM 9117 C C . THR B 1 516 ? 10.875 -22.031 3.861 1 95.31 516 THR B C 1
ATOM 9119 O O . THR B 1 516 ? 10.695 -20.891 3.432 1 95.31 516 THR B O 1
ATOM 9122 N N . SER B 1 517 ? 11.578 -22.219 4.934 1 93.38 517 SER B N 1
ATOM 9123 C CA . SER B 1 517 ? 11.898 -21.125 5.84 1 93.38 517 SER B CA 1
ATOM 9124 C C . SER B 1 517 ? 13.406 -20.906 5.934 1 93.38 517 SER B C 1
ATOM 9126 O O . SER B 1 517 ? 13.859 -19.953 6.578 1 93.38 517 SER B O 1
ATOM 9128 N N . GLY B 1 518 ? 14.156 -21.766 5.32 1 95.44 518 GLY B N 1
ATOM 9129 C CA . GLY B 1 518 ? 15.602 -21.641 5.406 1 95.44 518 GLY B CA 1
ATOM 9130 C C . GLY B 1 518 ? 16.141 -20.438 4.652 1 95.44 518 GLY B C 1
ATOM 9131 O O . GLY B 1 518 ? 15.523 -19.969 3.699 1 95.44 518 GLY B O 1
ATOM 9132 N N . GLU B 1 519 ? 17.281 -19.984 5.059 1 95.06 519 GLU B N 1
ATOM 9133 C CA . GLU B 1 519 ? 17.969 -18.891 4.387 1 95.06 519 GLU B CA 1
ATOM 9134 C C . GLU B 1 519 ? 18.578 -19.344 3.066 1 95.06 519 GLU B C 1
ATOM 9136 O O . GLU B 1 519 ? 19.312 -20.344 3.021 1 95.06 519 GLU B O 1
ATOM 9141 N N . LEU B 1 520 ? 18.281 -18.656 2.049 1 97.5 520 LEU B N 1
ATOM 9142 C CA . LEU B 1 520 ? 18.75 -18.969 0.705 1 97.5 520 LEU B CA 1
ATOM 9143 C C . LEU B 1 520 ? 20.109 -18.312 0.457 1 97.5 520 LEU B C 1
ATOM 9145 O O . LEU B 1 520 ? 20.297 -17.125 0.709 1 97.5 520 LEU B O 1
ATOM 9149 N N . THR B 1 521 ? 21.094 -19.078 -0.002 1 97.12 521 THR B N 1
ATOM 9150 C CA . THR B 1 521 ? 22.406 -18.578 -0.437 1 97.12 521 THR B CA 1
ATOM 9151 C C . THR B 1 521 ? 22.766 -19.156 -1.802 1 97.12 521 THR B C 1
ATOM 9153 O O . THR B 1 521 ? 22.844 -20.375 -1.966 1 97.12 521 THR B O 1
ATOM 9156 N N . TRP B 1 522 ? 22.984 -18.328 -2.754 1 98 522 TRP B N 1
ATOM 9157 C CA . TRP B 1 522 ? 23.422 -18.781 -4.074 1 98 522 TRP B CA 1
ATOM 9158 C C . TRP B 1 522 ? 24.891 -19.141 -4.07 1 98 522 TRP B C 1
ATOM 9160 O O . TRP B 1 522 ? 25.734 -18.359 -3.602 1 98 522 TRP B O 1
ATOM 9170 N N . LEU B 1 523 ? 25.266 -20.266 -4.555 1 97.31 523 LEU B N 1
ATOM 9171 C CA . LEU B 1 523 ? 26.641 -20.75 -4.617 1 97.31 523 LEU B CA 1
ATOM 9172 C C . LEU B 1 523 ? 27.25 -20.484 -5.992 1 97.31 523 LEU B C 1
ATOM 9174 O O . LEU B 1 523 ? 28.438 -20.188 -6.102 1 97.31 523 LEU B O 1
ATOM 9178 N N . GLU B 1 524 ? 26.422 -20.719 -7.008 1 96.88 524 GLU B N 1
ATOM 9179 C CA . GLU B 1 524 ? 26.875 -20.5 -8.383 1 96.88 524 GLU B CA 1
ATOM 9180 C C . GLU B 1 524 ? 25.688 -20.281 -9.32 1 96.88 524 GLU B C 1
ATOM 9182 O O . GLU B 1 524 ? 24.625 -20.875 -9.125 1 96.88 524 GLU B O 1
ATOM 9187 N N . ALA B 1 525 ? 25.766 -19.5 -10.227 1 97.44 525 ALA B N 1
ATOM 9188 C CA . ALA B 1 525 ? 24.969 -19.328 -11.43 1 97.44 525 ALA B CA 1
ATOM 9189 C C . ALA B 1 525 ? 25.812 -18.844 -12.594 1 97.44 525 ALA B C 1
ATOM 9191 O O . ALA B 1 525 ? 26.281 -17.688 -12.602 1 97.44 525 ALA B O 1
ATOM 9192 N N . SER B 1 526 ? 26.016 -19.688 -13.555 1 97 526 SER B N 1
ATOM 9193 C CA . SER B 1 526 ? 27.031 -19.359 -14.547 1 97 526 SER B CA 1
ATOM 9194 C C . SER B 1 526 ? 26.641 -19.859 -15.93 1 97 526 SER B C 1
ATOM 9196 O O . SER B 1 526 ? 26.406 -21.062 -16.109 1 97 526 SER B O 1
ATOM 9198 N N . SER B 1 527 ? 26.625 -18.938 -16.844 1 95.62 527 SER B N 1
ATOM 9199 C CA . SER B 1 527 ? 26.422 -19.312 -18.234 1 95.62 527 SER B CA 1
ATOM 9200 C C . SER B 1 527 ? 27.625 -20.078 -18.781 1 95.62 527 SER B C 1
ATOM 9202 O O . SER B 1 527 ? 27.5 -20.844 -19.734 1 95.62 527 SER B O 1
ATOM 9204 N N . GLU B 1 528 ? 28.781 -19.875 -18.234 1 95.44 528 GLU B N 1
ATOM 9205 C CA . GLU B 1 528 ? 30.016 -20.516 -18.672 1 95.44 528 GLU B CA 1
ATOM 9206 C C . GLU B 1 528 ? 30.016 -22 -18.328 1 95.44 528 GLU B C 1
ATOM 9208 O O . GLU B 1 528 ? 30.344 -22.844 -19.172 1 95.44 528 GLU B O 1
ATOM 9213 N N . THR B 1 529 ? 29.594 -22.312 -17.109 1 96.06 529 THR B N 1
ATOM 9214 C CA . THR B 1 529 ? 29.641 -23.703 -16.672 1 96.06 529 THR B CA 1
ATOM 9215 C C . THR B 1 529 ? 28.297 -24.391 -16.875 1 96.06 529 THR B C 1
ATOM 9217 O O . THR B 1 529 ? 28.219 -25.625 -16.859 1 96.06 529 THR B O 1
ATOM 9220 N N . GLY B 1 530 ? 27.234 -23.578 -17.016 1 96.69 530 GLY B N 1
ATOM 9221 C CA . GLY B 1 530 ? 25.891 -24.109 -17.109 1 96.69 530 GLY B CA 1
ATOM 9222 C C . GLY B 1 530 ? 25.344 -24.594 -15.781 1 96.69 530 GLY B C 1
ATOM 9223 O O . GLY B 1 530 ? 24.344 -25.312 -15.742 1 96.69 530 GLY B O 1
ATOM 9224 N N . ILE B 1 531 ? 26.062 -24.219 -14.672 1 98.06 531 ILE B N 1
ATOM 9225 C CA . ILE B 1 531 ? 25.688 -24.703 -13.344 1 98.06 531 ILE B CA 1
ATOM 9226 C C . ILE B 1 531 ? 24.922 -23.609 -12.602 1 98.06 531 ILE B C 1
ATOM 9228 O O . ILE B 1 531 ? 25.281 -22.438 -12.664 1 98.06 531 ILE B O 1
ATOM 9232 N N . THR B 1 532 ? 23.812 -23.953 -12 1 98.5 532 THR B N 1
ATOM 9233 C CA . THR B 1 532 ? 23.141 -23.172 -10.977 1 98.5 532 THR B CA 1
ATOM 9234 C C . THR B 1 532 ? 23.094 -23.938 -9.656 1 98.5 532 THR B C 1
ATOM 9236 O O . THR B 1 532 ? 22.641 -25.094 -9.609 1 98.5 532 THR B O 1
ATOM 9239 N N . ALA B 1 533 ? 23.641 -23.359 -8.594 1 98.5 533 ALA B N 1
ATOM 9240 C CA . ALA B 1 533 ? 23.703 -24.031 -7.297 1 98.5 533 ALA B CA 1
ATOM 9241 C C . ALA B 1 533 ? 23.359 -23.062 -6.168 1 98.5 533 ALA B C 1
ATOM 9243 O O . ALA B 1 533 ? 23.734 -21.891 -6.207 1 98.5 533 ALA B O 1
ATOM 9244 N N . PHE B 1 534 ? 22.609 -23.516 -5.215 1 98.31 534 PHE B N 1
ATOM 9245 C CA . PHE B 1 534 ? 22.297 -22.719 -4.035 1 98.31 534 PHE B CA 1
ATOM 9246 C C . PHE B 1 534 ? 22.094 -23.609 -2.816 1 98.31 534 PHE B C 1
ATOM 9248 O O . PHE B 1 534 ? 22.016 -24.844 -2.943 1 98.31 534 PHE B O 1
ATOM 9255 N N . SER B 1 535 ? 22.125 -23.047 -1.661 1 97.06 535 SER B N 1
ATOM 9256 C CA . SER B 1 535 ? 21.875 -23.766 -0.411 1 97.06 535 SER B CA 1
ATOM 9257 C C . SER B 1 535 ? 20.75 -23.109 0.382 1 97.06 535 SER B C 1
ATOM 9259 O O . SER B 1 535 ? 20.453 -21.938 0.191 1 97.06 535 SER B O 1
ATOM 9261 N N . LYS B 1 536 ? 20.031 -23.906 1.126 1 97.38 536 LYS B N 1
ATOM 9262 C CA . LYS B 1 536 ? 19.078 -23.5 2.164 1 97.38 536 LYS B CA 1
ATOM 9263 C C . LYS B 1 536 ? 19.562 -23.922 3.545 1 97.38 536 LYS B C 1
ATOM 9265 O O . LYS B 1 536 ? 19.969 -25.078 3.74 1 97.38 536 LYS B O 1
ATOM 9270 N N . GLU B 1 537 ? 19.547 -22.953 4.508 1 95.44 537 GLU B N 1
ATOM 9271 C CA . GLU B 1 537 ? 20.016 -23.281 5.852 1 95.44 537 GLU B CA 1
ATOM 9272 C C . GLU B 1 537 ? 19 -22.875 6.91 1 95.44 537 GLU B C 1
ATOM 9274 O O . GLU B 1 537 ? 18.438 -21.766 6.852 1 95.44 537 GLU B O 1
ATOM 9279 N N . LEU B 1 538 ? 18.688 -23.719 7.805 1 94.69 538 LEU B N 1
ATOM 9280 C CA . LEU B 1 538 ? 17.797 -23.469 8.93 1 94.69 538 LEU B CA 1
ATOM 9281 C C . LEU B 1 538 ? 18.266 -24.219 10.172 1 94.69 538 LEU B C 1
ATOM 9283 O O . LEU B 1 538 ? 18.453 -25.438 10.133 1 94.69 538 LEU B O 1
ATOM 9287 N N . ASN B 1 539 ? 18.453 -23.516 11.305 1 91.88 539 ASN B N 1
ATOM 9288 C CA . ASN B 1 539 ? 18.812 -24.094 12.594 1 91.88 539 ASN B CA 1
ATOM 9289 C C . ASN B 1 539 ? 20.031 -25.016 12.469 1 91.88 539 ASN B C 1
ATOM 9291 O O . ASN B 1 539 ? 20.031 -26.125 12.984 1 91.88 539 ASN B O 1
ATOM 9295 N N . GLY B 1 540 ? 20.938 -24.672 11.664 1 88.5 540 GLY B N 1
ATOM 9296 C CA . GLY B 1 540 ? 22.188 -25.406 11.562 1 88.5 540 GLY B CA 1
ATOM 9297 C C . GLY B 1 540 ? 22.156 -26.484 10.492 1 88.5 540 GLY B C 1
ATOM 9298 O O . GLY B 1 540 ? 23.203 -27.062 10.156 1 88.5 540 GLY B O 1
ATOM 9299 N N . GLU B 1 541 ? 20.969 -26.859 10.008 1 91.44 541 GLU B N 1
ATOM 9300 C CA . GLU B 1 541 ? 20.875 -27.812 8.906 1 91.44 541 GLU B CA 1
ATOM 9301 C C . GLU B 1 541 ? 21 -27.109 7.555 1 91.44 541 GLU B C 1
ATOM 9303 O O . GLU B 1 541 ? 20.5 -26 7.375 1 91.44 541 GLU B O 1
ATOM 9308 N N . LYS B 1 542 ? 21.734 -27.844 6.613 1 94.38 542 LYS B N 1
ATOM 9309 C CA . LYS B 1 542 ? 22 -27.25 5.305 1 94.38 542 LYS B CA 1
ATOM 9310 C C . LYS B 1 542 ? 21.672 -28.234 4.18 1 94.38 542 LYS B C 1
ATOM 9312 O O . LYS B 1 542 ? 22.016 -29.406 4.254 1 94.38 542 LYS B O 1
ATOM 9317 N N . LEU B 1 543 ? 20.922 -27.75 3.232 1 96.94 543 LEU B N 1
ATOM 9318 C CA . LEU B 1 543 ? 20.641 -28.453 1.979 1 96.94 543 LEU B CA 1
ATOM 9319 C C . LEU B 1 543 ? 21.25 -27.703 0.797 1 96.94 543 LEU B C 1
ATOM 9321 O O . LEU B 1 543 ? 21.109 -26.484 0.688 1 96.94 543 LEU B O 1
ATOM 9325 N N . HIS B 1 544 ? 22.016 -28.469 -0.023 1 97.44 544 HIS B N 1
ATOM 9326 C CA . HIS B 1 544 ? 22.578 -27.906 -1.249 1 97.44 544 HIS B CA 1
ATOM 9327 C C . HIS B 1 544 ? 21.875 -28.469 -2.48 1 97.44 544 HIS B C 1
ATOM 9329 O O . HIS B 1 544 ? 21.672 -29.672 -2.592 1 97.44 544 HIS B O 1
ATOM 9335 N N . PHE B 1 545 ? 21.438 -27.609 -3.352 1 98.56 545 PHE B N 1
ATOM 9336 C CA . PHE B 1 545 ? 20.828 -27.969 -4.625 1 98.56 545 PHE B CA 1
ATOM 9337 C C . PHE B 1 545 ? 21.734 -27.562 -5.789 1 98.56 545 PHE B C 1
ATOM 9339 O O . PHE B 1 545 ? 22.109 -26.391 -5.906 1 98.56 545 PHE B O 1
ATOM 9346 N N . LEU B 1 546 ? 22.125 -28.516 -6.621 1 98.44 546 LEU B N 1
ATOM 9347 C CA . LEU B 1 546 ? 23 -28.266 -7.762 1 98.44 546 LEU B CA 1
ATOM 9348 C C . LEU B 1 546 ? 22.344 -28.719 -9.062 1 98.44 546 LEU B C 1
ATOM 9350 O O . LEU B 1 546 ? 21.844 -29.844 -9.148 1 98.44 546 LEU B O 1
ATOM 9354 N N . PHE B 1 547 ? 22.328 -27.875 -10.031 1 98.69 547 PHE B N 1
ATOM 9355 C CA . PHE B 1 547 ? 21.719 -28.172 -11.328 1 98.69 547 PHE B CA 1
ATOM 9356 C C . PHE B 1 547 ? 22.719 -27.969 -12.453 1 98.69 547 PHE B C 1
ATOM 9358 O O . PHE B 1 547 ? 23.469 -26.984 -12.469 1 98.69 547 PHE B O 1
ATOM 9365 N N . ASN B 1 548 ? 22.828 -28.891 -13.398 1 98.38 548 ASN B N 1
ATOM 9366 C CA . ASN B 1 548 ? 23.688 -28.859 -14.578 1 98.38 548 ASN B CA 1
ATOM 9367 C C . ASN B 1 548 ? 22.875 -28.844 -15.867 1 98.38 548 ASN B C 1
ATOM 9369 O O . ASN B 1 548 ? 22.266 -29.844 -16.25 1 98.38 548 ASN B O 1
ATOM 9373 N N . GLN B 1 549 ? 22.859 -27.766 -16.547 1 97.25 549 GLN B N 1
ATOM 9374 C CA . GLN B 1 549 ? 22.031 -27.625 -17.734 1 97.25 549 GLN B CA 1
ATOM 9375 C C . GLN B 1 549 ? 22.797 -28.016 -18.984 1 97.25 549 GLN B C 1
ATOM 9377 O O . GLN B 1 549 ? 22.25 -27.969 -20.094 1 97.25 549 GLN B O 1
ATOM 9382 N N . THR B 1 550 ? 24.031 -28.453 -18.828 1 96.88 550 THR B N 1
ATOM 9383 C CA . THR B 1 550 ? 24.859 -28.812 -19.984 1 96.88 550 THR B CA 1
ATOM 9384 C C . THR B 1 550 ? 24.672 -30.281 -20.359 1 96.88 550 THR B C 1
ATOM 9386 O O . THR B 1 550 ? 24.047 -31.031 -19.609 1 96.88 550 THR B O 1
ATOM 9389 N N . LYS B 1 551 ? 25.219 -30.656 -21.547 1 96 551 LYS B N 1
ATOM 9390 C CA . LYS B 1 551 ? 25.078 -32.031 -22.062 1 96 551 LYS B CA 1
ATOM 9391 C C . LYS B 1 551 ? 26.234 -32.906 -21.594 1 96 551 LYS B C 1
ATOM 9393 O O . LYS B 1 551 ? 26.328 -34.062 -22 1 96 551 LYS B O 1
ATOM 9398 N N . LYS B 1 552 ? 27.062 -32.375 -20.719 1 96.94 552 LYS B N 1
ATOM 9399 C CA . LYS B 1 552 ? 28.172 -33.125 -20.156 1 96.94 552 LYS B CA 1
ATOM 9400 C C . LYS B 1 552 ? 28.172 -33.062 -18.625 1 96.94 552 LYS B C 1
ATOM 9402 O O . LYS B 1 552 ? 27.656 -32.094 -18.047 1 96.94 552 LYS B O 1
ATOM 9407 N N . ASP B 1 553 ? 28.656 -34.094 -18.047 1 97.56 553 ASP B N 1
ATOM 9408 C CA . ASP B 1 553 ? 28.844 -34.062 -16.609 1 97.56 553 ASP B CA 1
ATOM 9409 C C . ASP B 1 553 ? 29.703 -32.875 -16.203 1 97.56 553 ASP B C 1
ATOM 9411 O O . ASP B 1 553 ? 30.641 -32.5 -16.938 1 97.56 553 ASP B O 1
ATOM 9415 N N . GLN B 1 554 ? 29.406 -32.25 -15.141 1 96.94 554 GLN B N 1
ATOM 9416 C CA . GLN B 1 554 ? 30.172 -31.109 -14.648 1 96.94 554 GLN B CA 1
ATOM 9417 C C . GLN B 1 554 ? 30.656 -31.344 -13.219 1 96.94 554 GLN B C 1
ATOM 9419 O O . GLN B 1 554 ? 29.906 -31.891 -12.398 1 96.94 554 GLN B O 1
ATOM 9424 N N . ASP B 1 555 ? 31.875 -30.953 -12.984 1 96.12 555 ASP B N 1
ATOM 9425 C CA . ASP B 1 555 ? 32.406 -31.031 -11.633 1 96.12 555 ASP B CA 1
ATOM 9426 C C . ASP B 1 555 ? 32.062 -29.781 -10.82 1 96.12 555 ASP B C 1
ATOM 9428 O O . ASP B 1 555 ? 3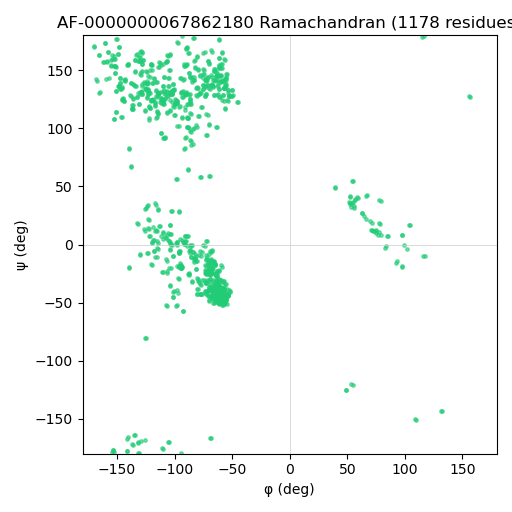1.969 -28.688 -11.375 1 96.12 555 ASP B O 1
ATOM 9432 N N . PHE B 1 556 ? 31.812 -29.984 -9.594 1 96.56 556 PHE B N 1
ATOM 9433 C CA . PHE B 1 556 ? 31.516 -28.906 -8.664 1 96.56 556 PHE B CA 1
ATOM 9434 C C . PHE B 1 556 ? 32.062 -29.219 -7.277 1 96.56 556 PHE B C 1
ATOM 9436 O O . PHE B 1 556 ? 31.969 -30.359 -6.809 1 96.56 556 PHE B O 1
ATOM 9443 N N . THR B 1 557 ? 32.719 -28.203 -6.645 1 95.75 557 THR B N 1
ATOM 9444 C CA . THR B 1 557 ? 33.312 -28.422 -5.336 1 95.75 557 THR B CA 1
ATOM 9445 C C . THR B 1 557 ? 32.562 -27.641 -4.258 1 95.75 557 THR B C 1
ATOM 9447 O O . THR B 1 557 ? 32.312 -26.453 -4.422 1 95.75 557 THR B O 1
ATOM 9450 N N . ILE B 1 558 ? 32.125 -28.359 -3.27 1 93.75 558 ILE B N 1
ATOM 9451 C CA . ILE B 1 558 ? 31.578 -27.766 -2.055 1 93.75 558 ILE B CA 1
ATOM 9452 C C . ILE B 1 558 ? 32.344 -28.281 -0.839 1 93.75 558 ILE B C 1
ATOM 9454 O O . ILE B 1 558 ? 32.594 -29.469 -0.703 1 93.75 558 ILE B O 1
ATOM 9458 N N . SER B 1 559 ? 32.75 -27.312 0.042 1 90.06 559 SER B N 1
ATOM 9459 C CA . SER B 1 559 ? 33.375 -27.719 1.288 1 90.06 559 SER B CA 1
ATOM 9460 C C . SER B 1 559 ? 32.344 -28 2.375 1 90.06 559 SER B C 1
ATOM 9462 O O . SER B 1 559 ? 31.641 -27.094 2.816 1 90.06 559 SER B O 1
ATOM 9464 N N . PHE B 1 560 ? 32.25 -29.266 2.775 1 90.12 560 PHE B N 1
ATOM 9465 C CA . PHE B 1 560 ? 31.328 -29.641 3.826 1 90.12 560 PHE B CA 1
ATOM 9466 C C . PHE B 1 560 ? 32 -29.641 5.188 1 90.12 560 PHE B C 1
ATOM 9468 O O . PHE B 1 560 ? 33.156 -30.078 5.316 1 90.12 560 PHE B O 1
ATOM 9475 N N . ALA B 1 561 ? 31.438 -29.031 6.203 1 79.12 561 ALA B N 1
ATOM 9476 C CA . ALA B 1 561 ? 31.953 -29.078 7.57 1 79.12 561 ALA B CA 1
ATOM 9477 C C . ALA B 1 561 ? 31.781 -30.484 8.172 1 79.12 561 ALA B C 1
ATOM 9479 O O . ALA B 1 561 ? 32.531 -30.859 9.086 1 79.12 561 ALA B O 1
ATOM 9480 N N . ASN B 1 562 ? 30.75 -31.188 7.73 1 84.44 562 ASN B N 1
ATOM 9481 C CA . ASN B 1 562 ? 30.406 -32.531 8.195 1 84.44 562 ASN B CA 1
ATOM 9482 C C . ASN B 1 562 ? 30.156 -33.5 7.035 1 84.44 562 ASN B C 1
ATOM 9484 O O . ASN B 1 562 ? 30.359 -33.125 5.875 1 84.44 562 ASN B O 1
ATOM 9488 N N . THR B 1 563 ? 29.828 -34.719 7.457 1 89.06 563 THR B N 1
ATOM 9489 C CA . THR B 1 563 ? 29.469 -35.688 6.414 1 89.06 563 THR B CA 1
ATOM 9490 C C . THR B 1 563 ? 28.25 -35.188 5.637 1 89.06 563 THR B C 1
ATOM 9492 O O . THR B 1 563 ? 27.391 -34.5 6.184 1 89.06 563 THR B O 1
ATOM 9495 N N . ALA B 1 564 ? 28.234 -35.469 4.387 1 94.62 564 ALA B N 1
ATOM 9496 C CA . ALA B 1 564 ? 27.156 -35.062 3.502 1 94.62 564 ALA B CA 1
ATOM 9497 C C . ALA B 1 564 ? 26.625 -36.219 2.689 1 94.62 564 ALA B C 1
ATOM 9499 O O . ALA B 1 564 ? 27.359 -37.156 2.377 1 94.62 564 ALA B O 1
ATOM 9500 N N . ILE B 1 565 ? 25.359 -36.219 2.41 1 95.38 565 ILE B N 1
ATOM 9501 C CA . ILE B 1 565 ? 24.688 -37.281 1.656 1 95.38 565 ILE B CA 1
ATOM 9502 C C . ILE B 1 565 ? 23.891 -36.656 0.513 1 95.38 565 ILE B C 1
ATOM 9504 O O . ILE B 1 565 ? 23.172 -35.688 0.708 1 95.38 565 ILE B O 1
ATOM 9508 N N . ASP B 1 566 ? 24.094 -37.188 -0.724 1 96.44 566 ASP B N 1
ATOM 9509 C CA . ASP B 1 566 ? 23.125 -36.938 -1.787 1 96.44 566 ASP B CA 1
ATOM 9510 C C . ASP B 1 566 ? 21.812 -37.688 -1.52 1 96.44 566 ASP B C 1
ATOM 9512 O O . ASP B 1 566 ? 21.688 -38.875 -1.824 1 96.44 566 ASP B O 1
ATOM 9516 N N . ILE B 1 567 ? 20.891 -36.938 -1.082 1 95.62 567 ILE B N 1
ATOM 9517 C CA . ILE B 1 567 ? 19.688 -37.594 -0.574 1 95.62 567 ILE B CA 1
ATOM 9518 C C . ILE B 1 567 ? 18.75 -37.938 -1.737 1 95.62 567 ILE B C 1
ATOM 9520 O O . ILE B 1 567 ? 17.797 -38.719 -1.569 1 95.62 567 ILE B O 1
ATOM 9524 N N . TRP B 1 568 ? 19.016 -37.375 -2.92 1 96.06 568 TRP B N 1
ATOM 9525 C CA . TRP B 1 568 ? 18.25 -37.781 -4.094 1 96.06 568 TRP B CA 1
ATOM 9526 C C . TRP B 1 568 ? 18.656 -39.188 -4.555 1 96.06 568 TRP B C 1
ATOM 9528 O O . TRP B 1 568 ? 17.797 -40 -4.918 1 96.06 568 TRP B O 1
ATOM 9538 N N . ASN B 1 569 ? 19.953 -39.406 -4.535 1 94.38 569 ASN B N 1
ATOM 9539 C CA . ASN B 1 569 ? 20.469 -40.719 -4.992 1 94.38 569 ASN B CA 1
ATOM 9540 C C . ASN B 1 569 ? 20.891 -41.594 -3.82 1 94.38 569 ASN B C 1
ATOM 9542 O O . ASN B 1 569 ? 21.344 -42.719 -4.02 1 94.38 569 ASN B O 1
ATOM 9546 N N . ASN B 1 570 ? 20.75 -41.188 -2.619 1 93.81 570 ASN B N 1
ATOM 9547 C CA . ASN B 1 570 ? 21.094 -41.906 -1.398 1 93.81 570 ASN B CA 1
ATOM 9548 C C . ASN B 1 570 ? 22.547 -42.375 -1.414 1 93.81 570 ASN B C 1
ATOM 9550 O O . ASN B 1 570 ? 22.812 -43.562 -1.239 1 93.81 570 ASN B O 1
ATOM 9554 N N . GLN B 1 571 ? 23.375 -41.438 -1.62 1 94.38 571 GLN B N 1
ATOM 9555 C CA . GLN B 1 571 ? 24.797 -41.75 -1.689 1 94.38 571 GLN B CA 1
ATOM 9556 C C . GLN B 1 571 ? 25.625 -40.75 -0.883 1 94.38 571 GLN B C 1
ATOM 9558 O O . GLN B 1 571 ? 25.359 -39.531 -0.921 1 94.38 571 GLN B O 1
ATOM 9563 N N . ALA B 1 572 ? 26.578 -41.281 -0.164 1 93 572 ALA B N 1
ATOM 9564 C CA . ALA B 1 572 ? 27.516 -40.375 0.502 1 93 572 ALA B CA 1
ATOM 9565 C C . ALA B 1 572 ? 28.359 -39.625 -0.515 1 93 572 ALA B C 1
ATOM 9567 O O . ALA B 1 572 ? 28.719 -40.156 -1.562 1 93 572 ALA B O 1
ATOM 9568 N N . VAL B 1 573 ? 28.562 -38.438 -0.169 1 93.25 573 VAL B N 1
ATOM 9569 C CA . VAL B 1 573 ? 29.328 -37.656 -1.113 1 93.25 573 VAL B CA 1
ATOM 9570 C C . VAL B 1 573 ? 30.5 -36.969 -0.39 1 93.25 573 VAL B C 1
ATOM 9572 O O . VAL B 1 573 ? 30.484 -36.844 0.835 1 93.25 573 VAL B O 1
ATOM 9575 N N . SER B 1 574 ? 31.594 -36.656 -1.207 1 90.94 574 SER B N 1
ATOM 9576 C CA . SER B 1 574 ? 32.719 -35.844 -0.74 1 90.94 574 SER B CA 1
ATOM 9577 C C . SER B 1 574 ? 32.688 -34.438 -1.301 1 90.94 574 SER B C 1
ATOM 9579 O O . SER B 1 574 ? 31.688 -34.031 -1.937 1 90.94 574 SER B O 1
ATOM 9581 N N . ASP B 1 575 ? 33.719 -33.719 -1.108 1 91.38 575 ASP B N 1
ATOM 9582 C CA . ASP B 1 575 ? 33.781 -32.312 -1.486 1 91.38 575 ASP B CA 1
ATOM 9583 C C . ASP B 1 575 ? 33.75 -32.156 -3.004 1 91.38 575 ASP B C 1
ATOM 9585 O O . ASP B 1 575 ? 33.25 -31.141 -3.516 1 91.38 575 ASP B O 1
ATOM 9589 N N . ASN B 1 576 ? 34.281 -33.094 -3.674 1 94.12 576 ASN B N 1
ATOM 9590 C CA . ASN B 1 576 ? 34.281 -33.031 -5.133 1 94.12 576 ASN B CA 1
ATOM 9591 C C . ASN B 1 576 ? 33.062 -33.781 -5.715 1 94.12 576 ASN B C 1
ATOM 9593 O O . ASN B 1 576 ? 33.094 -35 -5.766 1 94.12 576 ASN B O 1
ATOM 9597 N N . LEU B 1 577 ? 32.188 -33.062 -6.219 1 96.12 577 LEU B N 1
ATOM 9598 C CA . LEU B 1 577 ? 30.938 -33.625 -6.738 1 96.12 577 LEU B CA 1
ATOM 9599 C C . LEU B 1 577 ? 30.953 -33.656 -8.258 1 96.12 577 LEU B C 1
ATOM 9601 O O . LEU B 1 577 ? 31.641 -32.844 -8.898 1 96.12 577 LEU B O 1
ATOM 9605 N N . THR B 1 578 ? 30.297 -34.562 -8.852 1 96.62 578 THR B N 1
ATOM 9606 C CA . THR B 1 578 ? 29.969 -34.594 -10.273 1 96.62 578 THR B CA 1
ATOM 9607 C C . THR B 1 578 ? 28.469 -34.469 -10.484 1 96.62 578 THR B C 1
ATOM 9609 O O . THR B 1 578 ? 27.703 -35.375 -10.086 1 96.62 578 THR B O 1
ATOM 9612 N N . ILE B 1 579 ? 28.078 -33.406 -11.047 1 97.44 579 ILE B N 1
ATOM 9613 C CA . ILE B 1 579 ? 26.672 -33.219 -11.391 1 97.44 579 ILE B CA 1
ATOM 9614 C C . ILE B 1 579 ? 26.391 -33.812 -12.758 1 97.44 579 ILE B C 1
ATOM 9616 O O . ILE B 1 579 ? 27 -33.438 -13.758 1 97.44 579 ILE B O 1
ATOM 9620 N N . PRO B 1 580 ? 25.469 -34.781 -12.844 1 96.88 580 PRO B N 1
ATOM 9621 C CA . PRO B 1 580 ? 25.203 -35.438 -14.133 1 96.88 580 PRO B CA 1
ATOM 9622 C C . PRO B 1 580 ? 24.703 -34.469 -15.188 1 96.88 580 PRO B C 1
ATOM 9624 O O . PRO B 1 580 ? 24.078 -33.438 -14.859 1 96.88 580 PRO B O 1
ATOM 9627 N N . ALA B 1 581 ? 25 -34.812 -16.516 1 97.25 581 ALA B N 1
ATOM 9628 C CA . ALA B 1 581 ? 24.484 -34.031 -17.641 1 97.25 581 ALA B CA 1
ATOM 9629 C C . ALA B 1 581 ? 22.969 -33.906 -17.547 1 97.25 581 ALA B C 1
ATOM 9631 O O . ALA B 1 581 ? 22.25 -34.906 -17.391 1 97.25 581 ALA B O 1
ATOM 9632 N N . LYS B 1 582 ? 22.5 -32.656 -17.672 1 96.69 582 LYS B N 1
ATOM 9633 C CA . LYS B 1 582 ? 21.078 -32.312 -17.625 1 96.69 582 LYS B CA 1
ATOM 9634 C C . LYS B 1 582 ? 20.422 -32.875 -16.359 1 96.69 582 LYS B C 1
ATOM 9636 O O . LYS B 1 582 ? 19.281 -33.344 -16.406 1 96.69 582 LYS B O 1
ATOM 9641 N N . GLY B 1 583 ? 21.188 -32.938 -15.336 1 97.19 583 GLY B N 1
ATOM 9642 C CA . GLY B 1 583 ? 20.703 -33.469 -14.078 1 97.19 583 GLY B CA 1
ATOM 9643 C C . GLY B 1 583 ? 20.891 -32.531 -12.898 1 97.19 583 GLY B C 1
ATOM 9644 O O . GLY B 1 583 ? 21.062 -31.344 -13.086 1 97.19 583 GLY B O 1
ATOM 9645 N N . PHE B 1 584 ? 20.688 -33.062 -11.68 1 98.25 584 PHE B N 1
ATOM 9646 C CA . PHE B 1 584 ? 20.828 -32.281 -10.469 1 98.25 584 PHE B CA 1
ATOM 9647 C C . PHE B 1 584 ? 21.219 -33.156 -9.289 1 98.25 584 PHE B C 1
ATOM 9649 O O . PHE B 1 584 ? 21.203 -34.375 -9.383 1 98.25 584 PHE B O 1
ATOM 9656 N N . LEU B 1 585 ? 21.75 -32.531 -8.297 1 97.94 585 LEU B N 1
ATOM 9657 C CA . LEU B 1 585 ? 22.062 -33.156 -7.012 1 97.94 585 LEU B CA 1
ATOM 9658 C C . LEU B 1 585 ? 21.359 -32.406 -5.875 1 97.94 585 LEU B C 1
ATOM 9660 O O . LEU B 1 585 ? 21.125 -31.203 -5.969 1 97.94 585 LEU B O 1
ATOM 9664 N N . VAL B 1 586 ? 20.922 -33.156 -4.855 1 98.31 586 VAL B N 1
ATOM 9665 C CA . VAL B 1 586 ? 20.422 -32.625 -3.598 1 98.31 586 VAL B CA 1
ATOM 9666 C C . VAL B 1 586 ? 21.234 -33.156 -2.432 1 98.31 586 VAL B C 1
ATOM 9668 O O . VAL B 1 586 ? 21.062 -34.312 -2.045 1 98.31 586 VAL B O 1
ATOM 9671 N N . ILE B 1 587 ? 22.062 -32.281 -1.838 1 97.62 587 ILE B N 1
ATOM 9672 C CA . ILE B 1 587 ? 23.016 -32.75 -0.825 1 97.62 587 ILE B CA 1
ATOM 9673 C C . ILE B 1 587 ? 22.578 -32.219 0.548 1 97.62 587 ILE B C 1
ATOM 9675 O O . ILE B 1 587 ? 22.344 -31.031 0.725 1 97.62 587 ILE B O 1
ATOM 9679 N N . LYS B 1 588 ? 22.375 -33.094 1.53 1 96.31 588 LYS B N 1
ATOM 9680 C CA . LYS B 1 588 ? 22.078 -32.75 2.912 1 96.31 588 LYS B CA 1
ATOM 9681 C C . LYS B 1 588 ? 23.312 -32.906 3.803 1 96.31 588 LYS B C 1
ATOM 9683 O O . LYS B 1 588 ? 23.938 -33.969 3.811 1 96.31 588 LYS B O 1
ATOM 9688 N N . GLU B 1 589 ? 23.641 -31.812 4.438 1 91.94 589 GLU B N 1
ATOM 9689 C CA . GLU B 1 589 ? 24.734 -31.875 5.395 1 91.94 589 GLU B CA 1
ATOM 9690 C C . GLU B 1 589 ? 24.234 -32.312 6.773 1 91.94 589 GLU B C 1
ATOM 9692 O O . GLU B 1 589 ? 23.219 -31.812 7.254 1 91.94 589 GLU B O 1
ATOM 9697 N N . ASN B 1 590 ? 24.781 -33.375 7.27 1 76.88 590 ASN B N 1
ATOM 9698 C CA . ASN B 1 590 ? 24.406 -33.812 8.602 1 76.88 590 ASN B CA 1
ATOM 9699 C C . ASN B 1 590 ? 24.875 -32.844 9.68 1 76.88 590 ASN B C 1
ATOM 9701 O O . ASN B 1 590 ? 25.891 -32.156 9.508 1 76.88 590 ASN B O 1
ATOM 9705 N N . SER B 1 591 ? 24.016 -32.5 10.742 1 65.25 591 SER B N 1
ATOM 9706 C CA . SER B 1 591 ? 24.438 -31.672 11.859 1 65.25 591 SER B CA 1
ATOM 9707 C C . SER B 1 591 ? 25.609 -32.281 12.609 1 65.25 591 SER B C 1
ATOM 9709 O O . SER B 1 591 ? 25.766 -33.531 12.625 1 65.25 591 SER B O 1
#

Sequence (1182 aa):
MEKAGIYHQPASSYAYSYDAKTLHIRIRTKRLDISKVTLIAADPYLWKDGKWQSESYTMRKIAETEEHDYWFFAITPEHRRLQYGFLLTDTEGETTFYGGRGFFEPTEANLATMDYYFKFPFIHAVDTFEAPEWVRNTIWYQIFPERFANGNPAISPENTLPWGSKDPNTTDFFGGDIEGIIEHLDYLAELGINGVYLTPVFEAPTNHKYDTIDYKKIDPHFGDKETFRKLVKEAHKRGIRIMLDAVFNHIGDTSPEWQDVVEKEEKSAYRDWFHIHSFPVRQNENGNIEGEPTLSYDTFAFTTHMPKLNTANPEVQKYLLDIATYWIREFDIDGWRLDVANEVDHAFWKEFKKAAQAEKEDIYILGEIWHDSWIWLLGDEFHAVMNYPFTQTIIENFIEEKITPEQMVSGINEQYMRYPNQVNEVMFNMLDSHDTARILTRANNDEDKVKQALAFMFAHTGSPCIYYGTEIGMDGGNDPGCRKCMEWDEAKQNQDMLAFTKQLIALRKDNQAIITSGELTWLEASSETGITAFSKELNGEKLHFLFNQTKKDQDFTISFANTAIDIWNNQAVSDNLTIPAKGFLVIKENSMEKAGIYHQPASSYAYSYDAKTLHIRIRTKRLDISKVTLIAADPYLWKDGKWQSESYTMRKIAETEEHDYWFFAITPEHRRLQYGFLLTDTEGETTFYGGRGFFEPTEANLATMDYYFKFPFIHAVDTFEAPEWVRNTIWYQIFPERFANGNPAISPENTLPWGSKDPNTTDFFGGDIEGIIEHLDYLAELGINGVYLTPVFEAPTNHKYDTIDYKKIDPHFGDKETFRKLVKEAHKRGIRIMLDAVFNHIGDTSPEWQDVVEKEEKSAYRDWFHIHSFPVRQNENGNIEGEPTLSYDTFAFTTHMPKLNTANPEVQKYLLDIATYWIREFDIDGWRLDVANEVDHAFWKEFKKAAQAEKEDIYILGEIWHDSWIWLLGDEFHAVMNYPFTQTIIENFIEEKITPEQMVSGINEQYMRYPNQVNEVMFNMLDSHDTARILTRANNDEDKVKQALAFMFAHTGSPCIYYGTEIGMDGGNDPGCRKCMEWDEAKQNQDMLAFTKQLIALRKDNQAIITSGELTWLEASSETGITAFSKELNGEKLHFLFNQTKKDQDFTISFANTAIDIWNNQAVSDNLTIPAKGFLVIKENS

Radius of gyration: 32.45 Å; Cα contacts (8 Å, |Δi|>4): 2749; chains: 2; bounding box: 72×97×78 Å